Protein AF-A0A6L2JYD2-F1 (afdb_monomer_lite)

Organism: Tanacetum cinerariifolium (NCBI:txid118510)

Secondary structure (DSSP, 8-state):
--S--HHHHTGGGGGT-TTS----S--EEESSTT-TTSPEEE-BS------S----SHHHHHHHHHSSPPP--TTSS---S-TT--S-SS-----HHHHHHHTT-TTHHHHTTB---GGG-HHHHHHHHHSEEESSEE-SSSS-HHHHHHHHHHS--TT-SS--HHHHHH-B-S--HHHHHHHTT--EEEEESS--GGGGBTGGGBGGGGGGEEEIIIIIHHHHHHT---SEEEE----S--SSS---S--TTS-HHHHHHHHHHHHHHHHTSTTGGG--EEEE-S--TT----SPPP-SS---SSS--PPTTT---S-S---B--EEEE-TTSPTT-EE-S-B-SSTT--EETTHHHHHHHHHTT-SSPPSSTTTTTS-B-GGGGSS-SS--S-S-SSPPP--S-S-SS---TTSBPPHHHHHHHHHHHHHHTGGGSTTTTSTTTT-BHHHHHHHHHHHHHHHHHHHHHHHHTT--TTSBP----HHHHHHHHHHHHHHHHHHHHHHHHHHHHHHHHHHHHHHHS-GGGHHHHHHHHHHHHHHHHHHIIIIIHHHHH---TT-BTTB--S-GGGTT-S-SS--HHHHHHHHHHHHHHHHHHHHHTTTTB-HHHHHHHHHHIIIIIHHHHHHHHHSTT-TT-TTSSS-GGGT----SS-IIIIIIHHHHHHHHHHHHH-PPTTSB-TT--B-----S-HHHHHHHHHHHHHHHHHHTGGGG--S--PPTT-S----HHHHHHHHHHHHHHHHHHHHHHHHHHHHHHSS--HHHHHHHHHHHHHHHTTTTTTS-HHHHHHHHHHHHHHHHHHHHHHHHTT---TT-HIIIIIIHHHHHHHHHHHH--HHHHHHHHSTT-SS------GGGT--SHHHHHHHHHHHHHHHHHHHHHHHHHHHHHHTT-SB--HHHHHH-HHHHHHSS-SS---TTS-----THHHHHSSS--

Structure (mmCIF, N/CA/C/O backbone):
data_AF-A0A6L2JYD2-F1
#
_entry.id   AF-A0A6L2JYD2-F1
#
loop_
_atom_site.group_PDB
_atom_site.id
_atom_site.type_symbol
_atom_site.label_atom_id
_atom_site.label_alt_id
_atom_site.label_comp_id
_atom_site.label_asym_id
_atom_site.label_entity_id
_atom_site.label_seq_id
_atom_site.pdbx_PDB_ins_code
_atom_site.Cartn_x
_atom_site.Cartn_y
_atom_site.Cartn_z
_atom_site.occupancy
_atom_site.B_iso_or_equiv
_atom_site.auth_seq_id
_atom_site.auth_comp_id
_atom_site.auth_asym_id
_atom_site.auth_atom_id
_atom_site.pdbx_PDB_model_num
ATOM 1 N N . MET A 1 1 ? 21.175 5.217 -30.731 1.00 94.12 1 MET A N 1
ATOM 2 C CA . MET A 1 1 ? 20.283 5.093 -31.900 1.00 94.12 1 MET A CA 1
ATOM 3 C C . MET A 1 1 ? 20.140 3.612 -32.211 1.00 94.12 1 MET A C 1
ATOM 5 O O . MET A 1 1 ? 20.854 2.826 -31.594 1.00 94.12 1 MET A O 1
ATOM 9 N N . GLU A 1 2 ? 19.210 3.223 -33.071 1.00 91.00 2 GLU A N 1
ATOM 10 C CA . GLU A 1 2 ? 18.740 1.840 -33.138 1.00 91.00 2 GLU A CA 1
ATOM 11 C C . GLU A 1 2 ? 18.750 1.273 -34.564 1.00 91.00 2 GLU A C 1
ATOM 13 O O . GLU A 1 2 ? 18.321 1.948 -35.499 1.00 91.00 2 GLU A O 1
ATOM 18 N N . ASN A 1 3 ? 19.228 0.033 -34.711 1.00 90.88 3 ASN A N 1
ATOM 19 C CA . ASN A 1 3 ? 19.021 -0.854 -35.863 1.00 90.88 3 ASN A CA 1
ATOM 20 C C . ASN A 1 3 ? 19.437 -0.269 -37.237 1.00 90.88 3 ASN A C 1
ATOM 22 O O . ASN A 1 3 ? 18.648 -0.226 -38.193 1.00 90.88 3 ASN A O 1
ATOM 26 N N . ARG A 1 4 ? 20.697 0.185 -37.361 1.00 94.19 4 ARG A N 1
ATOM 27 C CA . ARG A 1 4 ? 21.274 0.716 -38.617 1.00 94.19 4 ARG A CA 1
ATOM 28 C C . ARG A 1 4 ? 22.754 0.363 -38.780 1.00 94.19 4 ARG A C 1
ATOM 30 O O . ARG A 1 4 ? 23.567 0.676 -37.915 1.00 94.19 4 ARG A O 1
ATOM 37 N N . SER A 1 5 ? 23.130 -0.219 -39.921 1.00 96.88 5 SER A N 1
ATOM 38 C CA . SER A 1 5 ? 24.540 -0.390 -40.323 1.00 96.88 5 SER A CA 1
ATOM 39 C C . SER A 1 5 ? 25.210 0.947 -40.651 1.00 96.88 5 SER A C 1
ATOM 41 O O . SER A 1 5 ? 24.531 1.899 -41.053 1.00 96.88 5 SER A O 1
ATOM 43 N N . PHE A 1 6 ? 26.545 0.997 -40.582 1.00 97.81 6 PHE A N 1
ATOM 44 C CA . PHE A 1 6 ? 27.315 2.172 -41.002 1.00 97.81 6 PHE A CA 1
ATOM 45 C C . PHE A 1 6 ? 27.016 2.558 -42.453 1.00 97.81 6 PHE A C 1
ATOM 47 O O . PHE A 1 6 ? 26.703 3.720 -42.719 1.00 97.81 6 PHE A O 1
ATOM 54 N N . ASP A 1 7 ? 27.037 1.602 -43.382 1.00 97.81 7 ASP A N 1
ATOM 55 C CA . ASP A 1 7 ? 26.825 1.904 -44.801 1.00 97.81 7 ASP A CA 1
ATOM 56 C C . ASP A 1 7 ? 25.436 2.460 -45.123 1.00 97.81 7 ASP A C 1
ATOM 58 O O . ASP A 1 7 ? 25.295 3.326 -45.990 1.00 97.81 7 ASP A O 1
ATOM 62 N N . HIS A 1 8 ? 24.421 2.020 -44.383 1.00 96.38 8 HIS A N 1
ATOM 63 C CA . HIS A 1 8 ? 23.054 2.499 -44.553 1.00 96.38 8 HIS A CA 1
ATOM 64 C C . HIS A 1 8 ? 22.895 3.988 -44.200 1.00 96.38 8 HIS A C 1
ATOM 66 O O . HIS A 1 8 ? 22.181 4.700 -44.903 1.00 96.38 8 HIS A O 1
ATOM 72 N N . ILE A 1 9 ? 23.568 4.480 -43.151 1.00 96.12 9 ILE A N 1
ATOM 73 C CA . ILE A 1 9 ? 23.457 5.882 -42.697 1.00 96.12 9 ILE A CA 1
ATOM 74 C C . ILE A 1 9 ? 24.562 6.771 -43.284 1.00 96.12 9 ILE A C 1
ATOM 76 O O . ILE A 1 9 ? 24.287 7.891 -43.706 1.00 96.12 9 ILE A O 1
ATOM 80 N N . LEU A 1 10 ? 25.812 6.301 -43.303 1.00 97.00 10 LEU A N 1
ATOM 81 C CA . LEU A 1 10 ? 26.996 7.111 -43.624 1.00 97.00 10 LEU A CA 1
ATOM 82 C C . LEU A 1 10 ? 27.780 6.608 -44.845 1.00 97.00 10 LEU A C 1
ATOM 84 O O . LEU A 1 10 ? 28.630 7.340 -45.354 1.00 97.00 10 LEU A O 1
ATOM 88 N N . GLY A 1 11 ? 27.497 5.408 -45.363 1.00 96.50 11 GLY A N 1
ATOM 89 C CA . GLY A 1 11 ? 28.293 4.781 -46.428 1.00 96.50 11 GLY A CA 1
ATOM 90 C C . GLY A 1 11 ? 28.416 5.629 -47.693 1.00 96.50 11 GLY A C 1
ATOM 91 O O . GLY A 1 11 ? 29.490 5.720 -48.289 1.00 96.50 11 GLY A O 1
ATOM 92 N N . TRP A 1 12 ? 27.345 6.320 -48.084 1.00 97.06 12 TRP A N 1
ATOM 93 C CA . TRP A 1 12 ? 27.327 7.151 -49.292 1.00 97.06 12 TRP A CA 1
ATOM 94 C C . TRP A 1 12 ? 28.044 8.500 -49.155 1.00 97.06 12 TRP A C 1
ATOM 96 O O . TRP A 1 12 ? 28.281 9.159 -50.173 1.00 97.06 12 TRP A O 1
ATOM 106 N N . ILE A 1 13 ? 28.460 8.893 -47.944 1.00 95.88 13 ILE A N 1
ATOM 107 C CA . ILE A 1 13 ? 29.278 10.098 -47.721 1.00 95.88 13 ILE A CA 1
ATOM 108 C C . ILE A 1 13 ? 30.644 9.963 -48.411 1.00 95.88 13 ILE A C 1
ATOM 110 O O . ILE A 1 13 ? 31.233 10.972 -48.793 1.00 95.88 13 ILE A O 1
ATOM 114 N N . LYS A 1 14 ? 31.106 8.740 -48.714 1.00 95.62 14 LYS A N 1
ATOM 115 C CA . LYS A 1 14 ? 32.336 8.500 -49.488 1.00 95.62 14 LYS A CA 1
ATOM 116 C C . LYS A 1 14 ? 32.413 9.294 -50.796 1.00 95.62 14 LYS A C 1
ATOM 118 O O . LYS A 1 14 ? 33.498 9.697 -51.211 1.00 95.62 14 LYS A O 1
ATOM 123 N N . LYS A 1 15 ? 31.265 9.579 -51.427 1.00 91.88 15 LYS A N 1
ATOM 124 C CA . LYS A 1 15 ? 31.178 10.417 -52.638 1.00 91.88 15 LYS A CA 1
ATOM 125 C C . LYS A 1 15 ? 31.786 11.812 -52.443 1.00 91.88 15 LYS A C 1
ATOM 127 O O . LYS A 1 15 ? 32.352 12.356 -53.387 1.00 91.88 15 LYS A O 1
ATOM 132 N N . THR A 1 16 ? 31.655 12.391 -51.250 1.00 91.88 16 THR A N 1
ATOM 133 C CA . THR A 1 16 ? 32.189 13.717 -50.894 1.00 91.88 16 THR A CA 1
ATOM 134 C C . THR A 1 16 ? 33.413 13.637 -49.978 1.00 91.88 16 THR A C 1
ATOM 136 O O . THR A 1 16 ? 34.210 14.573 -49.953 1.00 91.88 16 THR A O 1
ATOM 139 N N . ARG A 1 17 ? 33.595 12.519 -49.267 1.00 93.88 17 ARG A N 1
ATOM 140 C CA . ARG A 1 17 ? 34.702 12.230 -48.343 1.00 93.88 17 ARG A CA 1
ATOM 141 C C . ARG A 1 17 ? 35.367 10.892 -48.695 1.00 93.88 17 ARG A C 1
ATOM 143 O O . ARG A 1 17 ? 35.071 9.879 -48.064 1.00 93.88 17 ARG A O 1
ATOM 150 N N . PRO A 1 18 ? 36.242 10.853 -49.718 1.00 94.00 18 PRO A N 1
ATOM 151 C CA . PRO A 1 18 ? 36.828 9.603 -50.216 1.00 94.00 18 PRO A CA 1
ATOM 152 C C . PRO A 1 18 ? 37.769 8.920 -49.216 1.00 94.00 18 PRO A C 1
ATOM 154 O O . PRO A 1 18 ? 38.134 7.765 -49.417 1.00 94.00 18 PRO A O 1
ATOM 157 N N . ASP A 1 19 ? 38.171 9.640 -48.170 1.00 95.50 19 ASP A N 1
ATOM 158 C CA . ASP A 1 19 ? 38.932 9.142 -47.035 1.00 95.50 19 ASP A CA 1
ATOM 159 C C . ASP A 1 19 ? 38.122 8.204 -46.129 1.00 95.50 19 ASP A C 1
ATOM 161 O O . ASP A 1 19 ? 38.726 7.379 -45.464 1.00 95.50 19 ASP A O 1
ATOM 165 N N . ILE A 1 20 ? 36.785 8.263 -46.143 1.00 96.69 20 ILE A N 1
ATOM 166 C CA . ILE A 1 20 ? 35.920 7.362 -45.366 1.00 96.69 20 ILE A CA 1
ATOM 167 C C . ILE A 1 20 ? 35.779 5.999 -46.061 1.00 96.69 20 ILE A C 1
ATOM 169 O O . ILE A 1 20 ? 35.519 5.903 -47.272 1.00 96.69 20 ILE A O 1
ATOM 173 N N . ASP A 1 21 ? 35.858 4.919 -45.284 1.00 96.56 21 ASP A N 1
ATOM 174 C CA . ASP A 1 21 ? 35.584 3.563 -45.758 1.00 96.56 21 ASP A CA 1
ATOM 175 C C . ASP A 1 21 ? 34.075 3.295 -45.945 1.00 96.56 21 ASP A C 1
ATOM 177 O O . ASP A 1 21 ? 33.431 2.609 -45.159 1.00 96.56 21 ASP A O 1
ATOM 181 N N . GLY A 1 22 ? 33.472 3.917 -46.963 1.00 95.81 22 GLY A N 1
ATOM 182 C CA . GLY A 1 22 ? 32.063 3.735 -47.348 1.00 95.81 22 GLY A CA 1
ATOM 183 C C . GLY A 1 22 ? 31.853 3.047 -48.707 1.00 95.81 22 GLY A C 1
ATOM 184 O O . GLY A 1 22 ? 32.781 2.481 -49.290 1.00 95.81 22 GLY A O 1
ATOM 185 N N . LEU A 1 23 ? 30.644 3.187 -49.256 1.00 96.94 23 LEU A N 1
ATOM 186 C CA . LEU A 1 23 ? 30.185 2.525 -50.483 1.00 96.94 23 LEU A CA 1
ATOM 187 C C . LEU A 1 23 ? 30.699 3.188 -51.770 1.00 96.94 23 LEU A C 1
ATOM 189 O O . LEU A 1 23 ? 30.709 4.415 -51.909 1.00 96.94 23 LEU A O 1
ATOM 193 N N . THR A 1 24 ? 31.054 2.367 -52.759 1.00 94.94 24 THR A N 1
ATOM 194 C CA . THR A 1 24 ? 31.443 2.797 -54.114 1.00 94.94 24 THR A CA 1
ATOM 195 C C . THR A 1 24 ? 30.298 2.722 -55.126 1.00 94.94 24 THR A C 1
ATOM 197 O O . THR A 1 24 ? 30.373 3.352 -56.183 1.00 94.94 24 THR A O 1
ATOM 200 N N . GLY A 1 25 ? 29.238 1.973 -54.813 1.00 94.12 25 GLY A N 1
ATOM 201 C CA . GLY A 1 25 ? 28.112 1.696 -55.706 1.00 94.12 25 GLY A CA 1
ATOM 202 C C . GLY A 1 25 ? 28.264 0.416 -56.530 1.00 94.12 25 GLY A C 1
ATOM 203 O O . GLY A 1 25 ? 27.373 0.091 -57.310 1.00 94.12 25 GLY A O 1
ATOM 204 N N . ASN A 1 26 ? 29.380 -0.303 -56.376 1.00 95.50 26 ASN A N 1
ATOM 205 C CA . ASN A 1 26 ? 29.637 -1.572 -57.066 1.00 95.50 26 ASN A CA 1
ATOM 206 C C . ASN A 1 26 ? 29.405 -2.792 -56.165 1.00 95.50 26 ASN A C 1
ATOM 208 O O . ASN A 1 26 ? 29.442 -3.922 -56.650 1.00 95.50 26 ASN A O 1
ATOM 212 N N . GLU A 1 27 ? 29.203 -2.574 -54.867 1.00 97.31 27 GLU A N 1
ATOM 213 C CA . GLU A 1 27 ? 28.941 -3.612 -53.879 1.00 97.31 27 GLU A CA 1
ATOM 214 C C . GLU A 1 27 ? 27.593 -4.290 -54.161 1.00 97.31 27 GLU A C 1
ATOM 216 O O . GLU A 1 27 ? 26.621 -3.646 -54.570 1.00 97.31 27 GLU A O 1
ATOM 221 N N . PHE A 1 28 ? 27.524 -5.606 -53.957 1.00 97.06 28 PHE A N 1
ATOM 222 C CA . PHE A 1 28 ? 26.306 -6.378 -54.186 1.00 97.06 28 PHE A CA 1
ATOM 223 C C . PHE A 1 28 ? 26.232 -7.611 -53.289 1.00 97.06 28 PHE A C 1
ATOM 225 O O . PHE A 1 28 ? 27.237 -8.130 -52.810 1.00 97.06 28 PHE A O 1
ATOM 232 N N . ASN A 1 29 ? 25.019 -8.123 -53.115 1.00 97.38 29 ASN A N 1
ATOM 233 C CA . ASN A 1 29 ? 24.744 -9.446 -52.566 1.00 97.38 29 ASN A CA 1
ATOM 234 C C . ASN A 1 29 ? 23.925 -10.239 -53.590 1.00 97.38 29 ASN A C 1
ATOM 236 O O . ASN A 1 29 ? 23.174 -9.672 -54.389 1.00 97.38 29 ASN A O 1
ATOM 240 N N . GLN A 1 30 ? 24.090 -11.558 -53.603 1.00 95.50 30 GLN A N 1
ATOM 241 C CA . GLN A 1 30 ? 23.316 -12.431 -54.483 1.00 95.50 30 GLN A CA 1
ATOM 242 C C . GLN A 1 30 ? 22.017 -12.844 -53.790 1.00 95.50 30 GLN A C 1
ATOM 244 O O . GLN A 1 30 ? 21.992 -13.019 -52.576 1.00 95.50 30 GLN A O 1
ATOM 249 N N . VAL A 1 31 ? 20.939 -13.037 -54.560 1.00 93.94 31 VAL A N 1
ATOM 250 C CA . VAL A 1 31 ? 19.667 -13.564 -54.018 1.00 93.94 31 VAL A CA 1
ATOM 251 C C . VAL A 1 31 ? 19.859 -14.910 -53.304 1.00 93.94 31 VAL A C 1
ATOM 253 O O . VAL A 1 31 ? 19.250 -15.144 -52.265 1.00 93.94 31 VAL A O 1
ATOM 256 N N . ASN A 1 32 ? 20.736 -15.767 -53.826 1.00 92.81 32 ASN A N 1
ATOM 257 C CA . ASN A 1 32 ? 21.244 -16.959 -53.162 1.00 92.81 32 ASN A CA 1
ATOM 258 C C . ASN A 1 32 ? 22.773 -16.864 -53.087 1.00 92.81 32 ASN A C 1
ATOM 260 O O . ASN A 1 32 ? 23.444 -16.901 -54.117 1.00 92.81 32 ASN A O 1
ATOM 264 N N . ALA A 1 33 ? 23.314 -16.758 -51.875 1.00 91.12 33 ALA A N 1
ATOM 265 C CA . ALA A 1 33 ? 24.741 -16.570 -51.620 1.00 91.12 33 ALA A CA 1
ATOM 266 C C . ALA A 1 33 ? 25.594 -17.803 -51.973 1.00 91.12 33 ALA A C 1
ATOM 268 O O . ALA A 1 33 ? 26.809 -17.690 -52.135 1.00 91.12 33 ALA A O 1
ATOM 269 N N . SER A 1 34 ? 24.970 -18.980 -52.098 1.00 88.50 34 SER A N 1
ATOM 270 C CA . SER A 1 34 ? 25.635 -20.230 -52.488 1.00 88.50 34 SER A CA 1
ATOM 271 C C . SER A 1 34 ? 25.625 -20.484 -54.001 1.00 88.50 34 SER A C 1
ATOM 273 O O . SER A 1 34 ? 26.293 -21.413 -54.456 1.00 88.50 34 SER A O 1
ATOM 275 N N . ASP A 1 35 ? 24.878 -19.695 -54.783 1.00 91.44 35 ASP A N 1
ATOM 276 C CA . ASP A 1 35 ? 24.768 -19.831 -56.238 1.00 91.44 35 ASP A CA 1
ATOM 277 C C . ASP A 1 35 ? 25.387 -18.616 -56.955 1.00 91.44 35 ASP A C 1
ATOM 279 O O . ASP A 1 35 ? 24.729 -17.584 -57.095 1.00 91.44 35 ASP A O 1
ATOM 283 N N . PRO A 1 36 ? 26.614 -18.736 -57.498 1.00 87.38 36 PRO A N 1
ATOM 284 C CA . PRO A 1 36 ? 27.268 -17.654 -58.229 1.00 87.38 36 PRO A CA 1
ATOM 285 C C . PRO A 1 36 ? 26.503 -17.159 -59.465 1.00 87.38 36 PRO A C 1
ATOM 287 O O . PRO A 1 36 ? 26.785 -16.057 -59.932 1.00 87.38 36 PRO A O 1
ATOM 290 N N . ALA A 1 37 ? 25.562 -17.941 -60.010 1.00 91.81 37 ALA A N 1
ATOM 291 C CA . ALA A 1 37 ? 24.711 -17.533 -61.129 1.00 91.81 37 ALA A CA 1
ATOM 292 C C . ALA A 1 37 ? 23.446 -16.777 -60.681 1.00 91.81 37 ALA A C 1
ATOM 294 O O . ALA A 1 37 ? 22.696 -16.271 -61.524 1.00 91.81 37 ALA A O 1
ATOM 295 N N . SER A 1 38 ? 23.203 -16.685 -59.371 1.00 93.94 38 SER A N 1
ATOM 296 C CA . SER A 1 38 ? 22.070 -15.969 -58.803 1.00 93.94 38 SER A CA 1
ATOM 297 C C . SER A 1 38 ? 22.136 -14.472 -59.115 1.00 93.94 38 SER A C 1
ATOM 299 O O . SER A 1 38 ? 23.201 -13.859 -59.186 1.00 93.94 38 SER A O 1
ATOM 301 N N . LYS A 1 39 ? 20.957 -13.856 -59.259 1.00 95.50 39 LYS A N 1
ATOM 302 C CA . LYS A 1 39 ? 20.803 -12.421 -59.521 1.00 95.50 39 LYS A CA 1
ATOM 303 C C . LYS A 1 39 ? 21.512 -11.589 -58.446 1.00 95.50 39 LYS A C 1
ATOM 305 O O . LYS A 1 39 ? 21.303 -11.816 -57.254 1.00 95.50 39 LYS A O 1
ATOM 310 N N . ASN A 1 40 ? 22.270 -10.588 -58.888 1.00 96.56 40 ASN A N 1
ATOM 311 C CA . ASN A 1 40 ? 22.885 -9.587 -58.020 1.00 96.56 40 ASN A CA 1
ATOM 312 C C . ASN A 1 40 ? 21.874 -8.492 -57.659 1.00 96.56 40 ASN A C 1
ATOM 314 O O . ASN A 1 40 ? 21.168 -7.970 -58.530 1.00 96.56 40 ASN A O 1
ATOM 318 N N . VAL A 1 41 ? 21.852 -8.114 -56.385 1.00 97.06 41 VAL A N 1
ATOM 319 C CA . VAL A 1 41 ? 21.210 -6.900 -55.882 1.00 97.06 41 VAL A CA 1
ATOM 320 C C . VAL A 1 41 ? 22.330 -5.965 -55.440 1.00 97.06 41 VAL A C 1
ATOM 322 O O . VAL A 1 41 ? 23.084 -6.284 -54.522 1.00 97.06 41 VAL A O 1
ATOM 325 N N . PHE A 1 42 ? 22.484 -4.860 -56.164 1.00 97.69 42 PHE A N 1
ATOM 326 C CA . PHE A 1 42 ? 23.514 -3.856 -55.909 1.00 97.69 42 PHE A CA 1
ATOM 327 C C . PHE A 1 42 ? 23.045 -2.861 -54.855 1.00 97.69 42 PHE A C 1
ATOM 329 O O . PHE A 1 42 ? 21.843 -2.622 -54.726 1.00 97.69 42 PHE A O 1
ATOM 336 N N . VAL A 1 43 ? 24.000 -2.261 -54.149 1.00 97.56 43 VAL A N 1
ATOM 337 C CA . VAL A 1 43 ? 23.714 -1.147 -53.244 1.00 97.56 43 VAL A CA 1
ATOM 338 C C . VAL A 1 43 ? 23.142 0.061 -53.995 1.00 97.56 43 VAL A C 1
ATOM 340 O O . VAL A 1 43 ? 23.496 0.327 -55.147 1.00 97.56 43 VAL A O 1
ATOM 343 N N . SER A 1 44 ? 22.279 0.829 -53.332 1.00 96.62 44 SER A N 1
ATOM 344 C CA . SER A 1 44 ? 21.662 2.052 -53.871 1.00 96.62 44 SER A CA 1
ATOM 345 C C . SER A 1 44 ? 21.600 3.169 -52.821 1.00 96.62 44 SER A C 1
ATOM 347 O O . SER A 1 44 ? 21.696 2.901 -51.627 1.00 96.62 44 SER A O 1
ATOM 349 N N . ASN A 1 45 ? 21.487 4.434 -53.247 1.00 94.44 45 ASN A N 1
ATOM 350 C CA . ASN A 1 45 ? 21.382 5.609 -52.360 1.00 94.44 45 ASN A CA 1
ATOM 351 C C . ASN A 1 45 ? 19.946 6.153 -52.240 1.00 94.44 45 ASN A C 1
ATOM 353 O O . ASN A 1 45 ? 19.746 7.343 -52.005 1.00 94.44 45 ASN A O 1
ATOM 357 N N . ASP A 1 46 ? 18.949 5.307 -52.481 1.00 91.88 46 ASP A N 1
ATOM 358 C CA . ASP A 1 46 ? 17.527 5.652 -52.498 1.00 91.88 46 ASP A CA 1
ATOM 359 C C . ASP A 1 46 ? 16.788 5.193 -51.233 1.00 91.88 46 ASP A C 1
ATOM 361 O O . ASP A 1 46 ? 15.564 5.049 -51.262 1.00 91.88 46 ASP A O 1
ATOM 365 N N . ALA A 1 47 ? 17.506 4.984 -50.117 1.00 89.75 47 ALA A N 1
ATOM 366 C CA . ALA A 1 47 ? 16.857 4.648 -48.856 1.00 89.75 47 ALA A CA 1
ATOM 367 C C . ALA A 1 47 ? 15.890 5.758 -48.431 1.00 89.75 47 ALA A C 1
ATOM 369 O O . ALA A 1 47 ? 16.183 6.957 -48.476 1.00 89.75 47 ALA A O 1
ATOM 370 N N . VAL A 1 48 ? 14.718 5.319 -47.995 1.00 82.62 48 VAL A N 1
ATOM 371 C CA . VAL A 1 48 ? 13.637 6.138 -47.453 1.00 82.62 48 VAL A CA 1
ATOM 372 C C . VAL A 1 48 ? 13.084 5.429 -46.218 1.00 82.62 48 VAL A C 1
ATOM 374 O O . VAL A 1 48 ? 13.672 4.473 -45.719 1.00 82.62 48 VAL A O 1
ATOM 377 N N . PHE A 1 49 ? 11.938 5.878 -45.717 1.00 80.44 49 PHE A N 1
ATOM 378 C CA . PHE A 1 49 ? 11.198 5.170 -44.683 1.00 80.44 49 PHE A CA 1
ATOM 379 C C . PHE A 1 49 ? 11.008 3.669 -44.966 1.00 80.44 49 PHE A C 1
ATOM 381 O O . PHE A 1 49 ? 10.492 3.289 -46.019 1.00 80.44 49 PHE A O 1
ATOM 388 N N . VAL A 1 50 ? 11.342 2.837 -43.976 1.00 79.50 50 VAL A N 1
ATOM 389 C CA . VAL A 1 50 ? 11.227 1.375 -44.035 1.00 79.50 50 VAL A CA 1
ATOM 390 C C . VAL A 1 50 ? 10.149 0.908 -43.061 1.00 79.50 50 VAL A C 1
ATOM 392 O O . VAL A 1 50 ? 10.314 1.070 -41.858 1.00 79.50 50 VAL A O 1
ATOM 395 N N . ASP A 1 51 ? 9.053 0.330 -43.569 1.00 75.00 51 ASP A N 1
ATOM 396 C CA . ASP A 1 51 ? 7.926 -0.109 -42.722 1.00 75.00 51 ASP A CA 1
ATOM 397 C C . ASP A 1 51 ? 8.141 -1.488 -42.077 1.00 75.00 51 ASP A C 1
ATOM 399 O O . ASP A 1 51 ? 7.571 -1.775 -41.031 1.00 75.00 51 ASP A O 1
ATOM 403 N N . SER A 1 52 ? 8.944 -2.349 -42.710 1.00 81.38 52 SER A N 1
ATOM 404 C CA . SER A 1 52 ? 9.228 -3.710 -42.237 1.00 81.38 52 SER A CA 1
ATOM 405 C C . SER A 1 52 ? 10.570 -3.775 -41.525 1.00 81.38 52 SER A C 1
ATOM 407 O O . SER A 1 52 ? 11.581 -3.371 -42.090 1.00 81.38 52 SER A O 1
ATOM 409 N N . ASP A 1 53 ? 10.576 -4.322 -40.317 1.00 83.62 53 ASP A N 1
ATOM 410 C CA . ASP A 1 53 ? 11.780 -4.534 -39.517 1.00 83.62 53 ASP A CA 1
ATOM 411 C C . ASP A 1 53 ? 12.563 -5.756 -40.044 1.00 83.62 53 ASP A C 1
ATOM 413 O O . ASP A 1 53 ? 12.015 -6.867 -40.021 1.00 83.62 53 ASP A O 1
ATOM 417 N N . PRO A 1 54 ? 13.780 -5.591 -40.605 1.00 88.94 54 PRO A N 1
ATOM 418 C CA . PRO A 1 54 ? 14.559 -6.711 -41.122 1.00 88.94 54 PRO A CA 1
ATOM 419 C C . PRO A 1 54 ? 15.049 -7.635 -39.999 1.00 88.94 54 PRO A C 1
ATOM 421 O O . PRO A 1 54 ? 15.133 -7.266 -38.830 1.00 88.94 54 PRO A O 1
ATOM 424 N N . GLY A 1 55 ? 15.393 -8.875 -40.348 1.00 85.81 55 GLY A N 1
ATOM 425 C CA . GLY A 1 55 ? 15.813 -9.860 -39.356 1.00 85.81 55 GLY A CA 1
ATOM 426 C C . GLY A 1 55 ? 17.146 -9.486 -38.712 1.00 85.81 55 GLY A C 1
ATOM 427 O O . GLY A 1 55 ? 18.146 -9.335 -39.399 1.00 85.81 55 GLY A O 1
ATOM 428 N N . HIS A 1 56 ? 17.185 -9.405 -37.388 1.00 87.38 56 HIS A N 1
ATOM 429 C CA . HIS A 1 56 ? 18.396 -9.073 -36.626 1.00 87.38 56 HIS A CA 1
ATOM 430 C C . HIS A 1 56 ? 18.555 -9.974 -35.385 1.00 87.38 56 HIS A C 1
ATOM 432 O O . HIS A 1 56 ? 19.184 -9.634 -34.385 1.00 87.38 56 HIS A O 1
ATOM 438 N N . SER A 1 57 ? 17.990 -11.182 -35.445 1.00 88.06 57 SER A N 1
ATOM 439 C CA . SER A 1 57 ? 18.281 -12.240 -34.479 1.00 88.06 57 SER A CA 1
ATOM 440 C C . SER A 1 57 ? 19.677 -12.826 -34.720 1.00 88.06 57 SER A C 1
ATOM 442 O O . SER A 1 57 ? 20.187 -12.788 -35.837 1.00 88.06 57 SER A O 1
ATOM 444 N N . ILE A 1 58 ? 20.283 -13.471 -33.719 1.00 86.69 58 ILE A N 1
ATOM 445 C CA . ILE A 1 58 ? 21.614 -14.097 -33.871 1.00 86.69 58 ILE A CA 1
ATOM 446 C C . ILE A 1 58 ? 21.712 -15.067 -35.070 1.00 86.69 58 ILE A C 1
ATOM 448 O O . ILE A 1 58 ? 22.774 -15.208 -35.671 1.00 86.69 58 ILE A O 1
ATOM 452 N N . GLN A 1 59 ? 20.610 -15.723 -35.459 1.00 87.94 59 GLN A N 1
ATOM 453 C CA . GLN A 1 59 ? 20.566 -16.606 -36.632 1.00 87.94 59 GLN A CA 1
ATOM 454 C C . GLN A 1 59 ? 20.511 -15.811 -37.938 1.00 87.94 59 GLN A C 1
ATOM 456 O O . GLN A 1 59 ? 21.232 -16.147 -38.873 1.00 87.94 59 GLN A O 1
ATOM 461 N N . ALA A 1 60 ? 19.683 -14.763 -37.988 1.00 90.50 60 ALA A N 1
ATOM 462 C CA . ALA A 1 60 ? 19.592 -13.880 -39.144 1.00 90.50 60 ALA A CA 1
ATOM 463 C C . ALA A 1 60 ? 20.934 -13.184 -39.396 1.00 90.50 60 ALA A C 1
ATOM 465 O O . ALA A 1 60 ? 21.442 -13.217 -40.511 1.00 90.50 60 ALA A O 1
ATOM 466 N N . ILE A 1 61 ? 21.557 -12.659 -38.339 1.00 91.94 61 ILE A N 1
ATOM 467 C CA . ILE A 1 61 ? 22.864 -11.998 -38.410 1.00 91.94 61 ILE A CA 1
ATOM 468 C C . ILE A 1 61 ? 23.947 -12.976 -38.873 1.00 91.94 61 ILE A C 1
ATOM 470 O O . ILE A 1 61 ? 24.791 -12.631 -39.698 1.00 91.94 61 ILE A O 1
ATOM 474 N N . TYR A 1 62 ? 23.911 -14.222 -38.401 1.00 89.94 62 TYR A N 1
ATOM 475 C CA . TYR A 1 62 ? 24.822 -15.250 -38.893 1.00 89.94 62 TYR A CA 1
ATOM 476 C C . TYR A 1 62 ? 24.652 -15.498 -40.399 1.00 89.94 62 TYR A C 1
ATOM 478 O O . TYR A 1 62 ? 25.640 -15.524 -41.132 1.00 89.94 62 TYR A O 1
ATOM 486 N N . GLU A 1 63 ? 23.414 -15.651 -40.873 1.00 92.25 63 GLU A N 1
ATOM 487 C CA . GLU A 1 63 ? 23.148 -15.836 -42.299 1.00 92.25 63 GLU A CA 1
ATOM 488 C C . GLU A 1 63 ? 23.594 -14.622 -43.120 1.00 92.25 63 GLU A C 1
ATOM 490 O O . GLU A 1 63 ? 24.240 -14.800 -44.147 1.00 92.25 63 GLU A O 1
ATOM 495 N N . GLN A 1 64 ? 23.344 -13.404 -42.640 1.00 95.44 64 GLN A N 1
ATOM 496 C CA . GLN A 1 64 ? 23.774 -12.156 -43.277 1.00 95.44 64 GLN A CA 1
ATOM 497 C C . GLN A 1 64 ? 25.296 -12.089 -43.455 1.00 95.44 64 GLN A C 1
ATOM 499 O O . GLN A 1 64 ? 25.789 -11.799 -44.548 1.00 95.44 64 GLN A O 1
ATOM 504 N N . ILE A 1 65 ? 26.045 -12.423 -42.401 1.00 93.50 65 ILE A N 1
ATOM 505 C CA . ILE A 1 65 ? 27.510 -12.379 -42.395 1.00 93.50 65 ILE A CA 1
ATOM 506 C C . ILE A 1 65 ? 28.110 -13.480 -43.281 1.00 93.50 65 ILE A C 1
ATOM 508 O O . ILE A 1 65 ? 29.085 -13.220 -43.986 1.00 93.50 65 ILE A O 1
ATOM 512 N N . PHE A 1 66 ? 27.564 -14.702 -43.251 1.00 90.75 66 PHE A N 1
ATOM 513 C CA . PHE A 1 66 ? 28.209 -15.890 -43.835 1.00 90.75 66 PHE A CA 1
ATOM 514 C C . PHE A 1 66 ? 27.518 -16.476 -45.076 1.00 90.75 66 PHE A C 1
ATOM 516 O O . PHE A 1 66 ? 28.017 -17.459 -45.628 1.00 90.75 66 PHE A O 1
ATOM 523 N N . GLY A 1 67 ? 26.363 -15.952 -45.487 1.00 89.44 67 GLY A N 1
ATOM 524 C CA . GLY A 1 67 ? 25.597 -16.456 -46.633 1.00 89.44 67 GLY A CA 1
ATOM 525 C C . GLY A 1 67 ? 25.030 -17.869 -46.448 1.00 89.44 67 GLY A C 1
ATOM 526 O O . GLY A 1 67 ? 24.614 -18.508 -47.413 1.00 89.44 67 GLY A O 1
ATOM 527 N N . SER A 1 68 ? 25.042 -18.395 -45.222 1.00 84.19 68 SER A N 1
ATOM 528 C CA . SER A 1 68 ? 24.629 -19.763 -44.900 1.00 84.19 68 SER A CA 1
ATOM 529 C C . SER A 1 68 ? 23.957 -19.832 -43.533 1.00 84.19 68 SER A C 1
ATOM 531 O O . SER A 1 68 ? 24.259 -19.049 -42.637 1.00 84.19 68 SER A O 1
ATOM 533 N N . THR A 1 69 ? 23.053 -20.793 -43.352 1.00 73.88 69 THR A N 1
ATOM 534 C CA . THR A 1 69 ? 22.443 -21.064 -42.046 1.00 73.88 69 THR A CA 1
ATOM 535 C C . THR A 1 69 ? 23.402 -21.862 -41.152 1.00 73.88 69 THR A C 1
ATOM 537 O O . THR A 1 69 ? 24.192 -22.658 -41.671 1.00 73.88 69 THR A O 1
ATOM 540 N N . PRO A 1 70 ? 23.325 -21.735 -39.815 1.00 65.50 70 PRO A N 1
ATOM 541 C CA . PRO A 1 70 ? 24.123 -22.552 -38.897 1.00 65.50 70 PRO A CA 1
ATOM 542 C C . PRO A 1 70 ? 23.921 -24.059 -39.150 1.00 65.50 70 PRO A C 1
ATOM 544 O O . PRO A 1 70 ? 22.799 -24.503 -39.395 1.00 65.50 70 PRO A O 1
ATOM 547 N N . LEU A 1 71 ? 24.994 -24.861 -39.101 1.00 54.06 71 LEU A N 1
ATOM 548 C CA . LEU A 1 71 ? 24.921 -26.309 -39.345 1.00 54.06 71 LEU A CA 1
ATOM 549 C C . LEU A 1 71 ? 24.123 -27.025 -38.238 1.00 54.06 71 LEU A C 1
ATOM 551 O O . LEU A 1 71 ? 24.446 -26.911 -37.056 1.00 54.06 71 LEU A O 1
ATOM 555 N N . ASN A 1 72 ? 23.147 -27.853 -38.627 1.00 45.25 72 ASN A N 1
ATOM 556 C CA . ASN A 1 72 ? 22.589 -28.884 -37.747 1.00 45.25 72 ASN A CA 1
ATOM 557 C C . ASN A 1 72 ? 23.659 -29.964 -37.530 1.00 45.25 72 ASN A C 1
ATOM 559 O O . ASN A 1 72 ? 24.008 -30.691 -38.462 1.00 45.25 72 ASN A O 1
ATOM 563 N N . GLY A 1 73 ? 24.197 -30.074 -36.314 1.00 43.28 73 GLY A N 1
ATOM 564 C CA . GLY A 1 73 ? 25.153 -31.124 -35.970 1.00 43.28 73 GLY A CA 1
ATOM 565 C C . GLY A 1 73 ? 24.562 -32.516 -36.223 1.00 43.28 73 GLY A C 1
ATOM 566 O O . GLY A 1 73 ? 23.447 -32.820 -35.802 1.00 43.28 73 GLY A O 1
ATOM 567 N N . SER A 1 74 ? 25.317 -33.397 -36.879 1.00 34.00 74 SER A N 1
ATOM 568 C CA . SER A 1 74 ? 24.891 -34.742 -37.298 1.00 34.00 74 SER A CA 1
ATOM 569 C C . SER A 1 74 ? 24.649 -35.755 -36.159 1.00 34.00 74 SER A C 1
ATOM 571 O O . SER A 1 74 ? 24.523 -36.942 -36.435 1.00 34.00 74 SER A O 1
ATOM 573 N N . ASN A 1 75 ? 24.553 -35.318 -34.897 1.00 36.88 75 ASN A N 1
ATOM 574 C CA . ASN A 1 75 ? 24.363 -36.179 -33.717 1.00 36.88 75 ASN A CA 1
ATOM 575 C C . ASN A 1 75 ? 23.141 -35.810 -32.851 1.00 36.88 75 ASN A C 1
ATOM 577 O O . ASN A 1 75 ? 23.039 -36.279 -31.720 1.00 36.88 75 ASN A O 1
ATOM 581 N N . GLY A 1 76 ? 22.218 -34.970 -33.331 1.00 37.47 76 GLY A N 1
ATOM 582 C CA . GLY A 1 76 ? 21.050 -34.568 -32.527 1.00 37.47 76 GLY A CA 1
ATOM 583 C C . GLY A 1 76 ? 21.399 -33.711 -31.300 1.00 37.47 76 GLY A C 1
ATOM 584 O O . GLY A 1 76 ? 20.578 -33.572 -30.400 1.00 37.47 76 GLY A O 1
ATOM 585 N N . LEU A 1 77 ? 22.604 -33.130 -31.274 1.00 35.84 77 LEU A N 1
ATOM 586 C CA . LEU A 1 77 ? 22.982 -32.032 -30.389 1.00 35.84 77 LEU A CA 1
ATOM 587 C C . LEU A 1 77 ? 22.917 -30.736 -31.206 1.00 35.84 77 LEU A C 1
ATOM 589 O O . LEU A 1 77 ? 23.467 -30.663 -32.307 1.00 35.84 77 LEU A O 1
ATOM 593 N N . ASN A 1 78 ? 22.178 -29.770 -30.664 1.00 40.62 78 ASN A N 1
ATOM 594 C CA . ASN A 1 78 ? 21.775 -28.504 -31.271 1.00 40.62 78 ASN A CA 1
ATOM 595 C C . ASN A 1 78 ? 22.924 -27.716 -31.933 1.00 40.62 78 ASN A C 1
ATOM 597 O O . ASN A 1 78 ? 24.079 -27.802 -31.516 1.00 40.62 78 ASN A O 1
ATOM 601 N N . GLY A 1 79 ? 22.576 -26.956 -32.980 1.00 43.78 79 GLY A N 1
ATOM 602 C CA . GLY A 1 79 ? 23.487 -26.197 -33.839 1.00 43.78 79 GLY A CA 1
ATOM 603 C C . GLY A 1 79 ? 24.459 -25.312 -33.061 1.00 43.78 79 GLY A C 1
ATOM 604 O O . GLY A 1 79 ? 24.093 -24.275 -32.517 1.00 43.78 79 GLY A O 1
ATOM 605 N N . SER A 1 80 ? 25.721 -25.728 -33.037 1.00 50.59 80 SER A N 1
ATOM 606 C CA . SER A 1 80 ? 26.822 -24.952 -32.482 1.00 50.59 80 SER A CA 1
ATOM 607 C C . SER A 1 80 ? 27.061 -23.745 -33.389 1.00 50.59 80 SER A C 1
ATOM 609 O O . SER A 1 80 ? 27.383 -23.912 -34.570 1.00 50.59 80 SER A O 1
ATOM 611 N N . PHE A 1 81 ? 26.966 -22.526 -32.842 1.00 58.94 81 PHE A N 1
ATOM 612 C CA . PHE A 1 81 ? 27.619 -21.369 -33.456 1.00 58.94 81 PHE A CA 1
ATOM 613 C C . PHE A 1 81 ? 29.148 -21.460 -33.274 1.00 58.94 81 PHE A C 1
ATOM 615 O O . PHE A 1 81 ? 29.784 -20.552 -32.745 1.00 58.94 81 PHE A O 1
ATOM 622 N N . GLY A 1 82 ? 29.726 -22.563 -33.756 1.00 50.19 82 GLY A N 1
ATOM 623 C CA . GLY A 1 82 ? 31.154 -22.780 -33.886 1.00 50.19 82 GLY A CA 1
ATOM 624 C C . GLY A 1 82 ? 31.911 -22.741 -32.566 1.00 50.19 82 GLY A C 1
ATOM 625 O O . GLY A 1 82 ? 32.843 -21.960 -32.435 1.00 50.19 82 GLY A O 1
ATOM 626 N N . GLN A 1 83 ? 31.627 -23.650 -31.630 1.00 47.34 83 GLN A N 1
ATOM 627 C CA . GLN A 1 83 ? 32.716 -24.092 -30.754 1.00 47.34 83 GLN A CA 1
ATOM 628 C C . GLN A 1 83 ? 33.752 -24.817 -31.632 1.00 47.34 83 GLN A C 1
ATOM 630 O O . GLN A 1 83 ? 33.450 -25.875 -32.186 1.00 47.34 83 GLN A O 1
ATOM 635 N N . ASN A 1 84 ? 34.951 -24.236 -31.762 1.00 42.81 84 ASN A N 1
ATOM 636 C CA . ASN A 1 84 ? 36.108 -24.694 -32.560 1.00 42.81 84 ASN A CA 1
ATOM 637 C C . ASN A 1 84 ? 36.182 -24.232 -34.034 1.00 42.81 84 ASN A C 1
ATOM 639 O O . ASN A 1 84 ? 36.388 -25.058 -34.924 1.00 42.81 84 ASN A O 1
ATOM 643 N N . GLY A 1 85 ? 36.079 -22.927 -34.317 1.00 47.31 85 GLY A N 1
ATOM 644 C CA . GLY A 1 85 ? 36.729 -22.332 -35.504 1.00 47.31 85 GLY A CA 1
ATOM 645 C C . GLY A 1 85 ? 36.289 -22.859 -36.881 1.00 47.31 85 GLY A C 1
ATOM 646 O O . GLY A 1 85 ? 37.078 -22.863 -37.821 1.00 47.31 85 GLY A O 1
ATOM 647 N N . SER A 1 86 ? 35.046 -23.322 -37.018 1.00 51.31 86 SER A N 1
ATOM 648 C CA . SER A 1 86 ? 34.485 -23.873 -38.266 1.00 51.31 86 SER A CA 1
ATOM 649 C C . SER A 1 86 ? 33.754 -22.807 -39.098 1.00 51.31 86 SER A C 1
ATOM 651 O O . SER A 1 86 ? 32.695 -23.060 -39.668 1.00 51.31 86 SER A O 1
ATOM 653 N N . TYR A 1 87 ? 34.333 -21.608 -39.176 1.00 60.12 87 TYR A N 1
ATOM 654 C CA . TYR A 1 87 ? 33.850 -20.495 -39.996 1.00 60.12 87 TYR A CA 1
ATOM 655 C C . TYR A 1 87 ? 34.908 -20.071 -41.020 1.00 60.12 87 TYR A C 1
ATOM 657 O O . TYR A 1 87 ? 36.096 -20.336 -40.811 1.00 60.12 87 TYR A O 1
ATOM 665 N N . PRO A 1 88 ? 34.515 -19.442 -42.144 1.00 62.12 88 PRO A N 1
ATOM 666 C CA . PRO A 1 88 ? 35.472 -18.847 -43.071 1.00 62.12 88 PRO A CA 1
ATOM 667 C C . PRO A 1 88 ? 36.425 -17.896 -42.332 1.00 62.12 88 PRO A C 1
ATOM 669 O O . PRO A 1 88 ? 35.985 -17.134 -41.478 1.00 62.12 88 PRO A O 1
ATOM 672 N N . LYS A 1 89 ? 37.721 -17.902 -42.684 1.00 66.75 89 LYS A N 1
ATOM 673 C CA . LYS A 1 89 ? 38.737 -17.006 -42.083 1.00 66.75 89 LYS A CA 1
ATOM 674 C C . LYS A 1 89 ? 38.439 -15.510 -42.268 1.00 66.75 89 LYS A C 1
ATOM 676 O O . LYS A 1 89 ? 39.057 -14.682 -41.617 1.00 66.75 89 LYS A O 1
ATOM 681 N N . VAL A 1 90 ? 37.551 -15.169 -43.199 1.00 79.62 90 VAL A N 1
ATOM 682 C CA . VAL A 1 90 ? 37.103 -13.804 -43.481 1.00 79.62 90 VAL A CA 1
ATOM 683 C C . VAL A 1 90 ? 35.589 -13.846 -43.640 1.00 79.62 90 VAL A C 1
ATOM 685 O O . VAL A 1 90 ? 35.083 -14.694 -44.377 1.00 79.62 90 VAL A O 1
ATOM 688 N N . ALA A 1 91 ? 34.880 -12.945 -42.961 1.00 89.94 91 ALA A N 1
ATOM 689 C CA . ALA A 1 91 ? 33.437 -12.784 -43.098 1.00 89.94 91 ALA A CA 1
ATOM 690 C C . ALA A 1 91 ? 33.084 -12.260 -44.508 1.00 89.94 91 ALA A C 1
ATOM 692 O O . ALA A 1 91 ? 33.524 -11.165 -44.859 1.00 89.94 91 ALA A O 1
ATOM 693 N N . PRO A 1 92 ? 32.327 -13.011 -45.331 1.00 92.31 92 PRO A N 1
ATOM 694 C CA . PRO A 1 92 ? 32.038 -12.619 -46.711 1.00 92.31 92 PRO A CA 1
ATOM 695 C C . PRO A 1 92 ? 30.976 -11.518 -46.852 1.00 92.31 92 PRO A C 1
ATOM 697 O O . PRO A 1 92 ? 30.897 -10.920 -47.920 1.00 92.31 92 PRO A O 1
ATOM 700 N N . MET A 1 93 ? 30.161 -11.264 -45.821 1.00 95.19 93 MET A N 1
ATOM 701 C CA . MET A 1 93 ? 29.116 -10.227 -45.809 1.00 95.19 93 MET A CA 1
ATOM 702 C C . MET A 1 93 ? 28.118 -10.352 -46.978 1.00 95.19 93 MET A C 1
ATOM 704 O O . MET A 1 93 ? 27.677 -9.361 -47.552 1.00 95.19 93 MET A O 1
ATOM 708 N N . ASN A 1 94 ? 27.782 -11.578 -47.389 1.00 95.38 94 ASN A N 1
ATOM 709 C CA . ASN A 1 94 ? 27.101 -11.842 -48.662 1.00 95.38 94 ASN A CA 1
ATOM 710 C C . ASN A 1 94 ? 25.672 -12.400 -48.548 1.00 95.38 94 ASN A C 1
ATOM 712 O O . ASN A 1 94 ? 25.072 -12.730 -49.573 1.00 95.38 94 ASN A O 1
ATOM 716 N N . GLY A 1 95 ? 25.131 -12.531 -47.333 1.00 95.56 95 GLY A N 1
ATOM 717 C CA . GLY A 1 95 ? 23.837 -13.168 -47.087 1.00 95.56 95 GLY A CA 1
ATOM 718 C C . GLY A 1 95 ? 22.673 -12.227 -46.789 1.00 95.56 95 GLY A C 1
ATOM 719 O O . GLY A 1 95 ? 21.579 -12.713 -46.514 1.00 95.56 95 GLY A O 1
ATOM 720 N N . PHE A 1 96 ? 22.858 -10.905 -46.834 1.00 96.81 96 PHE A N 1
ATOM 721 C CA . PHE A 1 96 ? 21.824 -9.942 -46.431 1.00 96.81 96 PHE A CA 1
ATOM 722 C C . PHE A 1 96 ? 20.569 -10.034 -47.300 1.00 96.81 96 PHE A C 1
ATOM 724 O O . PHE A 1 96 ? 19.453 -10.126 -46.793 1.00 96.81 96 PHE A O 1
ATOM 731 N N . VAL A 1 97 ? 20.753 -10.114 -48.617 1.00 96.75 97 VAL A N 1
ATOM 732 C CA . VAL A 1 97 ? 19.659 -10.273 -49.590 1.00 96.75 97 VAL A CA 1
ATOM 733 C C . VAL A 1 97 ? 18.972 -11.632 -49.445 1.00 96.75 97 VAL A C 1
ATOM 735 O O . VAL A 1 97 ? 17.750 -11.723 -49.567 1.00 96.75 97 VAL A O 1
ATOM 738 N N . GLN A 1 98 ? 19.737 -12.695 -49.184 1.00 95.31 98 GLN A N 1
ATOM 739 C CA . GLN A 1 98 ? 19.193 -14.040 -48.985 1.00 95.31 98 GLN A CA 1
ATOM 740 C C . GLN A 1 98 ? 18.312 -14.095 -47.729 1.00 95.31 98 GLN A C 1
ATOM 742 O O . GLN A 1 98 ? 17.175 -14.567 -47.794 1.00 95.31 98 GLN A O 1
ATOM 747 N N . GLN A 1 99 ? 18.804 -13.547 -46.616 1.00 95.19 99 GLN A N 1
ATOM 748 C CA . GLN A 1 99 ? 18.079 -13.498 -45.351 1.00 95.19 99 GLN A CA 1
ATOM 749 C C . GLN A 1 99 ? 16.833 -12.601 -45.454 1.00 95.19 99 GLN A C 1
ATOM 751 O O . GLN A 1 99 ? 15.761 -12.997 -45.009 1.00 95.19 99 GLN A O 1
ATOM 756 N N . ALA A 1 100 ? 16.922 -11.442 -46.111 1.00 94.44 100 ALA A N 1
ATOM 757 C CA . ALA A 1 100 ? 15.763 -10.581 -46.349 1.00 94.44 100 ALA A CA 1
ATOM 758 C C . ALA A 1 100 ? 14.675 -11.278 -47.189 1.00 94.44 100 ALA A C 1
ATOM 760 O O . ALA A 1 100 ? 13.490 -11.197 -46.866 1.00 94.44 100 ALA A O 1
ATOM 761 N N . ASN A 1 101 ? 15.060 -12.017 -48.237 1.00 93.12 101 ASN A N 1
ATOM 762 C CA . ASN A 1 101 ? 14.115 -12.787 -49.053 1.00 93.12 101 ASN A CA 1
ATOM 763 C C . ASN A 1 101 ? 13.451 -13.930 -48.272 1.00 93.12 101 ASN A C 1
ATOM 765 O O . ASN A 1 101 ? 12.277 -14.226 -48.505 1.00 93.12 101 ASN A O 1
ATOM 769 N N . SER A 1 102 ? 14.164 -14.563 -47.333 1.00 92.56 102 SER A N 1
ATOM 770 C CA . SER A 1 102 ? 13.611 -15.665 -46.533 1.00 92.56 102 SER A CA 1
ATOM 771 C C . SER A 1 102 ? 12.483 -15.218 -45.592 1.00 92.56 102 SER A C 1
ATOM 773 O O . SER A 1 102 ? 11.657 -16.039 -45.195 1.00 92.56 102 SER A O 1
ATOM 775 N N . MET A 1 103 ? 12.381 -13.913 -45.311 1.00 92.25 103 MET A N 1
ATOM 776 C CA . MET A 1 103 ? 11.290 -13.316 -44.532 1.00 92.25 103 MET A CA 1
ATOM 777 C C . MET A 1 103 ? 9.975 -13.183 -45.317 1.00 92.25 103 MET A C 1
ATOM 779 O O . MET A 1 103 ? 8.932 -12.949 -44.709 1.00 92.25 103 MET A O 1
ATOM 783 N N . GLY A 1 104 ? 9.995 -13.332 -46.648 1.00 89.81 104 GLY A N 1
ATOM 784 C CA . GLY A 1 104 ? 8.791 -13.288 -47.487 1.00 89.81 104 GLY A CA 1
ATOM 785 C C . GLY A 1 104 ? 8.127 -11.909 -47.592 1.00 89.81 104 GLY A C 1
ATOM 786 O O . GLY A 1 104 ? 6.936 -11.831 -47.886 1.00 89.81 104 GLY A O 1
ATOM 787 N N . VAL A 1 105 ? 8.874 -10.831 -47.331 1.00 88.50 105 VAL A N 1
ATOM 788 C CA . VAL A 1 105 ? 8.401 -9.445 -47.448 1.00 88.50 105 VAL A CA 1
ATOM 789 C C . VAL A 1 105 ? 8.824 -8.872 -48.801 1.00 88.50 105 VAL A C 1
ATOM 791 O O . VAL A 1 105 ? 10.016 -8.744 -49.085 1.00 88.50 105 VAL A O 1
ATOM 794 N N . ASP A 1 106 ? 7.846 -8.501 -49.630 1.00 88.75 106 ASP A N 1
ATOM 795 C CA . ASP A 1 106 ? 8.089 -7.977 -50.977 1.00 88.75 106 ASP A CA 1
ATOM 796 C C . ASP A 1 106 ? 8.978 -6.719 -50.958 1.00 88.75 106 ASP A C 1
ATOM 798 O O . ASP A 1 106 ? 8.663 -5.716 -50.317 1.00 88.75 106 ASP A O 1
ATOM 802 N N . GLY A 1 107 ? 10.086 -6.758 -51.704 1.00 89.31 107 GLY A N 1
ATOM 803 C CA . GLY A 1 107 ? 11.012 -5.631 -51.874 1.00 89.31 107 GLY A CA 1
ATOM 804 C C . GLY A 1 107 ? 11.993 -5.401 -50.719 1.00 89.31 107 GLY A C 1
ATOM 805 O O . GLY A 1 107 ? 12.829 -4.500 -50.819 1.00 89.31 107 GLY A O 1
ATOM 806 N N . LEU A 1 108 ? 11.935 -6.200 -49.644 1.00 91.62 108 LEU A N 1
ATOM 807 C CA . LEU A 1 108 ? 12.865 -6.090 -48.514 1.00 91.62 108 LEU A CA 1
ATOM 808 C C . LEU A 1 108 ? 14.319 -6.360 -48.935 1.00 91.62 108 LEU A C 1
ATOM 810 O O . LEU A 1 108 ? 15.234 -5.727 -48.420 1.00 91.62 108 LEU A O 1
ATOM 814 N N . ASP A 1 109 ? 14.516 -7.230 -49.926 1.00 92.38 109 ASP A N 1
ATOM 815 C CA . ASP A 1 109 ? 15.803 -7.575 -50.534 1.00 92.38 109 ASP A CA 1
ATOM 816 C C . ASP A 1 109 ? 16.565 -6.363 -51.094 1.00 92.38 109 ASP A C 1
ATOM 818 O O . ASP A 1 109 ? 17.783 -6.269 -50.952 1.00 92.38 109 ASP A O 1
ATOM 822 N N . LYS A 1 110 ? 15.848 -5.409 -51.694 1.00 93.44 110 LYS A N 1
ATOM 823 C CA . LYS A 1 110 ? 16.412 -4.126 -52.135 1.00 93.44 110 LYS A CA 1
ATOM 824 C C . LYS A 1 110 ? 16.571 -3.152 -50.978 1.00 93.44 110 LYS A C 1
ATOM 826 O O . LYS A 1 110 ? 17.578 -2.458 -50.909 1.00 93.44 110 LYS A O 1
ATOM 831 N N . THR A 1 111 ? 15.595 -3.110 -50.075 1.00 93.56 111 THR A N 1
ATOM 832 C CA . THR A 1 111 ? 15.590 -2.188 -48.934 1.00 93.56 111 THR A CA 1
ATOM 833 C C . THR A 1 111 ? 16.809 -2.384 -48.035 1.00 93.56 111 THR A C 1
ATOM 835 O O . THR A 1 111 ? 17.461 -1.399 -47.692 1.00 93.56 111 THR A O 1
ATOM 838 N N . VAL A 1 112 ? 17.182 -3.629 -47.716 1.00 95.25 112 VAL A N 1
ATOM 839 C CA . VAL A 1 112 ? 18.371 -3.913 -46.886 1.00 95.25 112 VAL A CA 1
ATOM 840 C C . VAL A 1 112 ? 19.690 -3.528 -47.564 1.00 95.25 112 VAL A C 1
ATOM 842 O O . VAL A 1 112 ? 20.671 -3.291 -46.869 1.00 95.25 112 VAL A O 1
ATOM 845 N N . MET A 1 113 ? 19.710 -3.432 -48.899 1.00 96.81 113 MET A N 1
ATOM 846 C CA . MET A 1 113 ? 20.869 -3.003 -49.697 1.00 96.81 113 MET A CA 1
ATOM 847 C C . MET A 1 113 ? 20.870 -1.494 -50.003 1.00 96.81 113 MET A C 1
ATOM 849 O O . MET A 1 113 ? 21.829 -0.983 -50.583 1.00 96.81 113 MET A O 1
ATOM 853 N N . SER A 1 114 ? 19.808 -0.770 -49.649 1.00 95.31 114 SER A N 1
ATOM 854 C CA . SER A 1 114 ? 19.734 0.681 -49.837 1.00 95.31 114 SER A CA 1
ATOM 855 C C . SER A 1 114 ? 20.449 1.415 -48.700 1.00 95.31 114 SER A C 1
ATOM 857 O O . SER A 1 114 ? 20.515 0.914 -47.582 1.00 95.31 114 SER A O 1
ATOM 859 N N . GLY A 1 115 ? 20.972 2.609 -48.966 1.00 95.06 115 GLY A N 1
ATOM 860 C CA . GLY A 1 115 ? 21.490 3.549 -47.972 1.00 95.06 115 GLY A CA 1
ATOM 861 C C . GLY A 1 115 ? 20.993 4.964 -48.258 1.00 95.06 115 GLY A C 1
ATOM 862 O O . GLY A 1 115 ? 20.510 5.251 -49.356 1.00 95.06 115 GLY A O 1
ATOM 863 N N . PHE A 1 116 ? 21.063 5.851 -47.273 1.00 94.50 116 PHE A N 1
ATOM 864 C CA . PHE A 1 116 ? 20.560 7.212 -47.425 1.00 94.50 116 PHE A CA 1
ATOM 865 C C . PHE A 1 116 ? 21.511 8.070 -48.258 1.00 94.50 116 PHE A C 1
ATOM 867 O O . PHE A 1 116 ? 22.731 8.044 -48.081 1.00 94.50 116 PHE A O 1
ATOM 874 N N . ASP A 1 117 ? 20.944 8.885 -49.148 1.00 93.94 117 ASP A N 1
ATOM 875 C CA . ASP A 1 117 ? 21.700 9.970 -49.762 1.00 93.94 117 ASP A CA 1
ATOM 876 C C . ASP A 1 117 ? 22.098 10.997 -48.680 1.00 93.94 117 ASP A C 1
ATOM 878 O O . ASP A 1 117 ? 21.220 11.443 -47.931 1.00 93.94 117 ASP A O 1
ATOM 882 N N . PRO A 1 118 ? 23.376 11.417 -48.589 1.00 93.31 118 PRO A N 1
ATOM 883 C CA . PRO A 1 118 ? 23.831 12.380 -47.582 1.00 93.31 118 PRO A CA 1
ATOM 884 C C . PRO A 1 118 ? 23.007 13.676 -47.528 1.00 93.31 118 PRO A C 1
ATOM 886 O O . PRO A 1 118 ? 22.857 14.274 -46.463 1.00 93.31 118 PRO A O 1
ATOM 889 N N . VAL A 1 119 ? 22.409 14.098 -48.650 1.00 92.12 119 VAL A N 1
ATOM 890 C CA . VAL A 1 119 ? 21.548 15.293 -48.711 1.00 92.12 119 VAL A CA 1
ATOM 891 C C . VAL A 1 119 ? 20.266 15.134 -47.880 1.00 92.12 119 VAL A C 1
ATOM 893 O O . VAL A 1 119 ? 19.742 16.124 -47.369 1.00 92.12 119 VAL A O 1
ATOM 896 N N . LEU A 1 120 ? 19.766 13.906 -47.709 1.00 92.25 120 LEU A N 1
ATOM 897 C CA . LEU A 1 120 ? 18.599 13.603 -46.869 1.00 92.25 120 LEU A CA 1
ATOM 898 C C . LEU A 1 120 ? 18.947 13.544 -45.376 1.00 92.25 120 LEU A C 1
ATOM 900 O O . LEU A 1 120 ? 18.055 13.643 -44.528 1.00 92.25 120 LEU A O 1
ATOM 904 N N . LEU A 1 121 ? 20.239 13.428 -45.055 1.00 94.00 121 LEU A N 1
ATOM 905 C CA . LEU A 1 121 ? 20.759 13.372 -43.693 1.00 94.00 121 LEU A CA 1
ATOM 906 C C . LEU A 1 121 ? 21.648 14.586 -43.362 1.00 94.00 121 LEU A C 1
ATOM 908 O O . LEU A 1 121 ? 22.819 14.419 -43.004 1.00 94.00 121 LEU A O 1
ATOM 912 N N . PRO A 1 122 ? 21.149 15.831 -43.497 1.00 95.31 122 PRO A N 1
ATOM 913 C CA . PRO A 1 122 ? 22.006 17.010 -43.476 1.00 95.31 122 PRO A CA 1
ATOM 914 C C . PRO A 1 122 ? 22.645 17.261 -42.102 1.00 95.31 122 PRO A C 1
ATOM 916 O O . PRO A 1 122 ? 23.762 17.764 -42.039 1.00 95.31 122 PRO A O 1
ATOM 919 N N . SER A 1 123 ? 21.995 16.870 -40.996 1.00 96.31 123 SER A N 1
ATOM 920 C CA . SER A 1 123 ? 22.595 17.006 -39.659 1.00 96.31 123 SER A CA 1
ATOM 921 C C . SER A 1 123 ? 23.724 16.001 -39.426 1.00 96.31 123 SER A C 1
ATOM 923 O O . SER A 1 123 ? 24.775 16.381 -38.920 1.00 96.31 123 SER A O 1
ATOM 925 N N . TYR A 1 124 ? 23.553 14.736 -39.824 1.00 96.19 124 TYR A N 1
ATOM 926 C CA . TYR A 1 124 ? 24.619 13.734 -39.699 1.00 96.19 124 TYR A CA 1
ATOM 927 C C . TYR A 1 124 ? 25.790 14.026 -40.639 1.00 96.19 124 TYR A C 1
ATOM 929 O O . TYR A 1 124 ? 26.943 13.936 -40.223 1.00 96.19 124 TYR A O 1
ATOM 937 N N . THR A 1 125 ? 25.503 14.455 -41.869 1.00 96.00 125 THR A N 1
ATOM 938 C CA . THR A 1 125 ? 26.526 14.838 -42.851 1.00 96.00 125 THR A CA 1
ATOM 939 C C . THR A 1 125 ? 27.370 16.021 -42.370 1.00 96.00 125 THR A C 1
ATOM 941 O O . THR A 1 125 ? 28.594 16.004 -42.526 1.00 96.00 125 THR A O 1
ATOM 944 N N . GLU A 1 126 ? 26.747 17.022 -41.740 1.00 97.00 126 GLU A N 1
ATOM 945 C CA . GLU A 1 126 ? 27.475 18.139 -41.130 1.00 97.00 126 GLU A CA 1
ATOM 946 C C . GLU A 1 126 ? 28.371 17.657 -39.983 1.00 97.00 126 GLU A C 1
ATOM 948 O O . GLU A 1 126 ? 29.556 17.974 -39.952 1.00 97.00 126 GLU A O 1
ATOM 953 N N . LEU A 1 127 ? 27.849 16.826 -39.072 1.00 97.75 127 LEU A N 1
ATOM 954 C CA . LEU A 1 127 ? 28.631 16.308 -37.944 1.00 97.75 127 LEU A CA 1
ATOM 955 C C . LEU A 1 127 ? 29.858 15.502 -38.399 1.00 97.75 127 LEU A C 1
ATOM 957 O O . LEU A 1 127 ? 30.935 15.675 -37.834 1.00 97.75 127 LEU A O 1
ATOM 961 N N . VAL A 1 128 ? 29.729 14.681 -39.446 1.00 97.00 128 VAL A N 1
ATOM 962 C CA . VAL A 1 128 ? 30.856 13.946 -40.057 1.00 97.00 128 VAL A CA 1
ATOM 963 C C . VAL A 1 128 ? 31.881 14.885 -40.705 1.00 97.00 128 VAL A C 1
ATOM 965 O O . VAL A 1 128 ? 33.081 14.604 -40.720 1.00 97.00 128 VAL A O 1
ATOM 968 N N . SER A 1 129 ? 31.426 16.004 -41.265 1.00 95.94 129 SER A N 1
ATOM 969 C CA . SER A 1 129 ? 32.305 16.993 -41.900 1.00 95.94 129 SER A CA 1
ATOM 970 C C . SER A 1 129 ? 33.051 17.847 -40.873 1.00 95.94 129 SER A C 1
ATOM 972 O O . SER A 1 129 ? 34.174 18.285 -41.127 1.00 95.94 129 SER A O 1
ATOM 974 N N . GLU A 1 130 ? 32.447 18.066 -39.706 1.00 96.75 130 GLU A N 1
ATOM 975 C CA . GLU A 1 130 ? 32.955 18.978 -38.683 1.00 96.75 130 GLU A CA 1
ATOM 976 C C . GLU A 1 130 ? 33.715 18.284 -37.552 1.00 96.75 130 GLU A C 1
ATOM 978 O O . GLU A 1 130 ? 34.565 18.920 -36.928 1.00 96.75 130 GLU A O 1
ATOM 983 N N . PHE A 1 131 ? 33.466 16.998 -37.296 1.00 97.38 131 PHE A N 1
ATOM 984 C CA . PHE A 1 131 ? 34.010 16.263 -36.149 1.00 97.38 131 PHE A CA 1
ATOM 985 C C . PHE A 1 131 ? 34.573 14.888 -36.544 1.00 97.38 131 PHE A C 1
ATOM 987 O O . PHE A 1 131 ? 34.978 14.690 -37.689 1.00 97.38 131 PHE A O 1
ATOM 994 N N . GLY A 1 132 ? 34.686 13.971 -35.576 1.00 96.50 132 GLY A N 1
ATOM 995 C CA . GLY A 1 132 ? 35.204 12.622 -35.768 1.00 96.50 132 GLY A CA 1
ATOM 996 C C . GLY A 1 132 ? 34.128 11.628 -36.207 1.00 96.50 132 GLY A C 1
ATOM 997 O O . GLY A 1 132 ? 33.047 11.586 -35.619 1.00 96.50 132 GLY A O 1
ATOM 998 N N . VAL A 1 133 ? 34.449 10.775 -37.180 1.00 97.75 133 VAL A N 1
ATOM 999 C CA . VAL A 1 133 ? 33.660 9.586 -37.541 1.00 97.75 133 VAL A CA 1
ATOM 1000 C C . VAL A 1 133 ? 34.518 8.334 -37.397 1.00 97.75 133 VAL A C 1
ATOM 1002 O O . VAL A 1 133 ? 35.651 8.303 -37.872 1.00 97.75 133 VAL A O 1
ATOM 1005 N N . PHE A 1 134 ? 33.983 7.303 -36.745 1.00 97.81 134 PHE A N 1
ATOM 1006 C CA . PHE A 1 134 ? 34.590 5.975 -36.755 1.00 97.81 134 PHE A CA 1
ATOM 1007 C C . PHE A 1 134 ? 34.036 5.203 -37.943 1.00 97.81 134 PHE A C 1
ATOM 1009 O O . PHE A 1 134 ? 32.844 4.896 -37.969 1.00 97.81 134 PHE A O 1
ATOM 1016 N N . ASP A 1 135 ? 34.889 4.870 -38.908 1.00 95.81 135 ASP A N 1
ATOM 1017 C CA . ASP A 1 135 ? 34.494 4.040 -40.049 1.00 95.81 135 ASP A CA 1
ATOM 1018 C C . ASP A 1 135 ? 34.792 2.550 -39.829 1.00 95.81 135 ASP A C 1
ATOM 1020 O O . ASP A 1 135 ? 34.562 1.743 -40.723 1.00 95.81 135 ASP A O 1
ATOM 1024 N N . LYS A 1 136 ? 35.212 2.157 -38.618 1.00 95.00 136 LYS A N 1
ATOM 1025 C CA . LYS A 1 136 ? 35.303 0.757 -38.164 1.00 95.00 136 LYS A CA 1
ATOM 1026 C C . LYS A 1 136 ? 34.886 0.584 -36.699 1.00 95.00 136 LYS A C 1
ATOM 1028 O O . LYS A 1 136 ? 35.666 0.128 -35.867 1.00 95.00 136 LYS A O 1
ATOM 1033 N N . TRP A 1 137 ? 33.646 0.958 -36.376 1.00 97.69 137 TRP A N 1
ATOM 1034 C CA . TRP A 1 137 ? 33.023 0.649 -35.082 1.00 97.69 137 TRP A CA 1
ATOM 1035 C C . TRP A 1 137 ? 32.030 -0.503 -35.220 1.00 97.69 137 TRP A C 1
ATOM 1037 O O . TRP A 1 137 ? 31.058 -0.393 -35.962 1.00 97.69 137 TRP A O 1
ATOM 1047 N N . PHE A 1 138 ? 32.238 -1.599 -34.500 1.00 97.44 138 PHE A N 1
ATOM 1048 C CA . PHE A 1 138 ? 31.435 -2.815 -34.632 1.00 97.44 138 PHE A CA 1
ATOM 1049 C C . PHE A 1 138 ? 30.459 -2.994 -33.469 1.00 97.44 138 PHE A C 1
ATOM 1051 O O . PHE A 1 138 ? 30.756 -2.633 -32.330 1.00 97.44 138 PHE A O 1
ATOM 1058 N N . ALA A 1 139 ? 29.304 -3.605 -33.737 1.00 97.25 139 ALA A N 1
ATOM 1059 C CA . ALA A 1 139 ? 28.446 -4.112 -32.673 1.00 97.25 139 ALA A CA 1
ATOM 1060 C C . ALA A 1 139 ? 29.214 -5.157 -31.836 1.00 97.25 139 ALA A C 1
ATOM 1062 O O . ALA A 1 139 ? 29.883 -6.037 -32.383 1.00 97.25 139 ALA A O 1
ATOM 1063 N N . SER A 1 140 ? 29.137 -5.079 -30.506 1.00 96.31 140 SER A N 1
ATOM 1064 C CA . SER A 1 140 ? 29.919 -5.933 -29.591 1.00 96.31 140 SER A CA 1
ATOM 1065 C C . SER A 1 140 ? 29.580 -7.418 -29.676 1.00 96.31 140 SER A C 1
ATOM 1067 O O . SER A 1 140 ? 30.385 -8.275 -29.290 1.00 96.31 140 SER A O 1
ATOM 1069 N N . VAL A 1 141 ? 28.366 -7.721 -30.133 1.00 93.44 141 VAL A N 1
ATOM 1070 C CA . VAL A 1 141 ? 27.855 -9.074 -30.311 1.00 93.44 141 VAL A CA 1
ATOM 1071 C C . VAL A 1 141 ? 26.953 -9.138 -31.555 1.00 93.44 141 VAL A C 1
ATOM 1073 O O . VAL A 1 141 ? 26.127 -8.245 -31.749 1.00 93.44 141 VAL A O 1
ATOM 1076 N N . PRO A 1 142 ? 27.049 -10.190 -32.396 1.00 91.31 142 PRO A N 1
ATOM 1077 C CA . PRO A 1 142 ? 26.131 -10.412 -33.518 1.00 91.31 142 PRO A CA 1
ATOM 1078 C C . PRO A 1 142 ? 24.769 -10.931 -33.021 1.00 91.31 142 PRO A C 1
ATOM 1080 O O . PRO A 1 142 ? 24.402 -12.080 -33.261 1.00 91.31 142 PRO A O 1
ATOM 1083 N N . ALA A 1 143 ? 24.048 -10.112 -32.260 1.00 88.94 143 ALA A N 1
ATOM 1084 C CA . ALA A 1 143 ? 22.770 -10.430 -31.629 1.00 88.94 143 ALA A CA 1
ATOM 1085 C C . ALA A 1 143 ? 21.842 -9.206 -31.606 1.00 88.94 143 ALA A C 1
ATOM 1087 O O . ALA A 1 143 ? 22.260 -8.107 -31.959 1.00 88.94 143 ALA A O 1
ATOM 1088 N N . SER A 1 144 ? 20.608 -9.415 -31.138 1.00 86.00 144 SER A N 1
ATOM 1089 C CA . SER A 1 144 ? 19.566 -8.391 -31.021 1.00 86.00 144 SER A CA 1
ATOM 1090 C C . SER A 1 144 ? 19.988 -7.169 -30.182 1.00 86.00 144 SER A C 1
ATOM 1092 O O . SER A 1 144 ? 20.986 -7.190 -29.453 1.00 86.00 144 SER A O 1
ATOM 1094 N N . THR A 1 145 ? 19.171 -6.119 -30.243 1.00 88.38 145 THR A N 1
ATOM 1095 C CA . THR A 1 145 ? 19.356 -4.790 -29.641 1.00 88.38 145 THR A CA 1
ATOM 1096 C C . THR A 1 145 ? 19.872 -4.794 -28.194 1.00 88.38 145 THR A C 1
ATOM 1098 O O . THR A 1 145 ? 20.922 -4.216 -27.891 1.00 88.38 145 THR A O 1
ATOM 1101 N N . GLN A 1 146 ? 19.169 -5.452 -27.268 1.00 88.56 146 GLN A N 1
ATOM 1102 C CA . GLN A 1 146 ? 19.431 -5.287 -25.835 1.00 88.56 146 GLN A CA 1
ATOM 1103 C C . GLN A 1 146 ? 20.785 -5.853 -25.354 1.00 88.56 146 GLN A C 1
ATOM 1105 O O . GLN A 1 146 ? 21.461 -5.159 -24.583 1.00 88.56 146 GLN A O 1
ATOM 1110 N N . PRO A 1 147 ? 21.251 -7.038 -25.811 1.00 91.25 147 PRO A N 1
ATOM 1111 C CA . PRO A 1 147 ? 22.627 -7.479 -25.602 1.00 91.25 147 PRO A CA 1
ATOM 1112 C C . PRO A 1 147 ? 23.676 -6.421 -25.958 1.00 91.25 147 PRO A C 1
ATOM 1114 O O . PRO A 1 147 ? 24.533 -6.133 -25.127 1.00 91.25 147 PRO A O 1
ATOM 1117 N N . ASN A 1 148 ? 23.586 -5.792 -27.135 1.00 94.06 148 ASN A N 1
ATOM 1118 C CA . ASN A 1 148 ? 24.540 -4.761 -27.554 1.00 94.06 148 ASN A CA 1
ATOM 1119 C C . ASN A 1 148 ? 24.483 -3.512 -26.659 1.00 94.06 148 ASN A C 1
ATOM 1121 O O . ASN A 1 148 ? 25.526 -3.017 -26.227 1.00 94.06 148 ASN A O 1
ATOM 1125 N N . ARG A 1 149 ? 23.282 -3.063 -26.270 1.00 92.81 149 ARG A N 1
ATOM 1126 C CA . ARG A 1 149 ? 23.115 -1.963 -25.300 1.00 92.81 149 ARG A CA 1
ATOM 1127 C C . ARG A 1 149 ? 23.706 -2.283 -23.922 1.00 92.81 149 ARG A C 1
ATOM 1129 O O . ARG A 1 149 ? 24.155 -1.374 -23.226 1.00 92.81 149 ARG A O 1
ATOM 1136 N N . PHE A 1 150 ? 23.763 -3.553 -23.511 1.00 94.56 150 PHE A N 1
ATOM 1137 C CA . PHE A 1 150 ? 24.430 -3.924 -22.259 1.00 94.56 150 PHE A CA 1
ATOM 1138 C C . PHE A 1 150 ? 25.950 -3.766 -22.321 1.00 94.56 150 PHE A C 1
ATOM 1140 O O . PHE A 1 150 ? 26.542 -3.308 -21.338 1.00 94.56 150 PHE A O 1
ATOM 1147 N N . TYR A 1 151 ? 26.584 -4.061 -23.460 1.00 96.81 151 TYR A N 1
ATOM 1148 C CA . TYR A 1 151 ? 28.026 -3.853 -23.628 1.00 96.81 151 TYR A CA 1
ATOM 1149 C C . TYR A 1 151 ? 28.420 -2.374 -23.477 1.00 96.81 151 TYR A C 1
ATOM 1151 O O . TYR A 1 151 ? 29.433 -2.096 -22.838 1.00 96.81 151 TYR A O 1
ATOM 1159 N N . VAL A 1 152 ? 27.575 -1.432 -23.924 1.00 96.12 152 VAL A N 1
ATOM 1160 C CA . VAL A 1 152 ? 27.791 0.026 -23.763 1.00 96.12 152 VAL A CA 1
ATOM 1161 C C . VAL A 1 152 ? 28.045 0.422 -22.304 1.00 96.12 152 VAL A C 1
ATOM 1163 O O . VAL A 1 152 ? 28.869 1.290 -22.023 1.00 96.12 152 VAL A O 1
ATOM 1166 N N . HIS A 1 153 ? 27.334 -0.195 -21.357 1.00 95.81 153 HIS A N 1
ATOM 1167 C CA . HIS A 1 153 ? 27.367 0.218 -19.950 1.00 95.81 153 HIS A CA 1
ATOM 1168 C C . HIS A 1 153 ? 28.025 -0.790 -19.011 1.00 95.81 153 HIS A C 1
ATOM 1170 O O . HIS A 1 153 ? 28.293 -0.446 -17.861 1.00 95.81 153 HIS A O 1
ATOM 1176 N N . SER A 1 154 ? 28.272 -2.020 -19.457 1.00 96.56 154 SER A N 1
ATOM 1177 C CA . SER A 1 154 ? 28.803 -3.088 -18.601 1.00 96.56 154 SER A CA 1
ATOM 1178 C C . SER A 1 154 ? 29.847 -3.987 -19.263 1.00 96.56 154 SER A C 1
ATOM 1180 O O . SER A 1 154 ? 30.337 -4.906 -18.615 1.00 96.56 154 SER A O 1
ATOM 1182 N N . ALA A 1 155 ? 30.192 -3.738 -20.533 1.00 97.25 155 ALA A N 1
ATOM 1183 C CA . ALA A 1 155 ? 31.140 -4.536 -21.321 1.00 97.25 155 ALA A CA 1
ATOM 1184 C C . ALA A 1 155 ? 30.801 -6.044 -21.429 1.00 97.25 155 ALA A C 1
ATOM 1186 O O . ALA A 1 155 ? 31.617 -6.848 -21.876 1.00 97.25 155 ALA A O 1
ATOM 1187 N N . THR A 1 156 ? 29.582 -6.442 -21.052 1.00 95.94 156 THR A N 1
ATOM 1188 C CA . THR A 1 156 ? 29.038 -7.793 -21.221 1.00 95.94 156 THR A CA 1
ATOM 1189 C C . THR A 1 156 ? 27.513 -7.758 -21.305 1.00 95.94 156 THR A C 1
ATOM 1191 O O . THR A 1 156 ? 26.863 -6.908 -20.699 1.00 95.94 156 THR A O 1
ATOM 1194 N N . SER A 1 157 ? 26.916 -8.725 -21.998 1.00 93.25 157 SER A N 1
ATOM 1195 C CA . SER A 1 157 ? 25.481 -9.017 -21.914 1.00 93.25 157 SER A CA 1
ATOM 1196 C C . SER A 1 157 ? 25.139 -10.063 -20.844 1.00 93.25 157 SER A C 1
ATOM 1198 O O . SER A 1 157 ? 23.988 -10.486 -20.747 1.00 93.25 157 SER A O 1
ATOM 1200 N N . HIS A 1 158 ? 26.125 -10.498 -20.050 1.00 92.56 158 HIS A N 1
ATOM 1201 C CA . HIS A 1 158 ? 25.998 -11.548 -19.037 1.00 92.56 158 HIS A CA 1
ATOM 1202 C C . HIS A 1 158 ? 25.440 -12.860 -19.607 1.00 92.56 158 HIS A C 1
ATOM 1204 O O . HIS A 1 158 ? 24.517 -13.468 -19.068 1.00 92.56 158 HIS A O 1
ATOM 1210 N N . GLY A 1 159 ? 25.976 -13.277 -20.756 1.00 89.06 159 GLY A N 1
ATOM 1211 C CA . GLY A 1 159 ? 25.547 -14.490 -21.450 1.00 89.06 159 GLY A CA 1
ATOM 1212 C C . GLY A 1 159 ? 24.261 -14.343 -22.275 1.00 89.06 159 GLY A C 1
ATOM 1213 O O . GLY A 1 159 ? 23.853 -15.305 -22.924 1.00 89.06 159 GLY A O 1
ATOM 1214 N N . ALA A 1 160 ? 23.618 -13.171 -22.314 1.00 88.56 160 ALA A N 1
ATOM 1215 C CA . ALA A 1 160 ? 22.419 -12.965 -23.126 1.00 88.56 160 ALA A CA 1
ATOM 1216 C C . ALA A 1 160 ? 22.768 -12.762 -24.614 1.00 88.56 160 ALA A C 1
ATOM 1218 O O . ALA A 1 160 ? 23.474 -11.822 -24.979 1.00 88.56 160 ALA A O 1
ATOM 1219 N N . SER A 1 161 ? 22.254 -13.637 -25.484 1.00 82.31 161 SER A N 1
ATOM 1220 C CA . SER A 1 161 ? 22.312 -13.517 -26.958 1.00 82.31 161 SER A CA 1
ATOM 1221 C C . SER A 1 161 ? 20.987 -13.053 -27.574 1.00 82.31 161 SER A C 1
ATOM 1223 O O . SER A 1 161 ? 20.857 -12.928 -28.786 1.00 82.31 161 SER A O 1
ATOM 1225 N N . SER A 1 162 ? 19.975 -12.907 -26.731 1.00 79.69 162 SER A N 1
ATOM 1226 C CA . SER A 1 162 ? 18.620 -12.460 -27.019 1.00 79.69 162 SER A CA 1
ATOM 1227 C C . SER A 1 162 ? 17.938 -12.232 -25.670 1.00 79.69 162 SER A C 1
ATOM 1229 O O . SER A 1 162 ? 18.538 -12.418 -24.606 1.00 79.69 162 SER A O 1
ATOM 1231 N N . ASN A 1 163 ? 16.659 -11.896 -25.698 1.00 69.69 163 ASN A N 1
ATOM 1232 C CA . ASN A 1 163 ? 15.899 -11.610 -24.493 1.00 69.69 163 ASN A CA 1
ATOM 1233 C C . ASN A 1 163 ? 15.696 -12.837 -23.600 1.00 69.69 163 ASN A C 1
ATOM 1235 O O . ASN A 1 163 ? 15.090 -13.830 -24.009 1.00 69.69 163 ASN A O 1
ATOM 1239 N N . VAL A 1 164 ? 16.135 -12.739 -22.342 1.00 68.31 164 VAL A N 1
ATOM 1240 C CA . VAL A 1 164 ? 15.864 -13.740 -21.302 1.00 68.31 164 VAL A CA 1
ATOM 1241 C C . VAL A 1 164 ? 14.861 -13.160 -20.308 1.00 68.31 164 VAL A C 1
ATOM 1243 O O . VAL A 1 164 ? 15.208 -12.433 -19.382 1.00 68.31 164 VAL A O 1
ATOM 1246 N N . LYS A 1 165 ? 13.580 -13.500 -20.497 1.00 67.44 165 LYS A N 1
ATOM 1247 C CA . LYS A 1 165 ? 12.430 -12.959 -19.739 1.00 67.44 165 LYS A CA 1
ATOM 1248 C C . LYS A 1 165 ? 12.641 -12.954 -18.217 1.00 67.44 165 LYS A C 1
ATOM 1250 O O . LYS A 1 165 ? 12.395 -11.952 -17.551 1.00 67.44 165 LYS A O 1
ATOM 1255 N N . LYS A 1 166 ? 13.157 -14.062 -17.674 1.00 65.50 166 LYS A N 1
ATOM 1256 C CA . LYS A 1 166 ? 13.438 -14.228 -16.238 1.00 65.50 166 LYS A CA 1
ATOM 1257 C C . LYS A 1 166 ? 14.460 -13.211 -15.708 1.00 65.50 166 LYS A C 1
ATOM 1259 O O . LYS A 1 166 ? 14.345 -12.776 -14.561 1.00 65.50 166 LYS A O 1
ATOM 1264 N N . ASP A 1 167 ? 15.430 -12.825 -16.527 1.00 70.06 167 ASP A N 1
ATOM 1265 C CA . ASP A 1 167 ? 16.524 -11.942 -16.119 1.00 70.06 167 ASP A CA 1
ATOM 1266 C C . ASP A 1 167 ? 16.123 -10.465 -16.240 1.00 70.06 167 ASP A C 1
ATOM 1268 O O . ASP A 1 167 ? 16.495 -9.656 -15.389 1.00 70.06 167 ASP A O 1
ATOM 1272 N N . LEU A 1 168 ? 15.235 -10.133 -17.187 1.00 70.19 168 LEU A N 1
ATOM 1273 C CA . LEU A 1 168 ? 14.635 -8.796 -17.316 1.00 70.19 168 LEU A CA 1
ATOM 1274 C C . LEU A 1 168 ? 13.870 -8.379 -16.035 1.00 70.19 168 LEU A C 1
ATOM 1276 O O . LEU A 1 168 ? 13.998 -7.237 -15.578 1.00 70.19 168 LEU A O 1
ATOM 1280 N N . ILE A 1 169 ? 13.155 -9.321 -15.395 1.00 72.31 169 ILE A N 1
ATOM 1281 C CA . ILE A 1 169 ? 12.485 -9.124 -14.090 1.00 72.31 169 ILE A CA 1
ATOM 1282 C C . ILE A 1 169 ? 13.504 -8.858 -12.983 1.00 72.31 169 ILE A C 1
ATOM 1284 O O . ILE A 1 169 ? 13.415 -7.855 -12.278 1.00 72.31 169 ILE A O 1
ATOM 1288 N N . ASN A 1 170 ? 14.480 -9.748 -12.800 1.00 79.81 170 ASN A N 1
ATOM 1289 C CA . ASN A 1 170 ? 15.386 -9.676 -11.648 1.00 79.81 170 ASN A CA 1
ATOM 1290 C C . ASN A 1 170 ? 16.385 -8.516 -11.738 1.00 79.81 170 ASN A C 1
ATOM 1292 O O . ASN A 1 170 ? 16.934 -8.085 -10.717 1.00 79.81 170 ASN A O 1
ATOM 1296 N N . GLY A 1 171 ? 16.573 -7.995 -12.949 1.00 87.12 171 GLY A N 1
ATOM 1297 C CA . GLY A 1 171 ? 17.627 -7.062 -13.281 1.00 87.12 171 GLY A CA 1
ATOM 1298 C C . GLY A 1 171 ? 18.943 -7.805 -13.480 1.00 87.12 171 GLY A C 1
ATOM 1299 O O . GLY A 1 171 ? 19.309 -8.696 -12.708 1.00 87.12 171 GLY A O 1
ATOM 1300 N N . PHE A 1 172 ? 19.667 -7.391 -14.507 1.00 90.62 172 PHE A N 1
ATOM 1301 C CA . PHE A 1 172 ? 20.956 -7.940 -14.886 1.00 90.62 172 PHE A CA 1
ATOM 1302 C C . PHE A 1 172 ? 22.007 -7.648 -13.800 1.00 90.62 172 PHE A C 1
ATOM 1304 O O . PHE A 1 172 ? 22.083 -6.507 -13.322 1.00 90.62 172 PHE A O 1
ATOM 1311 N N . PRO A 1 173 ? 22.758 -8.664 -13.332 1.00 91.56 173 PRO A N 1
ATOM 1312 C CA . PRO A 1 173 ? 23.569 -8.556 -12.121 1.00 91.56 173 PRO A CA 1
ATOM 1313 C C . PRO A 1 173 ? 24.965 -7.971 -12.354 1.00 91.56 173 PRO A C 1
ATOM 1315 O O . PRO A 1 173 ? 25.669 -7.728 -11.373 1.00 91.56 173 PRO A O 1
ATOM 1318 N N . GLN A 1 174 ? 25.392 -7.788 -13.607 1.00 92.38 174 GLN A N 1
ATOM 1319 C CA . GLN A 1 174 ? 26.743 -7.325 -13.903 1.00 92.38 174 GLN A CA 1
ATOM 1320 C C . GLN A 1 174 ? 27.012 -5.910 -13.375 1.00 92.38 174 GLN A C 1
ATOM 1322 O O . GLN A 1 174 ? 26.115 -5.067 -13.291 1.00 92.38 174 GLN A O 1
ATOM 1327 N N . LYS A 1 175 ? 28.278 -5.665 -13.016 1.00 94.62 175 LYS A N 1
ATOM 1328 C CA . LYS A 1 175 ? 28.759 -4.340 -12.624 1.00 94.62 175 LYS A CA 1
ATOM 1329 C C . LYS A 1 175 ? 28.706 -3.408 -13.830 1.00 94.62 175 LYS A C 1
ATOM 1331 O O . LYS A 1 175 ? 29.073 -3.797 -14.936 1.00 94.62 175 LYS A O 1
ATOM 1336 N N . THR A 1 176 ? 28.266 -2.178 -13.605 1.00 96.44 176 THR A N 1
ATOM 1337 C CA . THR A 1 176 ? 28.162 -1.166 -14.658 1.00 96.44 176 THR A CA 1
ATOM 1338 C C . THR A 1 176 ? 29.238 -0.095 -14.519 1.00 96.44 176 THR A C 1
ATOM 1340 O O . THR A 1 176 ? 29.812 0.101 -13.447 1.00 96.44 176 THR A O 1
ATOM 1343 N N . ILE A 1 177 ? 29.457 0.671 -15.586 1.00 97.12 177 ILE A N 1
ATOM 1344 C CA . ILE A 1 177 ? 30.299 1.868 -15.550 1.00 97.12 177 ILE A CA 1
ATOM 1345 C C . ILE A 1 177 ? 29.779 2.899 -14.538 1.00 97.12 177 ILE A C 1
ATOM 1347 O O . ILE A 1 177 ? 30.571 3.593 -13.911 1.00 97.12 177 ILE A O 1
ATOM 1351 N N . PHE A 1 178 ? 28.462 2.953 -14.308 1.00 97.38 178 PHE A N 1
ATOM 1352 C CA . PHE A 1 178 ? 27.851 3.824 -13.301 1.00 97.38 178 PHE A CA 1
ATOM 1353 C C . PHE A 1 178 ? 28.267 3.448 -11.877 1.00 97.38 178 PHE A C 1
ATOM 1355 O O . PHE A 1 178 ? 28.522 4.336 -11.066 1.00 97.38 178 PHE A O 1
ATOM 1362 N N . ASP A 1 179 ? 28.376 2.145 -11.589 1.00 95.88 179 ASP A N 1
ATOM 1363 C CA . ASP A 1 179 ? 28.883 1.659 -10.304 1.00 95.88 179 ASP A CA 1
ATOM 1364 C C . ASP A 1 179 ? 30.346 2.095 -10.118 1.00 95.88 179 ASP A C 1
ATOM 1366 O O . ASP A 1 179 ? 30.685 2.656 -9.079 1.00 95.88 179 ASP A O 1
ATOM 1370 N N . SER A 1 180 ? 31.194 1.928 -11.142 1.00 96.69 180 SER A N 1
ATOM 1371 C CA . SER A 1 180 ? 32.597 2.368 -11.084 1.00 96.69 180 SER A CA 1
ATOM 1372 C C . SER A 1 180 ? 32.739 3.887 -10.922 1.00 96.69 180 SER A C 1
ATOM 1374 O O . SER A 1 180 ? 33.612 4.338 -10.186 1.00 96.69 180 SER A O 1
ATOM 1376 N N . LEU A 1 181 ? 31.888 4.694 -11.563 1.00 96.88 181 LEU A N 1
ATOM 1377 C CA . LEU A 1 181 ? 31.890 6.152 -11.387 1.00 96.88 181 LEU A CA 1
ATOM 1378 C C . LEU A 1 181 ? 31.522 6.547 -9.951 1.00 96.88 181 LEU A C 1
ATOM 1380 O O . LEU A 1 181 ? 32.232 7.336 -9.332 1.00 96.88 181 LEU A O 1
ATOM 1384 N N . ASP A 1 182 ? 30.452 5.967 -9.406 1.00 95.00 182 ASP A N 1
ATOM 1385 C CA . ASP A 1 182 ? 29.988 6.244 -8.043 1.00 95.00 182 ASP A CA 1
ATOM 1386 C C . ASP A 1 182 ? 31.015 5.816 -6.982 1.00 95.00 182 ASP A C 1
ATOM 1388 O O . ASP A 1 182 ? 31.279 6.563 -6.042 1.00 95.00 182 ASP A O 1
ATOM 1392 N N . GLU A 1 183 ? 31.659 4.658 -7.167 1.00 94.88 183 GLU A N 1
ATOM 1393 C CA . GLU A 1 183 ? 32.759 4.180 -6.313 1.00 94.88 183 GLU A CA 1
ATOM 1394 C C . GLU A 1 183 ? 33.958 5.143 -6.286 1.00 94.88 183 GLU A C 1
ATOM 1396 O O . GLU A 1 183 ? 34.660 5.214 -5.279 1.00 94.88 183 GLU A O 1
ATOM 1401 N N . ASN A 1 184 ? 34.164 5.913 -7.359 1.00 96.06 184 ASN A N 1
ATOM 1402 C CA . ASN A 1 184 ? 35.232 6.908 -7.486 1.00 96.06 184 ASN A CA 1
ATOM 1403 C C . ASN A 1 184 ? 34.749 8.345 -7.192 1.00 96.06 184 ASN A C 1
ATOM 1405 O O . ASN A 1 184 ? 35.460 9.311 -7.461 1.00 96.06 184 ASN A O 1
ATOM 1409 N N . GLY A 1 185 ? 33.538 8.519 -6.647 1.00 95.38 185 GLY A N 1
ATOM 1410 C CA . GLY A 1 185 ? 32.991 9.835 -6.297 1.00 95.38 185 GLY A CA 1
ATOM 1411 C C . GLY A 1 185 ? 32.626 10.715 -7.499 1.00 95.38 185 GLY A C 1
ATOM 1412 O O . GLY A 1 185 ? 32.458 11.927 -7.346 1.00 95.38 185 GLY A O 1
ATOM 1413 N N . LEU A 1 186 ? 32.490 10.127 -8.689 1.00 96.81 186 LEU A N 1
ATOM 1414 C CA . LEU A 1 186 ? 32.108 10.821 -9.914 1.00 96.81 186 LEU A CA 1
ATOM 1415 C C . LEU A 1 186 ? 30.595 10.775 -10.112 1.00 96.81 186 LEU A C 1
ATOM 1417 O O . LEU A 1 186 ? 29.912 9.795 -9.813 1.00 96.81 186 LEU A O 1
ATOM 1421 N N . SER A 1 187 ? 30.055 11.868 -10.638 1.00 96.69 187 SER A N 1
ATOM 1422 C CA . SER A 1 187 ? 28.621 11.999 -10.863 1.00 96.69 187 SER A CA 1
ATOM 1423 C C . SER A 1 187 ? 28.214 11.448 -12.228 1.00 96.69 187 SER A C 1
ATOM 1425 O O . SER A 1 187 ? 28.912 11.632 -13.224 1.00 96.69 187 SER A O 1
ATOM 1427 N N . PHE A 1 188 ? 27.035 10.834 -12.296 1.00 98.12 188 PHE A N 1
ATOM 1428 C CA . PHE A 1 188 ? 26.392 10.482 -13.558 1.00 98.12 188 PHE A CA 1
ATOM 1429 C C . PHE A 1 188 ? 24.928 10.922 -13.575 1.00 98.12 188 PHE A C 1
ATOM 1431 O O . PHE A 1 188 ? 24.338 11.183 -12.522 1.00 98.12 188 PHE A O 1
ATOM 1438 N N . GLY A 1 189 ? 24.346 11.005 -14.770 1.00 97.88 189 GLY A N 1
ATOM 1439 C CA . GLY A 1 189 ? 22.931 11.312 -14.961 1.00 97.88 189 GLY A CA 1
ATOM 1440 C C . GLY A 1 189 ? 22.362 10.634 -16.199 1.00 97.88 189 GLY A C 1
ATOM 1441 O O . GLY A 1 189 ? 22.994 10.617 -17.254 1.00 97.88 189 GLY A O 1
ATOM 1442 N N . ILE A 1 190 ? 21.158 10.088 -16.056 1.00 98.25 190 ILE A N 1
ATOM 1443 C CA . ILE A 1 190 ? 20.412 9.415 -17.119 1.00 98.25 190 ILE A CA 1
ATOM 1444 C C . ILE A 1 190 ? 19.208 10.291 -17.455 1.00 98.25 190 ILE A C 1
ATOM 1446 O O . ILE A 1 190 ? 18.330 10.500 -16.615 1.00 98.25 190 ILE A O 1
ATOM 1450 N N . TYR A 1 191 ? 19.185 10.818 -18.675 1.00 98.00 191 TYR A N 1
ATOM 1451 C CA . TYR A 1 191 ? 18.127 11.679 -19.187 1.00 98.00 191 TYR A CA 1
ATOM 1452 C C . TYR A 1 191 ? 17.285 10.879 -20.168 1.00 98.00 191 TYR A C 1
ATOM 1454 O O . TYR A 1 191 ? 17.767 10.520 -21.237 1.00 98.00 191 TYR A O 1
ATOM 1462 N N . TYR A 1 192 ? 16.045 10.582 -19.798 1.00 95.75 192 TYR A N 1
ATOM 1463 C CA . TYR A 1 192 ? 15.170 9.693 -20.560 1.00 95.75 192 TYR A CA 1
ATOM 1464 C C . TYR A 1 192 ? 13.887 10.410 -20.983 1.00 95.75 192 TYR A C 1
ATOM 1466 O O . TYR A 1 192 ? 13.457 11.367 -20.336 1.00 95.75 192 TYR A O 1
ATOM 1474 N N . GLN A 1 193 ? 13.284 9.953 -22.083 1.00 93.81 193 GLN A N 1
ATOM 1475 C CA . GLN A 1 193 ? 12.040 10.519 -22.625 1.00 93.81 193 GLN A CA 1
ATOM 1476 C C . GLN A 1 193 ? 10.823 9.590 -22.464 1.00 93.81 193 GLN A C 1
ATOM 1478 O O . GLN A 1 193 ? 9.690 10.062 -22.436 1.00 93.81 193 GLN A O 1
ATOM 1483 N N . ASN A 1 194 ? 11.017 8.269 -22.371 1.00 89.69 194 ASN A N 1
ATOM 1484 C CA . ASN A 1 194 ? 9.928 7.316 -22.115 1.00 89.69 194 ASN A CA 1
ATOM 1485 C C . ASN A 1 194 ? 10.221 6.451 -20.891 1.00 89.69 194 ASN A C 1
ATOM 1487 O O . ASN A 1 194 ? 9.667 6.670 -19.820 1.00 89.69 194 ASN A O 1
ATOM 1491 N N . ILE A 1 195 ? 11.118 5.485 -21.051 1.00 93.25 195 ILE A N 1
ATOM 1492 C CA . ILE A 1 195 ? 11.526 4.550 -20.011 1.00 93.25 195 ILE A CA 1
ATOM 1493 C C . ILE A 1 195 ? 13.034 4.346 -20.128 1.00 93.25 195 ILE A C 1
ATOM 1495 O O . ILE A 1 195 ? 13.501 4.059 -21.227 1.00 93.25 195 ILE A O 1
ATOM 1499 N N . PRO A 1 196 ? 13.801 4.516 -19.039 1.00 94.44 196 PRO A N 1
ATOM 1500 C CA . PRO A 1 196 ? 15.242 4.345 -19.092 1.00 94.44 196 PRO A CA 1
ATOM 1501 C C . PRO A 1 196 ? 15.591 2.851 -19.145 1.00 94.44 196 PRO A C 1
ATOM 1503 O O . PRO A 1 196 ? 15.463 2.142 -18.144 1.00 94.44 196 PRO A O 1
ATOM 1506 N N . ALA A 1 197 ? 16.048 2.370 -20.300 1.00 92.25 197 ALA A N 1
ATOM 1507 C CA . ALA A 1 197 ? 16.492 0.994 -20.529 1.00 92.25 197 ALA A CA 1
ATOM 1508 C C . ALA A 1 197 ? 17.677 0.617 -19.625 1.00 92.25 197 ALA A C 1
ATOM 1510 O O . ALA A 1 197 ? 17.847 -0.538 -19.240 1.00 92.25 197 ALA A O 1
ATOM 1511 N N . THR A 1 198 ? 18.458 1.598 -19.178 1.00 94.75 198 THR A N 1
ATOM 1512 C CA . THR A 1 198 ? 19.461 1.424 -18.114 1.00 94.75 198 THR A CA 1
ATOM 1513 C C . THR A 1 198 ? 18.895 0.805 -16.819 1.00 94.75 198 THR A C 1
ATOM 1515 O O . THR A 1 198 ? 19.626 0.118 -16.104 1.00 94.75 198 THR A O 1
ATOM 1518 N N . LEU A 1 199 ? 17.588 0.911 -16.533 1.00 95.06 199 LEU A N 1
ATOM 1519 C CA . LEU A 1 199 ? 16.950 0.191 -15.418 1.00 95.06 199 LEU A CA 1
ATOM 1520 C C . LEU A 1 199 ? 16.866 -1.332 -15.621 1.00 95.06 199 LEU A C 1
ATOM 1522 O O . LEU A 1 199 ? 16.437 -2.036 -14.706 1.00 95.06 199 LEU A O 1
ATOM 1526 N N . PHE A 1 200 ? 17.299 -1.897 -16.749 1.00 93.06 200 PHE A N 1
ATOM 1527 C CA . PHE A 1 200 ? 17.548 -3.338 -16.841 1.00 93.06 200 PHE A CA 1
ATOM 1528 C C . PHE A 1 200 ? 18.693 -3.796 -15.934 1.00 93.06 200 PHE A C 1
ATOM 1530 O O . PHE A 1 200 ? 18.671 -4.941 -15.482 1.00 93.06 200 PHE A O 1
ATOM 1537 N N . PHE A 1 201 ? 19.644 -2.924 -15.592 1.00 94.62 201 PHE A N 1
ATOM 1538 C CA . PHE A 1 201 ? 20.685 -3.246 -14.622 1.00 94.62 201 PHE A CA 1
ATOM 1539 C C . PHE A 1 201 ? 20.128 -3.236 -13.203 1.00 94.62 201 PHE A C 1
ATOM 1541 O O . PHE A 1 201 ? 19.541 -2.256 -12.739 1.00 94.62 201 PHE A O 1
ATOM 1548 N N . LYS A 1 202 ? 20.364 -4.325 -12.467 1.00 93.25 202 LYS A N 1
ATOM 1549 C CA . LYS A 1 202 ? 19.908 -4.449 -11.081 1.00 93.25 202 LYS A CA 1
ATOM 1550 C C . LYS A 1 202 ? 20.517 -3.374 -10.185 1.00 93.25 202 LYS A C 1
ATOM 1552 O O . LYS A 1 202 ? 19.836 -2.875 -9.292 1.00 93.25 202 LYS A O 1
ATOM 1557 N N . SER A 1 203 ? 21.777 -2.999 -10.415 1.00 94.75 203 SER A N 1
ATOM 1558 C CA . SER A 1 203 ? 22.461 -1.985 -9.608 1.00 94.75 203 SER A CA 1
ATOM 1559 C C . SER A 1 203 ? 21.797 -0.613 -9.703 1.00 94.75 203 SER A C 1
ATOM 1561 O O . SER A 1 203 ? 21.643 0.048 -8.678 1.00 94.75 203 SER A O 1
ATOM 1563 N N . LEU A 1 204 ? 21.301 -0.231 -10.881 1.00 96.00 204 LEU A N 1
ATOM 1564 C CA . LEU A 1 204 ? 20.623 1.045 -11.113 1.00 96.00 204 LEU A CA 1
ATOM 1565 C C . LEU A 1 204 ? 19.213 1.134 -10.509 1.00 96.00 204 LEU A C 1
ATOM 1567 O O . LEU A 1 204 ? 18.653 2.224 -10.421 1.00 96.00 204 LEU A O 1
ATOM 1571 N N . ARG A 1 205 ? 18.668 0.022 -10.000 1.00 94.81 205 ARG A N 1
ATOM 1572 C CA . ARG A 1 205 ? 17.416 -0.008 -9.220 1.00 94.81 205 ARG A CA 1
ATOM 1573 C C . ARG A 1 205 ? 17.630 0.222 -7.717 1.00 94.81 205 ARG A C 1
ATOM 1575 O O . ARG A 1 205 ? 16.674 0.137 -6.942 1.00 94.81 205 ARG A O 1
ATOM 1582 N N . LYS A 1 206 ? 18.873 0.461 -7.279 1.00 95.69 206 LYS A N 1
ATOM 1583 C CA . LYS A 1 206 ? 19.183 0.820 -5.888 1.00 95.69 206 LYS A CA 1
ATOM 1584 C C . LYS A 1 206 ? 18.633 2.203 -5.557 1.00 95.69 206 LYS A C 1
ATOM 1586 O O . LYS A 1 206 ? 18.700 3.129 -6.365 1.00 95.69 206 LYS A O 1
ATOM 1591 N N . LEU A 1 207 ? 18.165 2.350 -4.324 1.00 95.31 207 LEU A N 1
ATOM 1592 C CA . LEU A 1 207 ? 17.533 3.562 -3.826 1.00 95.31 207 LEU A CA 1
ATOM 1593 C C . LEU A 1 207 ? 18.429 4.812 -3.986 1.00 95.31 207 LEU A C 1
ATOM 1595 O O . LEU A 1 207 ? 17.939 5.854 -4.420 1.00 95.31 207 LEU A O 1
ATOM 1599 N N . LYS A 1 208 ? 19.747 4.694 -3.761 1.00 95.00 208 LYS A N 1
ATOM 1600 C CA . LYS A 1 208 ? 20.731 5.781 -3.947 1.00 95.00 208 LYS A CA 1
ATOM 1601 C C . LYS A 1 208 ? 20.774 6.379 -5.357 1.00 95.00 208 LYS A C 1
ATOM 1603 O O . LYS A 1 208 ? 21.152 7.538 -5.515 1.00 95.00 208 LYS A O 1
ATOM 1608 N N . TYR A 1 209 ? 20.379 5.622 -6.383 1.00 96.75 209 TYR A N 1
ATOM 1609 C CA . TYR A 1 209 ? 20.440 6.070 -7.777 1.00 96.75 209 TYR A CA 1
ATOM 1610 C C . TYR A 1 209 ? 19.126 6.644 -8.308 1.00 96.75 209 TYR A C 1
ATOM 1612 O O . TYR A 1 209 ? 19.118 7.228 -9.386 1.00 96.75 209 TYR A O 1
ATOM 1620 N N . VAL A 1 210 ? 18.029 6.591 -7.544 1.00 95.44 210 VAL A N 1
ATOM 1621 C CA . VAL A 1 210 ? 16.714 7.121 -7.964 1.00 95.44 210 VAL A CA 1
ATOM 1622 C C . VAL A 1 210 ? 16.775 8.609 -8.344 1.00 95.44 210 VAL A C 1
ATOM 1624 O O . VAL A 1 210 ? 16.042 9.073 -9.215 1.00 95.44 210 VAL A O 1
ATOM 1627 N N . THR A 1 211 ? 17.674 9.376 -7.727 1.00 94.81 211 THR A N 1
ATOM 1628 C CA . THR A 1 211 ? 17.864 10.808 -8.013 1.00 94.81 211 THR A CA 1
ATOM 1629 C C . THR A 1 211 ? 18.711 11.090 -9.256 1.00 94.81 211 THR A C 1
ATOM 1631 O O . THR A 1 211 ? 18.813 12.250 -9.648 1.00 94.81 211 THR A O 1
ATOM 1634 N N . LYS A 1 212 ? 19.302 10.060 -9.876 1.00 97.00 212 LYS A N 1
ATOM 1635 C CA . LYS A 1 212 ? 20.147 10.159 -11.080 1.00 97.00 212 LYS A CA 1
ATOM 1636 C C . LYS A 1 212 ? 19.350 10.055 -12.383 1.00 97.00 212 LYS A C 1
ATOM 1638 O O . LYS A 1 212 ? 19.909 10.267 -13.456 1.00 97.00 212 LYS A O 1
ATOM 1643 N N . PHE A 1 213 ? 18.060 9.732 -12.288 1.00 97.38 213 PHE A N 1
ATOM 1644 C CA . PHE A 1 213 ? 17.133 9.659 -13.412 1.00 97.38 213 PHE A CA 1
ATOM 1645 C C . PHE A 1 213 ? 16.374 10.976 -13.562 1.00 97.38 213 PHE A C 1
ATOM 1647 O O . PHE A 1 213 ? 15.740 11.466 -12.619 1.00 97.38 213 PHE A O 1
ATOM 1654 N N . HIS A 1 214 ? 16.423 11.538 -14.764 1.00 96.12 214 HIS A N 1
ATOM 1655 C CA . HIS A 1 214 ? 15.866 12.842 -15.087 1.00 96.12 214 HIS A CA 1
ATOM 1656 C C . HIS A 1 214 ? 15.027 12.767 -16.361 1.00 96.12 214 HIS A C 1
ATOM 1658 O O . HIS A 1 214 ? 15.457 12.184 -17.352 1.00 96.12 214 HIS A O 1
ATOM 1664 N N . GLU A 1 215 ? 13.857 13.403 -16.366 1.00 93.31 215 GLU A N 1
ATOM 1665 C CA . GLU A 1 215 ? 13.132 13.600 -17.620 1.00 93.31 215 GLU A CA 1
ATOM 1666 C C . GLU A 1 215 ? 13.905 14.558 -18.525 1.00 93.31 215 GLU A C 1
ATOM 1668 O O . GLU A 1 215 ? 14.326 15.645 -18.106 1.00 93.31 215 GLU A O 1
ATOM 1673 N N . TYR A 1 216 ? 14.093 14.143 -19.772 1.00 94.81 216 TYR A N 1
ATOM 1674 C CA . TYR A 1 216 ? 14.889 14.859 -20.758 1.00 94.81 216 TYR A CA 1
ATOM 1675 C C . TYR A 1 216 ? 14.358 16.277 -21.026 1.00 94.81 216 TYR A C 1
ATOM 1677 O O . TYR A 1 216 ? 15.112 17.243 -20.871 1.00 94.81 216 TYR A O 1
ATOM 1685 N N . ASP A 1 217 ? 13.065 16.412 -21.348 1.00 86.75 217 ASP A N 1
ATOM 1686 C CA . ASP A 1 217 ? 12.472 17.655 -21.872 1.00 86.75 217 ASP A CA 1
ATOM 1687 C C . ASP A 1 217 ? 12.658 18.864 -20.945 1.00 86.75 217 ASP A C 1
ATOM 1689 O O . ASP A 1 217 ? 12.861 19.992 -21.402 1.00 86.75 217 ASP A O 1
ATOM 1693 N N . LEU A 1 218 ? 12.628 18.628 -19.631 1.00 82.31 218 LEU A N 1
ATOM 1694 C CA . LEU A 1 218 ? 12.764 19.673 -18.620 1.00 82.31 218 LEU A CA 1
ATOM 1695 C C . LEU A 1 218 ? 14.194 19.785 -18.089 1.00 82.31 218 LEU A C 1
ATOM 1697 O O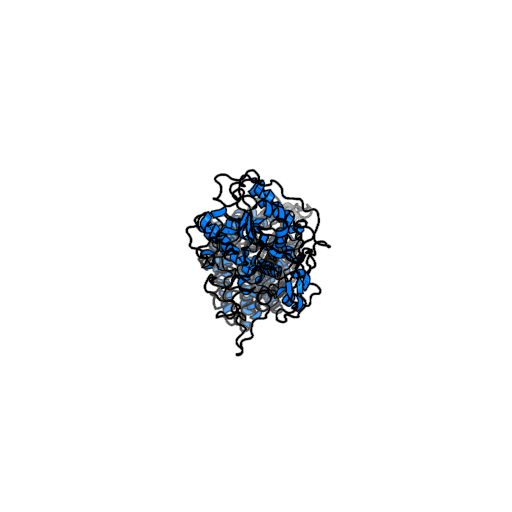 . LEU A 1 218 ? 14.740 20.888 -17.990 1.00 82.31 218 LEU A O 1
ATOM 1701 N N . MET A 1 219 ? 14.810 18.661 -17.719 1.00 94.94 219 MET A N 1
ATOM 1702 C CA . MET A 1 219 ? 16.023 18.692 -16.902 1.00 94.94 219 MET A CA 1
ATOM 1703 C C . MET A 1 219 ? 17.300 18.753 -17.733 1.00 94.94 219 MET A C 1
ATOM 1705 O O . MET A 1 219 ? 18.250 19.400 -17.296 1.00 94.94 219 MET A O 1
ATOM 1709 N N . PHE A 1 220 ? 17.342 18.148 -18.926 1.00 96.75 220 PHE A N 1
ATOM 1710 C CA . PHE A 1 220 ? 18.567 18.111 -19.734 1.00 96.75 220 PHE A CA 1
ATOM 1711 C C . PHE A 1 220 ? 18.991 19.516 -20.172 1.00 96.75 220 PHE A C 1
ATOM 1713 O O . PHE A 1 220 ? 20.075 19.985 -19.819 1.00 96.75 220 PHE A O 1
ATOM 1720 N N . LYS A 1 221 ? 18.087 20.241 -20.845 1.00 94.94 221 LYS A N 1
ATOM 1721 C CA . LYS A 1 221 ? 18.315 21.630 -21.281 1.00 94.94 221 LYS A CA 1
ATOM 1722 C C . LYS A 1 221 ? 18.599 22.558 -20.101 1.00 94.94 221 LYS A C 1
ATOM 1724 O O . LYS A 1 221 ? 19.436 23.456 -20.202 1.00 94.94 221 LYS A O 1
ATOM 1729 N N . TYR A 1 222 ? 17.935 22.340 -18.963 1.00 96.44 222 TYR A N 1
ATOM 1730 C CA . TYR A 1 222 ? 18.173 23.119 -17.751 1.00 96.44 222 TYR A CA 1
ATOM 1731 C C . TYR A 1 222 ? 19.578 22.887 -17.176 1.00 96.44 222 TYR A C 1
ATOM 1733 O O . TYR A 1 222 ? 20.290 23.858 -16.909 1.00 96.44 222 TYR A O 1
ATOM 1741 N N . HIS A 1 223 ? 20.002 21.630 -17.016 1.00 97.69 223 HIS A N 1
ATOM 1742 C CA . HIS A 1 223 ? 21.333 21.290 -16.512 1.00 97.69 223 HIS A CA 1
ATOM 1743 C C . HIS A 1 223 ? 22.435 21.755 -17.467 1.00 97.69 223 HIS A C 1
ATOM 1745 O O . HIS A 1 223 ? 23.385 22.392 -17.011 1.00 97.69 223 HIS A O 1
ATOM 1751 N N . ALA A 1 224 ? 22.266 21.553 -18.777 1.00 97.00 224 ALA A N 1
ATOM 1752 C CA . ALA A 1 224 ? 23.193 22.040 -19.795 1.00 97.00 224 ALA A CA 1
ATOM 1753 C C . ALA A 1 224 ? 23.352 23.565 -19.733 1.00 97.00 224 ALA A C 1
ATOM 1755 O O . ALA A 1 224 ? 24.467 24.067 -19.599 1.00 97.00 224 ALA A O 1
ATOM 1756 N N . LYS A 1 225 ? 22.243 24.317 -19.723 1.00 96.69 225 LYS A N 1
ATOM 1757 C CA . LYS A 1 225 ? 22.256 25.788 -19.644 1.00 96.69 225 LYS A CA 1
ATOM 1758 C C . LYS A 1 225 ? 22.904 26.316 -18.363 1.00 96.69 225 LYS A C 1
ATOM 1760 O O . LYS A 1 225 ? 23.460 27.411 -18.356 1.00 96.69 225 LYS A O 1
ATOM 1765 N N . LYS A 1 226 ? 22.786 25.579 -17.257 1.00 97.69 226 LYS A N 1
ATOM 1766 C CA . LYS A 1 226 ? 23.350 25.965 -15.957 1.00 97.69 226 LYS A CA 1
ATOM 1767 C C . LYS A 1 226 ? 24.799 25.531 -15.757 1.00 97.69 226 LYS A C 1
ATOM 1769 O O . LYS A 1 226 ? 25.351 25.888 -14.721 1.00 97.69 226 LYS A O 1
ATOM 1774 N N . GLY A 1 227 ? 25.387 24.786 -16.693 1.00 96.81 227 GLY A N 1
ATOM 1775 C CA . GLY A 1 227 ? 26.707 24.189 -16.499 1.00 96.81 227 GLY A CA 1
ATOM 1776 C C . GLY A 1 227 ? 26.712 23.179 -15.347 1.00 96.81 227 GLY A C 1
ATOM 1777 O O . GLY A 1 227 ? 27.590 23.217 -14.492 1.00 96.81 227 GLY A O 1
ATOM 1778 N N . LYS A 1 228 ? 25.665 22.349 -15.262 1.00 96.81 228 LYS A N 1
ATOM 1779 C CA . LYS A 1 228 ? 25.461 21.347 -14.203 1.00 96.81 228 LYS A CA 1
ATOM 1780 C C . LYS A 1 228 ? 25.318 19.924 -14.743 1.00 96.81 228 LYS A C 1
ATOM 1782 O O . LYS A 1 228 ? 24.755 19.073 -14.055 1.00 96.81 228 LYS A O 1
ATOM 1787 N N . LEU A 1 229 ? 25.756 19.662 -15.972 1.00 97.56 229 LEU A N 1
ATOM 1788 C CA . LEU A 1 229 ? 25.784 18.288 -16.460 1.00 97.56 229 LEU A CA 1
ATOM 1789 C C . LEU A 1 229 ? 26.841 17.489 -15.670 1.00 97.56 229 LEU A C 1
ATOM 1791 O O . LEU A 1 229 ? 27.914 18.031 -15.387 1.00 97.56 229 LEU A O 1
ATOM 1795 N N . PRO A 1 230 ? 26.526 16.244 -15.266 1.00 97.25 230 PRO A N 1
ATOM 1796 C CA . PRO A 1 230 ? 27.436 15.388 -14.509 1.00 97.25 230 PRO A CA 1
ATOM 1797 C C . PRO A 1 230 ? 28.603 14.879 -15.369 1.00 97.25 230 PRO A C 1
ATOM 1799 O O . PRO A 1 230 ? 28.607 15.059 -16.584 1.00 97.25 230 PRO A O 1
ATOM 1802 N N . ASN A 1 231 ? 29.571 14.203 -14.741 1.00 97.00 231 ASN A N 1
ATOM 1803 C CA . ASN A 1 231 ? 30.771 13.685 -15.415 1.00 97.00 231 ASN A CA 1
ATOM 1804 C C . ASN A 1 231 ? 30.439 12.689 -16.538 1.00 97.00 231 ASN A C 1
ATOM 1806 O O . ASN A 1 231 ? 31.112 12.676 -17.563 1.00 97.00 231 ASN A O 1
ATOM 1810 N N . TYR A 1 232 ? 29.405 11.864 -16.353 1.00 97.62 232 TYR A N 1
ATOM 1811 C CA . TYR A 1 232 ? 28.931 10.915 -17.361 1.00 97.62 232 TYR A CA 1
ATOM 1812 C C . TYR A 1 232 ? 27.424 11.056 -17.578 1.00 97.62 232 TYR A C 1
ATOM 1814 O O . TYR A 1 232 ? 26.629 10.949 -16.640 1.00 97.62 232 TYR A O 1
ATOM 1822 N N . VAL A 1 233 ? 27.022 11.307 -18.821 1.00 97.81 233 VAL A N 1
ATOM 1823 C CA . VAL A 1 233 ? 25.628 11.549 -19.200 1.00 97.81 233 VAL A CA 1
ATOM 1824 C C . VAL A 1 233 ? 25.187 10.510 -20.215 1.00 97.81 233 VAL A C 1
ATOM 1826 O O . VAL A 1 233 ? 25.848 10.318 -21.231 1.00 97.81 233 VAL A O 1
ATOM 1829 N N . VAL A 1 234 ? 24.034 9.895 -19.965 1.00 97.44 234 VAL A N 1
ATOM 1830 C CA . VAL A 1 234 ? 23.335 9.066 -20.951 1.00 97.44 234 VAL A CA 1
ATOM 1831 C C . VAL A 1 234 ? 22.043 9.764 -21.330 1.00 97.44 234 VAL A C 1
ATOM 1833 O O . VAL A 1 234 ? 21.274 10.160 -20.453 1.00 97.44 234 VAL A O 1
ATOM 1836 N N . VAL A 1 235 ? 21.818 9.926 -22.632 1.00 97.06 235 VAL A N 1
ATOM 1837 C CA . VAL A 1 235 ? 20.573 10.470 -23.174 1.00 97.06 235 VAL A CA 1
ATOM 1838 C C . VAL A 1 235 ? 19.853 9.357 -23.924 1.00 97.06 235 VAL A C 1
ATOM 1840 O O . VAL A 1 235 ? 20.363 8.840 -24.917 1.00 97.06 235 VAL A O 1
ATOM 1843 N N . GLU A 1 236 ? 18.677 8.986 -23.433 1.00 94.75 236 GLU A N 1
ATOM 1844 C CA . GLU A 1 236 ? 17.843 7.936 -24.007 1.00 94.75 236 GLU A CA 1
ATOM 1845 C C . GLU A 1 236 ? 16.717 8.511 -24.876 1.00 94.75 236 GLU A C 1
ATOM 1847 O O . GLU A 1 236 ? 16.155 9.583 -24.612 1.00 94.75 236 GLU A O 1
ATOM 1852 N N . GLN A 1 237 ? 16.403 7.777 -25.940 1.00 94.50 237 GLN A N 1
ATOM 1853 C CA . GLN A 1 237 ? 15.460 8.177 -26.977 1.00 94.50 237 GLN A CA 1
ATOM 1854 C C . GLN A 1 237 ? 13.998 7.946 -26.554 1.00 94.50 237 GLN A C 1
ATOM 1856 O O . GLN A 1 237 ? 13.692 7.422 -25.478 1.00 94.50 237 GLN A O 1
ATOM 1861 N N . ARG A 1 238 ? 13.078 8.373 -27.419 1.00 94.19 238 ARG A N 1
ATOM 1862 C CA . ARG A 1 238 ? 11.687 7.931 -27.442 1.00 94.19 238 ARG A CA 1
ATOM 1863 C C . ARG A 1 238 ? 11.582 6.706 -28.327 1.00 94.19 238 ARG A C 1
ATOM 1865 O O . ARG A 1 238 ? 11.897 6.790 -29.512 1.00 94.19 238 ARG A O 1
ATOM 1872 N N . TYR A 1 239 ? 11.076 5.634 -27.736 1.00 93.25 239 TYR A N 1
ATOM 1873 C CA . TYR A 1 239 ? 10.949 4.328 -28.371 1.00 93.25 239 TYR A CA 1
ATOM 1874 C C . TYR A 1 239 ? 9.518 4.043 -28.840 1.00 93.25 239 TYR A C 1
ATOM 1876 O O . TYR A 1 239 ? 9.303 3.103 -29.594 1.00 93.25 239 TYR A O 1
ATOM 1884 N N . PHE A 1 240 ? 8.521 4.821 -28.394 1.00 94.06 240 PHE A N 1
ATOM 1885 C CA . PHE A 1 240 ? 7.109 4.636 -28.754 1.00 94.06 240 PHE A CA 1
ATOM 1886 C C . PHE A 1 240 ? 6.642 5.713 -29.744 1.00 94.06 240 PHE A C 1
ATOM 1888 O O . PHE A 1 240 ? 6.690 6.905 -29.438 1.00 94.06 240 PHE A O 1
ATOM 1895 N N . ASP A 1 241 ? 6.169 5.296 -30.921 1.00 92.00 241 ASP A N 1
ATOM 1896 C CA . ASP A 1 241 ? 5.747 6.185 -32.012 1.00 92.00 241 ASP A CA 1
ATOM 1897 C C . ASP A 1 241 ? 4.330 6.747 -31.801 1.00 92.00 241 ASP A C 1
ATOM 1899 O O . ASP A 1 241 ? 3.350 6.244 -32.356 1.00 92.00 241 ASP A O 1
ATOM 1903 N N . VAL A 1 242 ? 4.226 7.792 -30.971 1.00 92.50 242 VAL A N 1
ATOM 1904 C CA . VAL A 1 242 ? 2.955 8.450 -30.623 1.00 92.50 242 VAL A CA 1
ATOM 1905 C C . VAL A 1 242 ? 2.766 9.799 -31.337 1.00 92.50 242 VAL A C 1
ATOM 1907 O O . VAL A 1 242 ? 3.725 10.501 -31.646 1.00 92.50 242 VAL A O 1
ATOM 1910 N N . ASN A 1 243 ? 1.520 10.195 -31.602 1.00 88.44 243 ASN A N 1
ATOM 1911 C CA . ASN A 1 243 ? 1.123 11.348 -32.419 1.00 88.44 243 ASN A CA 1
ATOM 1912 C C . ASN A 1 243 ? 1.714 12.674 -31.932 1.00 88.44 243 ASN A C 1
ATOM 1914 O O . ASN A 1 243 ? 2.169 13.487 -32.736 1.00 88.44 243 ASN A O 1
ATOM 1918 N N . ILE A 1 244 ? 1.682 12.910 -30.618 1.00 85.94 244 ILE A N 1
ATOM 1919 C CA . ILE A 1 244 ? 2.166 14.163 -30.016 1.00 85.94 244 ILE A CA 1
ATOM 1920 C C . ILE A 1 244 ? 3.697 14.151 -29.898 1.00 85.94 244 ILE A C 1
ATOM 1922 O O . ILE A 1 244 ? 4.350 15.177 -30.091 1.00 85.94 244 ILE A O 1
ATOM 1926 N N . PHE A 1 245 ? 4.272 12.983 -29.609 1.00 89.44 245 PHE A N 1
ATOM 1927 C CA . PHE A 1 245 ? 5.688 12.800 -29.305 1.00 89.44 245 PHE A CA 1
ATOM 1928 C C . PHE A 1 245 ? 6.275 11.609 -30.089 1.00 89.44 245 PHE A C 1
ATOM 1930 O O . PHE A 1 245 ? 6.512 10.560 -29.496 1.00 89.44 245 PHE A O 1
ATOM 1937 N N . PRO A 1 246 ? 6.538 11.764 -31.403 1.00 92.75 246 PRO A N 1
ATOM 1938 C CA . PRO A 1 246 ? 6.976 10.660 -32.262 1.00 92.75 246 PRO A CA 1
ATOM 1939 C C . PRO A 1 246 ? 8.296 10.030 -31.808 1.00 92.75 246 PRO A C 1
ATOM 1941 O O . PRO A 1 246 ? 9.167 10.733 -31.280 1.00 92.75 246 PRO A O 1
ATOM 1944 N N . ALA A 1 247 ? 8.488 8.740 -32.078 1.00 93.38 247 ALA A N 1
ATOM 1945 C CA . ALA A 1 247 ? 9.743 8.059 -31.767 1.00 93.38 247 ALA A CA 1
ATOM 1946 C C . ALA A 1 247 ? 10.934 8.712 -32.497 1.00 93.38 247 ALA A C 1
ATOM 1948 O O . ALA A 1 247 ? 10.783 9.272 -33.587 1.00 93.38 247 ALA A O 1
ATOM 1949 N N . ASN A 1 248 ? 12.108 8.717 -31.859 1.00 95.12 248 ASN A N 1
ATOM 1950 C CA . ASN A 1 248 ? 13.286 9.474 -32.314 1.00 95.12 248 ASN A CA 1
ATOM 1951 C C . ASN A 1 248 ? 14.609 8.699 -32.178 1.00 95.12 248 ASN A C 1
ATOM 1953 O O . ASN A 1 248 ? 15.665 9.300 -31.992 1.00 95.12 248 ASN A O 1
ATOM 1957 N N . ASP A 1 249 ? 14.536 7.373 -32.256 1.00 93.50 249 ASP A N 1
ATOM 1958 C CA . ASP A 1 249 ? 15.629 6.408 -32.073 1.00 93.50 249 ASP A CA 1
ATOM 1959 C C . ASP A 1 249 ? 16.268 5.896 -33.376 1.00 93.50 249 ASP A C 1
ATOM 1961 O O . ASP A 1 249 ? 17.314 5.257 -33.307 1.00 93.50 249 ASP A O 1
ATOM 1965 N N . ASP A 1 250 ? 15.692 6.235 -34.533 1.00 93.38 250 ASP A N 1
ATOM 1966 C CA . ASP A 1 250 ? 16.019 5.746 -35.883 1.00 93.38 250 ASP A CA 1
ATOM 1967 C C . ASP A 1 250 ? 15.666 4.277 -36.180 1.00 93.38 250 ASP A C 1
ATOM 1969 O O . ASP A 1 250 ? 15.951 3.823 -37.291 1.00 93.38 250 ASP A O 1
ATOM 1973 N N . HIS A 1 251 ? 14.980 3.558 -35.283 1.00 90.88 251 HIS A N 1
ATOM 1974 C CA . HIS A 1 251 ? 14.547 2.166 -35.501 1.00 90.88 251 HIS A CA 1
ATOM 1975 C C . HIS A 1 251 ? 13.627 2.041 -36.741 1.00 90.88 251 HIS A C 1
ATOM 1977 O O . HIS A 1 251 ? 12.857 2.957 -37.011 1.00 90.88 251 HIS A O 1
ATOM 1983 N N . PRO A 1 252 ? 13.634 0.951 -37.536 1.00 85.69 252 PRO A N 1
ATOM 1984 C CA . PRO A 1 252 ? 12.561 0.657 -38.501 1.00 85.69 252 PRO A CA 1
ATOM 1985 C C . PRO A 1 252 ? 11.231 0.322 -37.790 1.00 85.69 252 PRO A C 1
ATOM 1987 O O . PRO A 1 252 ? 11.074 -0.733 -37.207 1.00 85.69 252 PRO A O 1
ATOM 1990 N N . SER A 1 253 ? 10.181 1.133 -37.800 1.00 81.12 253 SER A N 1
ATOM 1991 C CA . SER A 1 253 ? 9.743 2.034 -38.858 1.00 81.12 253 SER A CA 1
ATOM 1992 C C . SER A 1 253 ? 9.476 3.444 -38.331 1.00 81.12 253 SER A C 1
ATOM 1994 O O . SER A 1 253 ? 8.398 4.014 -38.492 1.00 81.12 253 SER A O 1
ATOM 1996 N N . HIS A 1 254 ? 10.462 4.017 -37.658 1.00 89.94 254 HIS A N 1
ATOM 1997 C CA . HIS A 1 254 ? 10.493 5.398 -37.201 1.00 89.94 254 HIS A CA 1
ATOM 1998 C C . HIS A 1 254 ? 11.168 6.290 -38.253 1.00 89.94 254 HIS A C 1
ATOM 2000 O O . HIS A 1 254 ? 11.982 5.852 -39.070 1.00 89.94 254 HIS A O 1
ATOM 2006 N N . ASP A 1 255 ? 10.768 7.561 -38.292 1.00 90.88 255 ASP A N 1
ATOM 2007 C CA . ASP A 1 255 ? 11.268 8.515 -39.282 1.00 90.88 255 ASP A CA 1
ATOM 2008 C C . ASP A 1 255 ? 12.653 9.037 -38.873 1.00 90.88 255 ASP A C 1
ATOM 2010 O O . ASP A 1 255 ? 12.777 9.778 -37.896 1.00 90.88 255 ASP A O 1
ATOM 2014 N N . VAL A 1 256 ? 13.680 8.713 -39.665 1.00 92.50 256 VAL A N 1
ATOM 2015 C CA . VAL A 1 256 ? 15.071 9.150 -39.440 1.00 92.50 256 VAL A CA 1
ATOM 2016 C C . VAL A 1 256 ? 15.206 10.682 -39.440 1.00 92.50 256 VAL A C 1
ATOM 2018 O O . VAL A 1 256 ? 16.106 11.247 -38.818 1.00 92.50 256 VAL A O 1
ATOM 2021 N N . ALA A 1 257 ? 14.272 11.418 -40.059 1.00 92.62 257 ALA A N 1
ATOM 2022 C CA . ALA A 1 257 ? 14.225 12.876 -39.926 1.00 92.62 257 ALA A CA 1
ATOM 2023 C C . ALA A 1 257 ? 13.971 13.332 -38.475 1.00 92.62 257 ALA A C 1
ATOM 2025 O O . ALA A 1 257 ? 14.434 14.403 -38.074 1.00 92.62 257 ALA A O 1
ATOM 2026 N N . ILE A 1 258 ? 13.232 12.553 -37.681 1.00 94.25 258 ILE A N 1
ATOM 2027 C CA . ILE A 1 258 ? 12.950 12.852 -36.273 1.00 94.25 258 ILE A CA 1
ATOM 2028 C C . ILE A 1 258 ? 14.160 12.515 -35.394 1.00 94.25 258 ILE A C 1
ATOM 2030 O O . ILE A 1 258 ? 14.496 13.321 -34.523 1.00 94.25 258 ILE A O 1
ATOM 2034 N N . GLY A 1 259 ? 14.861 11.404 -35.644 1.00 94.69 259 GLY A N 1
ATOM 2035 C CA . GLY A 1 259 ? 16.109 11.091 -34.938 1.00 94.69 259 GLY A CA 1
ATOM 2036 C C . GLY A 1 259 ? 17.222 12.099 -35.229 1.00 94.69 259 GLY A C 1
ATOM 2037 O O . GLY A 1 259 ? 17.897 12.561 -34.306 1.00 94.69 259 GLY A O 1
ATOM 2038 N N . GLN A 1 260 ? 17.327 12.590 -36.469 1.00 94.81 260 GLN A N 1
ATOM 2039 C CA . GLN A 1 260 ? 18.216 13.711 -36.797 1.00 94.81 260 GLN A CA 1
ATOM 2040 C C . GLN A 1 260 ? 17.873 14.983 -36.019 1.00 94.81 260 GLN A C 1
ATOM 2042 O O . GLN A 1 260 ? 18.768 15.637 -35.485 1.00 94.81 260 GLN A O 1
ATOM 2047 N N . LYS A 1 261 ? 16.584 15.340 -35.927 1.00 96.19 261 LYS A N 1
ATOM 2048 C CA . LYS A 1 261 ? 16.137 16.500 -35.136 1.00 96.19 261 LYS A CA 1
ATOM 2049 C C . LYS A 1 261 ? 16.491 16.342 -33.662 1.00 96.19 261 LYS A C 1
ATOM 2051 O O . LYS A 1 261 ? 16.903 17.316 -33.039 1.00 96.19 261 LYS A O 1
ATOM 2056 N N . PHE A 1 262 ? 16.367 15.133 -33.123 1.00 96.75 262 PHE A N 1
ATOM 2057 C CA . PHE A 1 262 ? 16.752 14.836 -31.749 1.00 96.75 262 PHE A CA 1
ATOM 2058 C C . PHE A 1 262 ? 18.264 14.990 -31.533 1.00 96.75 262 PHE A C 1
ATOM 2060 O O . PHE A 1 262 ? 18.678 15.722 -30.637 1.00 96.75 262 PHE A O 1
ATOM 2067 N N . VAL A 1 263 ? 19.097 14.402 -32.396 1.00 97.50 263 VAL A N 1
ATOM 2068 C CA . VAL A 1 263 ? 20.559 14.571 -32.331 1.00 97.50 263 VAL A CA 1
ATOM 2069 C C . VAL A 1 263 ? 20.966 16.038 -32.475 1.00 97.50 263 VAL A C 1
ATOM 2071 O O . VAL A 1 263 ? 21.810 16.511 -31.712 1.00 97.50 263 VAL A O 1
ATOM 2074 N N . LYS A 1 264 ? 20.351 16.776 -33.406 1.00 97.88 264 LYS A N 1
ATOM 2075 C CA . LYS A 1 264 ? 20.557 18.222 -33.567 1.00 97.88 264 LYS A CA 1
ATOM 2076 C C . LYS A 1 264 ? 20.212 18.977 -32.292 1.00 97.88 264 LYS A C 1
ATOM 2078 O O . LYS A 1 264 ? 20.997 19.812 -31.859 1.00 97.88 264 LYS A O 1
ATOM 2083 N N . GLU A 1 265 ? 19.084 18.669 -31.663 1.00 97.06 265 GLU A N 1
ATOM 2084 C CA . GLU A 1 265 ? 18.691 19.309 -30.411 1.00 97.06 265 GLU A CA 1
ATOM 2085 C C . GLU A 1 265 ? 19.696 19.040 -29.283 1.00 97.06 265 GLU A C 1
ATOM 2087 O O . GLU A 1 265 ? 20.076 19.972 -28.568 1.00 97.06 265 GLU A O 1
ATOM 2092 N N . VAL A 1 266 ? 20.151 17.792 -29.134 1.00 97.94 266 VAL A N 1
ATOM 2093 C CA . VAL A 1 266 ? 21.164 17.425 -28.137 1.00 97.94 266 VAL A CA 1
ATOM 2094 C C . VAL A 1 266 ? 22.467 18.172 -28.415 1.00 97.94 266 VAL A C 1
ATOM 2096 O O . VAL A 1 266 ? 22.981 18.840 -27.518 1.00 97.94 266 VAL A O 1
ATOM 2099 N N . TYR A 1 267 ? 22.959 18.138 -29.657 1.00 98.25 267 TYR A N 1
ATOM 2100 C CA . TYR A 1 267 ? 24.168 18.850 -30.067 1.00 98.25 267 TYR A CA 1
ATOM 2101 C C . TYR A 1 267 ? 24.075 20.347 -29.766 1.00 98.25 267 TYR A C 1
ATOM 2103 O O . TYR A 1 267 ? 24.934 20.878 -29.073 1.00 98.25 267 TYR A O 1
ATOM 2111 N N . GLU A 1 268 ? 23.027 21.029 -30.233 1.00 98.12 268 GLU A N 1
ATOM 2112 C CA . GLU A 1 268 ? 22.882 22.479 -30.057 1.00 98.12 268 GLU A CA 1
ATOM 2113 C C . GLU A 1 268 ? 22.713 22.858 -28.580 1.00 98.12 268 GLU A C 1
ATOM 2115 O O . GLU A 1 268 ? 23.212 23.895 -28.139 1.00 98.12 268 GLU A O 1
ATOM 2120 N N . THR A 1 269 ? 22.079 21.992 -27.782 1.00 97.62 269 THR A N 1
ATOM 2121 C CA . THR A 1 269 ? 21.968 22.167 -26.327 1.00 97.62 269 THR A CA 1
ATOM 2122 C C . THR A 1 269 ? 23.334 22.084 -25.641 1.00 97.62 269 THR A C 1
ATOM 2124 O O . THR A 1 269 ? 23.641 22.920 -24.788 1.00 97.62 269 THR A O 1
ATOM 2127 N N . LEU A 1 270 ? 24.165 21.105 -26.012 1.00 97.75 270 LEU A N 1
ATOM 2128 C CA . LEU A 1 270 ? 25.523 20.953 -25.480 1.00 97.75 270 LEU A CA 1
ATOM 2129 C C . LEU A 1 270 ? 26.445 22.072 -25.979 1.00 97.75 270 LEU A C 1
ATOM 2131 O O . LEU A 1 270 ? 27.165 22.675 -25.189 1.00 97.75 270 LEU A O 1
ATOM 2135 N N . ARG A 1 271 ? 26.361 22.417 -27.265 1.00 97.50 271 ARG A N 1
ATOM 2136 C CA . ARG A 1 271 ? 27.144 23.478 -27.909 1.00 97.50 271 ARG A CA 1
ATOM 2137 C C . ARG A 1 271 ? 26.894 24.857 -27.302 1.00 97.50 271 ARG A C 1
ATOM 2139 O O . ARG A 1 271 ? 27.814 25.674 -27.263 1.00 97.50 271 ARG A O 1
ATOM 2146 N N . ALA A 1 272 ? 25.671 25.112 -26.836 1.00 97.62 272 ALA A N 1
ATOM 2147 C CA . ALA A 1 272 ? 25.286 26.335 -26.134 1.00 97.62 272 ALA A CA 1
ATOM 2148 C C . ALA A 1 272 ? 25.593 26.309 -24.622 1.00 97.62 272 ALA A C 1
ATOM 2150 O O . ALA A 1 272 ? 25.379 27.312 -23.934 1.00 97.62 272 ALA A O 1
ATOM 2151 N N . SER A 1 273 ? 26.050 25.177 -24.077 1.00 97.88 273 SER A N 1
ATOM 2152 C CA . SER A 1 273 ? 26.386 25.053 -22.660 1.00 97.88 273 SER A CA 1
ATOM 2153 C C . SER A 1 273 ? 27.683 25.798 -22.331 1.00 97.88 273 SER A C 1
ATOM 2155 O O . SER A 1 273 ? 28.646 25.710 -23.093 1.00 97.88 273 SER A O 1
ATOM 2157 N N . PRO A 1 274 ? 27.785 26.450 -21.156 1.00 97.69 274 PRO A N 1
ATOM 2158 C CA . PRO A 1 274 ? 29.065 26.962 -20.668 1.00 97.69 274 PRO A CA 1
ATOM 2159 C C . PRO A 1 274 ? 30.106 25.856 -20.412 1.00 97.69 274 PRO A C 1
ATOM 2161 O O . PRO A 1 274 ? 31.277 26.174 -20.270 1.00 97.69 274 PRO A O 1
ATOM 2164 N N . GLN A 1 275 ? 29.698 24.582 -20.352 1.00 97.19 275 GLN A N 1
ATOM 2165 C CA . GLN A 1 275 ? 30.594 23.432 -20.198 1.00 97.19 275 GLN A CA 1
ATOM 2166 C C . GLN A 1 275 ? 31.083 22.860 -21.548 1.00 97.19 275 GLN A C 1
ATOM 2168 O O . GLN A 1 275 ? 31.767 21.847 -21.540 1.00 97.19 275 GLN A O 1
ATOM 2173 N N . TRP A 1 276 ? 30.735 23.446 -22.707 1.00 97.12 276 TRP A N 1
ATOM 2174 C CA . TRP A 1 276 ? 31.051 22.883 -24.037 1.00 97.12 276 TRP A CA 1
ATOM 2175 C C . TRP A 1 276 ? 32.531 22.507 -24.222 1.00 97.12 276 TRP A C 1
ATOM 2177 O O . TRP A 1 276 ? 32.841 21.448 -24.765 1.00 97.12 276 TRP A O 1
ATOM 2187 N N . GLU A 1 277 ? 33.443 23.348 -23.733 1.00 96.00 277 GLU A N 1
ATOM 2188 C CA . GLU A 1 277 ? 34.893 23.125 -23.818 1.00 96.00 277 GLU A CA 1
ATOM 2189 C C . GLU A 1 277 ? 35.384 21.950 -22.957 1.00 96.00 277 GLU A C 1
ATOM 2191 O O . GLU A 1 277 ? 36.523 21.528 -23.097 1.00 96.00 277 GLU A O 1
ATOM 2196 N N . GLU A 1 278 ? 34.537 21.376 -22.106 1.00 93.56 278 GLU A N 1
ATOM 2197 C CA . GLU A 1 278 ? 34.845 20.233 -21.239 1.00 93.56 278 GLU A CA 1
ATOM 2198 C C . GLU A 1 278 ? 34.117 18.950 -21.692 1.00 93.56 278 GLU A C 1
ATOM 2200 O O . GLU A 1 278 ? 34.089 17.958 -20.964 1.00 93.56 278 GLU A O 1
ATOM 2205 N N . MET A 1 279 ? 33.491 18.953 -22.878 1.00 95.06 279 MET A N 1
ATOM 2206 C CA . MET A 1 279 ? 32.614 17.867 -23.325 1.00 95.06 279 MET A CA 1
ATOM 2207 C C . MET A 1 279 ? 33.187 17.011 -24.455 1.00 95.06 279 MET A C 1
ATOM 2209 O O . MET A 1 279 ? 33.805 17.487 -25.413 1.00 95.06 279 MET A O 1
ATOM 2213 N N . ALA A 1 280 ? 32.843 15.727 -24.383 1.00 96.00 280 ALA A N 1
ATOM 2214 C CA . ALA A 1 280 ? 32.811 14.815 -25.513 1.00 96.00 280 ALA A CA 1
ATOM 2215 C C . ALA A 1 280 ? 31.396 14.235 -25.629 1.00 96.00 280 ALA A C 1
ATOM 2217 O O . ALA A 1 280 ? 30.833 13.745 -24.650 1.00 96.00 280 ALA A O 1
ATOM 2218 N N . PHE A 1 281 ? 30.821 14.298 -26.825 1.00 97.69 281 PHE A N 1
ATOM 2219 C CA . PHE A 1 281 ? 29.522 13.732 -27.153 1.00 97.69 281 PHE A CA 1
ATOM 2220 C C . PHE A 1 281 ? 29.710 12.608 -28.171 1.00 97.69 281 PHE A C 1
ATOM 2222 O O . PHE A 1 281 ? 30.213 12.827 -29.271 1.00 97.69 281 PHE A O 1
ATOM 2229 N N . LEU A 1 282 ? 29.321 11.396 -27.780 1.00 97.94 282 LEU A N 1
ATOM 2230 C CA . LEU A 1 282 ? 29.382 10.208 -28.621 1.00 97.94 282 LEU A CA 1
ATOM 2231 C C . LEU A 1 282 ? 27.970 9.836 -29.081 1.00 97.94 282 LEU A C 1
ATOM 2233 O O . LEU A 1 282 ? 27.064 9.696 -28.259 1.00 97.94 282 LEU A O 1
ATOM 2237 N N . ILE A 1 283 ? 27.800 9.640 -30.385 1.00 97.75 283 ILE A N 1
ATOM 2238 C CA . ILE A 1 283 ? 26.573 9.095 -30.974 1.00 97.75 283 ILE A CA 1
ATOM 2239 C C . ILE A 1 283 ? 26.920 7.721 -31.524 1.00 97.75 283 ILE A C 1
ATOM 2241 O O . ILE A 1 283 ? 27.844 7.616 -32.322 1.00 97.75 283 ILE A O 1
ATOM 2245 N N . THR A 1 284 ? 26.189 6.686 -31.120 1.00 96.62 284 THR A N 1
ATOM 2246 C CA . THR A 1 284 ? 26.374 5.319 -31.623 1.00 96.62 284 THR A CA 1
ATOM 2247 C C . THR A 1 284 ? 25.030 4.602 -31.767 1.00 96.62 284 THR A C 1
ATOM 2249 O O . THR A 1 284 ? 23.987 5.098 -31.309 1.00 96.62 284 THR A O 1
ATOM 2252 N N . TYR A 1 285 ? 25.061 3.447 -32.420 1.00 96.38 285 TYR A N 1
ATOM 2253 C CA . TYR A 1 285 ? 23.922 2.566 -32.655 1.00 96.38 285 TYR A CA 1
ATOM 2254 C C . TYR A 1 285 ? 24.154 1.229 -31.957 1.00 96.38 285 TYR A C 1
ATOM 2256 O O . TYR A 1 285 ? 25.294 0.825 -31.774 1.00 96.38 285 TYR A O 1
ATOM 2264 N N . ASP A 1 286 ? 23.094 0.550 -31.537 1.00 93.75 286 ASP A N 1
ATOM 2265 C CA . ASP A 1 286 ? 23.196 -0.756 -30.879 1.00 93.75 286 ASP A CA 1
ATOM 2266 C C . ASP A 1 286 ? 23.658 -1.869 -31.831 1.00 93.75 286 ASP A C 1
ATOM 2268 O O . ASP A 1 286 ? 24.673 -2.515 -31.569 1.00 93.75 286 ASP A O 1
ATOM 2272 N N . GLU A 1 287 ? 22.950 -2.089 -32.933 1.00 93.81 287 GLU A N 1
ATOM 2273 C CA . GLU A 1 287 ? 23.291 -3.060 -33.973 1.00 93.81 287 GLU A CA 1
ATOM 2274 C C . GLU A 1 287 ? 22.806 -2.594 -35.364 1.00 93.81 287 GLU A C 1
ATOM 2276 O O . GLU A 1 287 ? 22.356 -1.456 -35.532 1.00 93.81 287 GLU A O 1
ATOM 2281 N N . HIS A 1 288 ? 23.002 -3.411 -36.404 1.00 95.06 288 HIS A N 1
ATOM 2282 C CA . HIS A 1 288 ? 22.854 -2.980 -37.798 1.00 95.06 288 HIS A CA 1
ATOM 2283 C C . HIS A 1 288 ? 21.438 -3.091 -38.376 1.00 95.06 288 HIS A C 1
ATOM 2285 O O . HIS A 1 288 ? 21.207 -2.606 -39.483 1.00 95.06 288 HIS A O 1
ATOM 2291 N N . GLY A 1 289 ? 20.499 -3.723 -37.678 1.00 91.25 289 GLY A N 1
ATOM 2292 C CA . GLY A 1 289 ? 19.086 -3.814 -38.046 1.00 91.25 289 GLY A CA 1
ATOM 2293 C C . GLY A 1 289 ? 18.815 -4.684 -39.263 1.00 91.25 289 GLY A C 1
ATOM 2294 O O . GLY A 1 289 ? 17.803 -4.500 -39.929 1.00 91.25 289 GLY A O 1
ATOM 2295 N N . GLY A 1 290 ? 19.755 -5.560 -39.628 1.00 93.62 290 GLY A N 1
ATOM 2296 C CA . GLY A 1 290 ? 19.713 -6.343 -40.865 1.00 93.62 290 GLY A CA 1
ATOM 2297 C C . GLY A 1 290 ? 20.041 -5.560 -42.145 1.00 93.62 290 GLY A C 1
ATOM 2298 O O . GLY A 1 290 ? 19.947 -6.125 -43.234 1.00 93.62 290 GLY A O 1
ATOM 2299 N N . PHE A 1 291 ? 20.454 -4.292 -42.041 1.00 96.19 291 PHE A N 1
ATOM 2300 C CA . PHE A 1 291 ? 20.930 -3.507 -43.185 1.00 96.19 291 PHE A CA 1
ATOM 2301 C C . PHE A 1 291 ? 22.369 -3.869 -43.555 1.00 96.19 291 PHE A C 1
ATOM 2303 O O . PHE A 1 291 ? 23.192 -4.188 -42.696 1.00 96.19 291 PHE A O 1
ATOM 2310 N N . TYR A 1 292 ? 22.649 -3.851 -44.854 1.00 97.50 292 TYR A N 1
ATOM 2311 C CA . TYR A 1 292 ? 23.921 -4.275 -45.417 1.00 97.50 292 TYR A CA 1
ATOM 2312 C C . TYR A 1 292 ? 25.079 -3.367 -45.000 1.00 97.50 292 TYR A C 1
ATOM 2314 O O . TYR A 1 292 ? 24.973 -2.143 -45.058 1.00 97.50 292 TYR A O 1
ATOM 2322 N N . ASP A 1 293 ? 26.212 -3.993 -44.686 1.00 97.75 293 ASP A N 1
ATOM 2323 C CA . ASP A 1 293 ? 27.508 -3.332 -44.582 1.00 97.75 293 ASP A CA 1
ATOM 2324 C C . ASP A 1 293 ? 28.568 -4.143 -45.334 1.00 97.75 293 ASP A C 1
ATOM 2326 O O . ASP A 1 293 ? 28.598 -5.375 -45.255 1.00 97.75 293 ASP A O 1
ATOM 2330 N N . HIS A 1 294 ? 29.433 -3.454 -46.074 1.00 96.94 294 HIS A N 1
ATOM 2331 C CA . HIS A 1 294 ? 30.461 -4.071 -46.904 1.00 96.94 294 HIS A CA 1
ATOM 2332 C C . HIS A 1 294 ? 31.720 -4.470 -46.126 1.00 96.94 294 HIS A C 1
ATOM 2334 O O . HIS A 1 294 ? 32.518 -5.262 -46.636 1.00 96.94 294 HIS A O 1
ATOM 2340 N N . VAL A 1 295 ? 31.929 -3.938 -44.917 1.00 95.81 295 VAL A N 1
ATOM 2341 C CA . VAL A 1 295 ? 33.129 -4.223 -44.128 1.00 95.81 295 VAL A CA 1
ATOM 2342 C C . VAL A 1 295 ? 32.960 -5.538 -43.377 1.00 95.81 295 VAL A C 1
ATOM 2344 O O . VAL A 1 295 ? 32.024 -5.738 -42.603 1.00 95.81 295 VAL A O 1
ATOM 2347 N N . ALA A 1 296 ? 33.912 -6.448 -43.589 1.00 94.19 296 ALA A N 1
ATOM 2348 C CA . ALA A 1 296 ? 33.949 -7.737 -42.913 1.00 94.19 296 ALA A CA 1
ATOM 2349 C C . ALA A 1 296 ? 34.041 -7.569 -41.388 1.00 94.19 296 ALA A C 1
ATOM 2351 O O . ALA A 1 296 ? 34.906 -6.850 -40.883 1.00 94.19 296 ALA A O 1
ATOM 2352 N N . THR A 1 297 ? 33.183 -8.279 -40.649 1.00 92.19 297 THR A N 1
ATOM 2353 C CA . THR A 1 297 ? 33.251 -8.288 -39.182 1.00 92.19 297 THR A CA 1
ATOM 2354 C C . THR A 1 297 ? 34.515 -9.009 -38.674 1.00 92.19 297 THR A C 1
ATOM 2356 O O . THR A 1 297 ? 34.905 -10.035 -39.247 1.00 92.19 297 THR A O 1
ATOM 2359 N N . PRO A 1 298 ? 35.164 -8.521 -37.600 1.00 88.50 298 PRO A N 1
ATOM 2360 C CA . PRO A 1 298 ? 36.274 -9.208 -36.941 1.00 88.50 298 PRO A CA 1
ATOM 2361 C C . PRO A 1 298 ? 35.863 -10.554 -36.316 1.00 88.50 298 PRO A C 1
ATOM 2363 O O . PRO A 1 298 ? 34.935 -10.625 -35.504 1.00 88.50 298 PRO A O 1
ATOM 2366 N N . LEU A 1 299 ? 36.586 -11.625 -36.672 1.00 83.81 299 LEU A N 1
ATOM 2367 C CA . LEU A 1 299 ? 36.294 -13.007 -36.248 1.00 83.81 299 LEU A CA 1
ATOM 2368 C C . LEU A 1 299 ? 37.335 -13.628 -35.304 1.00 83.81 299 LEU A C 1
ATOM 2370 O O . LEU A 1 299 ? 37.014 -14.598 -34.624 1.00 83.81 299 LEU A O 1
ATOM 2374 N N . ASP A 1 300 ? 38.560 -13.100 -35.265 1.00 81.00 300 ASP A N 1
ATOM 2375 C CA . ASP A 1 300 ? 39.679 -13.706 -34.538 1.00 81.00 300 ASP A CA 1
ATOM 2376 C C . ASP A 1 300 ? 40.050 -12.896 -33.285 1.00 81.00 300 ASP A C 1
ATOM 2378 O O . ASP A 1 300 ? 40.009 -11.669 -33.291 1.00 81.00 300 ASP A O 1
ATOM 2382 N N . ASN A 1 301 ? 40.475 -13.599 -32.227 1.00 86.75 301 ASN A N 1
ATOM 2383 C CA . ASN A 1 301 ? 41.054 -13.057 -30.982 1.00 86.75 301 ASN A CA 1
ATOM 2384 C C . ASN A 1 301 ? 40.165 -12.116 -30.142 1.00 86.75 301 ASN A C 1
ATOM 2386 O O . ASN A 1 301 ? 40.625 -11.550 -29.155 1.00 86.75 301 ASN A O 1
ATOM 2390 N N . VAL A 1 302 ? 38.872 -12.025 -30.450 1.00 91.50 302 VAL A N 1
ATOM 2391 C CA . VAL A 1 302 ? 37.891 -11.259 -29.672 1.00 91.50 302 VAL A CA 1
ATOM 2392 C C . VAL A 1 302 ? 37.630 -11.968 -28.323 1.00 91.50 302 VAL A C 1
ATOM 2394 O O . VAL A 1 302 ? 37.105 -13.085 -28.300 1.00 91.50 302 VAL A O 1
ATOM 2397 N N . PRO A 1 303 ? 37.981 -11.381 -27.161 1.00 93.75 303 PRO A N 1
ATOM 2398 C CA . PRO A 1 303 ? 38.017 -12.121 -25.899 1.00 93.75 303 PRO A CA 1
ATOM 2399 C C . PRO A 1 303 ? 36.649 -12.181 -25.228 1.00 93.75 303 PRO A C 1
ATOM 2401 O O . PRO A 1 303 ? 36.104 -11.136 -24.875 1.00 93.75 303 PRO A O 1
ATOM 2404 N N . ASN A 1 304 ? 36.116 -13.380 -24.975 1.00 94.38 304 ASN A N 1
ATOM 2405 C CA . ASN A 1 304 ? 34.889 -13.547 -24.188 1.00 94.38 304 ASN A CA 1
ATOM 2406 C C . ASN A 1 304 ? 34.956 -12.709 -22.883 1.00 94.38 304 ASN A C 1
ATOM 2408 O O . ASN A 1 304 ? 35.934 -12.846 -22.135 1.00 94.38 304 ASN A O 1
ATOM 2412 N N . PRO A 1 305 ? 33.954 -11.847 -22.610 1.00 95.25 305 PRO A N 1
ATOM 2413 C CA . PRO A 1 305 ? 34.035 -10.843 -21.550 1.00 95.25 305 PRO A CA 1
ATOM 2414 C C . PRO A 1 305 ? 34.163 -11.439 -20.142 1.00 95.25 305 PRO A C 1
ATOM 2416 O O . PRO A 1 305 ? 34.988 -10.976 -19.352 1.00 95.25 305 PRO A O 1
ATOM 2419 N N . ASP A 1 306 ? 33.365 -12.458 -19.823 1.00 93.19 306 ASP A N 1
ATOM 2420 C CA . ASP A 1 306 ? 33.119 -12.933 -18.453 1.00 93.19 306 ASP A CA 1
ATOM 2421 C C . ASP A 1 306 ? 33.168 -14.466 -18.301 1.00 93.19 306 ASP A C 1
ATOM 2423 O O . ASP A 1 306 ? 32.989 -15.000 -17.208 1.00 93.19 306 ASP A O 1
ATOM 2427 N N . GLY A 1 307 ? 33.490 -15.186 -19.375 1.00 91.50 307 GLY A N 1
ATOM 2428 C CA . GLY A 1 307 ? 33.567 -16.646 -19.420 1.00 91.50 307 GLY A CA 1
ATOM 2429 C C . GLY A 1 307 ? 32.215 -17.346 -19.567 1.00 91.50 307 GLY A C 1
ATOM 2430 O O . GLY A 1 307 ? 32.176 -18.575 -19.495 1.00 91.50 307 GLY A O 1
ATOM 2431 N N . LEU A 1 308 ? 31.121 -16.603 -19.761 1.00 90.62 308 LEU A N 1
ATOM 2432 C CA . LEU A 1 308 ? 29.790 -17.173 -19.955 1.00 90.62 308 LEU A CA 1
ATOM 2433 C C . LEU A 1 308 ? 29.560 -17.582 -21.413 1.00 90.62 308 LEU A C 1
ATOM 2435 O O . LEU A 1 308 ? 30.154 -17.039 -22.343 1.00 90.62 308 LEU A O 1
ATOM 2439 N N . ILE A 1 309 ? 28.670 -18.552 -21.605 1.00 87.00 309 ILE A N 1
ATOM 2440 C CA . ILE A 1 309 ? 28.237 -19.045 -22.915 1.00 87.00 309 ILE A CA 1
ATOM 2441 C C . ILE A 1 309 ? 26.738 -18.782 -23.041 1.00 87.00 309 ILE A C 1
ATOM 2443 O O . ILE A 1 309 ? 26.008 -18.850 -22.051 1.00 87.00 309 ILE A O 1
ATOM 2447 N N . GLY A 1 310 ? 26.288 -18.473 -24.256 1.00 82.88 310 GLY A N 1
ATOM 2448 C CA . GLY A 1 310 ? 24.890 -18.181 -24.546 1.00 82.88 310 GLY A CA 1
ATOM 2449 C C . GLY A 1 310 ? 23.946 -19.350 -24.232 1.00 82.88 310 GLY A C 1
ATOM 2450 O O . GLY A 1 310 ? 24.383 -20.499 -24.112 1.00 82.88 310 GLY A O 1
ATOM 2451 N N . PRO A 1 311 ? 22.636 -19.086 -24.114 1.00 79.94 311 PRO A N 1
ATOM 2452 C CA . PRO A 1 311 ? 21.646 -20.116 -23.817 1.00 79.94 311 PRO A CA 1
ATOM 2453 C C . PRO A 1 311 ? 21.458 -21.131 -24.964 1.00 79.94 311 PRO A C 1
ATOM 2455 O O . PRO A 1 311 ? 21.871 -20.918 -26.111 1.00 79.94 311 PRO A O 1
ATOM 2458 N N . GLU A 1 312 ? 20.792 -22.248 -24.648 1.00 72.00 312 GLU A N 1
ATOM 2459 C CA . GLU A 1 312 ? 20.272 -23.202 -25.642 1.00 72.00 312 GLU A CA 1
ATOM 2460 C C . GLU A 1 312 ? 19.341 -22.477 -26.640 1.00 72.00 312 GLU A C 1
ATOM 2462 O O . GLU A 1 312 ? 18.615 -21.565 -26.233 1.00 72.00 312 GLU A O 1
ATOM 2467 N N . PRO A 1 313 ? 19.308 -22.862 -27.933 1.00 69.31 313 PRO A N 1
ATOM 2468 C CA . PRO A 1 313 ? 20.032 -23.968 -28.589 1.00 69.31 313 PRO A CA 1
ATOM 2469 C C . PRO A 1 313 ? 21.423 -23.633 -29.126 1.00 69.31 313 PRO A C 1
ATOM 2471 O O . PRO A 1 313 ? 22.063 -24.488 -29.728 1.00 69.31 313 PRO A O 1
ATOM 2474 N N . TYR A 1 314 ? 21.893 -22.411 -28.911 1.00 74.94 314 TYR A N 1
ATOM 2475 C CA . TYR A 1 314 ? 22.926 -21.810 -29.746 1.00 74.94 314 TYR A CA 1
ATOM 2476 C C . TYR A 1 314 ? 24.314 -21.767 -29.111 1.00 74.94 314 TYR A C 1
ATOM 2478 O O . TYR A 1 314 ? 25.310 -21.793 -29.835 1.00 74.94 314 TYR A O 1
ATOM 2486 N N . TYR A 1 315 ? 24.384 -21.706 -27.777 1.00 79.12 315 TYR A N 1
ATOM 2487 C CA . TYR A 1 315 ? 25.632 -21.763 -27.006 1.00 79.12 315 TYR A CA 1
ATOM 2488 C C . TYR A 1 315 ? 26.732 -20.831 -27.533 1.00 79.12 315 TYR A C 1
ATOM 2490 O O . TYR A 1 315 ? 27.892 -21.221 -27.673 1.00 79.12 315 TYR A O 1
ATOM 2498 N N . PHE A 1 316 ? 26.352 -19.595 -27.863 1.00 85.38 316 PHE A N 1
ATOM 2499 C CA . PHE A 1 316 ? 27.256 -18.619 -28.460 1.00 85.38 316 PHE A CA 1
ATOM 2500 C C . PHE A 1 316 ? 28.391 -18.233 -27.496 1.00 85.38 316 PHE A C 1
ATOM 2502 O O . PHE A 1 316 ? 28.143 -17.940 -26.328 1.00 85.38 316 PHE A O 1
ATOM 2509 N N . GLY A 1 317 ? 29.634 -18.240 -27.985 1.00 86.56 317 GLY A N 1
ATOM 2510 C CA . GLY A 1 317 ? 30.840 -18.069 -27.171 1.00 86.56 317 GLY A CA 1
ATOM 2511 C C . GLY A 1 317 ? 31.220 -16.626 -26.838 1.00 86.56 317 GLY A C 1
ATOM 2512 O O . GLY A 1 317 ? 32.186 -16.434 -26.106 1.00 86.56 317 GLY A O 1
ATOM 2513 N N . PHE A 1 318 ? 30.504 -15.614 -27.348 1.00 90.88 318 PHE A N 1
ATOM 2514 C CA . PHE A 1 318 ? 30.841 -14.188 -27.169 1.00 90.88 318 PHE A CA 1
ATOM 2515 C C . PHE A 1 318 ? 32.283 -13.835 -27.575 1.00 90.88 318 PHE A C 1
ATOM 2517 O O . PHE A 1 318 ? 32.892 -12.903 -27.051 1.00 90.88 318 PHE A O 1
ATOM 2524 N N . ASP A 1 319 ? 32.815 -14.558 -28.550 1.00 88.94 319 ASP A N 1
ATOM 2525 C CA . ASP A 1 319 ? 34.197 -14.542 -29.034 1.00 88.94 319 ASP A CA 1
ATOM 2526 C C . ASP A 1 319 ? 34.320 -14.006 -30.472 1.00 88.94 319 ASP A C 1
ATOM 2528 O O . ASP A 1 319 ? 35.304 -14.255 -31.158 1.00 88.94 319 ASP A O 1
ATOM 2532 N N . ARG A 1 320 ? 33.315 -13.250 -30.929 1.00 89.50 320 ARG A N 1
ATOM 2533 C CA . ARG A 1 320 ? 33.306 -12.518 -32.205 1.00 89.50 320 ARG A CA 1
ATOM 2534 C C . ARG A 1 320 ? 32.404 -11.288 -32.121 1.00 89.50 320 ARG A C 1
ATOM 2536 O O . ARG A 1 320 ? 31.510 -11.245 -31.269 1.00 89.50 320 ARG A O 1
ATOM 2543 N N . LEU A 1 321 ? 32.628 -10.328 -33.015 1.00 93.50 321 LEU A N 1
ATOM 2544 C CA . LEU A 1 321 ? 31.840 -9.098 -33.114 1.00 93.50 321 LEU A CA 1
ATOM 2545 C C . LEU A 1 321 ? 30.682 -9.234 -34.115 1.00 93.50 321 LEU A C 1
ATOM 2547 O O . LEU A 1 321 ? 30.519 -10.256 -34.787 1.00 93.50 321 LEU A O 1
ATOM 2551 N N . GLY A 1 322 ? 29.827 -8.216 -34.137 1.00 94.75 322 GLY A N 1
ATOM 2552 C CA . GLY A 1 322 ? 28.749 -8.040 -35.100 1.00 94.75 322 GLY A CA 1
ATOM 2553 C C . GLY A 1 322 ? 29.129 -7.111 -36.250 1.00 94.75 322 GLY A C 1
ATOM 2554 O O . GLY A 1 322 ? 30.302 -6.822 -36.495 1.00 94.75 322 GLY A O 1
ATOM 2555 N N . VAL A 1 323 ? 28.118 -6.666 -36.987 1.00 97.06 323 VAL A N 1
ATOM 2556 C CA . VAL A 1 323 ? 28.285 -5.783 -38.146 1.00 97.06 323 VAL A CA 1
ATOM 2557 C C . VAL A 1 323 ? 28.657 -4.370 -37.688 1.00 97.06 323 VAL A C 1
ATOM 2559 O O . VAL A 1 323 ? 28.397 -3.970 -36.549 1.00 97.06 323 VAL A O 1
ATOM 2562 N N . ARG A 1 324 ? 29.317 -3.622 -38.573 1.00 97.12 324 ARG A N 1
ATOM 2563 C CA . ARG A 1 324 ? 29.709 -2.236 -38.338 1.00 97.12 324 ARG A CA 1
ATOM 2564 C C . ARG A 1 324 ? 28.487 -1.320 -38.206 1.00 97.12 324 ARG A C 1
ATOM 2566 O O . ARG A 1 324 ? 27.538 -1.412 -38.985 1.00 97.12 324 ARG A O 1
ATOM 2573 N N . VAL A 1 325 ? 28.542 -0.399 -37.249 1.00 97.94 325 VAL A N 1
ATOM 2574 C CA . VAL A 1 325 ? 27.472 0.550 -36.924 1.00 97.94 325 VAL A CA 1
ATOM 2575 C C . VAL A 1 325 ? 27.973 2.003 -36.959 1.00 97.94 325 VAL A C 1
ATOM 2577 O O . VAL A 1 325 ? 29.154 2.250 -36.699 1.00 97.94 325 VAL A O 1
ATOM 2580 N N . PRO A 1 326 ? 27.115 2.995 -37.270 1.00 97.81 326 PRO A N 1
ATOM 2581 C CA . PRO A 1 326 ? 27.515 4.397 -37.294 1.00 97.81 326 PRO A CA 1
ATOM 2582 C C . PRO A 1 326 ? 27.969 4.861 -35.908 1.00 97.81 326 PRO A C 1
ATOM 2584 O O . PRO A 1 326 ? 27.225 4.723 -34.938 1.00 97.81 326 PRO A O 1
ATOM 2587 N N . THR A 1 327 ? 29.161 5.457 -35.811 1.00 98.19 327 THR A N 1
ATOM 2588 C CA . THR A 1 327 ? 29.618 6.094 -34.567 1.00 98.19 327 THR A CA 1
ATOM 2589 C C . THR A 1 327 ? 30.322 7.420 -34.843 1.00 98.19 327 THR A C 1
ATOM 2591 O O . THR A 1 327 ? 31.245 7.490 -35.655 1.00 98.19 327 THR A O 1
ATOM 2594 N N . LEU A 1 328 ? 29.883 8.480 -34.160 1.00 98.31 328 LEU A N 1
ATOM 2595 C CA . LEU A 1 328 ? 30.404 9.844 -34.287 1.00 98.31 328 LEU A CA 1
ATOM 2596 C C . LEU A 1 328 ? 30.957 10.332 -32.950 1.00 98.31 328 LEU A C 1
ATOM 2598 O O . LEU A 1 328 ? 30.316 10.145 -31.914 1.00 98.31 328 LEU A O 1
ATOM 2602 N N . LEU A 1 329 ? 32.104 11.010 -32.991 1.00 97.69 329 LEU A N 1
ATOM 2603 C CA . LEU A 1 329 ? 32.755 11.617 -31.835 1.00 97.69 329 LEU A CA 1
ATOM 2604 C C . LEU A 1 329 ? 32.829 13.135 -31.992 1.00 97.69 329 LEU A C 1
ATOM 2606 O O . LEU A 1 329 ? 33.597 13.660 -32.798 1.00 97.69 329 LEU A O 1
ATOM 2610 N N . ILE A 1 330 ? 32.037 13.836 -31.189 1.00 98.12 330 ILE A N 1
ATOM 2611 C CA . ILE A 1 330 ? 31.871 15.283 -31.232 1.00 98.12 330 ILE A CA 1
ATOM 2612 C C . ILE A 1 330 ? 32.550 15.901 -30.013 1.00 98.12 330 ILE A C 1
ATOM 2614 O O . ILE A 1 330 ? 32.190 15.617 -28.874 1.00 98.12 330 ILE A O 1
ATOM 2618 N N . SER A 1 331 ? 33.524 16.775 -30.243 1.00 97.06 331 SER A N 1
ATOM 2619 C CA . SER A 1 331 ? 34.186 17.545 -29.189 1.00 97.06 331 SER A CA 1
ATOM 2620 C C . SER A 1 331 ? 34.928 18.727 -29.812 1.00 97.06 331 SER A C 1
ATOM 2622 O O . SER A 1 331 ? 35.467 18.573 -30.914 1.00 97.06 331 SER A O 1
ATOM 2624 N N . PRO A 1 332 ? 35.037 19.883 -29.131 1.00 96.69 332 PRO A N 1
ATOM 2625 C CA . PRO A 1 332 ? 35.901 20.961 -29.604 1.00 96.69 332 PRO A CA 1
ATOM 2626 C C . PRO A 1 332 ? 37.393 20.589 -29.584 1.00 96.69 332 PRO A C 1
ATOM 2628 O O . PRO A 1 332 ? 38.207 21.317 -30.143 1.00 96.69 332 PRO A O 1
ATOM 2631 N N . TRP A 1 333 ? 37.775 19.463 -28.980 1.00 95.81 333 TRP A N 1
ATOM 2632 C CA . TRP A 1 333 ? 39.164 18.997 -28.931 1.00 95.81 333 TRP A CA 1
ATOM 2633 C C . TRP A 1 333 ? 39.594 18.160 -30.141 1.00 95.81 333 TRP A C 1
ATOM 2635 O O . TRP A 1 333 ? 40.776 17.860 -30.282 1.00 95.81 333 TRP A O 1
ATOM 2645 N N . ILE A 1 334 ? 38.661 17.814 -31.031 1.00 94.06 334 ILE A N 1
ATOM 2646 C CA . ILE A 1 334 ? 38.923 16.953 -32.191 1.00 94.06 334 ILE A CA 1
ATOM 2647 C C . ILE A 1 334 ? 39.091 17.798 -33.447 1.00 94.06 334 ILE A C 1
ATOM 2649 O O . ILE A 1 334 ? 38.312 18.721 -33.694 1.00 94.06 334 ILE A O 1
ATOM 2653 N N . GLU A 1 335 ? 40.088 17.463 -34.265 1.00 93.56 335 GLU A N 1
ATOM 2654 C CA . GLU A 1 335 ? 40.317 18.138 -35.541 1.00 93.56 335 GLU A CA 1
ATOM 2655 C C . GLU A 1 335 ? 39.128 17.989 -36.495 1.00 93.56 335 GLU A C 1
ATOM 2657 O O . GLU A 1 335 ? 38.447 16.959 -36.545 1.00 93.56 335 GLU A O 1
ATOM 2662 N N . LYS A 1 336 ? 38.885 19.046 -37.269 1.00 95.00 336 LYS A N 1
ATOM 2663 C CA . LYS A 1 336 ? 37.780 19.102 -38.224 1.00 95.00 336 LYS A CA 1
ATOM 2664 C C . LYS A 1 336 ? 37.869 17.963 -39.242 1.00 95.00 336 LYS A C 1
ATOM 2666 O O . LYS A 1 336 ? 38.894 17.810 -39.902 1.00 95.00 336 LYS A O 1
ATOM 2671 N N . GLY A 1 337 ? 36.781 17.206 -39.389 1.00 94.94 337 GLY A N 1
ATOM 2672 C CA . GLY A 1 337 ? 36.661 16.132 -40.376 1.00 94.94 337 GLY A CA 1
ATOM 2673 C C . GLY A 1 337 ? 37.566 14.928 -40.108 1.00 94.94 337 GLY A C 1
ATOM 2674 O O . GLY A 1 337 ? 37.992 14.273 -41.054 1.00 94.94 337 GLY A O 1
ATOM 2675 N N . THR A 1 338 ? 37.887 14.627 -38.852 1.00 96.19 338 THR A N 1
ATOM 2676 C CA . THR A 1 338 ? 38.723 13.468 -38.501 1.00 96.19 338 THR A CA 1
ATOM 2677 C C . THR A 1 338 ? 38.035 12.147 -38.878 1.00 96.19 338 THR A C 1
ATOM 2679 O O . THR A 1 338 ? 36.882 11.923 -38.514 1.00 96.19 338 THR A O 1
ATOM 2682 N N . VAL A 1 339 ? 38.751 11.236 -39.545 1.00 96.56 339 VAL A N 1
ATOM 2683 C CA . VAL A 1 339 ? 38.311 9.841 -39.742 1.00 96.56 339 VAL A CA 1
ATOM 2684 C C . VAL A 1 339 ? 39.144 8.923 -38.856 1.00 96.56 339 VAL A C 1
ATOM 2686 O O . VAL A 1 339 ? 40.375 8.978 -38.867 1.00 96.56 339 VAL A O 1
ATOM 2689 N N . ILE A 1 340 ? 38.468 8.111 -38.047 1.00 95.50 340 ILE A N 1
ATOM 2690 C CA . ILE A 1 340 ? 39.076 7.190 -37.090 1.00 95.50 340 ILE A CA 1
ATOM 2691 C C . ILE A 1 340 ? 38.949 5.772 -37.651 1.00 95.50 340 ILE A C 1
ATOM 2693 O O . ILE A 1 340 ? 37.889 5.154 -37.547 1.00 95.50 340 ILE A O 1
ATOM 2697 N N . HIS A 1 341 ? 40.043 5.296 -38.252 1.00 91.94 341 HIS A N 1
ATOM 2698 C CA . HIS A 1 341 ? 40.105 4.013 -38.956 1.00 91.94 341 HIS A CA 1
ATOM 2699 C C . HIS A 1 341 ? 40.377 2.826 -38.035 1.00 91.94 341 HIS A C 1
ATOM 2701 O O . HIS A 1 341 ? 39.495 2.026 -37.756 1.00 91.94 341 HIS A O 1
ATOM 2707 N N . GLU A 1 342 ? 41.622 2.686 -37.584 1.00 86.75 342 GLU A N 1
ATOM 2708 C CA . GLU A 1 342 ? 42.070 1.528 -36.816 1.00 86.75 342 GLU A CA 1
ATOM 2709 C C . GLU A 1 342 ? 42.095 1.850 -35.328 1.00 86.75 342 GLU A C 1
ATOM 2711 O O . GLU A 1 342 ? 42.360 2.986 -34.921 1.00 86.75 342 GLU A O 1
ATOM 2716 N N . SER A 1 343 ? 41.831 0.834 -34.511 1.00 85.75 343 SER A N 1
ATOM 2717 C CA . SER A 1 343 ? 41.763 1.026 -33.072 1.00 85.75 343 SER A CA 1
ATOM 2718 C C . SER A 1 343 ? 43.139 1.162 -32.425 1.00 85.75 343 SER A C 1
ATOM 2720 O O . SER A 1 343 ? 44.101 0.485 -32.789 1.00 85.75 343 SER A O 1
ATOM 2722 N N . ASN A 1 344 ? 43.228 2.048 -31.432 1.00 78.75 344 ASN A N 1
ATOM 2723 C CA . ASN A 1 344 ? 44.368 2.122 -30.527 1.00 78.75 344 ASN A CA 1
ATOM 2724 C C . ASN A 1 344 ? 44.032 1.342 -29.251 1.00 78.75 344 ASN A C 1
ATOM 2726 O O . ASN A 1 344 ? 43.480 1.896 -28.295 1.00 78.75 344 ASN A O 1
ATOM 2730 N N . GLY A 1 345 ? 44.286 0.034 -29.270 1.00 82.69 345 GLY A N 1
ATOM 2731 C CA . GLY A 1 345 ? 44.007 -0.854 -28.145 1.00 82.69 345 GLY A CA 1
ATOM 2732 C C . GLY A 1 345 ? 45.244 -1.570 -27.600 1.00 82.69 345 GLY A C 1
ATOM 2733 O O . GLY A 1 345 ? 46.346 -1.429 -28.134 1.00 82.69 345 GLY A O 1
ATOM 2734 N N . PRO A 1 346 ? 45.095 -2.317 -26.493 1.00 89.31 346 PRO A N 1
ATOM 2735 C CA . PRO A 1 346 ? 46.214 -2.986 -25.826 1.00 89.31 346 PRO A CA 1
ATOM 2736 C C . PRO A 1 346 ? 46.882 -4.078 -26.669 1.00 89.31 346 PRO A C 1
ATOM 2738 O O . PRO A 1 346 ? 48.020 -4.456 -26.381 1.00 89.31 346 PRO A O 1
ATOM 2741 N N . THR A 1 347 ? 46.201 -4.582 -27.700 1.00 91.06 347 THR A N 1
ATOM 2742 C CA . THR A 1 347 ? 46.729 -5.565 -28.647 1.00 91.06 347 THR A CA 1
ATOM 2743 C C . THR A 1 347 ? 46.473 -5.121 -30.092 1.00 91.06 347 THR A C 1
ATOM 2745 O O . THR A 1 347 ? 45.667 -4.233 -30.358 1.00 91.06 347 THR A O 1
ATOM 2748 N N . SER A 1 348 ? 47.191 -5.704 -31.059 1.00 89.25 348 SER A N 1
ATOM 2749 C CA . SER A 1 348 ? 47.076 -5.324 -32.481 1.00 89.25 348 SER A CA 1
ATOM 2750 C C . SER A 1 348 ? 45.736 -5.710 -33.119 1.00 89.25 348 SER A C 1
ATOM 2752 O O . SER A 1 348 ? 45.417 -5.244 -34.205 1.00 89.25 348 SER A O 1
ATOM 2754 N N . ASP A 1 349 ? 45.001 -6.618 -32.482 1.00 89.75 349 ASP A N 1
ATOM 2755 C CA . ASP A 1 349 ? 43.691 -7.136 -32.886 1.00 89.75 349 ASP A CA 1
ATOM 2756 C C . ASP A 1 349 ? 42.519 -6.402 -32.221 1.00 89.75 349 ASP A C 1
ATOM 2758 O O . ASP A 1 349 ? 41.378 -6.630 -32.622 1.00 89.75 349 ASP A O 1
ATOM 2762 N N . SER A 1 350 ? 42.784 -5.512 -31.255 1.00 94.50 350 SER A N 1
ATOM 2763 C CA . SER A 1 350 ? 41.775 -4.650 -30.638 1.00 94.50 350 SER A CA 1
ATOM 2764 C C . SER A 1 350 ? 40.915 -3.942 -31.688 1.00 94.50 350 SER A C 1
ATOM 2766 O O . SER A 1 350 ? 41.415 -3.491 -32.722 1.00 94.50 350 SER A O 1
ATOM 2768 N N . GLN A 1 351 ? 39.622 -3.790 -31.402 1.00 95.69 351 GLN A N 1
ATOM 2769 C CA . GLN A 1 351 ? 38.657 -3.114 -32.277 1.00 95.69 351 GLN A CA 1
ATOM 2770 C C . GLN A 1 351 ? 37.918 -2.005 -31.527 1.00 95.69 351 GLN A C 1
ATOM 2772 O O . GLN A 1 351 ? 37.845 -2.030 -30.295 1.00 95.69 351 GLN A O 1
ATOM 2777 N N . TYR A 1 352 ? 37.347 -1.050 -32.265 1.00 97.50 352 TYR A N 1
ATOM 2778 C CA . TYR A 1 352 ? 36.337 -0.154 -31.709 1.00 97.50 352 TYR A CA 1
ATOM 2779 C C . TYR A 1 352 ? 34.973 -0.856 -31.696 1.00 97.50 352 TYR A C 1
ATOM 2781 O O . TYR A 1 352 ? 34.481 -1.298 -32.733 1.00 97.50 352 TYR A O 1
ATOM 2789 N N . GLU A 1 353 ? 34.379 -0.987 -30.514 1.00 96.88 353 GLU A N 1
ATOM 2790 C CA . GLU A 1 353 ? 33.060 -1.592 -30.283 1.00 96.88 353 GLU A CA 1
ATOM 2791 C C . GLU A 1 353 ? 32.438 -1.018 -29.001 1.00 96.88 353 GLU A C 1
ATOM 2793 O O . GLU A 1 353 ? 33.055 -0.183 -28.346 1.00 96.88 353 GLU A O 1
ATOM 2798 N N . HIS A 1 354 ? 31.222 -1.400 -28.602 1.00 98.00 354 HIS A N 1
ATOM 2799 C CA . HIS A 1 354 ? 30.528 -0.712 -27.496 1.00 98.00 354 HIS A CA 1
ATOM 2800 C C . HIS A 1 354 ? 31.293 -0.688 -26.169 1.00 98.00 354 HIS A C 1
ATOM 2802 O O . HIS A 1 354 ? 31.179 0.290 -25.429 1.00 98.00 354 HIS A O 1
ATOM 2808 N N . SER A 1 355 ? 32.129 -1.688 -25.881 1.00 97.75 355 SER A N 1
ATOM 2809 C CA . SER A 1 355 ? 32.987 -1.709 -24.683 1.00 97.75 355 SER A CA 1
ATOM 2810 C C . SER A 1 355 ? 34.180 -0.747 -24.764 1.00 97.75 355 SER A C 1
ATOM 2812 O O . SER A 1 355 ? 34.784 -0.438 -23.735 1.00 97.75 355 SER A O 1
ATOM 2814 N N . SER A 1 356 ? 34.471 -0.171 -25.935 1.00 97.75 356 SER A N 1
ATOM 2815 C CA . SER A 1 356 ? 35.381 0.972 -26.081 1.00 97.75 356 SER A CA 1
ATOM 2816 C C . SER A 1 356 ? 34.921 2.181 -25.267 1.00 97.75 356 SER A C 1
ATOM 2818 O O . SER A 1 356 ? 35.748 2.997 -24.860 1.00 97.75 356 SER A O 1
ATOM 2820 N N . ILE A 1 357 ? 33.617 2.303 -24.988 1.00 97.62 357 ILE A N 1
ATOM 2821 C CA . ILE A 1 357 ? 33.046 3.381 -24.171 1.00 97.62 357 ILE A CA 1
ATOM 2822 C C . ILE A 1 357 ? 33.487 3.248 -22.705 1.00 97.62 357 ILE A C 1
ATOM 2824 O O . ILE A 1 357 ? 34.196 4.143 -22.237 1.00 97.62 357 ILE A O 1
ATOM 2828 N N . PRO A 1 358 ? 33.152 2.171 -21.962 1.00 97.12 358 PRO A N 1
ATOM 2829 C CA . PRO A 1 358 ? 33.618 2.006 -20.587 1.00 97.12 358 PRO A CA 1
ATOM 2830 C C . PRO A 1 358 ? 35.150 1.948 -20.490 1.00 97.12 358 PRO A C 1
ATOM 2832 O O . PRO A 1 358 ? 35.706 2.514 -19.548 1.00 97.12 358 PRO A O 1
ATOM 2835 N N . ALA A 1 359 ? 35.844 1.378 -21.485 1.00 96.81 359 ALA A N 1
ATOM 2836 C CA . ALA A 1 359 ? 37.307 1.387 -21.549 1.00 96.81 359 ALA A CA 1
ATOM 2837 C C . ALA A 1 359 ? 37.881 2.816 -21.616 1.00 96.81 359 ALA A C 1
ATOM 2839 O O . ALA A 1 359 ? 38.808 3.163 -20.879 1.00 96.81 359 ALA A O 1
ATOM 2840 N N . THR A 1 360 ? 37.297 3.672 -22.459 1.00 96.25 360 THR A N 1
ATOM 2841 C CA . THR A 1 360 ? 37.715 5.073 -22.598 1.00 96.25 360 THR A CA 1
ATOM 2842 C C . THR A 1 360 ? 37.352 5.890 -21.357 1.00 96.25 360 THR A C 1
ATOM 2844 O O . THR A 1 360 ? 38.189 6.644 -20.870 1.00 96.25 360 THR A O 1
ATOM 2847 N N . VAL A 1 361 ? 36.157 5.704 -20.782 1.00 96.31 361 VAL A N 1
ATOM 2848 C CA . VAL A 1 361 ? 35.729 6.375 -19.536 1.00 96.31 361 VAL A CA 1
ATOM 2849 C C . VAL A 1 361 ? 36.673 6.041 -18.379 1.00 96.31 361 VAL A C 1
ATOM 2851 O O . VAL A 1 361 ? 37.079 6.939 -17.640 1.00 96.31 361 VAL A O 1
ATOM 2854 N N . LYS A 1 362 ? 37.081 4.770 -18.252 1.00 95.00 362 LYS A N 1
ATOM 2855 C CA . LYS A 1 362 ? 38.063 4.341 -17.250 1.00 95.00 362 LYS A CA 1
ATOM 2856 C C . LYS A 1 362 ? 39.377 5.106 -17.375 1.00 95.00 362 LYS A C 1
ATOM 2858 O O . LYS A 1 362 ? 39.906 5.555 -16.361 1.00 95.00 362 LYS A O 1
ATOM 2863 N N . LYS A 1 363 ? 39.898 5.255 -18.597 1.00 93.31 363 LYS A N 1
ATOM 2864 C CA . LYS A 1 363 ? 41.150 5.980 -18.852 1.00 93.31 363 LYS A CA 1
ATOM 2865 C C . LYS A 1 363 ? 41.008 7.487 -18.645 1.00 93.31 363 LYS A C 1
ATOM 2867 O O . LYS A 1 363 ? 41.858 8.077 -17.989 1.00 93.31 363 LYS A O 1
ATOM 2872 N N . LEU A 1 364 ? 39.934 8.093 -19.154 1.00 93.25 364 LEU A N 1
ATOM 2873 C CA . LEU A 1 364 ? 39.681 9.534 -19.048 1.00 93.25 364 LEU A CA 1
ATOM 2874 C C . LEU A 1 364 ? 39.590 10.007 -17.599 1.00 93.25 364 LEU A C 1
ATOM 2876 O O . LEU A 1 364 ? 40.165 11.035 -17.252 1.00 93.25 364 LEU A O 1
ATOM 2880 N N . PHE A 1 365 ? 38.886 9.255 -16.753 1.00 94.62 365 PHE A N 1
ATOM 2881 C CA . PHE A 1 365 ? 38.713 9.611 -15.346 1.00 94.62 365 PHE A CA 1
ATOM 2882 C C . PHE A 1 365 ? 39.712 8.937 -14.406 1.00 94.62 365 PHE A C 1
ATOM 2884 O O . PHE A 1 365 ? 39.619 9.139 -13.199 1.00 94.62 365 PHE A O 1
ATOM 2891 N N . ASN A 1 366 ? 40.656 8.155 -14.942 1.00 94.12 366 ASN A N 1
ATOM 2892 C CA . ASN A 1 366 ? 41.636 7.395 -14.168 1.00 94.12 366 ASN A CA 1
ATOM 2893 C C . ASN A 1 366 ? 40.981 6.606 -13.014 1.00 94.12 366 ASN A C 1
ATOM 2895 O O . ASN A 1 366 ? 41.350 6.766 -11.854 1.00 94.12 366 ASN A O 1
ATOM 2899 N N . LEU A 1 367 ? 39.964 5.796 -13.334 1.00 94.69 367 LEU A N 1
ATOM 2900 C CA . LEU A 1 367 ? 39.196 5.058 -12.324 1.00 94.69 367 LEU A CA 1
ATOM 2901 C C . LEU A 1 367 ? 40.057 3.978 -11.651 1.00 94.69 367 LEU A C 1
ATOM 2903 O O . LEU A 1 367 ? 40.662 3.149 -12.345 1.00 94.69 367 LEU A O 1
ATOM 2907 N N . ASP A 1 368 ? 40.021 3.936 -10.315 1.00 86.50 368 ASP A N 1
ATOM 2908 C CA . ASP A 1 368 ? 40.809 3.010 -9.485 1.00 86.50 368 ASP A CA 1
ATOM 2909 C C . ASP A 1 368 ? 40.374 1.541 -9.640 1.00 86.50 368 ASP A C 1
ATOM 2911 O O . ASP A 1 368 ? 41.154 0.618 -9.408 1.00 86.50 368 ASP A O 1
ATOM 2915 N N . SER A 1 369 ? 39.120 1.304 -10.036 1.00 80.19 369 SER A N 1
ATOM 2916 C CA . SER A 1 369 ? 38.565 -0.040 -10.223 1.00 80.19 369 SER A CA 1
ATOM 2917 C C . SER A 1 369 ? 39.175 -0.727 -11.439 1.00 80.19 369 SER A C 1
ATOM 2919 O O . SER A 1 369 ? 39.348 -0.063 -12.457 1.00 80.19 369 SER A O 1
ATOM 2921 N N . ASP A 1 370 ? 39.380 -2.046 -11.414 1.00 86.94 370 ASP A N 1
ATOM 2922 C CA . ASP A 1 370 ? 39.710 -2.833 -12.615 1.00 86.94 370 ASP A CA 1
ATOM 2923 C C . ASP A 1 370 ? 38.728 -2.575 -13.780 1.00 86.94 370 ASP A C 1
ATOM 2925 O O . ASP A 1 370 ? 37.636 -2.027 -13.593 1.00 86.94 370 ASP A O 1
ATOM 2929 N N . PHE A 1 371 ? 39.129 -2.942 -15.004 1.00 94.12 371 PHE A N 1
ATOM 2930 C CA . PHE A 1 371 ? 38.188 -3.024 -16.130 1.00 94.12 371 PHE A CA 1
ATOM 2931 C C . PHE A 1 371 ? 36.980 -3.893 -15.742 1.00 94.12 371 PHE A C 1
ATOM 2933 O O . PHE A 1 371 ? 37.108 -4.821 -14.939 1.00 94.12 371 PHE A O 1
ATOM 2940 N N . LEU A 1 372 ? 35.803 -3.584 -16.287 1.00 96.56 372 LEU A N 1
ATOM 2941 C CA . LEU A 1 372 ? 34.556 -4.275 -15.954 1.00 96.56 372 LEU A CA 1
ATOM 2942 C C . LEU A 1 372 ? 34.630 -5.762 -16.328 1.00 96.56 372 LEU A C 1
ATOM 2944 O O . LEU A 1 372 ? 34.094 -6.611 -15.617 1.00 96.56 372 LEU A O 1
ATOM 2948 N N . THR A 1 373 ? 35.297 -6.072 -17.439 1.00 97.19 373 THR A N 1
ATOM 2949 C CA . THR A 1 373 ? 35.408 -7.404 -18.035 1.00 97.19 373 THR A CA 1
ATOM 2950 C C . THR A 1 373 ? 36.732 -7.557 -18.800 1.00 97.19 373 THR A C 1
ATOM 2952 O O . THR A 1 373 ? 37.566 -6.653 -18.861 1.00 97.19 373 THR A O 1
ATOM 2955 N N . LYS A 1 374 ? 36.935 -8.709 -19.451 1.00 96.44 374 LYS A N 1
ATOM 2956 C CA . LYS A 1 374 ? 38.032 -8.877 -20.420 1.00 96.44 374 LYS A CA 1
ATOM 2957 C C . LYS A 1 374 ? 37.810 -8.101 -21.721 1.00 96.44 374 LYS A C 1
ATOM 2959 O O . LYS A 1 374 ? 38.770 -7.896 -22.457 1.00 96.44 374 LYS A O 1
ATOM 2964 N N . ARG A 1 375 ? 36.568 -7.704 -22.025 1.00 95.69 375 ARG A N 1
ATOM 2965 C CA . ARG A 1 375 ? 36.209 -7.062 -23.293 1.00 95.69 375 ARG A CA 1
ATOM 2966 C C . ARG A 1 375 ? 36.623 -5.596 -23.316 1.00 95.69 375 ARG A C 1
ATOM 2968 O O . ARG A 1 375 ? 37.354 -5.210 -24.215 1.00 95.69 375 ARG A O 1
ATOM 2975 N N . ASP A 1 376 ? 36.270 -4.805 -22.307 1.00 96.56 376 ASP A N 1
ATOM 2976 C CA . ASP A 1 376 ? 36.738 -3.416 -22.180 1.00 96.56 376 ASP A CA 1
ATOM 2977 C C . ASP A 1 376 ? 38.238 -3.320 -21.859 1.00 96.56 376 ASP A C 1
ATOM 2979 O O . ASP A 1 376 ? 38.879 -2.335 -22.211 1.00 96.56 376 ASP A O 1
ATOM 2983 N N . ALA A 1 377 ? 38.835 -4.363 -21.272 1.00 96.19 377 ALA A N 1
ATOM 2984 C CA . ALA A 1 377 ? 40.291 -4.468 -21.155 1.00 96.19 377 ALA A CA 1
ATOM 2985 C C . ALA A 1 377 ? 41.007 -4.698 -22.502 1.00 96.19 377 ALA A C 1
ATOM 2987 O O . ALA A 1 377 ? 42.217 -4.504 -22.571 1.00 96.19 377 ALA A O 1
ATOM 2988 N N . TRP A 1 378 ? 40.296 -5.139 -23.544 1.00 96.31 378 TRP A N 1
ATOM 2989 C CA . TRP A 1 378 ? 40.828 -5.403 -24.889 1.00 96.31 378 TRP A CA 1
ATOM 2990 C C . TRP A 1 378 ? 40.400 -4.356 -25.918 1.00 96.31 378 TRP A C 1
ATOM 2992 O O . TRP A 1 378 ? 41.136 -4.109 -26.870 1.00 96.31 378 TRP A O 1
ATOM 3002 N N . ALA A 1 379 ? 39.231 -3.744 -25.744 1.00 96.69 379 ALA A N 1
ATOM 3003 C CA . ALA A 1 379 ? 38.664 -2.795 -26.688 1.00 96.69 379 ALA A CA 1
ATOM 3004 C C . ALA A 1 379 ? 39.604 -1.608 -26.953 1.00 96.69 379 ALA A C 1
ATOM 3006 O O . ALA A 1 379 ? 40.306 -1.122 -26.059 1.00 96.69 379 ALA A O 1
ATOM 3007 N N . GLY A 1 380 ? 39.591 -1.112 -28.189 1.00 95.81 380 GLY A N 1
ATOM 3008 C CA . GLY A 1 380 ? 40.290 0.119 -28.540 1.00 95.81 380 GLY A CA 1
ATOM 3009 C C . GLY A 1 380 ? 39.706 1.307 -27.781 1.00 95.81 380 GLY A C 1
ATOM 3010 O O . GLY A 1 380 ? 38.499 1.363 -27.542 1.00 95.81 380 GLY A O 1
ATOM 3011 N N . THR A 1 381 ? 40.541 2.274 -27.411 1.00 95.81 381 THR A N 1
ATOM 3012 C CA . THR A 1 381 ? 40.092 3.491 -26.722 1.00 95.81 381 THR A CA 1
ATOM 3013 C C . THR A 1 381 ? 40.373 4.733 -27.563 1.00 95.81 381 THR A C 1
ATOM 3015 O O . THR A 1 381 ? 41.154 4.699 -28.518 1.00 95.81 381 THR A O 1
ATOM 3018 N N . PHE A 1 382 ? 39.658 5.821 -27.282 1.00 94.81 382 PHE A N 1
ATOM 3019 C CA . PHE A 1 382 ? 39.704 7.041 -28.099 1.00 94.81 382 PHE A CA 1
ATOM 3020 C C . PHE A 1 382 ? 40.019 8.309 -27.290 1.00 94.81 382 PHE A C 1
ATOM 3022 O O . PHE A 1 382 ? 39.882 9.419 -27.797 1.00 94.81 382 PHE A O 1
ATOM 3029 N N . GLU A 1 383 ? 40.515 8.168 -26.058 1.00 93.06 383 GLU A N 1
ATOM 3030 C CA . GLU A 1 383 ? 40.960 9.277 -25.207 1.00 93.06 383 GLU A CA 1
ATOM 3031 C C . GLU A 1 383 ? 42.087 10.101 -25.840 1.00 93.06 383 GLU A C 1
ATOM 3033 O O . GLU A 1 383 ? 42.187 11.305 -25.606 1.00 93.06 383 GLU A O 1
ATOM 3038 N N . SER A 1 384 ? 42.926 9.473 -26.672 1.00 91.31 384 SER A N 1
ATOM 3039 C CA . SER A 1 384 ? 44.043 10.149 -27.338 1.00 91.31 384 SER A CA 1
ATOM 3040 C C . SER A 1 384 ? 43.584 11.269 -28.269 1.00 91.31 384 SER A C 1
ATOM 3042 O O . SER A 1 384 ? 44.328 12.226 -28.467 1.00 91.31 384 SER A O 1
ATOM 3044 N N . TYR A 1 385 ? 42.360 11.187 -28.801 1.00 91.50 385 TYR A N 1
ATOM 3045 C CA . TYR A 1 385 ? 41.814 12.189 -29.716 1.00 91.50 385 TYR A CA 1
ATOM 3046 C C . TYR A 1 385 ? 41.440 13.509 -29.035 1.00 91.50 385 TYR A C 1
ATOM 3048 O O . TYR A 1 385 ? 41.279 14.511 -29.724 1.00 91.50 385 TYR A O 1
ATOM 3056 N N . PHE A 1 386 ? 41.369 13.548 -27.701 1.00 90.31 386 PHE A N 1
ATOM 3057 C CA . PHE A 1 386 ? 41.131 14.788 -26.955 1.00 90.31 386 PHE A CA 1
ATOM 3058 C C . PHE A 1 386 ? 42.424 15.539 -26.607 1.00 90.31 386 PHE A C 1
ATOM 3060 O O . PHE A 1 386 ? 42.369 16.704 -26.234 1.00 90.31 386 PHE A O 1
ATOM 3067 N N . ASN A 1 387 ? 43.589 14.899 -26.768 1.00 85.31 387 ASN A N 1
ATOM 3068 C CA . ASN A 1 387 ? 44.902 15.462 -26.423 1.00 85.31 387 ASN A CA 1
ATOM 3069 C C . ASN A 1 387 ? 45.715 15.900 -27.654 1.00 85.31 387 ASN A C 1
ATOM 3071 O O . ASN A 1 387 ? 46.915 16.140 -27.553 1.00 85.31 387 ASN A O 1
ATOM 3075 N N . ILE A 1 388 ? 45.087 15.970 -28.832 1.00 84.75 388 ILE A N 1
ATOM 3076 C CA . ILE A 1 388 ? 45.753 16.378 -30.082 1.00 84.75 388 ILE A CA 1
ATOM 3077 C C . ILE A 1 388 ? 46.020 17.892 -30.091 1.00 84.75 388 ILE A C 1
ATOM 3079 O O . ILE A 1 388 ? 46.918 18.367 -30.786 1.00 84.75 388 ILE A O 1
ATOM 3083 N N . ARG A 1 389 ? 45.249 18.655 -29.307 1.00 89.88 389 ARG A N 1
ATOM 3084 C CA . ARG A 1 389 ? 45.254 20.117 -29.295 1.00 89.88 389 ARG A CA 1
ATOM 3085 C C . ARG A 1 389 ? 45.551 20.661 -27.904 1.00 89.88 389 ARG A C 1
ATOM 3087 O O . ARG A 1 389 ? 45.034 20.149 -26.920 1.00 89.88 389 ARG A O 1
ATOM 3094 N N . ASP A 1 390 ? 46.272 21.780 -27.853 1.00 90.44 390 ASP A N 1
ATOM 3095 C CA . ASP A 1 390 ? 46.493 22.540 -26.612 1.00 90.44 390 ASP A CA 1
ATOM 3096 C C . ASP A 1 390 ? 45.293 23.430 -26.234 1.00 90.44 390 ASP A C 1
ATOM 3098 O O . ASP A 1 390 ? 45.178 23.878 -25.095 1.00 90.44 390 ASP A O 1
ATOM 3102 N N . THR A 1 391 ? 44.409 23.734 -27.197 1.00 93.75 391 THR A N 1
ATOM 3103 C CA . THR A 1 391 ? 43.226 24.592 -27.002 1.00 93.75 391 THR A CA 1
ATOM 3104 C C . THR A 1 391 ? 42.001 24.059 -27.757 1.00 93.75 391 THR A C 1
ATOM 3106 O O . THR A 1 391 ? 42.149 23.539 -28.877 1.00 93.75 391 THR A O 1
ATOM 3109 N N . PRO A 1 392 ? 40.786 24.221 -27.192 1.00 95.19 392 PRO A N 1
ATOM 3110 C CA . PRO A 1 392 ? 39.554 23.818 -27.854 1.00 95.19 392 PRO A CA 1
ATOM 3111 C C . PRO A 1 392 ? 39.323 24.658 -29.116 1.00 95.19 392 PRO A C 1
ATOM 3113 O O . PRO A 1 392 ? 39.704 25.827 -29.211 1.00 95.19 392 PRO A O 1
ATOM 3116 N N . ARG A 1 393 ? 38.691 24.054 -30.117 1.00 95.12 393 ARG A N 1
ATOM 3117 C CA . ARG A 1 393 ? 38.296 24.714 -31.360 1.00 95.12 393 ARG A CA 1
ATOM 3118 C C . ARG A 1 393 ? 37.235 25.780 -31.108 1.00 95.12 393 ARG A C 1
ATOM 3120 O O . ARG A 1 393 ? 36.222 25.530 -30.460 1.00 95.12 393 ARG A O 1
ATOM 3127 N N . ASN A 1 394 ? 37.435 26.946 -31.715 1.00 93.25 394 ASN A N 1
ATOM 3128 C CA . ASN A 1 394 ? 36.485 28.059 -31.704 1.00 93.25 394 ASN A CA 1
ATOM 3129 C C . ASN A 1 394 ? 35.614 28.131 -32.973 1.00 93.25 394 ASN A C 1
ATOM 3131 O O . ASN A 1 394 ? 34.745 28.994 -33.064 1.00 93.25 394 ASN A O 1
ATOM 3135 N N . ASP A 1 395 ? 35.832 27.232 -33.936 1.00 95.44 395 ASP A N 1
ATOM 3136 C CA . ASP A 1 395 ? 35.133 27.170 -35.224 1.00 95.44 395 ASP A CA 1
ATOM 3137 C C . ASP A 1 395 ? 34.016 26.109 -35.264 1.00 95.44 395 ASP A C 1
ATOM 3139 O O . ASP A 1 395 ? 33.417 25.888 -36.313 1.00 95.44 395 ASP A O 1
ATOM 3143 N N . CYS A 1 396 ? 33.715 25.455 -34.135 1.00 97.06 396 CYS A N 1
ATOM 3144 C CA . CYS A 1 396 ? 32.645 24.457 -34.048 1.00 97.06 396 CYS A CA 1
ATOM 3145 C C . CYS A 1 396 ? 31.271 25.097 -34.345 1.00 97.06 396 CYS A C 1
ATOM 3147 O O . CYS A 1 396 ? 30.923 26.075 -33.661 1.00 97.06 396 CYS A O 1
ATOM 3149 N N . PRO A 1 397 ? 30.455 24.535 -35.264 1.00 97.12 397 PRO A N 1
ATOM 3150 C CA . PRO A 1 397 ? 29.173 25.119 -35.663 1.00 97.12 397 PRO A CA 1
ATOM 3151 C C . PRO A 1 397 ? 28.254 25.370 -34.471 1.00 97.12 397 PRO A C 1
ATOM 3153 O O . PRO A 1 397 ? 28.060 24.488 -33.639 1.00 97.12 397 PRO A O 1
ATOM 3156 N N . GLU A 1 398 ? 27.650 26.552 -34.376 1.00 96.75 398 GLU A N 1
ATOM 3157 C CA . GLU A 1 398 ? 26.664 26.827 -33.318 1.00 96.75 398 GLU A CA 1
ATOM 3158 C C . GLU A 1 398 ? 25.327 26.125 -33.571 1.00 96.75 398 GLU A C 1
ATOM 3160 O O . GLU A 1 398 ? 24.612 25.797 -32.626 1.00 96.75 398 GLU A O 1
ATOM 3165 N N . LYS A 1 399 ? 24.994 25.902 -34.846 1.00 97.56 399 LYS A N 1
ATOM 3166 C CA . LYS A 1 399 ? 23.764 25.250 -35.295 1.00 97.56 399 LYS A CA 1
ATOM 3167 C C . LYS A 1 399 ? 24.062 24.276 -36.421 1.00 97.56 399 LYS A C 1
ATOM 3169 O O . LYS A 1 399 ? 24.908 24.565 -37.264 1.00 97.56 399 LYS A O 1
ATOM 3174 N N . LEU A 1 400 ? 23.333 23.166 -36.450 1.00 97.50 400 LEU A N 1
ATOM 3175 C CA . LEU A 1 400 ? 23.373 22.215 -37.564 1.00 97.50 400 LEU A CA 1
ATOM 3176 C C . LEU A 1 400 ? 22.359 22.604 -38.653 1.00 97.50 400 LEU A C 1
ATOM 3178 O O . LEU A 1 400 ? 21.419 23.355 -38.372 1.00 97.50 400 LEU A O 1
ATOM 3182 N N . PRO A 1 401 ? 22.489 22.086 -39.885 1.00 96.69 401 PRO A N 1
ATOM 3183 C CA . PRO A 1 401 ? 21.501 22.282 -40.941 1.00 96.69 401 PRO A CA 1
ATOM 3184 C C . PRO A 1 401 ? 20.070 21.914 -40.525 1.00 96.69 401 PRO A C 1
ATOM 3186 O O . PRO A 1 401 ? 19.844 20.980 -39.754 1.00 96.69 401 PRO A O 1
ATOM 3189 N N . GLU A 1 402 ? 19.087 22.641 -41.058 1.00 93.44 402 GLU A N 1
ATOM 3190 C CA . GLU A 1 402 ? 17.670 22.386 -40.785 1.00 93.44 402 GLU A CA 1
ATOM 3191 C C . GLU A 1 402 ? 17.151 21.150 -41.531 1.00 93.44 402 GLU A C 1
ATOM 3193 O O . GLU A 1 402 ? 17.368 20.993 -42.734 1.00 93.44 402 GLU A O 1
ATOM 3198 N N . ILE A 1 403 ? 16.402 20.297 -40.825 1.00 93.75 403 ILE A N 1
ATOM 3199 C CA . ILE A 1 403 ? 15.742 19.118 -41.397 1.00 93.75 403 ILE A CA 1
ATOM 3200 C C . ILE A 1 403 ? 14.337 19.521 -41.862 1.00 93.75 403 ILE A C 1
ATOM 3202 O O . ILE A 1 403 ? 13.403 19.621 -41.059 1.00 93.75 403 ILE A O 1
ATOM 3206 N N . THR A 1 404 ? 14.187 19.771 -43.163 1.00 80.56 404 THR A N 1
ATOM 3207 C CA . THR A 1 404 ? 12.985 20.392 -43.750 1.00 80.56 404 THR A CA 1
ATOM 3208 C C . THR A 1 404 ? 11.935 19.405 -44.260 1.00 80.56 404 THR A C 1
ATOM 3210 O O . THR A 1 404 ? 10.782 19.797 -44.435 1.00 80.56 404 THR A O 1
ATOM 3213 N N . ALA A 1 405 ? 12.289 18.134 -44.460 1.00 79.56 405 ALA A N 1
ATOM 3214 C CA . ALA A 1 405 ? 11.387 17.103 -44.967 1.00 79.56 405 ALA A CA 1
ATOM 3215 C C . ALA A 1 405 ? 11.283 15.922 -43.993 1.00 79.56 405 ALA A C 1
ATOM 3217 O O . ALA A 1 405 ? 12.272 15.521 -43.383 1.00 79.56 405 ALA A O 1
ATOM 3218 N N . SER A 1 406 ? 10.076 15.370 -43.856 1.00 83.12 406 SER A N 1
ATOM 3219 C CA . SER A 1 406 ? 9.887 14.030 -43.293 1.00 83.12 406 SER A CA 1
ATOM 3220 C C . SER A 1 406 ? 10.324 13.002 -44.334 1.00 83.12 406 SER A C 1
ATOM 3222 O O . SER A 1 406 ? 10.057 13.190 -45.523 1.00 83.12 406 SER A O 1
ATOM 3224 N N . LEU A 1 407 ? 10.989 11.930 -43.898 1.00 85.25 407 LEU A N 1
ATOM 3225 C CA . LEU A 1 407 ? 11.367 10.825 -44.785 1.00 85.25 407 LEU A CA 1
ATOM 3226 C C . LEU A 1 407 ? 10.281 9.738 -44.831 1.00 85.25 407 LEU A C 1
ATOM 3228 O O . LEU A 1 407 ? 10.399 8.784 -45.601 1.00 85.25 407 LEU A O 1
ATOM 3232 N N . ARG A 1 408 ? 9.201 9.914 -44.053 1.00 81.94 408 ARG A N 1
ATOM 3233 C CA . ARG A 1 408 ? 8.028 9.039 -43.948 1.00 81.94 408 ARG A CA 1
ATOM 3234 C C . ARG A 1 408 ? 6.815 9.620 -44.680 1.00 81.94 408 ARG A C 1
ATOM 3236 O O . ARG A 1 408 ? 6.579 10.822 -44.688 1.00 81.94 408 ARG A O 1
ATOM 3243 N N . GLN A 1 409 ? 5.998 8.744 -45.273 1.00 76.88 409 GLN A N 1
ATOM 3244 C CA . GLN A 1 409 ? 4.792 9.139 -46.023 1.00 76.88 409 GLN A CA 1
ATOM 3245 C C . GLN A 1 409 ? 3.543 9.367 -45.147 1.00 76.88 409 GLN A C 1
ATOM 3247 O O . GLN A 1 409 ? 2.607 10.038 -45.577 1.00 76.88 409 GLN A O 1
ATOM 3252 N N . ARG A 1 410 ? 3.503 8.792 -43.938 1.00 79.69 410 ARG A N 1
ATOM 3253 C CA . ARG A 1 410 ? 2.383 8.858 -42.980 1.00 79.69 410 ARG A CA 1
ATOM 3254 C C . ARG A 1 410 ? 2.840 9.378 -41.613 1.00 79.69 410 ARG A C 1
ATOM 3256 O O . ARG A 1 410 ? 4.030 9.364 -41.323 1.00 79.69 410 ARG A O 1
ATOM 3263 N N . GLY A 1 411 ? 1.903 9.835 -40.783 1.00 82.25 411 GLY A N 1
ATOM 3264 C CA . GLY A 1 411 ? 2.191 10.229 -39.397 1.00 82.25 411 GLY A CA 1
ATOM 3265 C C . GLY A 1 411 ? 2.500 9.036 -38.474 1.00 82.25 411 GLY A C 1
ATOM 3266 O O . GLY A 1 411 ? 2.451 7.891 -38.937 1.00 82.25 411 GLY A O 1
ATOM 3267 N N . PRO A 1 412 ? 2.804 9.304 -37.188 1.00 87.25 412 PRO A N 1
ATOM 3268 C CA . PRO A 1 412 ? 2.942 8.287 -36.142 1.00 87.25 412 PRO A CA 1
ATOM 3269 C C . PRO A 1 412 ? 1.756 7.324 -36.086 1.00 87.25 412 PRO A C 1
ATOM 3271 O O . PRO A 1 412 ? 0.643 7.692 -36.468 1.00 87.25 412 PRO A O 1
ATOM 3274 N N . ASN A 1 413 ? 1.978 6.094 -35.616 1.00 87.38 413 ASN A N 1
ATOM 3275 C CA . ASN A 1 413 ? 0.914 5.093 -35.529 1.00 87.38 413 ASN A CA 1
ATOM 3276 C C . ASN A 1 413 ? 0.850 4.431 -34.145 1.00 87.38 413 ASN A C 1
ATOM 3278 O O . ASN A 1 413 ? 1.479 3.404 -33.889 1.00 87.38 413 ASN A O 1
ATOM 3282 N N . GLU A 1 414 ? 0.017 5.016 -33.283 1.00 92.12 414 GLU A N 1
ATOM 3283 C CA . GLU A 1 414 ? -0.212 4.570 -31.905 1.00 92.12 414 GLU A CA 1
ATOM 3284 C C . GLU A 1 414 ? -0.952 3.233 -31.801 1.00 92.12 414 GLU A C 1
ATOM 3286 O O . GLU A 1 414 ? -0.844 2.570 -30.773 1.00 92.12 414 GLU A O 1
ATOM 3291 N N . ASP A 1 415 ? -1.674 2.823 -32.848 1.00 90.75 415 ASP A N 1
ATOM 3292 C CA . ASP A 1 415 ? -2.496 1.607 -32.867 1.00 90.75 415 ASP A CA 1
ATOM 3293 C C . ASP A 1 415 ? -1.707 0.360 -33.313 1.00 90.75 415 ASP A C 1
ATOM 3295 O O . ASP A 1 415 ? -2.253 -0.747 -33.365 1.00 90.75 415 ASP A O 1
ATOM 3299 N N . MET A 1 416 ? -0.419 0.510 -33.654 1.00 88.50 416 MET A N 1
ATOM 3300 C CA . MET A 1 416 ? 0.426 -0.628 -34.024 1.00 88.50 416 MET A CA 1
ATOM 3301 C C . MET A 1 416 ? 0.681 -1.552 -32.839 1.00 88.50 416 MET A C 1
ATOM 3303 O O . MET A 1 416 ? 0.663 -1.150 -31.676 1.00 88.50 416 MET A O 1
ATOM 3307 N N . LYS A 1 417 ? 0.973 -2.812 -33.163 1.00 89.88 417 LYS A N 1
ATOM 3308 C CA . LYS A 1 417 ? 1.544 -3.750 -32.200 1.00 89.88 417 LYS A CA 1
ATOM 3309 C C . LYS A 1 417 ? 2.971 -3.338 -31.864 1.00 89.88 417 LYS A C 1
ATOM 3311 O O . LYS A 1 417 ? 3.666 -2.770 -32.703 1.00 89.88 417 LYS A O 1
ATOM 3316 N N . LEU A 1 418 ? 3.390 -3.696 -30.658 1.00 88.69 418 LEU A N 1
ATOM 3317 C CA . LEU A 1 418 ? 4.739 -3.435 -30.183 1.00 88.69 418 LEU A CA 1
ATOM 3318 C C . LEU A 1 418 ? 5.799 -4.224 -30.961 1.00 88.69 418 LEU A C 1
ATOM 3320 O O . LEU A 1 418 ? 5.576 -5.389 -31.307 1.00 88.69 418 LEU A O 1
ATOM 3324 N N . THR A 1 419 ? 6.956 -3.597 -31.174 1.00 85.69 419 THR A N 1
ATOM 3325 C CA . THR A 1 419 ? 8.191 -4.266 -31.616 1.00 85.69 419 THR A CA 1
ATOM 3326 C C . THR A 1 419 ? 8.730 -5.187 -30.514 1.00 85.69 419 THR A C 1
ATOM 3328 O O . THR A 1 419 ? 8.282 -5.119 -29.364 1.00 85.69 419 THR A O 1
ATOM 3331 N N . GLU A 1 420 ? 9.694 -6.059 -30.833 1.00 81.56 420 GLU A N 1
ATOM 3332 C CA . GLU A 1 420 ? 10.321 -6.920 -29.816 1.00 81.56 420 GLU A CA 1
ATOM 3333 C C . GLU A 1 420 ? 10.930 -6.079 -28.682 1.00 81.56 420 GLU A C 1
ATOM 3335 O O . GLU A 1 420 ? 10.596 -6.296 -27.515 1.00 81.56 420 GLU A O 1
ATOM 3340 N N . PHE A 1 421 ? 11.688 -5.037 -29.035 1.00 84.62 421 PHE A N 1
ATOM 3341 C CA . PHE A 1 421 ? 12.300 -4.127 -28.073 1.00 84.62 421 PHE A CA 1
ATOM 3342 C C . PHE A 1 421 ? 11.266 -3.370 -27.221 1.00 84.62 421 PHE A C 1
ATOM 3344 O O . PHE A 1 421 ? 11.375 -3.310 -25.994 1.00 84.62 421 PHE A O 1
ATOM 3351 N N . GLN A 1 422 ? 10.183 -2.866 -27.820 1.00 90.00 422 GLN A N 1
ATOM 3352 C CA . GLN A 1 422 ? 9.104 -2.226 -27.059 1.00 90.00 422 GLN A CA 1
ATOM 3353 C C . GLN A 1 422 ? 8.440 -3.194 -26.062 1.00 90.00 422 GLN A C 1
ATOM 3355 O O . GLN A 1 422 ? 8.097 -2.786 -24.951 1.00 90.00 422 GLN A O 1
ATOM 3360 N N . ILE A 1 423 ? 8.281 -4.479 -26.404 1.00 88.00 423 ILE A N 1
ATOM 3361 C CA . ILE A 1 423 ? 7.764 -5.490 -25.465 1.00 88.00 423 ILE A CA 1
ATOM 3362 C C . ILE A 1 423 ? 8.716 -5.665 -24.275 1.00 88.00 423 ILE A C 1
ATOM 3364 O O . ILE A 1 423 ? 8.249 -5.791 -23.141 1.00 88.00 423 ILE A O 1
ATOM 3368 N N . GLU A 1 424 ? 10.031 -5.651 -24.493 1.00 86.75 424 GLU A N 1
ATOM 3369 C CA . GLU A 1 424 ? 11.023 -5.733 -23.413 1.00 86.75 424 GLU A CA 1
ATOM 3370 C C . GLU A 1 424 ? 10.910 -4.546 -22.454 1.00 86.75 424 GLU A C 1
ATOM 3372 O O . GLU A 1 424 ? 10.894 -4.726 -21.233 1.00 86.75 424 GLU A O 1
ATOM 3377 N N . LEU A 1 425 ? 10.759 -3.336 -22.995 1.00 90.88 425 LEU A N 1
ATOM 3378 C CA . LEU A 1 425 ? 10.539 -2.130 -22.201 1.00 90.88 425 LEU A CA 1
ATOM 3379 C C . LEU A 1 425 ? 9.258 -2.235 -21.357 1.00 90.88 425 LEU A C 1
ATOM 3381 O O . LEU A 1 425 ? 9.239 -1.823 -20.198 1.00 90.88 425 LEU A O 1
ATOM 3385 N N . ILE A 1 426 ? 8.199 -2.860 -21.876 1.00 92.38 426 ILE A N 1
ATOM 3386 C CA . ILE A 1 426 ? 6.974 -3.111 -21.101 1.00 92.38 426 ILE A CA 1
ATOM 3387 C C . ILE A 1 426 ? 7.162 -4.194 -20.040 1.00 92.38 426 ILE A C 1
ATOM 3389 O O . ILE A 1 426 ? 6.610 -4.091 -18.941 1.00 92.38 426 ILE A O 1
ATOM 3393 N N . GLN A 1 427 ? 7.986 -5.205 -20.301 1.00 88.38 427 GLN A N 1
ATOM 3394 C CA . GLN A 1 427 ? 8.359 -6.178 -19.277 1.00 88.38 427 GLN A CA 1
ATOM 3395 C C . GLN A 1 427 ? 9.158 -5.513 -18.148 1.00 88.38 427 GLN A C 1
ATOM 3397 O O . GLN A 1 427 ? 8.869 -5.775 -16.977 1.00 88.38 427 GLN A O 1
ATOM 3402 N N . LEU A 1 428 ? 10.077 -4.595 -18.465 1.00 90.88 428 LEU A N 1
ATOM 3403 C CA . LEU A 1 428 ? 10.744 -3.749 -17.472 1.00 90.88 428 LEU A CA 1
ATOM 3404 C C . LEU A 1 428 ? 9.735 -2.904 -16.691 1.00 90.88 428 LEU A C 1
ATOM 3406 O O . LEU A 1 428 ? 9.731 -2.950 -15.463 1.00 90.88 428 LEU A O 1
ATOM 3410 N N . ALA A 1 429 ? 8.839 -2.192 -17.376 1.00 92.50 429 ALA A N 1
ATOM 3411 C CA . ALA A 1 429 ? 7.795 -1.391 -16.739 1.00 92.50 429 ALA A CA 1
ATOM 3412 C C . ALA A 1 429 ? 6.946 -2.227 -15.764 1.00 92.50 429 ALA A C 1
ATOM 3414 O O . ALA A 1 429 ? 6.671 -1.790 -14.648 1.00 92.50 429 ALA A O 1
ATOM 3415 N N . SER A 1 430 ? 6.619 -3.474 -16.116 1.00 90.19 430 SER A N 1
ATOM 3416 C CA . SER A 1 430 ? 5.873 -4.380 -15.233 1.00 90.19 430 SER A CA 1
ATOM 3417 C C . SER A 1 430 ? 6.620 -4.733 -13.948 1.00 90.19 430 SER A C 1
ATOM 3419 O O . SER A 1 430 ? 6.013 -4.859 -12.880 1.00 90.19 430 SER A O 1
ATOM 3421 N N . GLN A 1 431 ? 7.950 -4.829 -14.014 1.00 89.06 431 GLN A N 1
ATOM 3422 C CA . GLN A 1 431 ? 8.781 -4.986 -12.829 1.00 89.06 431 GLN A CA 1
ATOM 3423 C C . GLN A 1 431 ? 8.734 -3.728 -11.963 1.00 89.06 431 GLN A C 1
ATOM 3425 O O . GLN A 1 431 ? 8.509 -3.823 -10.754 1.00 89.06 431 GLN A O 1
ATOM 3430 N N . LEU A 1 432 ? 8.917 -2.562 -12.586 1.00 91.06 432 LEU A N 1
ATOM 3431 C CA . LEU A 1 432 ? 8.906 -1.262 -11.914 1.00 91.06 432 LEU A CA 1
ATOM 3432 C C . LEU A 1 432 ? 7.542 -0.957 -11.279 1.00 91.06 432 LEU A C 1
ATOM 3434 O O . LEU A 1 432 ? 7.493 -0.294 -10.251 1.00 91.06 432 LEU A O 1
ATOM 3438 N N . ASN A 1 433 ? 6.447 -1.500 -11.819 1.00 89.56 433 ASN A N 1
ATOM 3439 C CA . ASN A 1 433 ? 5.099 -1.335 -11.273 1.00 89.56 433 ASN A CA 1
ATOM 3440 C C . ASN A 1 433 ? 4.678 -2.439 -10.276 1.00 89.56 433 ASN A C 1
ATOM 3442 O O . ASN A 1 433 ? 3.626 -2.339 -9.643 1.00 89.56 433 ASN A O 1
ATOM 3446 N N . GLY A 1 434 ? 5.471 -3.505 -10.120 1.00 87.25 434 GLY A N 1
ATOM 3447 C CA . GLY A 1 434 ? 5.122 -4.671 -9.293 1.00 87.25 434 GLY A CA 1
ATOM 3448 C C . GLY A 1 434 ? 4.157 -5.671 -9.950 1.00 87.25 434 GLY A C 1
ATOM 3449 O O . GLY A 1 434 ? 3.823 -6.692 -9.348 1.00 87.25 434 GLY A O 1
ATOM 3450 N N . ASP A 1 435 ? 3.738 -5.415 -11.188 1.00 87.19 435 ASP A N 1
ATOM 3451 C CA . ASP A 1 435 ? 2.787 -6.237 -11.948 1.00 87.19 435 ASP A CA 1
ATOM 3452 C C . ASP A 1 435 ? 3.412 -7.512 -12.529 1.00 87.19 435 ASP A C 1
ATOM 3454 O O . ASP A 1 435 ? 2.691 -8.414 -12.944 1.00 87.19 435 ASP A O 1
ATOM 3458 N N . HIS A 1 436 ? 4.741 -7.640 -12.500 1.00 83.31 436 HIS A N 1
ATOM 3459 C CA . HIS A 1 436 ? 5.452 -8.889 -12.810 1.00 83.31 436 HIS A CA 1
ATOM 3460 C C . HIS A 1 436 ? 4.997 -10.089 -11.953 1.00 83.31 436 HIS A C 1
ATOM 3462 O O . HIS A 1 436 ? 5.274 -11.235 -12.298 1.00 83.31 436 HIS A O 1
ATOM 3468 N N . THR A 1 437 ? 4.315 -9.830 -10.830 1.00 81.38 437 THR A N 1
ATOM 3469 C CA . THR A 1 437 ? 3.721 -10.845 -9.945 1.00 81.38 437 THR A CA 1
ATOM 3470 C C . THR A 1 437 ? 2.358 -11.363 -10.424 1.00 81.38 437 THR A C 1
ATOM 3472 O O . THR A 1 437 ? 1.858 -12.347 -9.883 1.00 81.38 437 THR A O 1
ATOM 3475 N N . LEU A 1 438 ? 1.746 -10.723 -11.426 1.00 79.31 438 LEU A N 1
ATOM 3476 C CA . LEU A 1 438 ? 0.436 -11.092 -11.960 1.00 79.31 438 LEU A CA 1
ATOM 3477 C C . LEU A 1 438 ? 0.545 -12.213 -13.005 1.00 79.31 438 LEU A C 1
ATOM 3479 O O . LEU A 1 438 ? 1.517 -12.302 -13.753 1.00 79.31 438 LEU A O 1
ATOM 3483 N N . ASN A 1 439 ? -0.527 -13.001 -13.150 1.00 77.94 439 ASN A N 1
ATOM 3484 C CA . ASN A 1 439 ? -0.633 -14.071 -14.159 1.00 77.94 439 ASN A CA 1
ATOM 3485 C C . ASN A 1 439 ? -0.552 -13.570 -15.616 1.00 77.94 439 ASN A C 1
ATOM 3487 O O . ASN A 1 439 ? -0.409 -14.371 -16.539 1.00 77.94 439 ASN A O 1
ATOM 3491 N N . SER A 1 440 ? -0.681 -12.259 -15.845 1.00 70.25 440 SER A N 1
ATOM 3492 C CA . SER A 1 440 ? -0.494 -11.640 -17.160 1.00 70.25 440 SER A CA 1
ATOM 3493 C C . SER A 1 440 ? 0.964 -11.680 -17.628 1.00 70.25 440 SER A C 1
ATOM 3495 O O . SER A 1 440 ? 1.215 -11.616 -18.831 1.00 70.25 440 SER A O 1
ATOM 3497 N N . TYR A 1 441 ? 1.934 -11.820 -16.723 1.00 73.00 441 TYR A N 1
ATOM 3498 C CA . TYR A 1 441 ? 3.333 -12.038 -17.078 1.00 73.00 441 TYR A CA 1
ATOM 3499 C C . TYR A 1 441 ? 3.558 -13.498 -17.538 1.00 73.00 441 TYR A C 1
ATOM 3501 O O . TYR A 1 441 ? 3.006 -14.411 -16.924 1.00 73.00 441 TYR A O 1
ATOM 3509 N N . PRO A 1 442 ? 4.347 -13.784 -18.602 1.00 69.38 442 PRO A N 1
ATOM 3510 C CA . PRO A 1 442 ? 5.208 -12.896 -19.396 1.00 69.38 442 PRO A CA 1
ATOM 3511 C C . PRO A 1 442 ? 4.535 -12.298 -20.644 1.00 69.38 442 PRO A C 1
ATOM 3513 O O . PRO A 1 442 ? 5.219 -11.870 -21.573 1.00 69.38 442 PRO A O 1
ATOM 3516 N N . TYR A 1 443 ? 3.207 -12.346 -20.731 1.00 80.44 443 TYR A N 1
ATOM 3517 C CA . TYR A 1 443 ? 2.458 -11.924 -21.918 1.00 80.44 443 TYR A CA 1
ATOM 3518 C C . TYR A 1 443 ? 2.079 -10.439 -21.903 1.00 80.44 443 TYR A C 1
ATOM 3520 O O . TYR A 1 443 ? 1.453 -9.964 -22.851 1.00 80.44 443 TYR A O 1
ATOM 3528 N N . ILE A 1 444 ? 2.457 -9.703 -20.855 1.00 81.44 444 ILE A N 1
ATOM 3529 C CA . ILE A 1 444 ? 2.281 -8.253 -20.785 1.00 81.44 444 ILE A CA 1
ATOM 3530 C C . ILE A 1 444 ? 2.996 -7.576 -21.967 1.00 81.44 444 ILE A C 1
ATOM 3532 O O . ILE A 1 444 ? 4.078 -7.998 -22.369 1.00 81.44 444 ILE A O 1
ATOM 3536 N N . GLY A 1 445 ? 2.340 -6.594 -22.590 1.00 83.56 445 GLY A N 1
ATOM 3537 C CA . GLY A 1 445 ? 2.790 -5.970 -23.841 1.00 83.56 445 GLY A CA 1
ATOM 3538 C C . GLY A 1 445 ? 2.326 -6.673 -25.126 1.00 83.56 445 GLY A C 1
ATOM 3539 O O . GLY A 1 445 ? 2.093 -5.999 -26.121 1.00 83.56 445 GLY A O 1
ATOM 3540 N N . LYS A 1 446 ? 2.081 -7.996 -25.125 1.00 84.88 446 LYS A N 1
ATOM 3541 C CA . LYS A 1 446 ? 1.754 -8.759 -26.357 1.00 84.88 446 LYS A CA 1
ATOM 3542 C C . LYS A 1 446 ? 0.494 -8.268 -27.084 1.00 84.88 446 LYS A C 1
ATOM 3544 O O . LYS A 1 446 ? 0.390 -8.408 -28.302 1.00 84.88 446 LYS A O 1
ATOM 3549 N N . TYR A 1 447 ? -0.476 -7.763 -26.329 1.00 85.69 447 TYR A N 1
ATOM 3550 C CA . TYR A 1 447 ? -1.764 -7.297 -26.846 1.00 85.69 447 TYR A CA 1
ATOM 3551 C C . TYR A 1 447 ? -1.954 -5.785 -26.695 1.00 85.69 447 TYR A C 1
ATOM 3553 O O . TYR A 1 447 ? -3.058 -5.312 -26.931 1.00 85.69 447 TYR A O 1
ATOM 3561 N N . MET A 1 448 ? -0.910 -5.056 -26.285 1.00 91.38 448 MET A N 1
ATOM 3562 C CA . MET A 1 448 ? -0.961 -3.601 -26.158 1.00 91.38 448 MET A CA 1
ATOM 3563 C C . MET A 1 448 ? -0.712 -2.941 -27.511 1.00 91.38 448 MET A C 1
ATOM 3565 O O . MET A 1 448 ? 0.078 -3.442 -28.319 1.00 91.38 448 MET A O 1
ATOM 3569 N N . THR A 1 449 ? -1.349 -1.798 -27.727 1.00 94.00 449 THR A N 1
ATOM 3570 C CA . THR A 1 449 ? -0.940 -0.870 -28.783 1.00 94.00 449 THR A CA 1
ATOM 3571 C C . THR A 1 449 ? 0.270 -0.037 -28.340 1.00 94.00 449 THR A C 1
ATOM 3573 O O . THR A 1 449 ? 0.569 0.059 -27.145 1.00 94.00 449 THR A O 1
ATOM 3576 N N . VAL A 1 450 ? 0.974 0.591 -29.285 1.00 92.56 450 VAL A N 1
ATOM 3577 C CA . VAL A 1 450 ? 2.079 1.530 -29.001 1.00 92.56 450 VAL A CA 1
ATOM 3578 C C . VAL A 1 450 ? 1.640 2.646 -28.043 1.00 92.56 450 VAL A C 1
ATOM 3580 O O . VAL A 1 450 ? 2.371 2.966 -27.105 1.00 92.56 450 VAL A O 1
ATOM 3583 N N . GLY A 1 451 ? 0.434 3.197 -28.220 1.00 91.19 451 GLY A N 1
ATOM 3584 C CA . GLY A 1 451 ? -0.115 4.234 -27.339 1.00 91.19 451 GLY A CA 1
ATOM 3585 C C . GLY A 1 451 ? -0.386 3.743 -25.910 1.00 91.19 451 GLY A C 1
ATOM 3586 O O . GLY A 1 451 ? -0.032 4.417 -24.939 1.00 91.19 451 GLY A O 1
ATOM 3587 N N . GLU A 1 452 ? -0.960 2.545 -25.758 1.00 93.00 452 GLU A N 1
ATOM 3588 C CA . GLU A 1 452 ? -1.195 1.927 -24.443 1.00 93.00 452 GLU A CA 1
ATOM 3589 C C . GLU A 1 452 ? 0.120 1.621 -23.717 1.00 93.00 452 GLU A C 1
ATOM 3591 O O . GLU A 1 452 ? 0.260 1.891 -22.521 1.00 93.00 452 GLU A O 1
ATOM 3596 N N . ALA A 1 453 ? 1.099 1.098 -24.453 1.00 93.44 453 ALA A N 1
ATOM 3597 C CA . ALA A 1 453 ? 2.416 0.759 -23.942 1.00 93.44 453 ALA A CA 1
ATOM 3598 C C . ALA A 1 453 ? 3.197 1.999 -23.488 1.00 93.44 453 ALA A C 1
ATOM 3600 O O . ALA A 1 453 ? 3.754 1.999 -22.390 1.00 93.44 453 ALA A O 1
ATOM 3601 N N . HIS A 1 454 ? 3.171 3.079 -24.276 1.00 93.94 454 HIS A N 1
ATOM 3602 C CA . HIS A 1 454 ? 3.769 4.360 -23.901 1.00 93.94 454 HIS A CA 1
ATOM 3603 C C . HIS A 1 454 ? 3.249 4.848 -22.543 1.00 93.94 454 HIS A C 1
ATOM 3605 O O . HIS A 1 454 ? 4.039 5.159 -21.648 1.00 93.94 454 HIS A O 1
ATOM 3611 N N . LYS A 1 455 ? 1.921 4.855 -22.366 1.00 92.50 455 LYS A N 1
ATOM 3612 C CA . LYS A 1 455 ? 1.292 5.277 -21.112 1.00 92.50 455 LYS A CA 1
ATOM 3613 C C . LYS A 1 455 ? 1.677 4.363 -19.947 1.00 92.50 455 LYS A C 1
ATOM 3615 O O . LYS A 1 455 ? 2.067 4.852 -18.893 1.00 92.50 455 LYS A O 1
ATOM 3620 N N . TYR A 1 456 ? 1.618 3.047 -20.150 1.00 93.25 456 TYR A N 1
ATOM 3621 C CA . TYR A 1 456 ? 1.986 2.070 -19.124 1.00 93.25 456 TYR A CA 1
ATOM 3622 C C . TYR A 1 456 ? 3.441 2.229 -18.659 1.00 93.25 456 TYR A C 1
ATOM 3624 O O . TYR A 1 456 ? 3.713 2.230 -17.459 1.00 93.25 456 TYR A O 1
ATOM 3632 N N . ALA A 1 457 ? 4.375 2.395 -19.601 1.00 93.88 457 ALA A N 1
ATOM 3633 C CA . ALA A 1 457 ? 5.788 2.598 -19.302 1.00 93.88 457 ALA A CA 1
ATOM 3634 C C . ALA A 1 457 ? 6.027 3.901 -18.527 1.00 93.88 457 ALA A C 1
ATOM 3636 O O . ALA A 1 457 ? 6.741 3.889 -17.523 1.00 93.88 457 ALA A O 1
ATOM 3637 N N . HIS A 1 458 ? 5.396 4.999 -18.956 1.00 92.31 458 HIS A N 1
ATOM 3638 C CA . HIS A 1 458 ? 5.491 6.291 -18.279 1.00 92.31 458 HIS A CA 1
ATOM 3639 C C . HIS A 1 458 ? 4.967 6.219 -16.835 1.00 92.31 458 HIS A C 1
ATOM 3641 O O . HIS A 1 458 ? 5.683 6.581 -15.900 1.00 92.31 458 HIS A O 1
ATOM 3647 N N . ASP A 1 459 ? 3.761 5.678 -16.633 1.00 91.88 459 ASP A N 1
ATOM 3648 C CA . ASP A 1 459 ? 3.142 5.556 -15.308 1.00 91.88 459 ASP A CA 1
ATOM 3649 C C . ASP A 1 459 ? 3.991 4.675 -14.369 1.00 91.88 459 ASP A C 1
ATOM 3651 O O . ASP A 1 459 ? 4.201 5.015 -13.199 1.00 91.88 459 ASP A O 1
ATOM 3655 N N . ALA A 1 460 ? 4.538 3.566 -14.882 1.00 93.31 460 ALA A N 1
ATOM 3656 C CA . ALA A 1 460 ? 5.389 2.660 -14.115 1.00 93.31 460 ALA A CA 1
ATOM 3657 C C . ALA A 1 460 ? 6.695 3.321 -13.648 1.00 93.31 460 ALA A C 1
ATOM 3659 O O . ALA A 1 460 ? 7.080 3.172 -12.484 1.00 93.31 460 ALA A O 1
ATOM 3660 N N . VAL A 1 461 ? 7.376 4.061 -14.531 1.00 94.31 461 VAL A N 1
ATOM 3661 C CA . VAL A 1 461 ? 8.626 4.764 -14.199 1.00 94.31 461 VAL A CA 1
ATOM 3662 C C . VAL A 1 461 ? 8.366 5.879 -13.191 1.00 94.31 461 VAL A C 1
ATOM 3664 O O . VAL A 1 461 ? 9.076 5.964 -12.187 1.00 94.31 461 VAL A O 1
ATOM 3667 N N . THR A 1 462 ? 7.322 6.684 -13.404 1.00 92.81 462 THR A N 1
ATOM 3668 C CA . THR A 1 462 ? 6.927 7.755 -12.480 1.00 92.81 462 THR A CA 1
ATOM 3669 C C . THR A 1 462 ? 6.671 7.197 -11.085 1.00 92.81 462 THR A C 1
ATOM 3671 O O . THR A 1 462 ? 7.308 7.626 -10.120 1.00 92.81 462 THR A O 1
ATOM 3674 N N . ARG A 1 463 ? 5.835 6.158 -10.972 1.00 92.06 463 ARG A N 1
ATOM 3675 C CA . ARG A 1 463 ? 5.509 5.527 -9.686 1.00 92.06 463 ARG A CA 1
ATOM 3676 C C . ARG A 1 463 ? 6.744 4.937 -8.998 1.00 92.06 463 ARG A C 1
ATOM 3678 O O . ARG A 1 463 ? 6.898 5.089 -7.786 1.00 92.06 463 ARG A O 1
ATOM 3685 N N . PHE A 1 464 ? 7.629 4.282 -9.750 1.00 94.62 464 PHE A N 1
ATOM 3686 C CA . PHE A 1 464 ? 8.882 3.728 -9.229 1.00 94.62 464 PHE A CA 1
ATOM 3687 C C . PHE A 1 464 ? 9.801 4.818 -8.656 1.00 94.62 464 PHE A C 1
ATOM 3689 O O . PHE A 1 464 ? 10.294 4.692 -7.531 1.00 94.62 464 PHE A O 1
ATOM 3696 N N . LEU A 1 465 ? 10.010 5.911 -9.399 1.00 94.50 465 LEU A N 1
ATOM 3697 C CA . LEU A 1 465 ? 10.878 7.008 -8.969 1.00 94.50 465 LEU A CA 1
ATOM 3698 C C . LEU A 1 465 ? 10.280 7.790 -7.792 1.00 94.50 465 LEU A C 1
ATOM 3700 O O . LEU A 1 465 ? 11.012 8.159 -6.872 1.00 94.50 465 LEU A O 1
ATOM 3704 N N . GLU A 1 466 ? 8.967 8.026 -7.777 1.00 93.00 466 GLU A N 1
ATOM 3705 C CA . GLU A 1 466 ? 8.277 8.685 -6.663 1.00 93.00 466 GLU A CA 1
ATOM 3706 C C . GLU A 1 466 ? 8.346 7.860 -5.377 1.00 93.00 466 GLU A C 1
ATOM 3708 O O . GLU A 1 466 ? 8.709 8.394 -4.325 1.00 93.00 466 GLU A O 1
ATOM 3713 N N . ALA A 1 467 ? 8.081 6.552 -5.461 1.00 90.75 467 ALA A N 1
ATOM 3714 C CA . ALA A 1 467 ? 8.201 5.644 -4.325 1.00 90.75 467 ALA A CA 1
ATOM 3715 C C . ALA A 1 467 ? 9.636 5.611 -3.779 1.00 90.75 467 ALA A C 1
ATOM 3717 O O . ALA A 1 467 ? 9.841 5.695 -2.566 1.00 90.75 467 ALA A O 1
ATOM 3718 N N . GLY A 1 468 ? 10.637 5.576 -4.664 1.00 93.56 468 GLY A N 1
ATOM 3719 C CA . GLY A 1 468 ? 12.041 5.675 -4.273 1.00 93.56 468 GLY A CA 1
ATOM 3720 C C . GLY A 1 468 ? 12.369 7.000 -3.571 1.00 93.56 468 GLY A C 1
ATOM 3721 O O . GLY A 1 468 ? 12.970 7.009 -2.498 1.00 93.56 468 GLY A O 1
ATOM 3722 N N . ARG A 1 469 ? 11.921 8.143 -4.104 1.00 92.75 469 ARG A N 1
ATOM 3723 C CA . ARG A 1 469 ? 12.133 9.455 -3.459 1.00 92.75 469 ARG A CA 1
ATOM 3724 C C . ARG A 1 469 ? 11.454 9.542 -2.091 1.00 92.75 469 ARG A C 1
ATOM 3726 O O . ARG A 1 469 ? 12.038 10.095 -1.158 1.00 92.75 469 ARG A O 1
ATOM 3733 N N . ALA A 1 470 ? 10.251 8.987 -1.953 1.00 90.44 470 ALA A N 1
ATOM 3734 C CA . ALA A 1 470 ? 9.536 8.930 -0.682 1.00 90.44 470 ALA A CA 1
ATOM 3735 C C . ALA A 1 470 ? 10.273 8.057 0.349 1.00 90.44 470 ALA A C 1
ATOM 3737 O O . ALA A 1 470 ? 10.451 8.483 1.490 1.00 90.44 470 ALA A O 1
ATOM 3738 N N . ALA A 1 471 ? 10.769 6.885 -0.060 1.00 90.12 471 ALA A N 1
ATOM 3739 C CA . ALA A 1 471 ? 11.541 5.993 0.803 1.00 90.12 471 ALA A CA 1
ATOM 3740 C C . ALA A 1 471 ? 12.870 6.622 1.259 1.00 90.12 471 ALA A C 1
ATOM 3742 O O . ALA A 1 471 ? 13.206 6.537 2.440 1.00 90.12 471 ALA A O 1
ATOM 3743 N N . LEU A 1 472 ? 13.585 7.325 0.369 1.00 90.19 472 LEU A N 1
ATOM 3744 C CA . LEU A 1 472 ? 14.772 8.110 0.740 1.00 90.19 472 LEU A CA 1
ATOM 3745 C C . LEU A 1 472 ? 14.441 9.158 1.805 1.00 90.19 472 LEU A C 1
ATOM 3747 O O . LEU A 1 472 ? 15.125 9.254 2.821 1.00 90.19 472 LEU A O 1
ATOM 3751 N N . LYS A 1 473 ? 13.358 9.920 1.609 1.00 90.25 473 LYS A N 1
ATOM 3752 C CA . LYS A 1 473 ? 12.916 10.941 2.569 1.00 90.25 473 LYS A CA 1
ATOM 3753 C C . LYS A 1 473 ? 12.533 10.344 3.930 1.00 90.25 473 LYS A C 1
ATOM 3755 O O . LYS A 1 473 ? 12.678 11.019 4.944 1.00 90.25 473 LYS A O 1
ATOM 3760 N N . ALA A 1 474 ? 12.068 9.097 3.950 1.00 90.44 474 ALA A N 1
ATOM 3761 C CA . ALA A 1 474 ? 11.738 8.351 5.162 1.00 90.44 474 ALA A CA 1
ATOM 3762 C C . ALA A 1 474 ? 12.958 7.702 5.854 1.00 90.44 474 ALA A C 1
ATOM 3764 O O . ALA A 1 474 ? 12.787 7.051 6.881 1.00 90.44 474 ALA A O 1
ATOM 3765 N N . GLY A 1 475 ? 14.178 7.865 5.323 1.00 90.94 475 GLY A N 1
ATOM 3766 C CA . GLY A 1 475 ? 15.400 7.307 5.913 1.00 90.94 475 GLY A CA 1
ATOM 3767 C C . GLY A 1 475 ? 15.626 5.821 5.616 1.00 90.94 475 GLY A C 1
ATOM 3768 O O . GLY A 1 475 ? 16.301 5.138 6.386 1.00 90.94 475 GLY A O 1
ATOM 3769 N N . ALA A 1 476 ? 15.055 5.296 4.526 1.00 90.56 476 ALA A N 1
ATOM 3770 C CA . ALA A 1 476 ? 15.294 3.918 4.104 1.00 90.56 476 ALA A CA 1
ATOM 3771 C C . ALA A 1 476 ? 16.758 3.689 3.674 1.00 90.56 476 ALA A C 1
ATOM 3773 O O . ALA A 1 476 ? 17.453 4.608 3.244 1.00 90.56 476 ALA A O 1
ATOM 3774 N N . ASN A 1 477 ? 17.220 2.437 3.754 1.00 93.44 477 ASN A N 1
ATOM 3775 C CA . ASN A 1 477 ? 18.579 2.057 3.363 1.00 93.44 477 ASN A CA 1
ATOM 3776 C C . ASN A 1 477 ? 18.835 2.364 1.877 1.00 93.44 477 ASN A C 1
ATOM 3778 O O . ASN A 1 477 ? 18.249 1.736 0.996 1.00 93.44 477 ASN A O 1
ATOM 3782 N N . GLU A 1 478 ? 19.767 3.275 1.603 1.00 92.75 478 GLU A N 1
ATOM 3783 C CA . GLU A 1 478 ? 20.091 3.739 0.251 1.00 92.75 478 GLU A CA 1
ATOM 3784 C C . GLU A 1 478 ? 20.634 2.635 -0.679 1.00 92.75 478 GLU A C 1
ATOM 3786 O O . GLU A 1 478 ? 20.537 2.736 -1.902 1.00 92.75 478 GLU A O 1
ATOM 3791 N N . SER A 1 479 ? 21.177 1.546 -0.127 1.00 93.62 479 SER A N 1
ATOM 3792 C CA . SER A 1 479 ? 21.649 0.393 -0.909 1.00 93.62 479 SER A CA 1
ATOM 3793 C C . SER A 1 479 ? 20.546 -0.618 -1.242 1.00 93.62 479 SER A C 1
ATOM 3795 O O . SER A 1 479 ? 20.798 -1.561 -1.995 1.00 93.62 479 SER A O 1
ATOM 3797 N N . ALA A 1 480 ? 19.338 -0.454 -0.692 1.00 93.25 480 ALA A N 1
ATOM 3798 C CA . ALA A 1 480 ? 18.222 -1.351 -0.961 1.00 93.25 480 ALA A CA 1
ATOM 3799 C C . ALA A 1 480 ? 17.745 -1.228 -2.415 1.00 93.25 480 ALA A C 1
ATOM 3801 O O . ALA A 1 480 ? 17.706 -0.137 -2.985 1.00 93.25 480 ALA A O 1
ATOM 3802 N N . ILE A 1 481 ? 17.353 -2.357 -3.007 1.00 91.69 481 ILE A N 1
ATOM 3803 C CA . ILE A 1 481 ? 16.672 -2.379 -4.304 1.00 91.69 481 ILE A CA 1
ATOM 3804 C C . ILE A 1 481 ? 15.226 -1.934 -4.095 1.00 91.69 481 ILE A C 1
ATOM 3806 O O . ILE A 1 481 ? 14.529 -2.478 -3.236 1.00 91.69 481 ILE A O 1
ATOM 3810 N N . VAL A 1 482 ? 14.770 -0.968 -4.890 1.00 90.25 482 VAL A N 1
ATOM 3811 C CA . VAL A 1 482 ? 13.371 -0.533 -4.868 1.00 90.25 482 VAL A CA 1
ATOM 3812 C C . VAL A 1 482 ? 12.497 -1.677 -5.388 1.00 90.25 482 VAL A C 1
ATOM 3814 O O . VAL A 1 482 ? 12.669 -2.149 -6.512 1.00 90.25 482 VAL A O 1
ATOM 3817 N N . THR A 1 483 ? 11.570 -2.142 -4.553 1.00 87.06 483 THR A N 1
ATOM 3818 C CA . THR A 1 483 ? 10.619 -3.210 -4.881 1.00 87.06 483 THR A CA 1
ATOM 3819 C C . THR A 1 483 ? 9.199 -2.685 -4.728 1.00 87.06 483 THR A C 1
ATOM 3821 O O . THR A 1 483 ? 8.855 -2.080 -3.715 1.00 87.06 483 THR A O 1
ATOM 3824 N N . MET A 1 484 ? 8.378 -2.890 -5.756 1.00 86.81 484 MET A N 1
ATOM 3825 C CA . MET A 1 484 ? 7.029 -2.334 -5.834 1.00 86.81 484 MET A CA 1
ATOM 3826 C C . MET A 1 484 ? 5.990 -3.445 -5.704 1.00 86.81 484 MET A C 1
ATOM 3828 O O . MET A 1 484 ? 6.134 -4.510 -6.303 1.00 86.81 484 MET A O 1
ATOM 3832 N N . LYS A 1 485 ? 4.928 -3.198 -4.928 1.00 80.62 485 LYS A N 1
ATOM 3833 C CA . LYS A 1 485 ? 3.719 -4.037 -4.938 1.00 80.62 485 LYS A CA 1
ATOM 3834 C C . LYS A 1 485 ? 2.837 -3.634 -6.122 1.00 80.62 485 LYS A C 1
ATOM 3836 O O . LYS A 1 485 ? 2.736 -2.440 -6.419 1.00 80.62 485 LYS A O 1
ATOM 3841 N N . SER A 1 486 ? 2.173 -4.604 -6.757 1.00 72.06 486 SER A N 1
ATOM 3842 C CA . SER A 1 486 ? 1.227 -4.322 -7.848 1.00 72.06 486 SER A CA 1
ATOM 3843 C C . SER A 1 486 ? 0.175 -3.295 -7.412 1.00 72.06 486 SER A C 1
ATOM 3845 O O . SER A 1 486 ? -0.326 -3.341 -6.283 1.00 72.06 486 SER A O 1
ATOM 3847 N N . ALA A 1 487 ? -0.153 -2.363 -8.310 1.00 62.62 487 ALA A N 1
ATOM 3848 C CA . ALA A 1 487 ? -1.129 -1.303 -8.055 1.00 62.62 487 ALA A CA 1
ATOM 3849 C C . ALA A 1 487 ? -2.532 -1.856 -7.732 1.00 62.62 487 ALA A C 1
ATOM 3851 O O . ALA A 1 487 ? -3.244 -1.293 -6.897 1.00 62.62 487 ALA A O 1
ATOM 3852 N N . LEU A 1 488 ? -2.901 -2.992 -8.335 1.00 62.12 488 LEU A N 1
ATOM 3853 C CA . LEU A 1 488 ? -4.182 -3.667 -8.102 1.00 62.12 488 LEU A CA 1
ATOM 3854 C C . LEU A 1 488 ? -4.329 -4.122 -6.644 1.00 62.12 488 LEU A C 1
ATOM 3856 O O . LEU A 1 488 ? -5.346 -3.851 -6.011 1.00 62.12 488 LEU A O 1
ATOM 3860 N N . ILE A 1 489 ? -3.276 -4.723 -6.083 1.00 64.75 489 ILE A N 1
ATOM 3861 C CA . ILE A 1 489 ? -3.273 -5.225 -4.700 1.00 64.75 489 ILE A CA 1
ATOM 3862 C C . ILE A 1 489 ? -3.387 -4.063 -3.699 1.00 64.75 489 ILE A C 1
ATOM 3864 O O . ILE A 1 489 ? -4.097 -4.158 -2.695 1.00 64.75 489 ILE A O 1
ATOM 3868 N N . SER A 1 490 ? -2.719 -2.934 -3.968 1.00 64.31 490 SER A N 1
ATOM 3869 C CA . SER A 1 490 ? -2.824 -1.751 -3.102 1.00 64.31 490 SER A CA 1
ATOM 3870 C C . SER A 1 490 ? -4.218 -1.118 -3.112 1.00 64.31 490 SER A C 1
ATOM 3872 O O . SER A 1 490 ? -4.674 -0.645 -2.072 1.00 64.31 490 SER A O 1
ATOM 3874 N N . TRP A 1 491 ? -4.909 -1.134 -4.256 1.00 71.56 491 TRP A N 1
ATOM 3875 C CA . TRP A 1 491 ? -6.268 -0.604 -4.369 1.00 71.56 491 TRP A CA 1
ATOM 3876 C C . TRP A 1 491 ? -7.275 -1.444 -3.577 1.00 71.56 491 TRP A C 1
ATOM 3878 O O . TRP A 1 491 ? -8.038 -0.897 -2.785 1.00 71.56 491 TRP A O 1
ATOM 3888 N N . GLU A 1 492 ? -7.239 -2.770 -3.732 1.00 73.25 492 GLU A N 1
ATOM 3889 C CA . GLU A 1 492 ? -8.140 -3.685 -3.018 1.00 73.25 492 GLU A CA 1
ATOM 3890 C C . GLU A 1 492 ? -7.992 -3.562 -1.493 1.00 73.25 492 GLU A C 1
ATOM 3892 O O . GLU A 1 492 ? -8.989 -3.475 -0.772 1.00 73.25 492 GLU A O 1
ATOM 3897 N N . THR A 1 493 ? -6.750 -3.447 -1.010 1.00 74.50 493 THR A N 1
ATOM 3898 C CA . THR A 1 493 ? -6.461 -3.223 0.417 1.00 74.50 493 THR A CA 1
ATOM 3899 C C . THR A 1 493 ? -7.075 -1.904 0.903 1.00 74.50 493 THR A C 1
ATOM 3901 O O . THR A 1 493 ? -7.791 -1.877 1.899 1.00 74.50 493 THR A O 1
ATOM 3904 N N . SER A 1 494 ? -6.875 -0.811 0.157 1.00 76.38 494 SER A N 1
ATOM 3905 C CA . SER A 1 494 ? -7.402 0.510 0.523 1.00 76.38 494 SER A CA 1
ATOM 3906 C C . SER A 1 494 ? -8.935 0.558 0.551 1.00 76.38 494 SER A C 1
ATOM 3908 O O . SER A 1 494 ? -9.519 1.165 1.453 1.00 76.38 494 SER A O 1
ATOM 3910 N N . VAL A 1 495 ? -9.599 -0.099 -0.405 1.00 83.75 495 VAL A N 1
ATOM 3911 C CA . VAL A 1 495 ? -11.066 -0.211 -0.433 1.00 83.75 495 VAL A CA 1
ATOM 3912 C C . VAL A 1 495 ? -11.569 -1.028 0.758 1.00 83.75 495 VAL A C 1
ATOM 3914 O O . VAL A 1 495 ? -12.521 -0.615 1.422 1.00 83.75 495 VAL A O 1
ATOM 3917 N N . THR A 1 496 ? -10.905 -2.143 1.067 1.00 84.62 496 THR A N 1
ATOM 3918 C CA . THR A 1 496 ? -11.232 -3.008 2.211 1.00 84.62 496 THR A CA 1
ATOM 3919 C C . THR A 1 496 ? -11.175 -2.250 3.533 1.00 84.62 496 THR A C 1
ATOM 3921 O O . THR A 1 496 ? -12.141 -2.265 4.303 1.00 84.62 496 THR A O 1
ATOM 3924 N N . ASP A 1 497 ? -10.077 -1.534 3.775 1.00 84.31 497 ASP A N 1
ATOM 3925 C CA . ASP A 1 497 ? -9.892 -0.747 4.994 1.00 84.31 497 ASP A CA 1
ATOM 3926 C C . ASP A 1 497 ? -10.938 0.371 5.101 1.00 84.31 497 ASP A C 1
ATOM 3928 O O . ASP A 1 497 ? -11.528 0.573 6.164 1.00 84.31 497 ASP A O 1
ATOM 3932 N N . SER A 1 498 ? -11.254 1.034 3.983 1.00 87.25 498 SER A N 1
ATOM 3933 C CA . SER A 1 498 ? -12.263 2.101 3.937 1.00 87.25 498 SER A CA 1
ATOM 3934 C C . SER A 1 498 ? -13.669 1.596 4.283 1.00 87.25 498 SER A C 1
ATOM 3936 O O . SER A 1 498 ? -14.378 2.228 5.068 1.00 87.25 498 SER A O 1
ATOM 3938 N N . ILE A 1 499 ? -14.081 0.445 3.738 1.00 91.19 499 ILE A N 1
ATOM 3939 C CA . ILE A 1 499 ? -15.390 -0.163 4.030 1.00 91.19 499 ILE A CA 1
ATOM 3940 C C . ILE A 1 499 ? -15.483 -0.558 5.507 1.00 91.19 499 ILE A C 1
ATOM 3942 O O . ILE A 1 499 ? -16.484 -0.265 6.165 1.00 91.19 499 ILE A O 1
ATOM 3946 N N . ASN A 1 500 ? -14.433 -1.182 6.045 1.00 91.44 500 ASN A N 1
ATOM 3947 C CA . ASN A 1 500 ? -14.384 -1.578 7.450 1.00 91.44 500 ASN A CA 1
ATOM 3948 C C . ASN A 1 500 ? -14.429 -0.366 8.393 1.00 91.44 500 ASN A C 1
ATOM 3950 O O . ASN A 1 500 ? -15.173 -0.386 9.375 1.00 91.44 500 ASN A O 1
ATOM 3954 N N . ALA A 1 501 ? -13.709 0.713 8.073 1.00 92.00 501 ALA A N 1
ATOM 3955 C CA . ALA A 1 501 ? -13.740 1.946 8.854 1.00 92.00 501 ALA A CA 1
ATOM 3956 C C . ALA A 1 501 ? -15.138 2.591 8.868 1.00 92.00 501 ALA A C 1
ATOM 3958 O O . ALA A 1 501 ? -15.617 2.989 9.931 1.00 92.00 501 ALA A O 1
ATOM 3959 N N . ILE A 1 502 ? -15.821 2.652 7.717 1.00 94.00 502 ILE A N 1
ATOM 3960 C CA . ILE A 1 502 ? -17.192 3.182 7.618 1.00 94.00 502 ILE A CA 1
ATOM 3961 C C . ILE A 1 502 ? -18.164 2.335 8.442 1.00 94.00 502 ILE A C 1
ATOM 3963 O O . ILE A 1 502 ? -18.974 2.885 9.188 1.00 94.00 502 ILE A O 1
ATOM 3967 N N . TYR A 1 503 ? -18.075 1.007 8.333 1.00 95.00 503 TYR A N 1
ATOM 3968 C CA . TYR A 1 503 ? -18.910 0.084 9.100 1.00 95.00 503 TYR A CA 1
ATOM 3969 C C . TYR A 1 503 ? -18.756 0.290 10.615 1.00 95.00 503 TYR A C 1
ATOM 3971 O O . TYR A 1 503 ? -19.753 0.403 11.338 1.00 95.00 503 TYR A O 1
ATOM 3979 N N . LEU A 1 504 ? -17.512 0.387 11.091 1.00 95.75 504 LEU A N 1
ATOM 3980 C CA . LEU A 1 504 ? -17.217 0.561 12.510 1.00 95.75 504 LEU A CA 1
ATOM 3981 C C . LEU A 1 504 ? -17.655 1.936 13.029 1.00 95.75 504 LEU A C 1
ATOM 3983 O O . LEU A 1 504 ? -18.262 2.021 14.094 1.00 95.75 504 LEU A O 1
ATOM 3987 N N . LEU A 1 505 ? -17.417 3.008 12.266 1.00 97.12 505 LEU A N 1
ATOM 3988 C CA . LEU A 1 505 ? -17.875 4.354 12.624 1.00 97.12 505 LEU A CA 1
ATOM 3989 C C . LEU A 1 505 ? -19.399 4.442 12.676 1.00 97.12 505 LEU A C 1
ATOM 3991 O O . LEU A 1 505 ? -19.946 4.985 13.633 1.00 97.12 505 LEU A O 1
ATOM 3995 N N . PHE A 1 506 ? -20.094 3.867 11.693 1.00 97.19 506 PHE A N 1
ATOM 3996 C CA . PHE A 1 506 ? -21.552 3.816 11.703 1.00 97.19 506 PHE A CA 1
ATOM 3997 C C . PHE A 1 506 ? -22.075 3.072 12.937 1.00 97.19 506 PHE A C 1
ATOM 3999 O O . PHE A 1 506 ? -22.967 3.568 13.626 1.00 97.19 506 PHE A O 1
ATOM 4006 N N . SER A 1 507 ? -21.460 1.936 13.272 1.00 97.69 507 SER A N 1
ATOM 4007 C CA . SER A 1 507 ? -21.777 1.186 14.489 1.00 97.69 507 SER A CA 1
ATOM 4008 C C . SER A 1 507 ? -21.518 2.015 15.753 1.00 97.69 507 SER A C 1
ATOM 4010 O O . SER A 1 507 ? -22.371 2.059 16.636 1.00 97.69 507 SER A O 1
ATOM 4012 N N . ALA A 1 508 ? -20.408 2.757 15.817 1.00 97.81 508 ALA A N 1
ATOM 4013 C CA . ALA A 1 508 ? -20.095 3.652 16.933 1.00 97.81 508 ALA A CA 1
ATOM 4014 C C . ALA A 1 508 ? -21.144 4.760 17.105 1.00 97.81 508 ALA A C 1
ATOM 4016 O O . ALA A 1 508 ? -21.537 5.065 18.229 1.00 97.81 508 ALA A O 1
ATOM 4017 N N . TYR A 1 509 ? -21.646 5.336 16.008 1.00 97.50 509 TYR A N 1
ATOM 4018 C CA . TYR A 1 509 ? -22.699 6.354 16.058 1.00 97.50 509 TYR A CA 1
ATOM 4019 C C . TYR A 1 509 ? -24.017 5.793 16.595 1.00 97.50 509 TYR A C 1
ATOM 4021 O O . TYR A 1 509 ? -24.694 6.457 17.380 1.00 97.50 509 TYR A O 1
ATOM 4029 N N . LEU A 1 510 ? -24.365 4.562 16.213 1.00 97.75 510 LEU A N 1
ATOM 4030 C CA . LEU A 1 510 ? -25.532 3.863 16.747 1.00 97.75 510 LEU A CA 1
ATOM 4031 C C . LEU A 1 510 ? -25.379 3.576 18.246 1.00 97.75 510 LEU A C 1
ATOM 4033 O O . LEU A 1 510 ? -26.308 3.841 19.007 1.00 97.75 510 LEU A O 1
ATOM 4037 N N . VAL A 1 511 ? -24.208 3.114 18.692 1.00 97.56 511 VAL A N 1
ATOM 4038 C CA . VAL A 1 511 ? -23.949 2.900 20.125 1.00 97.56 511 VAL A CA 1
ATOM 4039 C C . VAL A 1 511 ? -23.997 4.217 20.892 1.00 97.56 511 VAL A C 1
ATOM 4041 O O . VAL A 1 511 ? -24.643 4.294 21.930 1.00 97.56 511 VAL A O 1
ATOM 4044 N N . PHE A 1 512 ? -23.416 5.296 20.369 1.00 95.75 512 PHE A N 1
ATOM 4045 C CA . PHE A 1 512 ? -23.507 6.607 21.014 1.00 95.75 512 PHE A CA 1
ATOM 4046 C C . PHE A 1 512 ? -24.953 7.130 21.087 1.00 95.75 512 PHE A C 1
ATOM 4048 O O . PHE A 1 512 ? -25.330 7.763 22.073 1.00 95.75 512 PHE A O 1
ATOM 4055 N N . MET A 1 513 ? -25.807 6.805 20.108 1.00 95.19 513 MET A N 1
ATOM 4056 C CA . MET A 1 513 ? -27.244 7.111 20.163 1.00 95.19 513 MET A CA 1
ATOM 4057 C C . MET A 1 513 ? -27.946 6.434 21.354 1.00 95.19 513 MET A C 1
ATOM 4059 O O . MET A 1 513 ? -28.956 6.949 21.840 1.00 95.19 513 MET A O 1
ATOM 4063 N N . MET A 1 514 ? -27.399 5.338 21.897 1.00 95.31 514 MET A N 1
ATOM 4064 C CA . MET A 1 514 ? -27.901 4.750 23.144 1.00 95.31 514 MET A CA 1
ATOM 4065 C C . MET A 1 514 ? -27.837 5.740 24.306 1.00 95.31 514 MET A C 1
ATOM 4067 O O . MET A 1 514 ? -28.697 5.674 25.175 1.00 95.31 514 MET A O 1
ATOM 4071 N N . GLN A 1 515 ? -26.915 6.709 24.300 1.00 94.06 515 GLN A N 1
ATOM 4072 C CA . GLN A 1 515 ? -26.860 7.756 25.322 1.00 94.06 515 GLN A CA 1
ATOM 4073 C C . GLN A 1 515 ? -28.114 8.640 25.312 1.00 94.06 515 GLN A C 1
ATOM 4075 O O . GLN A 1 515 ? -28.617 9.023 26.367 1.00 94.06 515 GLN A O 1
ATOM 4080 N N . LEU A 1 516 ? -28.671 8.921 24.128 1.00 92.69 516 LEU A N 1
ATOM 4081 C CA . LEU A 1 516 ? -29.964 9.599 24.008 1.00 92.69 516 LEU A CA 1
ATOM 4082 C C . LEU A 1 516 ? -31.095 8.709 24.540 1.00 92.69 516 LEU A C 1
ATOM 4084 O O . LEU A 1 516 ? -31.989 9.187 25.239 1.00 92.69 516 LEU A O 1
ATOM 4088 N N . GLY A 1 517 ? -31.027 7.411 24.235 1.00 95.12 517 GLY A N 1
ATOM 4089 C CA . GLY A 1 517 ? -31.954 6.407 24.747 1.00 95.12 517 GLY A CA 1
ATOM 4090 C C . GLY A 1 517 ? -31.962 6.333 26.277 1.00 95.12 517 GLY A C 1
ATOM 4091 O O . GLY A 1 517 ? -33.032 6.432 26.879 1.00 95.12 517 GLY A O 1
ATOM 4092 N N . PHE A 1 518 ? -30.785 6.251 26.905 1.00 92.56 518 PHE A N 1
ATOM 4093 C CA . PHE A 1 518 ? -30.617 6.307 28.357 1.00 92.56 518 PHE A CA 1
ATOM 4094 C C . PHE A 1 518 ? -31.135 7.625 28.923 1.00 92.56 518 PHE A C 1
ATOM 4096 O O . PHE A 1 518 ? -31.946 7.598 29.841 1.00 92.56 518 PHE A O 1
ATOM 4103 N N . ALA A 1 519 ? -30.778 8.775 28.348 1.00 92.69 519 ALA A N 1
ATOM 4104 C CA . ALA A 1 519 ? -31.264 10.064 28.839 1.00 92.69 519 ALA A CA 1
ATOM 4105 C C . ALA A 1 519 ? -32.803 10.131 28.882 1.00 92.69 519 ALA A C 1
ATOM 4107 O O . ALA A 1 519 ? -33.372 10.526 29.902 1.00 92.69 519 ALA A O 1
ATOM 4108 N N . MET A 1 520 ? -33.485 9.696 27.815 1.00 94.38 520 MET A N 1
ATOM 4109 C CA . MET A 1 520 ? -34.952 9.671 27.767 1.00 94.38 520 MET A CA 1
ATOM 4110 C C . MET A 1 520 ? -35.548 8.635 28.723 1.00 94.38 520 MET A C 1
ATOM 4112 O O . MET A 1 520 ? -36.470 8.953 29.478 1.00 94.38 520 MET A O 1
ATOM 4116 N N . LEU A 1 521 ? -35.013 7.412 28.729 1.00 94.81 521 LEU A N 1
ATOM 4117 C CA . LEU A 1 521 ? -35.502 6.340 29.591 1.00 94.81 521 LEU A CA 1
ATOM 4118 C C . LEU A 1 521 ? -35.343 6.691 31.071 1.00 94.81 521 LEU A C 1
ATOM 4120 O O . LEU A 1 521 ? -36.293 6.557 31.846 1.00 94.81 521 LEU A O 1
ATOM 4124 N N . CYS A 1 522 ? -34.173 7.193 31.455 1.00 93.12 522 CYS A N 1
ATOM 4125 C CA . CYS A 1 522 ? -33.879 7.585 32.822 1.00 93.12 522 CYS A CA 1
ATOM 4126 C C . CYS A 1 522 ? -34.724 8.781 33.252 1.00 93.12 522 CYS A C 1
ATOM 4128 O O . CYS A 1 522 ? -35.315 8.732 34.330 1.00 93.12 522 CYS A O 1
ATOM 4130 N N . ALA A 1 523 ? -34.862 9.810 32.406 1.00 93.06 523 ALA A N 1
ATOM 4131 C CA . ALA A 1 523 ? -35.755 10.931 32.684 1.00 93.06 523 ALA A CA 1
ATOM 4132 C C . ALA A 1 523 ? -37.185 10.438 32.934 1.00 93.06 523 ALA A C 1
ATOM 4134 O O . ALA A 1 523 ? -37.738 10.698 33.999 1.00 93.06 523 ALA A O 1
ATOM 4135 N N . GLY A 1 524 ? -37.761 9.655 32.020 1.00 93.94 524 GLY A N 1
ATOM 4136 C CA . GLY A 1 524 ? -39.129 9.151 32.163 1.00 93.94 524 GLY A CA 1
ATOM 4137 C C . GLY A 1 524 ? -39.363 8.279 33.403 1.00 93.94 524 GLY A C 1
ATOM 4138 O O . GLY A 1 524 ? -40.467 8.298 33.955 1.00 93.94 524 GLY A O 1
ATOM 4139 N N . SER A 1 525 ? -38.328 7.563 33.858 1.00 93.12 525 SER A N 1
ATOM 4140 C CA . SER A 1 525 ? -38.389 6.613 34.980 1.00 93.12 525 SER A CA 1
ATOM 4141 C C . SER A 1 525 ? -38.257 7.263 36.361 1.00 93.12 525 SER A C 1
ATOM 4143 O O . SER A 1 525 ? -38.719 6.690 37.347 1.00 93.12 525 SER A O 1
ATOM 4145 N N . VAL A 1 526 ? -37.687 8.470 36.458 1.00 93.50 526 VAL A N 1
ATOM 4146 C CA . VAL A 1 526 ? -37.586 9.210 37.729 1.00 93.50 526 VAL A CA 1
ATOM 4147 C C . VAL A 1 526 ? -38.770 10.156 37.946 1.00 93.50 526 VAL A C 1
ATOM 4149 O O . VAL A 1 526 ? -39.506 10.516 37.020 1.00 93.50 526 VAL A O 1
ATOM 4152 N N . ARG A 1 527 ? -38.960 10.596 39.195 1.00 92.06 527 ARG A N 1
ATOM 4153 C CA . ARG A 1 527 ? -39.948 11.637 39.538 1.00 92.06 527 ARG A CA 1
ATOM 4154 C C . ARG A 1 527 ? -39.602 12.968 38.850 1.00 92.06 527 ARG A C 1
ATOM 4156 O O . ARG A 1 527 ? -38.434 13.326 38.755 1.00 92.06 527 ARG A O 1
ATOM 4163 N N . ALA A 1 528 ? -40.623 13.738 38.457 1.00 89.25 528 ALA A N 1
ATOM 4164 C CA . ALA A 1 528 ? -40.480 14.967 37.655 1.00 89.25 528 ALA A CA 1
ATOM 4165 C C . ALA A 1 528 ? -39.492 15.989 38.243 1.00 89.25 528 ALA A C 1
ATOM 4167 O O . ALA A 1 528 ? -38.789 16.664 37.506 1.00 89.25 528 ALA A O 1
ATOM 4168 N N . LYS A 1 529 ? -39.408 16.060 39.576 1.00 87.88 529 LYS A N 1
ATOM 4169 C CA . LYS A 1 529 ? -38.516 16.956 40.330 1.00 87.88 529 LYS A CA 1
ATOM 4170 C C . LYS A 1 529 ? -37.013 16.621 40.230 1.00 87.88 529 LYS A C 1
ATOM 4172 O O . LYS A 1 529 ? -36.208 17.287 40.873 1.00 87.88 529 LYS A O 1
ATOM 4177 N N . ASN A 1 530 ? -36.663 15.548 39.519 1.00 90.81 530 ASN A N 1
ATOM 4178 C CA . ASN A 1 530 ? -35.301 15.035 39.343 1.00 90.81 530 ASN A CA 1
ATOM 4179 C C . ASN A 1 530 ? -34.949 14.801 37.857 1.00 90.81 530 ASN A C 1
ATOM 4181 O O . ASN A 1 530 ? -33.935 14.165 37.554 1.00 90.81 530 ASN A O 1
ATOM 4185 N N . ALA A 1 531 ? -35.805 15.246 36.931 1.00 90.31 531 ALA A N 1
ATOM 4186 C CA . ALA A 1 531 ? -35.657 14.985 35.504 1.00 90.31 531 ALA A CA 1
ATOM 4187 C C . ALA A 1 531 ? -34.458 15.740 34.908 1.00 90.31 531 ALA A C 1
ATOM 4189 O O . ALA A 1 531 ? -33.711 15.175 34.110 1.00 90.31 531 ALA A O 1
ATOM 4190 N N . MET A 1 532 ? -34.231 16.994 35.313 1.00 88.69 532 MET A N 1
ATOM 4191 C CA . MET A 1 532 ? -33.079 17.775 34.854 1.00 88.69 532 MET A CA 1
ATOM 4192 C C . MET A 1 532 ? -31.771 17.166 35.346 1.00 88.69 532 MET A C 1
ATOM 4194 O O . MET A 1 532 ? -30.833 17.012 34.564 1.00 88.69 532 MET A O 1
ATOM 4198 N N . ASN A 1 533 ? -31.734 16.755 36.616 1.00 90.06 533 ASN A N 1
ATOM 4199 C CA . ASN A 1 533 ? -30.560 16.123 37.199 1.00 90.06 533 ASN A CA 1
ATOM 4200 C C . ASN A 1 533 ? -30.142 14.871 36.419 1.00 90.06 533 ASN A C 1
ATOM 4202 O O . ASN A 1 533 ? -28.980 14.753 36.045 1.00 90.06 533 ASN A O 1
ATOM 4206 N N . ILE A 1 534 ? -31.077 13.955 36.138 1.00 89.94 534 ILE A N 1
ATOM 4207 C CA . ILE A 1 534 ? -30.736 12.696 35.461 1.00 89.94 534 ILE A CA 1
ATOM 4208 C C . ILE A 1 534 ? -30.372 12.893 33.975 1.00 89.94 534 ILE A C 1
ATOM 4210 O O . ILE A 1 534 ? -29.585 12.132 33.412 1.00 89.94 534 ILE A O 1
ATOM 4214 N N . MET A 1 535 ? -30.906 13.928 33.318 1.00 88.81 535 MET A N 1
ATOM 4215 C CA . MET A 1 535 ? -30.468 14.297 31.967 1.00 88.81 535 MET A CA 1
ATOM 4216 C C . MET A 1 535 ? -29.048 14.872 31.981 1.00 88.81 535 MET A C 1
ATOM 4218 O O . MET A 1 535 ? -28.229 14.499 31.141 1.00 88.81 535 MET A O 1
ATOM 4222 N N . LEU A 1 536 ? -28.732 15.735 32.954 1.00 88.62 536 LEU A N 1
ATOM 4223 C CA . LEU A 1 536 ? -27.392 16.300 33.107 1.00 88.62 536 LEU A CA 1
ATOM 4224 C C . LEU A 1 536 ? -26.354 15.204 33.358 1.00 88.62 536 LEU A C 1
ATOM 4226 O O . LEU A 1 536 ? -25.302 15.209 32.727 1.00 88.62 536 LEU A O 1
ATOM 4230 N N . THR A 1 537 ? -26.652 14.245 34.232 1.00 89.25 537 THR A N 1
ATOM 4231 C CA . THR A 1 537 ? -25.747 13.129 34.527 1.00 89.25 537 THR A CA 1
ATOM 4232 C C . THR A 1 537 ? -25.442 12.287 33.282 1.00 89.25 537 THR A C 1
ATOM 4234 O O . THR A 1 537 ? -24.285 11.956 33.039 1.00 89.25 537 THR A O 1
ATOM 4237 N N . ASN A 1 538 ? -26.431 12.057 32.410 1.00 89.62 538 ASN A N 1
ATOM 4238 C CA . ASN A 1 538 ? -26.206 11.387 31.124 1.00 89.62 538 ASN A CA 1
ATOM 4239 C C . ASN A 1 538 ? -25.272 12.186 30.194 1.00 89.62 538 ASN A C 1
ATOM 4241 O O . ASN A 1 538 ? -24.406 11.608 29.542 1.00 89.62 538 ASN A O 1
ATOM 4245 N N . VAL A 1 539 ? -25.406 13.513 30.117 1.00 90.44 539 VAL A N 1
ATOM 4246 C CA . VAL A 1 539 ? -24.462 14.342 29.338 1.00 90.44 539 VAL A CA 1
ATOM 4247 C C . VAL A 1 539 ? -23.057 14.272 29.942 1.00 90.44 539 VAL A C 1
ATOM 4249 O O . VAL A 1 539 ? -22.063 14.193 29.221 1.00 90.44 539 VAL A O 1
ATOM 4252 N N . VAL A 1 540 ? -22.979 14.270 31.272 1.00 90.12 540 VAL A N 1
ATOM 4253 C CA . VAL A 1 540 ? -21.728 14.215 32.030 1.00 90.12 540 VAL A CA 1
ATOM 4254 C C . VAL A 1 540 ? -20.983 12.903 31.809 1.00 90.12 540 VAL A C 1
ATOM 4256 O O . VAL A 1 540 ? -19.770 12.952 31.626 1.00 90.12 540 VAL A O 1
ATOM 4259 N N . ASP A 1 541 ? -21.672 11.763 31.732 1.00 89.00 541 ASP A N 1
ATOM 4260 C CA . ASP A 1 541 ? -21.029 10.486 31.392 1.00 89.00 541 ASP A CA 1
ATOM 4261 C C . ASP A 1 541 ? -20.321 10.537 30.044 1.00 89.00 541 ASP A C 1
ATOM 4263 O O . ASP A 1 541 ? -19.197 10.057 29.921 1.00 89.00 541 ASP A O 1
ATOM 4267 N N . ALA A 1 542 ? -20.930 11.175 29.043 1.00 91.12 542 ALA A N 1
ATOM 4268 C CA . ALA A 1 542 ? -20.305 11.307 27.736 1.00 91.12 542 ALA A CA 1
ATOM 4269 C C . ALA A 1 542 ? -19.023 12.158 27.803 1.00 91.12 542 ALA A C 1
ATOM 4271 O O . ALA A 1 542 ? -17.990 11.769 27.253 1.00 91.12 542 ALA A O 1
ATOM 4272 N N . VAL A 1 543 ? -19.053 13.307 28.488 1.00 93.88 543 VAL A N 1
ATOM 4273 C CA . VAL A 1 543 ? -17.913 14.246 28.503 1.00 93.88 543 VAL A CA 1
ATOM 4274 C C . VAL A 1 543 ? -16.810 13.861 29.495 1.00 93.88 543 VAL A C 1
ATOM 4276 O O . VAL A 1 543 ? -15.632 14.007 29.187 1.00 93.88 543 VAL A O 1
ATOM 4279 N N . VAL A 1 544 ? -17.152 13.338 30.673 1.00 95.31 544 VAL A N 1
ATOM 4280 C CA . VAL A 1 544 ? -16.167 12.843 31.652 1.00 95.31 544 VAL A CA 1
ATOM 4281 C C . VAL A 1 544 ? -15.621 11.496 31.203 1.00 95.31 544 VAL A C 1
ATOM 4283 O O . VAL A 1 544 ? -14.413 11.249 31.287 1.00 95.31 544 VAL A O 1
ATOM 4286 N N . GLY A 1 545 ? -16.491 10.641 30.669 1.00 95.25 545 GLY A N 1
ATOM 4287 C CA . GLY A 1 545 ? -16.116 9.363 30.092 1.00 95.25 545 GLY A CA 1
ATOM 4288 C C . GLY A 1 545 ? -15.172 9.515 28.904 1.00 95.25 545 GLY A C 1
ATOM 4289 O O . GLY A 1 545 ? -14.204 8.772 28.817 1.00 95.25 545 GLY A O 1
ATOM 4290 N N . SER A 1 546 ? -15.369 10.510 28.029 1.00 95.38 546 SER A N 1
AT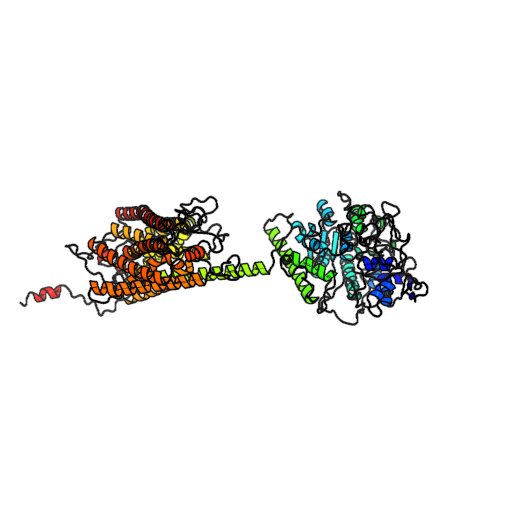OM 4291 C CA . SER A 1 546 ? -14.449 10.740 26.902 1.00 95.38 546 SER A CA 1
ATOM 4292 C C . SER A 1 546 ? -13.051 11.134 27.358 1.00 95.38 546 SER A C 1
ATOM 4294 O O . SER A 1 546 ? -12.078 10.544 26.893 1.00 95.38 546 SER A O 1
ATOM 4296 N N . LEU A 1 547 ? -12.934 12.054 28.319 1.00 97.44 547 LEU A N 1
ATOM 4297 C CA . LEU A 1 547 ? -11.637 12.481 28.847 1.00 97.44 547 LEU A CA 1
ATOM 4298 C C . LEU A 1 547 ? -10.927 11.362 29.618 1.00 97.44 547 LEU A C 1
ATOM 4300 O O . LEU A 1 547 ? -9.744 11.117 29.399 1.00 97.44 547 LEU A O 1
ATOM 4304 N N . SER A 1 548 ? -11.635 10.663 30.504 1.00 97.94 548 SER A N 1
ATOM 4305 C CA . SER A 1 548 ? -11.059 9.558 31.288 1.00 97.94 548 SER A CA 1
ATOM 4306 C C . SER A 1 548 ? -10.665 8.363 30.415 1.00 97.94 548 SER A C 1
ATOM 4308 O O . SER A 1 548 ? -9.586 7.795 30.602 1.00 97.94 548 SER A O 1
ATOM 4310 N N . TYR A 1 549 ? -11.492 8.007 29.428 1.00 98.19 549 TYR A N 1
ATOM 4311 C CA . TYR A 1 549 ? -11.202 6.912 28.508 1.00 98.19 549 TYR A CA 1
ATOM 4312 C C . TYR A 1 549 ? -10.059 7.264 27.547 1.00 98.19 549 TYR A C 1
ATOM 4314 O O . TYR A 1 549 ? -9.195 6.429 27.302 1.00 98.19 549 TYR A O 1
ATOM 4322 N N . PHE A 1 550 ? -9.986 8.510 27.069 1.00 98.12 550 PHE A N 1
ATOM 4323 C CA . PHE A 1 550 ? -8.850 9.011 26.289 1.00 98.12 550 PHE A CA 1
ATOM 4324 C C . PHE A 1 550 ? -7.533 8.957 27.074 1.00 98.12 550 PHE A C 1
ATOM 4326 O O . PHE A 1 550 ? -6.539 8.424 26.583 1.00 98.12 550 PHE A O 1
ATOM 4333 N N . LEU A 1 551 ? -7.518 9.503 28.295 1.00 98.00 551 LEU A N 1
ATOM 4334 C CA . LEU A 1 551 ? -6.295 9.599 29.094 1.00 98.00 551 LEU A CA 1
ATOM 4335 C C . LEU A 1 551 ? -5.799 8.224 29.550 1.00 98.00 551 LEU A C 1
ATOM 4337 O O . LEU A 1 551 ? -4.599 7.965 29.474 1.00 98.00 551 LEU A O 1
ATOM 4341 N N . PHE A 1 552 ? -6.708 7.359 30.010 1.00 97.94 552 PHE A N 1
ATOM 4342 C CA . PHE A 1 552 ? -6.362 6.109 30.695 1.00 97.94 552 PHE A CA 1
ATOM 4343 C C . PHE A 1 552 ? -7.101 4.888 30.152 1.00 97.94 552 PHE A C 1
ATOM 4345 O O . PHE A 1 552 ? -6.492 3.838 29.961 1.00 97.94 552 PHE A O 1
ATOM 4352 N N . GLY A 1 553 ? -8.406 5.004 29.902 1.00 97.75 553 GLY A N 1
ATOM 4353 C CA . GLY A 1 553 ? -9.240 3.826 29.667 1.00 97.75 553 GLY A CA 1
ATOM 4354 C C . GLY A 1 553 ? -8.877 3.033 28.410 1.00 97.75 553 GLY A C 1
ATOM 4355 O O . GLY A 1 553 ? -8.770 1.813 28.478 1.00 97.75 553 GLY A O 1
ATOM 4356 N N . PHE A 1 554 ? -8.595 3.688 27.284 1.00 97.75 554 PHE A N 1
ATOM 4357 C CA . PHE A 1 554 ? -8.173 2.984 26.071 1.00 97.75 554 PHE A CA 1
ATOM 4358 C C . PHE A 1 554 ? -6.834 2.263 26.270 1.00 97.75 554 PHE A C 1
ATOM 4360 O O . PHE A 1 554 ? -6.670 1.129 25.827 1.00 97.75 554 PHE A O 1
ATOM 4367 N N . ALA A 1 555 ? -5.903 2.885 26.997 1.00 95.56 555 ALA A N 1
ATOM 4368 C CA . ALA A 1 555 ? -4.604 2.299 27.305 1.00 95.56 555 ALA A CA 1
ATOM 4369 C C . ALA A 1 555 ? -4.728 1.048 28.180 1.00 95.56 555 ALA A C 1
ATOM 4371 O O . ALA A 1 555 ? -4.149 0.007 27.873 1.00 95.56 555 ALA A O 1
ATOM 4372 N N . PHE A 1 556 ? -5.531 1.114 29.242 1.00 97.44 556 PHE A N 1
ATOM 4373 C CA . PHE A 1 556 ? -5.750 -0.042 30.105 1.00 97.44 556 PHE A CA 1
ATOM 4374 C C . PHE A 1 556 ? -6.534 -1.157 29.409 1.00 97.44 556 PHE A C 1
ATOM 4376 O O . PHE A 1 556 ? -6.229 -2.323 29.652 1.00 97.44 556 PHE A O 1
ATOM 4383 N N . ALA A 1 557 ? -7.471 -0.825 28.515 1.00 97.12 557 ALA A N 1
ATOM 4384 C CA . ALA A 1 557 ? -8.238 -1.809 27.756 1.00 97.12 557 ALA A CA 1
ATOM 4385 C C . ALA A 1 557 ? -7.417 -2.470 26.636 1.00 97.12 557 ALA A C 1
ATOM 4387 O O . ALA A 1 557 ? -7.372 -3.693 26.559 1.00 97.12 557 ALA A O 1
ATOM 4388 N N . PHE A 1 558 ? -6.716 -1.696 25.802 1.00 95.00 558 PHE A N 1
ATOM 4389 C CA . PHE A 1 558 ? -6.144 -2.171 24.530 1.00 95.00 558 PHE A CA 1
ATOM 4390 C C . PHE A 1 558 ? -4.640 -1.899 24.356 1.00 95.00 558 PHE A C 1
ATOM 4392 O O . PHE A 1 558 ? -4.075 -2.207 23.309 1.00 95.00 558 PHE A O 1
ATOM 4399 N N . GLY A 1 559 ? -3.963 -1.362 25.374 1.00 90.12 559 GLY A N 1
ATOM 4400 C CA . GLY A 1 559 ? -2.530 -1.044 25.374 1.00 90.12 559 GLY A CA 1
ATOM 4401 C C . GLY A 1 559 ? -1.590 -2.248 25.470 1.00 90.12 559 GLY A C 1
ATOM 4402 O O . GLY A 1 559 ? -0.719 -2.268 26.345 1.00 90.12 559 GLY A O 1
ATOM 4403 N N . GLY A 1 560 ? -1.776 -3.257 24.616 1.00 72.69 560 GLY A N 1
ATOM 4404 C CA . GLY A 1 560 ? -0.982 -4.482 24.595 1.00 72.69 560 GLY A CA 1
ATOM 4405 C C . GLY A 1 560 ? -0.080 -4.618 23.366 1.00 72.69 560 GLY A C 1
ATOM 4406 O O . GLY A 1 560 ? -0.573 -4.892 22.278 1.00 72.69 560 GLY A O 1
ATOM 4407 N N . GLU A 1 561 ? 1.237 -4.478 23.545 1.00 68.75 561 GLU A N 1
ATOM 4408 C CA . GLU A 1 561 ? 2.256 -4.977 22.599 1.00 68.75 561 GLU A CA 1
ATOM 4409 C C . GLU A 1 561 ? 2.866 -6.293 23.134 1.00 68.75 561 GLU A C 1
ATOM 4411 O O . GLU A 1 561 ? 2.365 -6.838 24.126 1.00 68.75 561 GLU A O 1
ATOM 4416 N N . SER A 1 562 ? 3.912 -6.839 22.496 1.00 61.72 562 SER A N 1
ATOM 4417 C CA . SER A 1 562 ? 4.518 -8.147 22.843 1.00 61.72 562 SER A CA 1
ATOM 4418 C C . SER A 1 562 ? 4.900 -8.303 24.321 1.00 61.72 562 SER A C 1
ATOM 4420 O O . SER A 1 562 ? 4.918 -9.420 24.830 1.00 61.72 562 SER A O 1
ATOM 4422 N N . ASP A 1 563 ? 5.144 -7.188 25.010 1.00 59.94 563 ASP A N 1
ATOM 4423 C CA . ASP A 1 563 ? 5.657 -7.148 26.382 1.00 59.94 563 ASP A CA 1
ATOM 4424 C C . ASP A 1 563 ? 4.554 -6.850 27.422 1.00 59.94 563 ASP A C 1
ATOM 4426 O O . ASP A 1 563 ? 4.833 -6.639 28.604 1.00 59.94 563 ASP A O 1
ATOM 4430 N N . SER A 1 564 ? 3.286 -6.800 27.000 1.00 67.94 564 SER A N 1
ATOM 4431 C CA . SER A 1 564 ? 2.155 -6.523 27.894 1.00 67.94 564 SER A CA 1
ATOM 4432 C C . SER A 1 564 ? 1.726 -7.739 28.718 1.00 67.94 564 SER A C 1
ATOM 4434 O O . SER A 1 564 ? 1.823 -8.888 28.284 1.00 67.94 564 SER A O 1
ATOM 4436 N N . ASN A 1 565 ? 1.238 -7.486 29.936 1.00 86.19 565 ASN A N 1
ATOM 4437 C CA . ASN A 1 565 ? 0.738 -8.541 30.813 1.00 86.19 565 ASN A CA 1
ATOM 4438 C C . ASN A 1 565 ? -0.741 -8.858 30.495 1.00 86.19 565 ASN A C 1
ATOM 4440 O O . ASN A 1 565 ? -1.470 -7.949 30.109 1.00 86.19 565 ASN A O 1
ATOM 4444 N N . PRO A 1 566 ? -1.224 -10.094 30.729 1.00 91.56 566 PRO A N 1
ATOM 4445 C CA . PRO A 1 566 ? -2.604 -10.470 30.401 1.00 91.56 566 PRO A CA 1
ATOM 4446 C C . PRO A 1 566 ? -3.718 -9.810 31.226 1.00 91.56 566 PRO A C 1
ATOM 4448 O O . PRO A 1 566 ? -4.898 -10.042 30.960 1.00 91.56 566 PRO A O 1
ATOM 4451 N N . PHE A 1 567 ? -3.370 -9.061 32.275 1.00 94.12 567 PHE A N 1
ATOM 4452 C CA . PHE A 1 567 ? -4.311 -8.503 33.243 1.00 94.12 567 PHE A CA 1
ATOM 4453 C C . PHE A 1 567 ? -4.686 -7.045 32.942 1.00 94.12 567 PHE A C 1
ATOM 4455 O O . PHE A 1 567 ? -5.831 -6.669 33.174 1.00 94.12 567 PHE A O 1
ATOM 4462 N N . ILE A 1 568 ? -3.761 -6.215 32.452 1.00 95.69 568 ILE A N 1
ATOM 4463 C CA . ILE A 1 568 ? -4.006 -4.796 32.151 1.00 95.69 568 ILE A CA 1
ATOM 4464 C C . ILE A 1 568 ? -3.043 -4.276 31.075 1.00 95.69 568 ILE A C 1
ATOM 4466 O O . ILE A 1 568 ? -1.846 -4.577 31.107 1.00 95.69 568 ILE A O 1
ATOM 4470 N N . GLY A 1 569 ? -3.548 -3.438 30.165 1.00 93.62 569 GLY A N 1
ATOM 4471 C CA . GLY A 1 569 ? -2.743 -2.757 29.150 1.00 93.62 569 GLY A CA 1
ATOM 4472 C C . GLY A 1 569 ? -1.861 -1.642 29.723 1.00 93.62 569 GLY A C 1
ATOM 4473 O O . GLY A 1 569 ? -2.158 -1.059 30.763 1.00 93.62 569 GLY A O 1
ATOM 4474 N N . THR A 1 570 ? -0.748 -1.343 29.054 1.00 92.94 570 THR A N 1
ATOM 4475 C CA . THR A 1 570 ? 0.268 -0.379 29.529 1.00 92.94 570 THR A CA 1
ATOM 4476 C C . THR A 1 570 ? 0.783 0.571 28.442 1.00 92.94 570 THR A C 1
ATOM 4478 O O . THR A 1 570 ? 1.725 1.323 28.685 1.00 92.94 570 THR A O 1
ATOM 4481 N N . HIS A 1 571 ? 0.179 0.559 27.253 1.00 91.00 571 HIS A N 1
ATOM 4482 C CA . HIS A 1 571 ? 0.556 1.383 26.097 1.00 91.00 571 HIS A CA 1
ATOM 4483 C C . HIS A 1 571 ? -0.629 2.235 25.617 1.00 91.00 571 HIS A C 1
ATOM 4485 O O . HIS A 1 571 ? -1.751 2.036 26.063 1.00 91.00 571 HIS A O 1
ATOM 4491 N N . TYR A 1 572 ? -0.390 3.180 24.703 1.00 93.06 572 TYR A N 1
ATOM 4492 C CA . TYR A 1 572 ? -1.420 4.043 24.088 1.00 93.06 572 TYR A CA 1
ATOM 4493 C C . TYR A 1 572 ? -2.127 5.035 25.034 1.00 93.06 572 TYR A C 1
ATOM 4495 O O . TYR A 1 572 ? -3.232 5.494 24.740 1.00 93.06 572 TYR A O 1
ATOM 4503 N N . PHE A 1 573 ? -1.495 5.419 26.153 1.00 96.06 573 PHE A N 1
ATOM 4504 C CA . PHE A 1 573 ? -1.983 6.525 26.993 1.00 96.06 573 PHE A CA 1
ATOM 4505 C C . PHE A 1 573 ? -2.159 7.794 26.156 1.00 96.06 573 PHE A C 1
ATOM 4507 O O . PHE A 1 573 ? -1.265 8.150 25.384 1.00 96.06 573 PHE A O 1
ATOM 4514 N N . ALA A 1 574 ? -3.311 8.457 26.299 1.00 96.94 574 ALA A N 1
ATOM 4515 C CA . ALA A 1 574 ? -3.682 9.620 25.490 1.00 96.94 574 ALA A CA 1
ATOM 4516 C C . ALA A 1 574 ? -3.566 9.377 23.967 1.00 96.94 574 ALA A C 1
ATOM 4518 O O . ALA A 1 574 ? -3.201 10.282 23.218 1.00 96.94 574 ALA A O 1
ATOM 4519 N N . LEU A 1 575 ? -3.849 8.147 23.513 1.00 95.12 575 LEU A N 1
ATOM 4520 C CA . LEU A 1 575 ? -3.748 7.706 22.113 1.00 95.12 575 LEU A CA 1
ATOM 4521 C C . LEU A 1 575 ? -2.361 7.895 21.477 1.00 95.12 575 LEU A C 1
ATOM 4523 O O . LEU A 1 575 ? -2.239 7.976 20.254 1.00 95.12 575 LEU A O 1
ATOM 4527 N N . ASN A 1 576 ? -1.300 7.946 22.285 1.00 94.06 576 ASN A N 1
ATOM 4528 C CA . ASN A 1 576 ? 0.059 7.998 21.761 1.00 94.06 576 ASN A CA 1
ATOM 4529 C C . ASN A 1 576 ? 0.337 6.780 20.860 1.00 94.06 576 ASN A C 1
ATOM 4531 O O . ASN A 1 576 ? 0.015 5.662 21.250 1.00 94.06 576 ASN A O 1
ATOM 4535 N N . ASN A 1 577 ? 0.963 6.987 19.697 1.00 90.00 577 ASN A N 1
ATOM 4536 C CA . ASN A 1 577 ? 1.227 5.958 18.675 1.00 90.00 577 ASN A CA 1
ATOM 4537 C C . ASN A 1 577 ? -0.024 5.322 18.022 1.00 90.00 577 ASN A C 1
ATOM 4539 O O . ASN A 1 577 ? 0.045 4.194 17.537 1.00 90.00 577 ASN A O 1
ATOM 4543 N N . ILE A 1 578 ? -1.153 6.038 17.987 1.00 90.25 578 ILE A N 1
ATOM 4544 C CA . ILE A 1 578 ? -2.329 5.703 17.164 1.00 90.25 578 ILE A CA 1
ATOM 4545 C C . ILE A 1 578 ? -2.387 6.684 15.977 1.00 90.25 578 ILE A C 1
ATOM 4547 O O . ILE A 1 578 ? -2.234 7.889 16.212 1.00 90.25 578 ILE A O 1
ATOM 4551 N N . PRO A 1 579 ? -2.608 6.226 14.725 1.00 91.06 579 PRO A N 1
ATOM 4552 C CA . PRO A 1 579 ? -2.939 4.855 14.310 1.00 91.06 579 PRO A CA 1
ATOM 4553 C C . PRO A 1 579 ? -1.761 3.871 14.407 1.00 91.06 579 PRO A C 1
ATOM 4555 O O . PRO A 1 579 ? -0.603 4.253 14.248 1.00 91.06 579 PRO A O 1
ATOM 4558 N N . SER A 1 580 ? -2.078 2.597 14.648 1.00 86.31 580 SER A N 1
ATOM 4559 C CA . SER A 1 580 ? -1.136 1.470 14.678 1.00 86.31 580 SER A CA 1
ATOM 4560 C C . SER A 1 580 ? -1.595 0.345 13.740 1.00 86.31 580 SER A C 1
ATOM 4562 O O . SER A 1 580 ? -2.653 0.431 13.121 1.00 86.31 580 SER A O 1
ATOM 4564 N N . ASN A 1 581 ? -0.825 -0.745 13.646 1.00 79.44 581 ASN A N 1
ATOM 4565 C CA . ASN A 1 581 ? -1.212 -1.912 12.838 1.00 79.44 581 ASN A CA 1
ATOM 4566 C C . ASN A 1 581 ? -2.497 -2.605 13.337 1.00 79.44 581 ASN A C 1
ATOM 4568 O O . ASN A 1 581 ? -3.144 -3.309 12.564 1.00 79.44 581 ASN A O 1
ATOM 4572 N N . SER A 1 582 ? -2.848 -2.435 14.617 1.00 81.38 582 SER A N 1
ATOM 4573 C CA . SER A 1 582 ? -3.987 -3.120 15.246 1.00 81.38 582 SER A CA 1
ATOM 4574 C C . SER A 1 582 ? -5.186 -2.203 15.479 1.00 81.38 582 SER A C 1
ATOM 4576 O O . SER A 1 582 ? -6.319 -2.683 15.485 1.00 81.38 582 SER A O 1
ATOM 4578 N N . TYR A 1 583 ? -4.953 -0.900 15.677 1.00 89.81 583 TYR A N 1
ATOM 4579 C CA . TYR A 1 583 ? -5.981 0.039 16.122 1.00 89.81 583 TYR A CA 1
ATOM 4580 C C . TYR A 1 583 ? -5.910 1.379 15.384 1.00 89.81 583 TYR A C 1
ATOM 4582 O O . TYR A 1 583 ? -4.836 1.939 15.171 1.00 89.81 583 TYR A O 1
ATOM 4590 N N . ASP A 1 584 ? -7.086 1.924 15.078 1.00 92.38 584 ASP A N 1
ATOM 4591 C CA . ASP A 1 584 ? -7.288 3.244 14.473 1.00 92.38 584 ASP A CA 1
ATOM 4592 C C . ASP A 1 584 ? -8.297 4.057 15.313 1.00 92.38 584 ASP A C 1
ATOM 4594 O O . ASP A 1 584 ? -8.958 3.526 16.214 1.00 92.38 584 ASP A O 1
ATOM 4598 N N . TYR A 1 585 ? -8.449 5.351 15.030 1.00 95.25 585 TYR A N 1
ATOM 4599 C CA . TYR A 1 585 ? -9.336 6.263 15.756 1.00 95.25 585 TYR A CA 1
ATOM 4600 C C . TYR A 1 585 ? -10.812 5.832 15.726 1.00 95.25 585 TYR A C 1
ATOM 4602 O O . TYR A 1 585 ? -11.553 6.106 16.671 1.00 95.25 585 TYR A O 1
ATOM 4610 N N . SER A 1 586 ? -11.242 5.122 14.677 1.00 95.38 586 SER A N 1
ATOM 4611 C CA . SER A 1 586 ? -12.586 4.535 14.582 1.00 95.38 586 SER A CA 1
ATOM 4612 C C . SER A 1 586 ? -12.852 3.519 15.699 1.00 95.38 586 SER A C 1
ATOM 4614 O O . SER A 1 586 ? -13.929 3.525 16.296 1.00 95.38 586 SER A O 1
ATOM 4616 N N . PHE A 1 587 ? -11.851 2.704 16.044 1.00 96.50 587 PHE A N 1
ATOM 4617 C CA . PHE A 1 587 ? -11.942 1.716 17.117 1.00 96.50 587 PHE A CA 1
ATOM 4618 C C . PHE A 1 587 ? -11.966 2.370 18.501 1.00 96.50 587 PHE A C 1
ATOM 4620 O O . PHE A 1 587 ? -12.751 1.956 19.354 1.00 96.50 587 PHE A O 1
ATOM 4627 N N . PHE A 1 588 ? -11.184 3.437 18.712 1.00 97.19 588 PHE A N 1
ATOM 4628 C CA . PHE A 1 588 ? -11.276 4.237 19.938 1.00 97.19 588 PHE A CA 1
ATOM 4629 C C . PHE A 1 588 ? -12.693 4.778 20.149 1.00 97.19 588 PHE A C 1
ATOM 4631 O O . PHE A 1 588 ? -13.256 4.610 21.230 1.00 97.19 588 PHE A O 1
ATOM 4638 N N . LEU A 1 589 ? -13.279 5.400 19.118 1.00 97.31 589 LEU A N 1
ATOM 4639 C CA . LEU A 1 589 ? -14.618 5.980 19.215 1.00 97.31 589 LEU A CA 1
ATOM 4640 C C . LEU A 1 589 ? -15.672 4.910 19.526 1.00 97.31 589 LEU A C 1
ATOM 4642 O O . LEU A 1 589 ? -16.537 5.133 20.372 1.00 97.31 589 LEU A O 1
ATOM 4646 N N . TYR A 1 590 ? -15.571 3.748 18.874 1.00 98.12 590 TYR A N 1
ATOM 4647 C CA . TYR A 1 590 ? -16.449 2.611 19.129 1.00 98.12 590 TYR A CA 1
ATOM 4648 C C . TYR A 1 590 ? -16.365 2.157 20.592 1.00 98.12 590 TYR A C 1
ATOM 4650 O O . TYR A 1 590 ? -17.376 2.118 21.284 1.00 98.12 590 TYR A O 1
ATOM 4658 N N . GLN A 1 591 ? -15.160 1.911 21.106 1.00 98.00 591 GLN A N 1
ATOM 4659 C CA . GLN A 1 591 ? -14.958 1.399 22.466 1.00 98.00 591 GLN A CA 1
ATOM 4660 C C . GLN A 1 591 ? -15.259 2.426 23.567 1.00 98.00 591 GLN A C 1
ATOM 4662 O O . GLN A 1 591 ? -15.753 2.068 24.640 1.00 98.00 591 GLN A O 1
ATOM 4667 N N . TRP A 1 592 ? -15.036 3.714 23.298 1.00 97.56 592 TRP A N 1
ATOM 4668 C CA . TRP A 1 592 ? -15.476 4.793 24.180 1.00 97.56 592 TRP A CA 1
ATOM 4669 C C . TRP A 1 592 ? -16.997 4.777 24.376 1.00 97.56 592 TRP A C 1
ATOM 4671 O O . TRP A 1 592 ? -17.471 4.933 25.502 1.00 97.56 592 TRP A O 1
ATOM 4681 N N . ALA A 1 593 ? -17.762 4.539 23.306 1.00 97.38 593 ALA A N 1
ATOM 4682 C CA . ALA A 1 593 ? -19.219 4.501 23.375 1.00 97.38 593 ALA A CA 1
ATOM 4683 C C . ALA A 1 593 ? -19.728 3.367 24.297 1.00 97.38 593 ALA A C 1
ATOM 4685 O O . ALA A 1 593 ? -20.717 3.543 25.007 1.00 97.38 593 ALA A O 1
ATOM 4686 N N . PHE A 1 594 ? -19.010 2.239 24.370 1.00 98.00 594 PHE A N 1
ATOM 4687 C CA . PHE A 1 594 ? -19.298 1.160 25.325 1.00 98.00 594 PHE A CA 1
ATOM 4688 C C . PHE A 1 594 ? -18.946 1.570 26.758 1.00 98.00 594 PHE A C 1
ATOM 4690 O O . PHE A 1 594 ? -19.738 1.347 27.673 1.00 98.00 594 PHE A O 1
ATOM 4697 N N . ALA A 1 595 ? -17.791 2.216 26.959 1.00 97.94 595 ALA A N 1
ATOM 4698 C CA . ALA A 1 595 ? -17.351 2.662 28.279 1.00 97.94 595 ALA A CA 1
ATOM 4699 C C . ALA A 1 595 ? -18.377 3.595 28.942 1.00 97.94 595 ALA A C 1
ATOM 4701 O O . ALA A 1 595 ? -18.721 3.414 30.111 1.00 97.94 595 ALA A O 1
ATOM 4702 N N . ILE A 1 596 ? -18.912 4.567 28.197 1.00 96.50 596 ILE A N 1
ATOM 4703 C CA . ILE A 1 596 ? -19.901 5.510 28.740 1.00 96.50 596 ILE A CA 1
ATOM 4704 C C . ILE A 1 596 ? -21.256 4.852 29.019 1.00 96.50 596 ILE A C 1
ATOM 4706 O O . ILE A 1 596 ? -21.937 5.258 29.958 1.00 96.50 596 ILE A O 1
ATOM 4710 N N . ALA A 1 597 ? -21.619 3.794 28.285 1.00 96.06 597 ALA A N 1
ATOM 4711 C CA . ALA A 1 597 ? -22.823 3.024 28.579 1.00 96.06 597 ALA A CA 1
ATOM 4712 C C . ALA A 1 597 ? -22.739 2.368 29.971 1.00 96.06 597 ALA A C 1
ATOM 4714 O O . ALA A 1 597 ? -23.725 2.348 30.704 1.00 96.06 597 ALA A O 1
ATOM 4715 N N . VAL A 1 598 ? -21.554 1.902 30.388 1.00 97.25 598 VAL A N 1
ATOM 4716 C CA . VAL A 1 598 ? -21.330 1.339 31.736 1.00 97.25 598 VAL A CA 1
ATOM 4717 C C . VAL A 1 598 ? -21.562 2.376 32.839 1.00 97.25 598 VAL A C 1
ATOM 4719 O O . VAL A 1 598 ? -22.179 2.069 33.868 1.00 97.25 598 VAL A O 1
ATOM 4722 N N . ALA A 1 599 ? -21.111 3.614 32.624 1.00 95.81 599 ALA A N 1
ATOM 4723 C CA . ALA A 1 599 ? -21.374 4.720 33.542 1.00 95.81 599 ALA A CA 1
ATOM 4724 C C . ALA A 1 599 ? -22.874 5.068 33.601 1.00 95.81 599 ALA A C 1
ATOM 4726 O O . ALA A 1 599 ? -23.427 5.180 34.698 1.00 95.81 599 ALA A O 1
ATOM 4727 N N . GLY A 1 600 ? -23.545 5.103 32.443 1.00 94.69 600 GLY A N 1
ATOM 4728 C CA . GLY A 1 600 ? -24.990 5.329 32.329 1.00 94.69 600 GLY A CA 1
ATOM 4729 C C . GLY A 1 600 ? -25.847 4.269 33.037 1.00 94.69 600 GLY A C 1
ATOM 4730 O O . GLY A 1 600 ? -26.871 4.581 33.640 1.00 94.69 600 GLY A O 1
ATOM 4731 N N . ILE A 1 601 ? -25.409 3.008 33.041 1.00 96.81 601 ILE A N 1
ATOM 4732 C CA . ILE A 1 601 ? -26.075 1.939 33.804 1.00 96.81 601 ILE A CA 1
ATOM 4733 C C . ILE A 1 601 ? -25.970 2.208 35.310 1.00 96.81 601 ILE A C 1
ATOM 4735 O O . ILE A 1 601 ? -26.962 2.134 36.037 1.00 96.81 601 ILE A O 1
ATOM 4739 N N . THR A 1 602 ? -24.768 2.552 35.776 1.00 96.12 602 THR A N 1
ATOM 4740 C CA . THR A 1 602 ? -24.498 2.805 37.200 1.00 96.12 602 THR A CA 1
ATOM 4741 C C . THR A 1 602 ? -25.290 4.011 37.711 1.00 96.12 602 THR A C 1
ATOM 4743 O O . THR A 1 602 ? -25.819 3.979 38.825 1.00 96.12 602 THR A O 1
ATOM 4746 N N . SER A 1 603 ? -25.414 5.063 36.894 1.00 93.69 603 SER A N 1
ATOM 4747 C CA . SER A 1 603 ? -26.161 6.273 37.242 1.00 93.69 603 SER A CA 1
ATOM 4748 C C . SER A 1 603 ? -27.652 6.029 37.456 1.00 93.69 603 SER A C 1
ATOM 4750 O O . SER A 1 603 ? -28.246 6.633 38.353 1.00 93.69 603 SER A O 1
ATOM 4752 N N . GLY A 1 604 ? -28.245 5.103 36.698 1.00 93.50 604 GLY A N 1
ATOM 4753 C CA . GLY A 1 604 ? -29.633 4.682 36.871 1.00 93.50 604 GLY A CA 1
ATOM 4754 C C . GLY A 1 604 ? -29.925 4.150 38.278 1.00 93.50 604 GLY A C 1
ATOM 4755 O O . GLY A 1 604 ? -30.891 4.582 38.912 1.00 93.50 604 GLY A O 1
ATOM 4756 N N . SER A 1 605 ? -29.052 3.289 38.815 1.00 95.62 605 SER A N 1
ATOM 4757 C CA . SER A 1 605 ? -29.232 2.681 40.145 1.00 95.62 605 SER A CA 1
ATOM 4758 C C . SER A 1 605 ? -29.214 3.684 41.298 1.00 95.62 605 SER A C 1
ATOM 4760 O O . SER A 1 605 ? -29.873 3.491 42.326 1.00 95.62 605 SER A O 1
ATOM 4762 N N . ILE A 1 606 ? -28.482 4.784 41.143 1.00 95.06 606 ILE A N 1
ATOM 4763 C CA . ILE A 1 606 ? -28.247 5.775 42.205 1.00 95.06 606 ILE A CA 1
ATOM 4764 C C . ILE A 1 606 ? -29.005 7.098 41.970 1.00 95.06 606 ILE A C 1
ATOM 4766 O O . ILE A 1 606 ? -28.842 8.090 42.679 1.00 95.06 606 ILE A O 1
ATOM 4770 N N . ALA A 1 607 ? -29.919 7.112 40.997 1.00 93.19 607 ALA A N 1
ATOM 4771 C CA . ALA A 1 607 ? -30.686 8.298 40.639 1.00 93.19 607 ALA A CA 1
ATOM 4772 C C . ALA A 1 607 ? -31.508 8.887 41.810 1.00 93.19 607 ALA A C 1
ATOM 4774 O O . ALA A 1 607 ? -31.917 8.197 42.745 1.00 93.19 607 ALA A O 1
ATOM 4775 N N . GLU A 1 608 ? -31.806 10.186 41.719 1.00 93.38 608 GLU A N 1
ATOM 4776 C CA . GLU A 1 608 ? -32.637 10.988 42.638 1.00 93.38 608 GLU A CA 1
ATOM 4777 C C . GLU A 1 608 ? -32.052 11.375 44.004 1.00 93.38 608 GLU A C 1
ATOM 4779 O O . GLU A 1 608 ? -32.595 12.294 44.616 1.00 93.38 608 GLU A O 1
ATOM 4784 N N . ARG A 1 609 ? -30.993 10.718 44.495 1.00 94.56 609 ARG A N 1
ATOM 4785 C CA . ARG A 1 609 ? -30.438 11.009 45.835 1.00 94.56 609 ARG A CA 1
ATOM 4786 C C . ARG A 1 609 ? -28.911 11.148 45.902 1.00 94.56 609 ARG A C 1
ATOM 4788 O O . ARG A 1 609 ? -28.390 11.574 46.934 1.00 94.56 609 ARG A O 1
ATOM 4795 N N . THR A 1 610 ? -28.206 10.858 44.811 1.00 94.75 610 THR A N 1
ATOM 4796 C CA . THR A 1 610 ? -26.748 11.005 44.747 1.00 94.75 610 THR A CA 1
ATOM 4797 C C . THR A 1 610 ? -26.340 12.447 44.493 1.00 94.75 610 THR A C 1
ATOM 4799 O O . THR A 1 610 ? -26.933 13.145 43.671 1.00 94.75 610 THR A O 1
ATOM 4802 N N . GLN A 1 611 ? -25.285 12.891 45.175 1.00 93.12 611 GLN A N 1
ATOM 4803 C CA . GLN A 1 611 ? -24.666 14.185 44.914 1.00 93.12 611 GLN A CA 1
ATOM 4804 C C . GLN A 1 611 ? -23.956 14.198 43.558 1.00 93.12 611 GLN A C 1
ATOM 4806 O O . GLN A 1 611 ? -23.245 13.264 43.185 1.00 93.12 611 GLN A O 1
ATOM 4811 N N . PHE A 1 612 ? -24.046 15.325 42.858 1.00 89.25 612 PHE A N 1
ATOM 4812 C CA . PHE A 1 612 ? -23.397 15.503 41.560 1.00 89.25 612 PHE A CA 1
ATOM 4813 C C . PHE A 1 612 ? -21.859 15.372 41.609 1.00 89.25 612 PHE A C 1
ATOM 4815 O O . PHE A 1 612 ? -21.231 14.947 40.647 1.00 89.25 612 PHE A O 1
ATOM 4822 N N . SER A 1 613 ? -21.218 15.685 42.737 1.00 91.12 613 SER A N 1
ATOM 4823 C CA . SER A 1 613 ? -19.768 15.508 42.911 1.00 91.12 613 SER A CA 1
ATOM 4824 C C . SER A 1 613 ? -19.358 14.031 42.948 1.00 91.12 613 SER A C 1
ATOM 4826 O O . SER A 1 613 ? -18.412 13.645 42.260 1.00 91.12 613 SER A O 1
ATOM 4828 N N . ALA A 1 614 ? -20.085 13.189 43.692 1.00 93.31 614 ALA A N 1
ATOM 4829 C CA . ALA A 1 614 ? -19.882 11.740 43.681 1.00 93.31 614 ALA A CA 1
ATOM 4830 C C . ALA A 1 614 ? -20.065 11.161 42.277 1.00 93.31 614 ALA A C 1
ATOM 4832 O O . ALA A 1 614 ? -19.317 10.260 41.896 1.00 93.31 614 ALA A O 1
ATOM 4833 N N . TYR A 1 615 ? -20.990 11.734 41.501 1.00 90.75 615 TYR A N 1
ATOM 4834 C CA . TYR A 1 615 ? -21.212 11.371 40.108 1.00 90.75 615 TYR A CA 1
ATOM 4835 C C . TYR A 1 615 ? -19.947 11.458 39.254 1.00 90.75 615 TYR A C 1
ATOM 4837 O O . TYR A 1 615 ? -19.527 10.482 38.635 1.00 90.75 615 TYR A O 1
ATOM 4845 N N . LEU A 1 616 ? -19.307 12.630 39.268 1.00 93.75 616 LEU A N 1
ATOM 4846 C CA . LEU A 1 616 ? -18.089 12.893 38.502 1.00 93.75 616 LEU A CA 1
ATOM 4847 C C . LEU A 1 616 ? -16.960 11.935 38.893 1.00 93.75 616 LEU A C 1
ATOM 4849 O O . LEU A 1 616 ? -16.241 11.442 38.026 1.00 93.75 616 LEU A O 1
ATOM 4853 N N . VAL A 1 617 ? -16.819 11.659 40.194 1.00 96.00 617 VAL A N 1
ATOM 4854 C CA . VAL A 1 617 ? -15.753 10.799 40.720 1.00 96.00 617 VAL A CA 1
ATOM 4855 C C . VAL A 1 617 ? -15.947 9.350 40.288 1.00 96.00 617 VAL A C 1
ATOM 4857 O O . VAL A 1 617 ? -15.002 8.744 39.780 1.00 96.00 617 VAL A O 1
ATOM 4860 N N . PHE A 1 618 ? -17.143 8.781 40.476 1.00 94.81 618 PHE A N 1
ATOM 4861 C CA . PHE A 1 618 ? -17.359 7.386 40.099 1.00 94.81 618 PHE A CA 1
ATOM 4862 C C . PHE A 1 618 ? -17.323 7.214 38.580 1.00 94.81 618 PHE A C 1
ATOM 4864 O O . PHE A 1 618 ? -16.721 6.247 38.127 1.00 94.81 618 PHE A O 1
ATOM 4871 N N . SER A 1 619 ? -17.913 8.139 37.808 1.00 95.38 619 SER A N 1
ATOM 4872 C CA . SER A 1 619 ? -17.951 8.057 36.343 1.00 95.38 619 SER A CA 1
ATOM 4873 C C . SER A 1 619 ? -16.522 8.043 35.795 1.00 95.38 619 SER A C 1
ATOM 4875 O O . SER A 1 619 ? -16.136 7.082 35.136 1.00 95.38 619 SER A O 1
ATOM 4877 N N . PHE A 1 620 ? -15.674 8.996 36.217 1.00 97.69 620 PHE A N 1
ATOM 4878 C CA . PHE A 1 620 ? -14.259 9.060 35.829 1.00 97.69 620 PHE A CA 1
ATOM 4879 C C . PHE A 1 620 ? -13.471 7.791 36.188 1.00 97.69 620 PHE A C 1
ATOM 4881 O O . PHE A 1 620 ? -12.680 7.301 35.382 1.00 97.69 620 PHE A O 1
ATOM 4888 N N . PHE A 1 621 ? -13.658 7.255 37.398 1.00 98.25 621 PHE A N 1
ATOM 4889 C CA . PHE A 1 621 ? -12.933 6.064 37.850 1.00 98.25 621 PHE A CA 1
ATOM 4890 C C . PHE A 1 621 ? -13.412 4.784 37.154 1.00 98.25 621 PHE A C 1
ATOM 4892 O O . PHE A 1 621 ? -12.607 3.917 36.803 1.00 98.25 621 PHE A O 1
ATOM 4899 N N . LEU A 1 622 ? -14.719 4.672 36.919 1.00 98.31 622 LEU A N 1
ATOM 4900 C CA . LEU A 1 622 ? -15.331 3.523 36.270 1.00 98.31 622 LEU A CA 1
ATOM 4901 C C . LEU A 1 622 ? -14.890 3.426 34.808 1.00 98.31 622 LEU A C 1
ATOM 4903 O O . LEU A 1 622 ? -14.367 2.387 34.413 1.00 98.31 622 LEU A O 1
ATOM 4907 N N . THR A 1 623 ? -15.014 4.510 34.037 1.00 97.94 623 THR A N 1
ATOM 4908 C CA . THR A 1 623 ? -14.622 4.549 32.616 1.00 97.94 623 THR A CA 1
ATOM 4909 C C . THR A 1 623 ? -13.112 4.622 32.417 1.00 97.94 623 THR A C 1
ATOM 4911 O O . THR A 1 623 ? -12.607 4.127 31.414 1.00 97.94 623 THR A O 1
ATOM 4914 N N . GLY A 1 624 ? -12.373 5.217 33.356 1.00 97.88 624 GLY A N 1
ATOM 4915 C CA . GLY A 1 624 ? -10.922 5.366 33.270 1.00 97.88 624 GLY A CA 1
ATOM 4916 C C . GLY A 1 624 ? -10.121 4.159 33.759 1.00 97.88 624 GLY A C 1
ATOM 4917 O O . GLY A 1 624 ? -8.982 4.011 33.332 1.00 97.88 624 GLY A O 1
ATOM 4918 N N . PHE A 1 625 ? -10.674 3.304 34.633 1.00 98.38 625 PHE A N 1
ATOM 4919 C CA . PHE A 1 625 ? -9.916 2.208 35.258 1.00 98.38 625 PHE A CA 1
ATOM 4920 C C . PHE A 1 625 ? -10.698 0.898 35.425 1.00 98.38 625 PHE A C 1
ATOM 4922 O O . PHE A 1 625 ? -10.262 -0.132 34.915 1.00 98.38 625 PHE A O 1
ATOM 4929 N N . VAL A 1 626 ? -11.856 0.902 36.096 1.00 98.69 626 VAL A N 1
ATOM 4930 C CA . VAL A 1 626 ? -12.536 -0.356 36.477 1.00 98.69 626 VAL A CA 1
ATOM 4931 C C . VAL A 1 626 ? -13.043 -1.138 35.264 1.00 98.69 626 VAL A C 1
ATOM 4933 O O . VAL A 1 626 ? -12.731 -2.323 35.141 1.00 98.69 626 VAL A O 1
ATOM 4936 N N . TYR A 1 627 ? -13.791 -0.482 34.371 1.00 98.69 627 TYR A N 1
ATOM 4937 C CA . TYR A 1 627 ? -14.289 -1.077 33.129 1.00 98.69 627 TYR A CA 1
ATOM 4938 C C . TYR A 1 627 ? -13.154 -1.466 32.166 1.00 98.69 627 TYR A C 1
ATOM 4940 O O . TYR A 1 627 ? -13.135 -2.616 31.727 1.00 98.69 627 TYR A O 1
ATOM 4948 N N . PRO A 1 628 ? -12.176 -0.583 31.872 1.00 98.44 628 PRO A N 1
ATOM 4949 C CA . PRO A 1 628 ? -11.064 -0.909 30.984 1.00 98.44 628 PRO A CA 1
ATOM 4950 C C . PRO A 1 628 ? -10.298 -2.179 31.339 1.00 98.44 628 PRO A C 1
ATOM 4952 O O . PRO A 1 628 ? -9.918 -2.923 30.444 1.00 98.44 628 PRO A O 1
ATOM 4955 N N . VAL A 1 629 ? -10.088 -2.453 32.629 1.00 98.38 629 VAL A N 1
ATOM 4956 C CA . VAL A 1 629 ? -9.398 -3.673 33.071 1.00 98.38 629 VAL A CA 1
ATOM 4957 C C . VAL A 1 629 ? -10.211 -4.924 32.721 1.00 98.38 629 VAL A C 1
ATOM 4959 O O . VAL A 1 629 ? -9.653 -5.900 32.230 1.00 98.38 629 VAL A O 1
ATOM 4962 N N . VAL A 1 630 ? -11.535 -4.889 32.892 1.00 98.56 630 VAL A N 1
ATOM 4963 C CA . VAL A 1 630 ? -12.411 -6.003 32.493 1.00 98.56 630 VAL A CA 1
ATOM 4964 C C . VAL A 1 630 ? -12.439 -6.158 30.970 1.00 98.56 630 VAL A C 1
ATOM 4966 O O . VAL A 1 630 ? -12.303 -7.272 30.466 1.00 98.56 630 VAL A O 1
ATOM 4969 N N . ALA A 1 631 ? -12.535 -5.048 30.232 1.00 98.25 631 ALA A N 1
ATOM 4970 C CA . ALA A 1 631 ? -12.445 -5.055 28.773 1.00 98.25 631 ALA A CA 1
ATOM 4971 C C . ALA A 1 631 ? -11.104 -5.634 28.294 1.00 98.25 631 ALA A C 1
ATOM 4973 O O . ALA A 1 631 ? -11.072 -6.394 27.329 1.00 98.25 631 ALA A O 1
ATOM 4974 N N . HIS A 1 632 ? -10.004 -5.363 29.003 1.00 97.19 632 HIS A N 1
ATOM 4975 C CA . HIS A 1 632 ? -8.708 -5.958 28.697 1.00 97.19 632 HIS A CA 1
ATOM 4976 C C . HIS A 1 632 ? -8.739 -7.478 28.813 1.00 97.19 632 HIS A C 1
ATOM 4978 O O . HIS A 1 632 ? -8.259 -8.167 27.919 1.00 97.19 632 HIS A O 1
ATOM 4984 N N . TRP A 1 633 ? -9.321 -8.018 29.885 1.00 97.56 633 TRP A N 1
ATOM 4985 C CA . TRP A 1 633 ? -9.348 -9.464 30.103 1.00 97.56 633 TRP A CA 1
ATOM 4986 C C . TRP A 1 633 ? -10.017 -10.212 28.958 1.00 97.56 633 TRP A C 1
ATOM 4988 O O . TRP A 1 633 ? -9.529 -11.275 28.578 1.00 97.56 633 TRP A O 1
ATOM 4998 N N . VAL A 1 634 ? -11.107 -9.661 28.423 1.00 97.44 634 VAL A N 1
ATOM 4999 C CA . VAL A 1 634 ? -11.994 -10.371 27.496 1.00 97.44 634 VAL A CA 1
ATOM 5000 C C . VAL A 1 634 ? -11.773 -9.959 26.036 1.00 97.44 634 VAL A C 1
ATOM 5002 O O . VAL A 1 634 ? -11.836 -10.812 25.154 1.00 97.44 634 VAL A O 1
ATOM 5005 N N . TRP A 1 635 ? -11.478 -8.685 25.753 1.00 96.19 635 TRP A N 1
ATOM 5006 C CA . TRP A 1 635 ? -11.437 -8.138 24.386 1.00 96.19 635 TRP A CA 1
ATOM 5007 C C . TRP A 1 635 ? -10.048 -7.749 23.883 1.00 96.19 635 TRP A C 1
ATOM 5009 O O . TRP A 1 635 ? -9.855 -7.661 22.672 1.00 96.19 635 TRP A O 1
ATOM 5019 N N . SER A 1 636 ? -9.057 -7.563 24.759 1.00 92.88 636 SER A N 1
ATOM 5020 C CA . SER A 1 636 ? -7.671 -7.359 24.315 1.00 92.88 636 SER A CA 1
ATOM 5021 C C . SER A 1 636 ? -7.086 -8.657 23.780 1.00 92.88 636 SER A C 1
ATOM 5023 O O . SER A 1 636 ? -7.264 -9.699 24.409 1.00 92.88 636 SER A O 1
ATOM 5025 N N . SER A 1 637 ? -6.308 -8.604 22.697 1.00 88.75 637 SER A N 1
ATOM 5026 C CA . SER A 1 637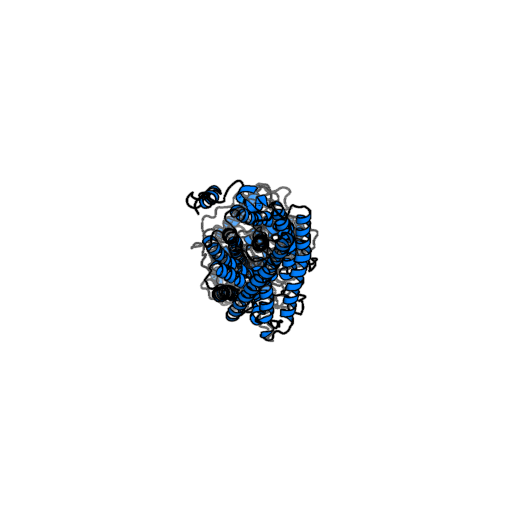 ? -5.570 -9.760 22.155 1.00 88.75 637 SER A CA 1
ATOM 5027 C C . SER A 1 637 ? -4.694 -10.476 23.189 1.00 88.75 637 SER A C 1
ATOM 5029 O O . SER A 1 637 ? -4.420 -11.666 23.050 1.00 88.75 637 SER A O 1
ATOM 5031 N N . ASN A 1 638 ? -4.261 -9.757 24.226 1.00 88.69 638 ASN A N 1
ATOM 5032 C CA . ASN A 1 638 ? -3.393 -10.261 25.288 1.00 88.69 638 ASN A CA 1
ATOM 5033 C C . ASN A 1 638 ? -4.176 -10.677 26.544 1.00 88.69 638 ASN A C 1
ATOM 5035 O O . ASN A 1 638 ? -3.584 -11.226 27.469 1.00 88.69 638 ASN A O 1
ATOM 5039 N N . GLY A 1 639 ? -5.488 -10.435 26.585 1.00 93.56 639 GLY A N 1
ATOM 5040 C CA . GLY A 1 639 ? -6.340 -10.697 27.738 1.00 93.56 639 GLY A CA 1
ATOM 5041 C C . GLY A 1 639 ? -6.391 -12.172 28.131 1.00 93.56 639 GLY A C 1
ATOM 5042 O O . GLY A 1 639 ? -6.485 -13.061 27.284 1.00 93.56 639 GLY A O 1
ATOM 5043 N N . TRP A 1 640 ? -6.367 -12.450 29.435 1.00 94.94 640 TRP A N 1
ATOM 5044 C CA . TRP A 1 640 ? -6.359 -13.824 29.956 1.00 94.94 640 TRP A CA 1
ATOM 5045 C C . TRP A 1 640 ? -7.692 -14.583 29.802 1.00 94.94 640 TRP A C 1
ATOM 5047 O O . TRP A 1 640 ? -7.698 -15.813 29.877 1.00 94.94 640 TRP A O 1
ATOM 5057 N N . LEU A 1 641 ? -8.810 -13.879 29.585 1.00 96.69 641 LEU A N 1
ATOM 5058 C CA . LEU A 1 641 ? -10.114 -14.469 29.253 1.00 96.69 641 LEU A CA 1
ATOM 5059 C C . LEU A 1 641 ? -10.407 -14.451 27.750 1.00 96.69 641 LEU A C 1
ATOM 5061 O O . LEU A 1 641 ? -11.392 -15.062 27.336 1.00 96.69 641 LEU A O 1
ATOM 5065 N N . ASN A 1 642 ? -9.580 -13.785 26.940 1.00 94.50 642 ASN A N 1
ATOM 5066 C CA . ASN A 1 642 ? -9.876 -13.544 25.536 1.00 94.50 642 ASN A CA 1
ATOM 5067 C C . ASN A 1 642 ? -10.024 -14.874 24.761 1.00 94.50 642 ASN A C 1
ATOM 5069 O O . ASN A 1 642 ? -9.107 -15.704 24.770 1.00 94.50 642 ASN A O 1
ATOM 5073 N N . PRO A 1 643 ? -11.149 -15.089 24.054 1.00 92.12 643 PRO A N 1
ATOM 5074 C CA . PRO A 1 643 ? -11.406 -16.325 23.319 1.00 92.12 643 PRO A CA 1
ATOM 5075 C C . PRO A 1 643 ? -10.554 -16.461 22.048 1.00 92.12 643 PRO A C 1
ATOM 5077 O O . PRO A 1 643 ? -10.390 -17.563 21.547 1.00 92.12 643 PRO A O 1
ATOM 5080 N N . GLY A 1 644 ? -9.971 -15.393 21.518 1.00 87.19 644 GLY A N 1
ATOM 5081 C CA . GLY A 1 644 ? -8.970 -15.396 20.446 1.00 87.19 644 GLY A CA 1
ATOM 5082 C C . GLY A 1 644 ? -7.510 -15.509 20.918 1.00 87.19 644 GLY A C 1
ATOM 5083 O O . GLY A 1 644 ? -6.614 -15.509 20.078 1.00 87.19 644 GLY A O 1
ATOM 5084 N N . SER A 1 645 ? -7.245 -15.609 22.228 1.00 84.06 645 SER A N 1
ATOM 5085 C CA . SER A 1 645 ? -5.880 -15.729 22.766 1.00 84.06 645 SER A CA 1
ATOM 5086 C C . SER A 1 645 ? -5.201 -17.047 22.368 1.00 84.06 645 SER A C 1
ATOM 5088 O O . SER A 1 645 ? -5.847 -18.077 22.172 1.00 84.06 645 SER A O 1
ATOM 5090 N N . THR A 1 646 ? -3.866 -17.048 22.310 1.00 78.69 646 THR A N 1
ATOM 5091 C CA . THR A 1 646 ? -3.069 -18.273 22.119 1.00 78.69 646 THR A CA 1
ATOM 5092 C C . THR A 1 646 ? -3.097 -19.191 23.344 1.00 78.69 646 THR A C 1
ATOM 5094 O O . THR A 1 646 ? -2.876 -20.394 23.213 1.00 78.69 646 THR A O 1
ATOM 5097 N N . SER A 1 647 ? -3.398 -18.651 24.530 1.00 85.12 647 SER A N 1
ATOM 5098 C CA . SER A 1 647 ? -3.483 -19.391 25.792 1.00 85.12 647 SER A CA 1
ATOM 5099 C C . SER A 1 647 ? -4.902 -19.328 26.357 1.00 85.12 647 SER A C 1
ATOM 5101 O O . SER A 1 647 ? -5.216 -18.500 27.209 1.00 85.12 647 SER A O 1
ATOM 5103 N N . LEU A 1 648 ? -5.764 -20.227 25.888 1.00 90.50 648 LEU A N 1
ATOM 5104 C CA . LEU A 1 648 ? -7.191 -20.226 26.212 1.00 90.50 648 LEU A CA 1
ATOM 5105 C C . LEU A 1 648 ? -7.491 -20.818 27.592 1.00 90.50 648 LEU A C 1
ATOM 5107 O O . LEU A 1 648 ? -7.158 -21.975 27.873 1.00 90.50 648 LEU A O 1
ATOM 5111 N N . LEU A 1 649 ? -8.244 -20.081 28.412 1.00 94.56 649 LEU A N 1
ATOM 5112 C CA . LEU A 1 649 ? -8.807 -20.618 29.650 1.00 94.56 649 LEU A CA 1
ATOM 5113 C C . LEU A 1 649 ? -9.744 -21.798 29.338 1.00 94.56 649 LEU A C 1
ATOM 5115 O O . LEU A 1 649 ? -10.676 -21.678 28.541 1.00 94.56 649 LEU A O 1
ATOM 5119 N N . PHE A 1 650 ? -9.472 -22.953 29.952 1.00 95.25 650 PHE A N 1
ATOM 5120 C CA . PHE A 1 650 ? -10.188 -24.219 29.722 1.00 95.25 650 PHE A CA 1
ATOM 5121 C C . PHE A 1 650 ? -10.302 -24.634 28.242 1.00 95.25 650 PHE A C 1
ATOM 5123 O O . PHE A 1 650 ? -11.254 -25.311 27.855 1.00 95.25 650 PHE A O 1
ATOM 5130 N N . GLY A 1 651 ? -9.343 -24.220 27.405 1.00 89.19 651 GLY A N 1
ATOM 5131 C CA . GLY A 1 651 ? -9.341 -24.513 25.969 1.00 89.19 651 GLY A CA 1
ATOM 5132 C C . GLY A 1 651 ? -10.379 -23.735 25.150 1.00 89.19 651 GLY A C 1
ATOM 5133 O O . GLY A 1 651 ? -10.489 -23.981 23.954 1.00 89.19 651 GLY A O 1
ATOM 5134 N N . SER A 1 652 ? -11.125 -22.812 25.768 1.00 90.94 652 SER A N 1
ATOM 5135 C CA . SER A 1 652 ? -12.173 -22.009 25.121 1.00 90.94 652 SER A CA 1
ATOM 5136 C C . SER A 1 652 ? -11.888 -20.506 25.171 1.00 90.94 652 SER A C 1
ATOM 5138 O O . SER A 1 652 ? -12.044 -19.816 24.167 1.00 90.94 652 SER A O 1
ATOM 5140 N N . GLY A 1 653 ? -11.488 -19.996 26.342 1.00 94.25 653 GLY A N 1
ATOM 5141 C CA . GLY A 1 653 ? -11.682 -18.586 26.689 1.00 94.25 653 GLY A CA 1
ATOM 5142 C C . GLY A 1 653 ? -13.163 -18.264 26.926 1.00 94.25 653 GLY A C 1
ATOM 5143 O O . GLY A 1 653 ? -14.034 -19.123 26.739 1.00 94.25 653 GLY A O 1
ATOM 5144 N N . SER A 1 654 ? -13.446 -17.044 27.375 1.00 97.06 654 SER A N 1
ATOM 5145 C CA . SER A 1 654 ? -14.814 -16.598 27.630 1.00 97.06 654 SER A CA 1
ATOM 5146 C C . SER A 1 654 ? -15.405 -15.906 26.408 1.00 97.06 654 SER A C 1
ATOM 5148 O O . SER A 1 654 ? -14.739 -15.102 25.764 1.00 97.06 654 SER A O 1
ATOM 5150 N N . ILE A 1 655 ? -16.653 -16.228 26.068 1.00 97.88 655 ILE A N 1
ATOM 5151 C CA . ILE A 1 655 ? -17.343 -15.618 24.928 1.00 97.88 655 ILE A CA 1
ATOM 5152 C C . ILE A 1 655 ? -18.286 -14.548 25.461 1.00 97.88 655 ILE A C 1
ATOM 5154 O O . ILE A 1 655 ? -19.437 -14.827 25.793 1.00 97.88 655 ILE A O 1
ATOM 5158 N N . ASP A 1 656 ? -17.795 -13.318 25.508 1.00 98.31 656 ASP A N 1
ATOM 5159 C CA . ASP A 1 656 ? -18.629 -12.141 25.702 1.00 98.31 656 ASP A CA 1
ATOM 5160 C C . ASP A 1 656 ? -18.517 -11.239 24.477 1.00 98.31 656 ASP A C 1
ATOM 5162 O O . ASP A 1 656 ? -17.676 -10.346 24.416 1.00 98.31 656 ASP A O 1
ATOM 5166 N N . PHE A 1 657 ? -19.311 -11.539 23.447 1.00 98.00 657 PHE A N 1
ATOM 5167 C CA . PHE A 1 657 ? -19.132 -10.944 22.125 1.00 98.00 657 PHE A CA 1
ATOM 5168 C C . PHE A 1 657 ? -19.287 -9.420 22.113 1.00 98.00 657 PHE A C 1
ATOM 5170 O O . PHE A 1 657 ? -18.470 -8.736 21.505 1.00 98.00 657 PHE A O 1
ATOM 5177 N N . ALA A 1 658 ? -20.316 -8.902 22.786 1.00 97.88 658 ALA A N 1
ATOM 5178 C CA . ALA A 1 658 ? -20.586 -7.469 22.851 1.00 97.88 658 ALA A CA 1
ATOM 5179 C C . ALA A 1 658 ? -20.706 -6.922 24.291 1.00 97.88 658 ALA A C 1
ATOM 5181 O O . ALA A 1 658 ? -20.854 -5.721 24.459 1.00 97.88 658 ALA A O 1
ATOM 5182 N N . GLY A 1 659 ? -20.626 -7.737 25.356 1.00 97.69 659 GLY A N 1
ATOM 5183 C CA . GLY A 1 659 ? -20.569 -7.218 26.733 1.00 97.69 659 GLY A CA 1
ATOM 5184 C C . GLY A 1 659 ? -21.767 -7.491 27.654 1.00 97.69 659 GLY A C 1
ATOM 5185 O O . GLY A 1 659 ? -22.163 -6.585 28.392 1.00 97.69 659 GLY A O 1
ATOM 5186 N N . SER A 1 660 ? -22.345 -8.700 27.697 1.00 98.69 660 SER A N 1
ATOM 5187 C CA . SER A 1 660 ? -23.248 -9.063 28.815 1.00 98.69 660 SER A CA 1
ATOM 5188 C C . SER A 1 660 ? -22.519 -9.019 30.161 1.00 98.69 660 SER A C 1
ATOM 5190 O O . SER A 1 660 ? -23.096 -8.594 31.161 1.00 98.69 660 SER A O 1
ATOM 5192 N N . GLY A 1 661 ? -21.252 -9.424 30.182 1.00 98.50 661 GLY A N 1
ATOM 5193 C CA . GLY A 1 661 ? -20.336 -9.292 31.304 1.00 98.50 661 GLY A CA 1
ATOM 5194 C C . GLY A 1 661 ? -19.682 -7.917 31.331 1.00 98.50 661 GLY A C 1
ATOM 5195 O O . GLY A 1 661 ? -19.942 -7.105 32.222 1.00 98.50 661 GLY A O 1
ATOM 5196 N N . VAL A 1 662 ? -18.850 -7.658 30.322 1.00 98.56 662 VAL A N 1
ATOM 5197 C CA . VAL A 1 662 ? -17.924 -6.517 30.258 1.00 98.56 662 VAL A CA 1
ATOM 5198 C C . VAL A 1 662 ? -18.633 -5.168 30.400 1.00 98.56 662 VAL A C 1
ATOM 5200 O O . VAL A 1 662 ? -18.106 -4.275 31.061 1.00 98.56 662 VAL A O 1
ATOM 5203 N N . VAL A 1 663 ? -19.839 -5.011 29.840 1.00 98.62 663 VAL A N 1
ATOM 5204 C CA . VAL A 1 663 ? -20.622 -3.768 29.955 1.00 98.62 663 VAL A CA 1
ATOM 5205 C C . VAL A 1 663 ? -21.695 -3.905 31.028 1.00 98.62 663 VAL A C 1
ATOM 5207 O O . VAL A 1 663 ? -21.711 -3.160 32.011 1.00 98.62 663 VAL A O 1
ATOM 5210 N N . HIS A 1 664 ? -22.622 -4.844 30.837 1.00 98.69 664 HIS A N 1
ATOM 5211 C CA . HIS A 1 664 ? -23.853 -4.870 31.619 1.00 98.69 664 HIS A CA 1
ATOM 5212 C C . HIS A 1 664 ? -23.644 -5.394 33.042 1.00 98.69 664 HIS A C 1
ATOM 5214 O O . HIS A 1 664 ? -24.091 -4.747 33.991 1.00 98.69 664 HIS A O 1
ATOM 5220 N N . LEU A 1 665 ? -22.922 -6.502 33.228 1.00 98.69 665 LEU A N 1
ATOM 5221 C CA . LEU A 1 665 ? -22.613 -6.994 34.570 1.00 98.69 665 LEU A CA 1
ATOM 5222 C C . LEU A 1 665 ? -21.723 -6.003 35.332 1.00 98.69 665 LEU A C 1
ATOM 5224 O O . LEU A 1 665 ? -22.001 -5.721 36.495 1.00 98.69 665 LEU A O 1
ATOM 5228 N N . VAL A 1 666 ? -20.714 -5.409 34.683 1.00 98.81 666 VAL A N 1
ATOM 5229 C CA . VAL A 1 666 ? -19.865 -4.379 35.312 1.00 98.81 666 VAL A CA 1
ATOM 5230 C C . VAL A 1 666 ? -20.697 -3.193 35.802 1.00 98.81 666 VAL A C 1
ATOM 5232 O O . VAL A 1 666 ? -20.637 -2.852 36.986 1.00 98.81 666 VAL A O 1
ATOM 5235 N N . GLY A 1 667 ? -21.504 -2.591 34.925 1.00 98.19 667 GLY A N 1
ATOM 5236 C CA . GLY A 1 667 ? -22.341 -1.443 35.281 1.00 98.19 667 GLY A CA 1
ATOM 5237 C C . GLY A 1 667 ? -23.393 -1.793 36.335 1.00 98.19 667 GLY A C 1
ATOM 5238 O O . GLY A 1 667 ? -23.590 -1.049 37.293 1.00 98.19 667 GLY A O 1
ATOM 5239 N N . GLY A 1 668 ? -24.027 -2.962 36.212 1.00 98.31 668 GLY A N 1
ATOM 5240 C CA . GLY A 1 668 ? -25.050 -3.422 37.148 1.00 98.31 668 GLY A CA 1
ATOM 5241 C C . GLY A 1 668 ? -24.510 -3.664 38.558 1.00 98.31 668 GLY A C 1
ATOM 5242 O O . GLY A 1 668 ? -25.164 -3.312 39.536 1.00 98.31 668 GLY A O 1
ATOM 5243 N N . ILE A 1 669 ? -23.299 -4.214 38.692 1.00 98.62 669 ILE A N 1
ATOM 5244 C CA . ILE A 1 669 ? -22.676 -4.471 40.001 1.00 98.62 669 ILE A CA 1
ATOM 5245 C C . ILE A 1 669 ? -22.092 -3.197 40.615 1.00 98.62 669 ILE A C 1
ATOM 5247 O O . ILE A 1 669 ? -22.165 -3.017 41.833 1.00 98.62 669 ILE A O 1
ATOM 5251 N N . ALA A 1 670 ? -21.580 -2.275 39.797 1.00 98.50 670 ALA A N 1
ATOM 5252 C CA . ALA A 1 670 ? -21.215 -0.940 40.261 1.00 98.50 670 ALA A CA 1
ATOM 5253 C C . ALA A 1 670 ? -22.447 -0.197 40.815 1.00 98.50 670 ALA A C 1
ATOM 5255 O O . ALA A 1 670 ? -22.404 0.312 41.939 1.00 98.50 670 ALA 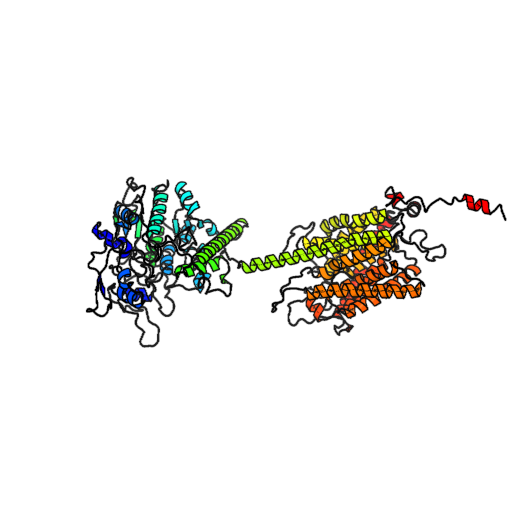A O 1
ATOM 5256 N N . GLY A 1 671 ? -23.564 -0.216 40.078 1.00 97.69 671 GLY A N 1
ATOM 5257 C CA . GLY A 1 671 ? -24.850 0.339 40.510 1.00 97.69 671 GLY A CA 1
ATOM 5258 C C . GLY A 1 671 ? -25.409 -0.339 41.764 1.00 97.69 671 GLY A C 1
ATOM 5259 O O . GLY A 1 671 ? -25.904 0.342 42.667 1.00 97.69 671 GLY A O 1
ATOM 5260 N N . LEU A 1 672 ? -25.240 -1.663 41.882 1.00 98.12 672 LEU A N 1
ATOM 5261 C CA . LEU A 1 672 ? -25.613 -2.432 43.070 1.00 98.12 672 LEU A CA 1
ATOM 5262 C C . LEU A 1 672 ? -24.936 -1.894 44.330 1.00 98.12 672 LEU A C 1
ATOM 5264 O O . LEU A 1 672 ? -25.622 -1.580 45.303 1.00 98.12 672 LEU A O 1
ATOM 5268 N N . TRP A 1 673 ? -23.610 -1.738 44.306 1.00 98.19 673 TRP A N 1
ATOM 5269 C CA . TRP A 1 673 ? -22.865 -1.201 45.446 1.00 98.19 673 TRP A CA 1
ATOM 5270 C C . TRP A 1 673 ? -23.208 0.254 45.744 1.00 98.19 673 TRP A C 1
ATOM 5272 O O . TRP A 1 673 ? -23.379 0.599 46.915 1.00 98.19 673 TRP A O 1
ATOM 5282 N N . GLY A 1 674 ? -23.353 1.083 44.708 1.00 97.06 674 GLY A N 1
ATOM 5283 C CA . GLY A 1 674 ? -23.758 2.477 44.859 1.00 97.06 674 GLY A CA 1
ATOM 5284 C C . GLY A 1 674 ? -25.089 2.602 45.598 1.00 97.06 674 GLY A C 1
ATOM 5285 O O . GLY A 1 674 ? -25.153 3.224 46.658 1.00 97.06 674 GLY A O 1
ATOM 5286 N N . ALA A 1 675 ? -26.128 1.925 45.108 1.00 97.25 675 ALA A N 1
ATOM 5287 C CA . ALA A 1 675 ? -27.463 1.993 45.695 1.00 97.25 675 ALA A CA 1
ATOM 5288 C C . ALA A 1 675 ? -27.548 1.323 47.077 1.00 97.25 675 ALA A C 1
ATOM 5290 O O . ALA A 1 675 ? -28.269 1.810 47.948 1.00 97.25 675 ALA A O 1
ATOM 5291 N N . LEU A 1 676 ? -26.798 0.236 47.305 1.00 97.38 676 LEU A N 1
ATOM 5292 C CA . LEU A 1 676 ? -26.770 -0.460 48.594 1.00 97.38 676 LEU A CA 1
ATOM 5293 C C . LEU A 1 676 ? -26.148 0.408 49.698 1.00 97.38 676 LEU A C 1
ATOM 5295 O O . LEU A 1 676 ? -26.684 0.471 50.802 1.00 97.38 676 LEU A O 1
ATOM 5299 N N . ILE A 1 677 ? -25.027 1.078 49.407 1.00 97.75 677 ILE A N 1
ATOM 5300 C CA . ILE A 1 677 ? -24.312 1.933 50.370 1.00 97.75 677 ILE A CA 1
ATOM 5301 C C . ILE A 1 677 ? -25.040 3.266 50.574 1.00 97.75 677 ILE A C 1
ATOM 5303 O O . ILE A 1 677 ? -25.074 3.800 51.683 1.00 97.75 677 ILE A O 1
ATOM 5307 N N . GLU A 1 678 ? -25.621 3.817 49.511 1.00 95.50 678 GLU A N 1
ATOM 5308 C CA . GLU A 1 678 ? -26.408 5.044 49.580 1.00 95.50 678 GLU A CA 1
ATOM 5309 C C . GLU A 1 678 ? -27.729 4.851 50.340 1.00 95.50 678 GLU A C 1
ATOM 5311 O O . GLU A 1 678 ? -28.180 5.752 51.055 1.00 95.50 678 GLU A O 1
ATOM 5316 N N . GLY A 1 679 ? -28.332 3.668 50.213 1.00 95.31 679 GLY A N 1
ATOM 5317 C CA . GLY A 1 679 ? -29.605 3.310 50.820 1.00 95.31 679 GLY A CA 1
ATOM 5318 C C . GLY A 1 679 ? -30.826 3.805 50.031 1.00 95.31 679 GLY A C 1
ATOM 5319 O O . GLY A 1 679 ? -30.702 4.530 49.038 1.00 95.31 679 GLY A O 1
ATOM 5320 N N . PRO A 1 680 ? -32.039 3.438 50.482 1.00 96.06 680 PRO A N 1
ATOM 5321 C CA . PRO A 1 680 ? -33.263 3.669 49.724 1.00 96.06 680 PRO A CA 1
ATOM 5322 C C . PRO A 1 680 ? -33.707 5.131 49.696 1.00 96.06 680 PRO A C 1
ATOM 5324 O O . PRO A 1 680 ? -33.418 5.885 50.632 1.00 96.06 680 PRO A O 1
ATOM 5327 N N . ARG A 1 681 ? -34.439 5.533 48.645 1.00 96.00 681 ARG A N 1
ATOM 5328 C CA . ARG A 1 681 ? -35.053 6.868 48.551 1.00 96.00 681 ARG A CA 1
ATOM 5329 C C . ARG A 1 681 ? -36.044 7.096 49.691 1.00 96.00 681 ARG A C 1
ATOM 5331 O O . ARG A 1 681 ? -36.777 6.190 50.101 1.00 96.00 681 ARG A O 1
ATOM 5338 N N . VAL A 1 682 ? -36.114 8.329 50.183 1.00 92.88 682 VAL A N 1
ATOM 5339 C CA . VAL A 1 682 ? -37.053 8.739 51.233 1.00 92.88 682 VAL A CA 1
ATOM 5340 C C . VAL A 1 682 ? -38.487 8.474 50.771 1.00 92.88 682 VAL A C 1
ATOM 5342 O O . VAL A 1 682 ? -38.925 8.949 49.721 1.00 92.88 682 VAL A O 1
ATOM 5345 N N . GLY A 1 683 ? -39.217 7.697 51.575 1.00 91.31 683 GLY A N 1
ATOM 5346 C CA . GLY A 1 683 ? -40.598 7.294 51.306 1.00 91.31 683 GLY A CA 1
ATOM 5347 C C . GLY A 1 683 ? -40.749 6.073 50.396 1.00 91.31 683 GLY A C 1
ATOM 5348 O O . GLY A 1 683 ? -41.877 5.725 50.063 1.00 91.31 683 GLY A O 1
ATOM 5349 N N . ARG A 1 684 ? -39.656 5.415 49.978 1.00 94.19 684 ARG A N 1
ATOM 5350 C CA . ARG A 1 684 ? -39.727 4.209 49.134 1.00 94.19 684 ARG A CA 1
ATOM 5351 C C . ARG A 1 684 ? -40.333 3.018 49.868 1.00 94.19 684 ARG A C 1
ATOM 5353 O O . ARG A 1 684 ? -41.030 2.209 49.252 1.00 94.19 684 ARG A O 1
ATOM 5360 N N . PHE A 1 685 ? -40.057 2.930 51.164 1.00 95.44 685 PHE A N 1
ATOM 5361 C CA . PHE A 1 685 ? -40.595 1.935 52.080 1.00 95.44 685 PHE A CA 1
ATOM 5362 C C . PHE A 1 685 ? -41.275 2.655 53.245 1.00 95.44 685 PHE A C 1
ATOM 5364 O O . PHE A 1 685 ? -40.766 3.672 53.722 1.00 95.44 685 PHE A O 1
ATOM 5371 N N . ASP A 1 686 ? -42.439 2.162 53.666 1.00 92.00 686 ASP A N 1
ATOM 5372 C CA . ASP A 1 686 ? -43.151 2.712 54.822 1.00 92.00 686 ASP A CA 1
ATOM 5373 C C . ASP A 1 686 ? -42.503 2.289 56.156 1.00 92.00 686 ASP A C 1
ATOM 5375 O O . ASP A 1 686 ? -41.514 1.556 56.190 1.00 92.00 686 ASP A O 1
ATOM 5379 N N . ALA A 1 687 ? -43.066 2.745 57.280 1.00 88.81 687 ALA A N 1
ATOM 5380 C CA . ALA A 1 687 ? -42.551 2.432 58.617 1.00 88.81 687 ALA A CA 1
ATOM 5381 C C . ALA A 1 687 ? -42.560 0.925 58.958 1.00 88.81 687 ALA A C 1
ATOM 5383 O O . ALA A 1 687 ? -41.851 0.503 59.869 1.00 88.81 687 ALA A O 1
ATOM 5384 N N . PHE A 1 688 ? -43.341 0.114 58.235 1.00 90.00 688 PHE A N 1
ATOM 5385 C CA . PHE A 1 688 ? -43.387 -1.344 58.371 1.00 90.00 688 PHE A CA 1
ATOM 5386 C C . PHE A 1 688 ? -42.509 -2.051 57.333 1.00 90.00 688 PHE A C 1
ATOM 5388 O O . PHE A 1 688 ? -42.510 -3.279 57.249 1.00 90.00 688 PHE A O 1
ATOM 5395 N N . GLY A 1 689 ? -41.763 -1.287 56.533 1.00 87.44 689 GLY A N 1
ATOM 5396 C CA . GLY A 1 689 ? -40.889 -1.817 55.506 1.00 87.44 689 GLY A CA 1
ATOM 5397 C C . GLY A 1 689 ? -41.600 -2.247 54.228 1.00 87.44 689 GLY A C 1
ATOM 5398 O O . GLY A 1 689 ? -40.987 -2.922 53.399 1.00 87.44 689 GLY A O 1
ATOM 5399 N N . LYS A 1 690 ? -42.879 -1.895 54.054 1.00 90.81 690 LYS A N 1
ATOM 5400 C CA . LYS A 1 690 ? -43.656 -2.257 52.870 1.00 90.81 690 LYS A CA 1
ATOM 5401 C C . LYS A 1 690 ? -43.305 -1.325 51.700 1.00 90.81 690 LYS A C 1
ATOM 5403 O O . LYS A 1 690 ? -43.189 -0.116 51.906 1.00 90.81 690 LYS A O 1
ATOM 5408 N N . PRO A 1 691 ? -43.181 -1.842 50.463 1.00 91.12 691 PRO A N 1
ATOM 5409 C CA . PRO A 1 691 ? -42.888 -1.014 49.298 1.00 91.12 691 PRO A CA 1
ATOM 5410 C C . PRO A 1 691 ? -44.005 -0.008 48.991 1.00 91.12 691 PRO A C 1
ATOM 5412 O O . PRO A 1 691 ? -45.173 -0.383 48.869 1.00 91.12 691 PRO A O 1
ATOM 5415 N N . VAL A 1 692 ? -43.624 1.248 48.769 1.00 92.50 692 VAL A N 1
ATOM 5416 C CA . VAL A 1 692 ? -44.474 2.329 48.253 1.00 92.50 692 VAL A CA 1
ATOM 5417 C C . VAL A 1 692 ? -44.074 2.617 46.807 1.00 92.50 692 VAL A C 1
ATOM 5419 O O . VAL A 1 692 ? -42.889 2.765 46.503 1.00 92.50 692 VAL A O 1
ATOM 5422 N N . GLN A 1 693 ? -45.049 2.663 45.893 1.00 86.06 693 GLN A N 1
ATOM 5423 C CA . GLN A 1 693 ? -44.775 2.878 44.471 1.00 86.06 693 GLN A CA 1
ATOM 5424 C C . GLN A 1 693 ? -44.317 4.323 44.221 1.00 86.06 693 GLN A C 1
ATOM 5426 O O . GLN A 1 693 ? -45.039 5.271 44.524 1.00 86.06 693 GLN A O 1
ATOM 5431 N N . MET A 1 694 ? -43.140 4.483 43.616 1.00 88.19 694 MET A N 1
ATOM 5432 C CA . MET A 1 694 ? -42.630 5.766 43.127 1.00 88.19 694 MET A CA 1
ATOM 5433 C C . MET A 1 694 ? -42.702 5.765 41.606 1.00 88.19 694 MET A C 1
ATOM 5435 O O . MET A 1 694 ? -41.823 5.221 40.947 1.00 88.19 694 MET A O 1
ATOM 5439 N N . ARG A 1 695 ? -43.787 6.308 41.046 1.00 82.44 695 ARG A N 1
ATOM 5440 C CA . ARG A 1 695 ? -43.964 6.336 39.591 1.00 82.44 695 ARG A CA 1
ATOM 5441 C C . ARG A 1 695 ? -43.033 7.363 38.951 1.00 82.44 695 ARG A C 1
ATOM 5443 O O . ARG A 1 695 ? -42.942 8.496 39.430 1.00 82.44 695 ARG A O 1
ATOM 5450 N N . GLY A 1 696 ? -42.401 6.952 37.855 1.00 87.50 696 GLY A N 1
ATOM 5451 C CA . GLY A 1 696 ? -41.746 7.861 36.925 1.00 87.50 696 GLY A CA 1
ATOM 5452 C C . GLY A 1 696 ? -42.751 8.840 36.321 1.00 87.50 696 GLY A C 1
ATOM 5453 O O . GLY A 1 696 ? -43.956 8.574 36.278 1.00 87.50 696 GLY A O 1
ATOM 5454 N N . HIS A 1 697 ? -42.269 10.001 35.897 1.00 86.88 697 HIS A N 1
ATOM 5455 C CA . HIS A 1 697 ? -43.146 11.090 35.478 1.00 86.88 697 HIS A CA 1
ATOM 5456 C C . HIS A 1 697 ? -43.613 11.009 34.017 1.00 86.88 697 HIS A C 1
ATOM 5458 O O . HIS A 1 697 ? -44.559 11.710 33.664 1.00 86.88 697 HIS A O 1
ATOM 5464 N N . SER A 1 698 ? -42.980 10.190 33.161 1.00 94.19 698 SER A N 1
ATOM 5465 C CA . SER A 1 698 ? -43.337 10.111 31.736 1.00 94.19 698 SER A CA 1
ATOM 5466 C C . SER A 1 698 ? -43.084 8.735 31.120 1.00 94.19 698 SER A C 1
ATOM 5468 O O . SER A 1 698 ? -41.962 8.395 30.746 1.00 94.19 698 SER A O 1
ATOM 5470 N N . ALA A 1 699 ? -44.156 7.965 30.914 1.00 92.69 699 ALA A N 1
ATOM 5471 C CA . ALA A 1 699 ? -44.089 6.696 30.186 1.00 92.69 699 ALA A CA 1
ATOM 5472 C C . ALA A 1 699 ? -43.692 6.881 28.710 1.00 92.69 699 ALA A C 1
ATOM 5474 O O . ALA A 1 699 ? -43.011 6.030 28.145 1.00 92.69 699 ALA A O 1
ATOM 5475 N N . THR A 1 700 ? -44.060 8.011 28.095 1.00 95.44 700 THR A N 1
ATOM 5476 C CA . THR A 1 700 ? -43.686 8.335 26.710 1.00 95.44 700 THR A CA 1
ATOM 5477 C C . THR A 1 700 ? -42.172 8.410 26.545 1.00 95.44 700 THR A C 1
ATOM 5479 O O . THR A 1 700 ? -41.636 7.845 25.594 1.00 95.44 700 THR A O 1
ATOM 5482 N N . LEU A 1 701 ? -41.472 9.062 27.481 1.00 95.94 701 LEU A N 1
ATOM 5483 C CA . LEU A 1 701 ? -40.012 9.144 27.443 1.00 95.94 701 LEU A CA 1
ATOM 5484 C C . LEU A 1 701 ? -39.358 7.772 27.650 1.00 95.94 701 LEU A C 1
ATOM 5486 O O . LEU A 1 701 ? -38.389 7.465 26.962 1.00 95.94 701 LEU A O 1
ATOM 5490 N N . VAL A 1 702 ? -39.924 6.912 28.507 1.00 96.38 702 VAL A N 1
ATOM 5491 C CA . VAL A 1 702 ? -39.433 5.531 28.671 1.00 96.38 702 VAL A CA 1
ATOM 5492 C C . VAL A 1 702 ? -39.573 4.722 27.384 1.00 96.38 702 VAL A C 1
ATOM 5494 O O . VAL A 1 702 ? -38.623 4.057 26.971 1.00 96.38 702 VAL A O 1
ATOM 5497 N N . VAL A 1 703 ? -40.719 4.811 26.707 1.00 97.12 703 VAL A N 1
ATOM 5498 C CA . VAL A 1 703 ? -40.948 4.105 25.437 1.00 97.12 703 VAL A CA 1
ATOM 5499 C C . VAL A 1 703 ? -40.007 4.614 24.341 1.00 97.12 703 VAL A C 1
ATOM 5501 O O . VAL A 1 703 ? -39.364 3.805 23.673 1.00 97.12 703 VAL A O 1
ATOM 5504 N N . LEU A 1 704 ? -39.873 5.936 24.176 1.00 97.31 704 LEU A N 1
ATOM 5505 C CA . LEU A 1 704 ? -38.948 6.525 23.197 1.00 97.31 704 LEU A CA 1
ATOM 5506 C C . LEU A 1 704 ? -37.495 6.137 23.488 1.00 97.31 704 LEU A C 1
ATOM 5508 O O . LEU A 1 704 ? -36.778 5.719 22.578 1.00 97.31 704 LEU A O 1
ATOM 5512 N N . GLY A 1 705 ? -37.088 6.204 24.757 1.00 97.31 705 GLY A N 1
ATOM 5513 C CA . GLY A 1 705 ? -35.767 5.771 25.197 1.00 97.31 705 GLY A CA 1
ATOM 5514 C C . GLY A 1 705 ? -35.510 4.298 24.885 1.00 97.31 705 GLY A C 1
ATOM 5515 O O . GLY A 1 705 ? -34.472 3.964 24.324 1.00 97.31 705 GLY A O 1
ATOM 5516 N N . THR A 1 706 ? -36.489 3.424 25.136 1.00 97.75 706 THR A N 1
ATOM 5517 C CA . THR A 1 706 ? -36.393 1.983 24.841 1.00 97.75 706 THR A CA 1
ATOM 5518 C C . THR A 1 706 ? -36.185 1.709 23.351 1.00 97.75 706 THR A C 1
ATOM 5520 O O . THR A 1 706 ? -35.338 0.893 22.991 1.00 97.75 706 THR A O 1
ATOM 5523 N N . PHE A 1 707 ? -36.916 2.391 22.464 1.00 97.62 707 PHE A N 1
ATOM 5524 C CA . PHE A 1 707 ? -36.740 2.216 21.018 1.00 97.62 707 PHE A CA 1
ATOM 5525 C C . PHE A 1 707 ? -35.409 2.775 20.507 1.00 97.62 707 PHE A C 1
ATOM 5527 O O . PHE A 1 707 ? -34.807 2.175 19.618 1.00 97.62 707 PHE A O 1
ATOM 5534 N N . LEU A 1 708 ? -34.918 3.881 21.074 1.00 97.62 708 LEU A N 1
ATOM 5535 C CA . LEU A 1 708 ? -33.585 4.400 20.753 1.00 97.62 708 LEU A CA 1
ATOM 5536 C C . LEU A 1 708 ? -32.476 3.462 21.235 1.00 97.62 708 LEU A C 1
ATOM 5538 O O . LEU A 1 708 ? -31.505 3.254 20.513 1.00 97.62 708 LEU A O 1
ATOM 5542 N N . LEU A 1 709 ? -32.641 2.850 22.411 1.00 97.88 709 LEU A N 1
ATOM 5543 C CA . LEU A 1 709 ? -31.738 1.811 22.900 1.00 97.88 709 LEU A CA 1
ATOM 5544 C C . LEU A 1 709 ? -31.762 0.588 21.979 1.00 97.88 709 LEU A C 1
ATOM 5546 O O . LEU A 1 709 ? -30.698 0.124 21.590 1.00 97.88 709 LEU A O 1
ATOM 5550 N N . TRP A 1 710 ? -32.941 0.108 21.561 1.00 98.12 710 TRP A N 1
ATOM 5551 C CA . TRP A 1 710 ? -33.055 -0.971 20.569 1.00 98.12 710 TRP A CA 1
ATOM 5552 C C . TRP A 1 710 ? -32.301 -0.612 19.285 1.00 98.12 710 TRP A C 1
ATOM 5554 O O . TRP A 1 710 ? -31.452 -1.376 18.830 1.00 98.12 710 TRP A O 1
ATOM 5564 N N . PHE A 1 711 ? -32.559 0.570 18.723 1.00 97.69 711 PHE A N 1
ATOM 5565 C CA . PHE A 1 711 ? -31.877 1.028 17.517 1.00 97.69 711 PHE A CA 1
ATOM 5566 C C . PHE A 1 711 ? -30.352 1.061 17.694 1.00 97.69 711 PHE A C 1
ATOM 5568 O O . PHE A 1 711 ? -29.622 0.554 16.842 1.00 97.69 711 PHE A O 1
ATOM 5575 N N . GLY A 1 712 ? -29.870 1.580 18.824 1.00 98.06 712 GLY A N 1
ATOM 5576 C CA . GLY A 1 712 ? -28.447 1.589 19.148 1.00 98.06 712 GLY A CA 1
ATOM 5577 C C . GLY A 1 712 ? -27.851 0.195 19.369 1.00 98.06 712 GLY A C 1
ATOM 5578 O O . GLY A 1 712 ? -26.695 -0.037 19.017 1.00 98.06 712 GLY A O 1
ATOM 5579 N N . TRP A 1 713 ? -28.650 -0.776 19.823 1.00 98.44 713 TRP A N 1
ATOM 5580 C CA . TRP A 1 713 ? -28.229 -2.172 19.978 1.00 98.44 713 TRP A CA 1
ATOM 5581 C C . TRP A 1 713 ? -27.843 -2.846 18.653 1.00 98.44 713 TRP A C 1
ATOM 5583 O O . TRP A 1 713 ? -27.085 -3.815 18.666 1.00 98.44 713 TRP A O 1
ATOM 5593 N N . PHE A 1 714 ? -28.294 -2.323 17.505 1.00 97.19 714 PHE A N 1
ATOM 5594 C CA . PHE A 1 714 ? -27.806 -2.761 16.191 1.00 97.19 714 PHE A CA 1
ATOM 5595 C C . PHE A 1 714 ? -26.381 -2.282 15.883 1.00 97.19 714 PHE A C 1
ATOM 5597 O O . PHE A 1 714 ? -25.676 -2.939 15.123 1.00 97.19 714 PHE A O 1
ATOM 5604 N N . GLY A 1 715 ? -25.933 -1.185 16.495 1.00 97.19 715 GLY A N 1
ATOM 5605 C CA . GLY A 1 715 ? -24.516 -0.823 16.534 1.00 97.19 715 GLY A CA 1
ATOM 5606 C C . GLY A 1 715 ? -23.744 -1.609 17.584 1.00 97.19 715 GLY A C 1
ATOM 5607 O O . GLY A 1 715 ? -22.584 -1.921 17.369 1.00 97.19 715 GLY A O 1
ATOM 5608 N N . PHE A 1 716 ? -24.391 -1.950 18.699 1.00 97.94 716 PHE A N 1
ATOM 5609 C CA . PHE A 1 716 ? -23.758 -2.606 19.844 1.00 97.94 716 PHE A CA 1
ATOM 5610 C C . PHE A 1 716 ? -23.438 -4.080 19.566 1.00 97.94 716 PHE A C 1
ATOM 5612 O O . PHE A 1 716 ? -22.293 -4.514 19.667 1.00 97.94 716 PHE A O 1
ATOM 5619 N N . ASN A 1 717 ? -24.442 -4.862 19.161 1.00 98.31 717 ASN A N 1
ATOM 5620 C CA . ASN A 1 717 ? -24.284 -6.299 18.951 1.00 98.31 717 ASN A CA 1
ATOM 5621 C C . ASN A 1 717 ? -23.651 -6.582 17.574 1.00 98.31 717 ASN A C 1
ATOM 5623 O O . ASN A 1 717 ? -22.500 -7.009 17.543 1.00 98.31 717 ASN A O 1
ATOM 5627 N N . PRO A 1 718 ? -24.307 -6.311 16.424 1.00 97.00 718 PRO A N 1
ATOM 5628 C CA . PRO A 1 718 ? -23.692 -6.511 15.108 1.00 97.00 718 PRO A CA 1
ATOM 5629 C C . PRO A 1 718 ? -22.353 -5.781 14.921 1.00 97.00 718 PRO A C 1
ATOM 5631 O O . PRO A 1 718 ? -21.409 -6.364 14.385 1.00 97.00 718 PRO A O 1
ATOM 5634 N N . GLY A 1 719 ? -22.232 -4.539 15.400 1.00 96.12 719 GLY A N 1
ATOM 5635 C CA . GLY A 1 719 ? -21.002 -3.751 15.265 1.00 96.12 719 GLY A CA 1
ATOM 5636 C C . GLY A 1 719 ? -19.775 -4.376 15.930 1.00 96.12 719 GLY A C 1
ATOM 5637 O O . GLY A 1 719 ? -18.659 -4.120 15.485 1.00 96.12 719 GLY A O 1
ATOM 5638 N N . SER A 1 720 ? -19.963 -5.276 16.905 1.00 96.75 720 SER A N 1
ATOM 5639 C CA . SER A 1 720 ? -18.868 -5.915 17.652 1.00 96.75 720 SER A CA 1
ATOM 5640 C C . SER A 1 720 ? -18.059 -6.924 16.829 1.00 96.75 720 SER A C 1
ATOM 5642 O O . SER A 1 720 ? -17.007 -7.380 17.269 1.00 96.75 720 SER A O 1
ATOM 5644 N N . PHE A 1 721 ? -18.463 -7.197 15.582 1.00 93.06 721 PHE A N 1
ATOM 5645 C CA . PHE A 1 721 ? -17.578 -7.823 14.592 1.00 93.06 721 PHE A CA 1
ATOM 5646 C C . PHE A 1 721 ? -16.376 -6.945 14.211 1.00 93.06 721 PHE A C 1
ATOM 5648 O O . PHE A 1 721 ? -15.387 -7.467 13.701 1.00 93.06 721 PHE A O 1
ATOM 5655 N N . ASN A 1 722 ? -16.443 -5.626 14.432 1.00 91.19 722 ASN A N 1
ATOM 5656 C CA . ASN A 1 722 ? -15.457 -4.593 14.083 1.00 91.19 722 ASN A CA 1
ATOM 5657 C C . ASN A 1 722 ? -15.160 -4.421 12.580 1.00 91.19 722 ASN A C 1
ATOM 5659 O O . ASN A 1 722 ? -14.853 -3.317 12.135 1.00 91.19 722 ASN A O 1
ATOM 5663 N N . LYS A 1 723 ? -15.246 -5.495 11.792 1.00 88.62 723 LYS A N 1
ATOM 5664 C CA . LYS A 1 723 ? -14.956 -5.559 10.359 1.00 88.62 723 LYS A CA 1
ATOM 5665 C C . LYS A 1 723 ? -16.042 -6.365 9.654 1.00 88.62 723 LYS A C 1
ATOM 5667 O O . LYS A 1 723 ? -16.412 -7.451 10.105 1.00 88.62 723 LYS A O 1
ATOM 5672 N N . ILE A 1 724 ? -16.523 -5.843 8.530 1.00 87.44 724 ILE A N 1
ATOM 5673 C CA . ILE A 1 724 ? -17.529 -6.503 7.692 1.00 87.44 724 ILE A CA 1
ATOM 5674 C C . ILE A 1 724 ? -16.901 -7.175 6.470 1.00 87.44 724 ILE A C 1
ATOM 5676 O O . ILE A 1 724 ? -17.376 -8.232 6.066 1.00 87.44 724 ILE A O 1
ATOM 5680 N N . LEU A 1 725 ? -15.817 -6.612 5.926 1.00 84.94 725 LEU A N 1
ATOM 5681 C CA . LEU A 1 725 ? -15.044 -7.196 4.835 1.00 84.94 725 LEU A CA 1
ATOM 5682 C C . LEU A 1 725 ? -13.800 -7.872 5.425 1.00 84.94 725 LEU A C 1
ATOM 5684 O O . LEU A 1 725 ? -12.867 -7.202 5.874 1.00 84.94 725 LEU A O 1
ATOM 5688 N N . VAL A 1 726 ? -13.819 -9.201 5.473 1.00 73.88 726 VAL A N 1
ATOM 5689 C CA . VAL A 1 726 ? -12.724 -10.033 5.982 1.00 73.88 726 VAL A CA 1
ATOM 5690 C C . VAL A 1 726 ? -12.444 -11.110 4.943 1.00 73.88 726 VAL A C 1
ATOM 5692 O O . VAL A 1 726 ? -13.376 -11.730 4.432 1.00 73.88 726 VAL A O 1
ATOM 5695 N N . SER A 1 727 ? -11.171 -11.309 4.605 1.00 64.31 727 SER A N 1
ATOM 5696 C CA . SER A 1 727 ? -10.757 -12.348 3.664 1.00 64.31 727 SER A CA 1
ATOM 5697 C C . SER A 1 727 ? -10.838 -13.721 4.327 1.00 64.31 727 SER A C 1
ATOM 5699 O O . SER A 1 727 ? -10.231 -13.938 5.377 1.00 64.31 727 SER A O 1
ATOM 5701 N N . TYR A 1 728 ? -11.544 -14.654 3.694 1.00 60.31 728 TYR A N 1
ATOM 5702 C CA . TYR A 1 728 ? -11.548 -16.056 4.095 1.00 60.31 728 TYR A CA 1
ATOM 5703 C C . TYR A 1 728 ? -10.537 -16.832 3.238 1.00 60.31 728 TYR A C 1
ATOM 5705 O O . TYR A 1 728 ? -10.605 -16.760 2.009 1.00 60.31 728 TYR A O 1
ATOM 5713 N N . PRO A 1 729 ? -9.602 -17.578 3.849 1.00 53.19 729 PRO A N 1
ATOM 5714 C CA . PRO A 1 729 ? -8.758 -18.544 3.157 1.00 53.19 729 PRO A CA 1
ATOM 5715 C C . PRO A 1 729 ? -9.594 -19.500 2.301 1.00 53.19 729 PRO A C 1
ATOM 5717 O O . PRO A 1 729 ? -10.638 -19.980 2.739 1.00 53.19 729 PRO A O 1
ATOM 5720 N N . ASP A 1 730 ? -9.124 -19.759 1.080 1.00 53.81 730 ASP A N 1
ATOM 5721 C CA . ASP A 1 730 ? -9.686 -20.740 0.143 1.00 53.81 730 ASP A CA 1
ATOM 5722 C C . ASP A 1 730 ? -11.151 -20.510 -0.288 1.00 53.81 730 ASP A C 1
ATOM 5724 O O . ASP A 1 730 ? -11.806 -21.430 -0.782 1.00 53.81 730 ASP A O 1
ATOM 5728 N N . SER A 1 731 ? -11.668 -19.280 -0.170 1.00 56.25 731 SER A N 1
ATOM 5729 C CA . SER A 1 731 ? -12.992 -18.914 -0.687 1.00 56.25 731 SER A CA 1
ATOM 5730 C C . SER A 1 731 ? -12.975 -17.592 -1.460 1.00 56.25 731 SER A C 1
ATOM 5732 O O . SER A 1 731 ? -12.164 -16.707 -1.192 1.00 56.25 731 SER A O 1
ATOM 5734 N N . PHE A 1 732 ? -13.896 -17.453 -2.418 1.00 54.19 732 PHE A N 1
ATOM 5735 C CA . PHE A 1 732 ? -14.144 -16.181 -3.108 1.00 54.19 732 PHE A CA 1
ATOM 5736 C C . PHE A 1 732 ? -15.061 -15.243 -2.308 1.00 54.19 732 PHE A C 1
ATOM 5738 O O . PHE A 1 732 ? -15.217 -14.083 -2.688 1.00 54.19 732 PHE A O 1
ATOM 5745 N N . ASP A 1 733 ? -15.661 -15.725 -1.216 1.00 56.88 733 ASP A N 1
ATOM 5746 C CA . ASP A 1 733 ? -16.499 -14.908 -0.350 1.00 56.88 733 ASP A CA 1
ATOM 5747 C C . ASP A 1 733 ? -15.605 -14.045 0.546 1.00 56.88 733 ASP A C 1
ATOM 5749 O O . ASP A 1 733 ? -14.705 -14.531 1.231 1.00 56.88 733 ASP A O 1
ATOM 5753 N N . GLN A 1 734 ? -15.839 -12.734 0.524 1.00 58.81 734 GLN A N 1
ATOM 5754 C CA . GLN A 1 734 ? -15.107 -11.766 1.335 1.00 58.81 734 GLN A CA 1
ATOM 5755 C C . GLN A 1 734 ? -16.070 -10.965 2.213 1.00 58.81 734 GLN A C 1
ATOM 5757 O O . GLN A 1 734 ? -16.406 -9.825 1.900 1.00 58.81 734 GLN A O 1
ATOM 5762 N N . GLY A 1 735 ? -16.531 -11.541 3.324 1.00 63.66 735 GLY A N 1
ATOM 5763 C CA . GLY A 1 735 ? -17.207 -10.760 4.360 1.00 63.66 735 GLY A CA 1
ATOM 5764 C C . GLY A 1 735 ? -18.034 -11.534 5.384 1.00 63.66 735 GLY A C 1
ATOM 5765 O O . GLY A 1 735 ? -18.586 -12.592 5.115 1.00 63.66 735 GLY A O 1
ATOM 5766 N N . ASN A 1 736 ? -18.173 -10.935 6.567 1.00 77.94 736 ASN A N 1
ATOM 5767 C CA . ASN A 1 736 ? -18.939 -11.458 7.702 1.00 77.94 736 ASN A CA 1
ATOM 5768 C C . ASN A 1 736 ? -20.447 -11.122 7.617 1.00 77.94 736 ASN A C 1
ATOM 5770 O O . ASN A 1 736 ? -21.145 -11.179 8.629 1.00 77.94 736 ASN A O 1
ATOM 5774 N N . TRP A 1 737 ? -20.988 -10.726 6.454 1.00 79.56 737 TRP A N 1
ATOM 5775 C CA . TRP A 1 737 ? -22.345 -10.150 6.357 1.00 79.56 737 TRP A CA 1
ATOM 5776 C C . TRP A 1 737 ? -23.448 -11.083 6.874 1.00 79.56 737 TRP A C 1
ATOM 5778 O O . TRP A 1 737 ? -24.399 -10.617 7.505 1.00 79.56 737 TRP A O 1
ATOM 5788 N N . THR A 1 738 ? -23.319 -12.396 6.664 1.00 85.88 738 THR A N 1
ATOM 5789 C CA . THR A 1 738 ? -24.285 -13.385 7.166 1.00 85.88 738 THR A CA 1
ATOM 5790 C C . THR A 1 738 ? -24.255 -13.448 8.691 1.00 85.88 738 THR A C 1
ATOM 5792 O O . THR A 1 738 ? -25.312 -13.442 9.325 1.00 85.88 738 THR A O 1
ATOM 5795 N N . ALA A 1 739 ? -23.061 -13.445 9.287 1.00 89.75 739 ALA A N 1
ATOM 5796 C CA . ALA A 1 739 ? -22.883 -13.466 10.733 1.00 89.75 739 ALA A CA 1
ATOM 5797 C C . ALA A 1 739 ? -23.383 -12.162 11.382 1.00 89.75 739 ALA A C 1
ATOM 5799 O O . ALA A 1 739 ? -24.151 -12.206 12.341 1.00 89.75 739 ALA A O 1
ATOM 5800 N N . VAL A 1 740 ? -23.058 -11.004 10.793 1.00 93.81 740 VAL A N 1
ATOM 5801 C CA . VAL A 1 740 ? -23.567 -9.680 11.202 1.00 93.81 740 VAL A CA 1
ATOM 5802 C C . VAL A 1 740 ? -25.100 -9.642 11.157 1.00 93.81 740 VAL A C 1
ATOM 5804 O O . VAL A 1 740 ? -25.748 -9.233 12.124 1.00 93.81 740 VAL A O 1
ATOM 5807 N N . GLY A 1 741 ? -25.700 -10.117 10.061 1.00 94.31 741 GLY A N 1
ATOM 5808 C CA . GLY A 1 741 ? -27.153 -10.192 9.908 1.00 94.31 741 GLY A CA 1
ATOM 5809 C C . GLY A 1 741 ? -27.806 -11.127 10.930 1.00 94.31 741 GLY A C 1
ATOM 5810 O O . GLY A 1 741 ? -28.804 -10.762 11.555 1.00 94.31 741 GLY A O 1
ATOM 5811 N N . ARG A 1 742 ? -27.215 -12.305 11.168 1.00 95.50 742 ARG A N 1
ATOM 5812 C CA . ARG A 1 742 ? -27.673 -13.253 12.195 1.00 95.50 742 ARG A CA 1
ATOM 5813 C C . ARG A 1 742 ? -27.644 -12.626 13.588 1.00 95.50 742 ARG A C 1
ATOM 5815 O O . ARG A 1 742 ? -28.629 -12.752 14.312 1.00 95.50 742 ARG A O 1
ATOM 5822 N N . THR A 1 743 ? -26.585 -11.893 13.928 1.00 97.62 743 THR A N 1
ATOM 5823 C CA . THR A 1 743 ? -26.470 -11.166 15.200 1.00 97.62 743 THR A CA 1
ATOM 5824 C C . THR A 1 743 ? -27.583 -10.130 15.388 1.00 97.62 743 THR A C 1
ATOM 5826 O O . THR A 1 743 ? -28.124 -9.984 16.488 1.00 97.62 743 THR A O 1
ATOM 5829 N N . ALA A 1 744 ? -27.994 -9.425 14.330 1.00 97.81 744 ALA A N 1
ATOM 5830 C CA . ALA A 1 744 ? -29.123 -8.493 14.407 1.00 97.81 744 ALA A CA 1
ATOM 5831 C C . ALA A 1 744 ? -30.460 -9.223 14.656 1.00 97.81 744 ALA A C 1
ATOM 5833 O O . ALA A 1 744 ? -31.307 -8.755 15.429 1.00 97.81 744 ALA A O 1
ATOM 5834 N N . VAL A 1 745 ? -30.640 -10.396 14.038 1.00 98.44 745 VAL A N 1
ATOM 5835 C CA . VAL A 1 745 ? -31.832 -11.239 14.211 1.00 98.44 745 VAL A CA 1
ATOM 5836 C C . VAL A 1 745 ? -31.915 -11.811 15.629 1.00 98.44 745 VAL A C 1
ATOM 5838 O O . VAL A 1 745 ? -32.957 -11.675 16.271 1.00 98.44 745 VAL A O 1
ATOM 5841 N N . THR A 1 746 ? -30.836 -12.407 16.149 1.00 98.56 746 THR A N 1
ATOM 5842 C CA . THR A 1 746 ? -30.790 -12.960 17.519 1.00 98.56 746 THR A CA 1
ATOM 5843 C C . THR A 1 746 ? -31.049 -11.861 18.553 1.00 98.56 746 THR A C 1
ATOM 5845 O O . THR A 1 746 ? -31.862 -12.056 19.457 1.00 98.56 746 THR A O 1
ATOM 5848 N N . THR A 1 747 ? -30.461 -10.672 18.363 1.00 98.50 747 THR A N 1
ATOM 5849 C CA . THR A 1 747 ? -30.705 -9.485 19.205 1.00 98.50 747 THR A CA 1
ATOM 5850 C C . THR A 1 747 ? -32.192 -9.133 19.265 1.00 98.50 747 THR A C 1
ATOM 5852 O O . THR A 1 747 ? -32.778 -9.039 20.345 1.00 98.50 747 THR A O 1
ATOM 5855 N N . THR A 1 748 ? -32.830 -9.017 18.099 1.00 98.50 748 THR A N 1
ATOM 5856 C CA . THR A 1 748 ? -34.255 -8.676 17.969 1.00 98.50 748 THR A CA 1
ATOM 5857 C C . THR A 1 748 ? -35.154 -9.722 18.631 1.00 98.50 748 THR A C 1
ATOM 5859 O O . THR A 1 748 ? -36.077 -9.368 19.371 1.00 98.50 748 THR A O 1
ATOM 5862 N N . LEU A 1 749 ? -34.893 -11.011 18.391 1.00 98.75 749 LEU A N 1
ATOM 5863 C CA . LEU A 1 749 ? -35.716 -12.104 18.910 1.00 98.75 749 LEU A CA 1
ATOM 5864 C C . LEU A 1 749 ? -35.638 -12.219 20.435 1.00 98.75 749 LEU A C 1
ATOM 5866 O O . LEU A 1 749 ? -36.672 -12.433 21.075 1.00 98.75 749 LEU A O 1
ATOM 5870 N N . ALA A 1 750 ? -34.453 -12.041 21.024 1.00 98.75 750 ALA A N 1
ATOM 5871 C CA . ALA A 1 750 ? -34.287 -12.104 22.472 1.00 98.75 750 ALA A CA 1
ATOM 5872 C C . ALA A 1 750 ? -35.029 -10.966 23.184 1.00 98.75 750 ALA A C 1
ATOM 5874 O O . ALA A 1 750 ? -35.830 -11.235 24.082 1.00 98.75 750 ALA A O 1
ATOM 5875 N N . GLY A 1 751 ? -34.840 -9.713 22.750 1.00 98.31 751 GLY A N 1
ATOM 5876 C CA . GLY A 1 751 ? -35.561 -8.574 23.329 1.00 98.31 751 GLY A CA 1
ATOM 5877 C C . GLY A 1 751 ? -37.074 -8.679 23.143 1.00 98.31 751 GLY A C 1
ATOM 5878 O O . GLY A 1 751 ? -37.830 -8.503 24.095 1.00 98.31 751 GLY A O 1
ATOM 5879 N N . SER A 1 752 ? -37.534 -9.070 21.951 1.00 98.56 752 SER A N 1
ATOM 5880 C CA . SER A 1 752 ? -38.969 -9.258 21.683 1.00 98.56 752 SER A CA 1
ATOM 5881 C C . SER A 1 752 ? -39.586 -10.325 22.588 1.00 98.56 752 SER A C 1
ATOM 5883 O O . SER A 1 752 ? -40.666 -10.127 23.149 1.00 98.56 752 SER A O 1
ATOM 5885 N N . THR A 1 753 ? -38.888 -11.449 22.772 1.00 98.69 753 THR A N 1
ATOM 5886 C CA . THR A 1 753 ? -39.376 -12.537 23.626 1.00 98.69 753 THR A CA 1
ATOM 5887 C C . THR A 1 753 ? -39.406 -12.114 25.087 1.00 98.69 753 THR A C 1
ATOM 5889 O O . THR A 1 753 ? -40.413 -12.333 25.758 1.00 98.69 753 THR A O 1
ATOM 5892 N N . ALA A 1 754 ? -38.353 -11.455 25.574 1.00 98.69 754 ALA A N 1
ATOM 5893 C CA . ALA A 1 754 ? -38.307 -10.959 26.942 1.00 98.69 754 ALA A CA 1
ATOM 5894 C C . ALA A 1 754 ? -39.415 -9.925 27.213 1.00 98.69 754 ALA A C 1
ATOM 5896 O O . ALA A 1 754 ? -40.092 -10.003 28.235 1.00 98.69 754 ALA A O 1
ATOM 5897 N N . GLY A 1 755 ? -39.692 -9.027 26.263 1.00 98.00 755 GLY A N 1
ATOM 5898 C CA . GLY A 1 755 ? -40.811 -8.085 26.343 1.00 98.00 755 GLY A CA 1
ATOM 5899 C C . GLY A 1 755 ? -42.171 -8.774 26.479 1.00 98.00 755 GLY A C 1
ATOM 5900 O O . GLY A 1 755 ? -42.954 -8.431 27.365 1.00 98.00 755 GLY A O 1
ATOM 5901 N N . ILE A 1 756 ? -42.445 -9.786 25.647 1.00 97.88 756 ILE A N 1
ATOM 5902 C CA . ILE A 1 756 ? -43.696 -10.563 25.697 1.00 97.88 756 ILE A CA 1
ATOM 5903 C C . ILE A 1 756 ? -43.811 -11.347 27.011 1.00 97.88 756 ILE A C 1
ATOM 5905 O O . ILE A 1 756 ? -44.869 -11.359 27.644 1.00 97.88 756 ILE A O 1
ATOM 5909 N N . VAL A 1 757 ? -42.734 -11.999 27.447 1.00 98.12 757 VAL A N 1
ATOM 5910 C CA . VAL A 1 757 ? -42.736 -12.793 28.682 1.00 98.12 757 VAL A CA 1
ATOM 5911 C C . VAL A 1 757 ? -42.927 -11.893 29.897 1.00 98.12 757 VAL A C 1
ATOM 5913 O O . VAL A 1 757 ? -43.716 -12.236 30.778 1.00 98.12 757 VAL A O 1
ATOM 5916 N N . THR A 1 758 ? -42.309 -10.712 29.920 1.00 97.69 758 THR A N 1
ATOM 5917 C CA . THR A 1 758 ? -42.533 -9.731 30.984 1.00 97.69 758 THR A CA 1
ATOM 5918 C C . THR A 1 758 ? -43.951 -9.167 30.950 1.00 97.69 758 THR A C 1
ATOM 5920 O O . THR A 1 758 ? -44.582 -9.109 32.003 1.00 97.69 758 THR A O 1
ATOM 5923 N N . LEU A 1 759 ? -44.504 -8.857 29.769 1.00 96.19 759 LEU A N 1
ATOM 5924 C CA . LEU A 1 759 ? -45.893 -8.405 29.601 1.00 96.19 759 LEU A CA 1
ATOM 5925 C C . LEU A 1 759 ? -46.882 -9.364 30.285 1.00 96.19 759 LEU A C 1
ATOM 5927 O O . LEU A 1 759 ? -47.686 -8.950 31.123 1.00 96.19 759 LEU A O 1
ATOM 5931 N N . PHE A 1 760 ? -46.818 -10.655 29.942 1.00 96.56 760 PHE A N 1
ATOM 5932 C CA . PHE A 1 760 ? -47.718 -11.665 30.501 1.00 96.56 760 PHE A CA 1
ATOM 5933 C C . PHE A 1 760 ? -47.370 -12.022 31.950 1.00 96.56 760 PHE A C 1
ATOM 5935 O O . PHE A 1 760 ? -48.266 -12.104 32.792 1.00 96.56 760 PHE A O 1
ATOM 5942 N N . GLY A 1 761 ? -46.087 -12.196 32.271 1.00 95.50 761 GLY A N 1
ATOM 5943 C CA . GLY A 1 761 ? -45.629 -12.552 33.613 1.00 95.50 761 GLY A CA 1
ATOM 5944 C C . GLY A 1 761 ? -46.010 -11.500 34.651 1.00 95.50 761 GLY A C 1
ATOM 5945 O O . GLY A 1 761 ? -46.549 -11.829 35.707 1.00 95.50 761 GLY A O 1
ATOM 5946 N N . ARG A 1 762 ? -45.822 -10.217 34.331 1.00 93.88 762 ARG A N 1
ATOM 5947 C CA . ARG A 1 762 ? -46.218 -9.110 35.208 1.00 93.88 762 ARG A CA 1
ATOM 5948 C C . ARG A 1 762 ? -47.725 -8.959 35.285 1.00 93.88 762 ARG A C 1
ATOM 5950 O O . ARG A 1 762 ? -48.239 -8.835 36.394 1.00 93.88 762 ARG A O 1
ATOM 5957 N N . ARG A 1 763 ? -48.457 -9.106 34.176 1.00 93.56 763 ARG A N 1
ATOM 5958 C CA . ARG A 1 763 ? -49.930 -9.130 34.198 1.00 93.56 763 ARG A CA 1
ATOM 5959 C C . ARG A 1 763 ? -50.483 -10.158 35.187 1.00 93.56 763 ARG A C 1
ATOM 5961 O O . ARG A 1 763 ? -51.456 -9.854 35.876 1.00 93.56 763 ARG A O 1
ATOM 5968 N N . LEU A 1 764 ? -49.875 -11.343 35.275 1.00 93.31 764 LEU A N 1
ATOM 5969 C CA . LEU A 1 764 ? -50.277 -12.386 36.227 1.00 93.31 764 LEU A CA 1
ATOM 5970 C C . LEU A 1 764 ? -49.976 -12.020 37.690 1.00 93.31 764 LEU A C 1
ATOM 5972 O O . LEU A 1 764 ? -50.703 -12.454 38.578 1.00 93.31 764 LEU A O 1
ATOM 5976 N N . LEU A 1 765 ? -48.939 -11.218 37.946 1.00 91.12 765 LEU A N 1
ATOM 5977 C CA . LEU A 1 765 ? -48.533 -10.806 39.294 1.00 91.12 765 LEU A CA 1
ATOM 5978 C C . LEU A 1 765 ? -49.264 -9.550 39.794 1.00 91.12 765 LEU A C 1
ATOM 5980 O O . LEU A 1 765 ? -49.624 -9.491 40.967 1.00 91.12 765 LEU A O 1
ATOM 5984 N N . VAL A 1 766 ? -49.464 -8.546 38.931 1.00 87.81 766 VAL A N 1
ATOM 5985 C CA . VAL A 1 766 ? -50.016 -7.230 39.313 1.00 87.81 766 VAL A CA 1
ATOM 5986 C C . VAL A 1 766 ? -51.466 -7.002 38.870 1.00 87.81 766 VAL A C 1
ATOM 5988 O O . VAL A 1 766 ? -52.120 -6.088 39.364 1.00 87.81 766 VAL A O 1
ATOM 5991 N N . GLY A 1 767 ? -52.003 -7.819 37.957 1.00 91.12 767 GLY A N 1
ATOM 5992 C CA . GLY A 1 767 ? -53.411 -7.763 37.540 1.00 91.12 767 GLY A CA 1
ATOM 5993 C C . GLY A 1 767 ? -53.772 -6.674 36.517 1.00 91.12 767 GLY A C 1
ATOM 5994 O O . GLY A 1 767 ? -54.937 -6.581 36.125 1.00 91.12 767 GLY A O 1
ATOM 5995 N N . HIS A 1 768 ? -52.811 -5.882 36.031 1.00 90.06 768 HIS A N 1
ATOM 5996 C CA . HIS A 1 768 ? -52.960 -4.923 34.924 1.00 90.06 768 HIS A CA 1
ATOM 5997 C C . HIS A 1 768 ? -51.803 -5.037 33.918 1.00 90.06 768 HIS A C 1
ATOM 5999 O O . HIS A 1 768 ? -50.811 -5.705 34.189 1.00 90.06 768 HIS A O 1
ATOM 6005 N N . TRP A 1 769 ? -51.964 -4.452 32.730 1.00 93.00 769 TRP A N 1
ATOM 6006 C CA . TRP A 1 769 ? -50.872 -4.325 31.757 1.00 93.00 769 TRP A CA 1
ATOM 6007 C C . TRP A 1 769 ? -50.080 -3.053 32.070 1.00 93.00 769 TRP A C 1
ATOM 6009 O O . TRP A 1 769 ? -50.690 -2.047 32.438 1.00 93.00 769 TRP A O 1
ATOM 6019 N N . ASP A 1 770 ? -48.755 -3.095 31.954 1.00 90.00 770 ASP A N 1
ATOM 6020 C CA . ASP A 1 770 ? -47.875 -1.957 32.237 1.00 90.00 770 ASP A CA 1
ATOM 6021 C C . ASP A 1 770 ? -46.799 -1.853 31.151 1.00 90.00 770 ASP A C 1
ATOM 6023 O O . ASP A 1 770 ? -46.074 -2.811 30.899 1.00 90.00 770 ASP A O 1
ATOM 6027 N N . ALA A 1 771 ? -46.724 -0.704 30.479 1.00 91.50 771 ALA A N 1
ATOM 6028 C CA . ALA A 1 771 ? -45.774 -0.483 29.393 1.00 91.50 771 ALA A CA 1
ATOM 6029 C C . ALA A 1 771 ? -44.320 -0.392 29.888 1.00 91.50 771 ALA A C 1
ATOM 6031 O O . ALA A 1 771 ? -43.418 -0.812 29.168 1.00 91.50 771 ALA A O 1
ATOM 6032 N N . LEU A 1 772 ? -44.090 0.111 31.106 1.00 92.75 772 LEU A N 1
ATOM 6033 C CA . LEU A 1 772 ? -42.749 0.248 31.682 1.00 92.75 772 LEU A CA 1
ATOM 6034 C C . LEU A 1 772 ? -42.139 -1.125 31.967 1.00 92.75 772 LEU A C 1
ATOM 6036 O O . LEU A 1 772 ? -40.983 -1.371 31.629 1.00 92.75 772 LEU A O 1
ATOM 6040 N N . ASP A 1 773 ? -42.951 -2.041 32.501 1.00 93.38 773 ASP A N 1
ATOM 6041 C CA . ASP A 1 773 ? -42.554 -3.434 32.719 1.00 93.38 773 ASP A CA 1
ATOM 6042 C C . ASP A 1 773 ? -42.134 -4.092 31.388 1.00 93.38 773 ASP A C 1
ATOM 6044 O O . ASP A 1 773 ? -41.111 -4.772 31.322 1.00 93.38 773 ASP A O 1
ATOM 6048 N N . VAL A 1 774 ? -42.882 -3.864 30.299 1.00 96.31 774 VAL A N 1
ATOM 6049 C CA . VAL A 1 774 ? -42.530 -4.389 28.964 1.00 96.31 774 VAL A CA 1
ATOM 6050 C C . VAL A 1 774 ? -41.217 -3.803 28.465 1.00 96.31 774 VAL A C 1
ATOM 6052 O O . VAL A 1 774 ? -40.373 -4.559 27.991 1.00 96.31 774 VAL A O 1
ATOM 6055 N N . CYS A 1 775 ? -41.032 -2.486 28.584 1.00 97.56 775 CYS A N 1
ATOM 6056 C CA . CYS A 1 775 ? -39.795 -1.804 28.211 1.00 97.56 775 CYS A CA 1
ATOM 6057 C C . CYS A 1 775 ? -38.581 -2.401 28.940 1.00 97.56 775 CYS A C 1
ATOM 6059 O O . CYS A 1 775 ? -37.626 -2.812 28.282 1.00 97.56 775 CYS A O 1
ATOM 6061 N N . ASN A 1 776 ? -38.647 -2.557 30.266 1.00 95.56 776 ASN A N 1
ATOM 6062 C CA . ASN A 1 776 ? -37.580 -3.196 31.045 1.00 95.56 776 ASN A CA 1
ATOM 6063 C C . ASN A 1 776 ? -37.367 -4.662 30.637 1.00 95.56 776 ASN A C 1
ATOM 6065 O O . ASN A 1 776 ? -36.229 -5.116 30.532 1.00 95.56 776 ASN A O 1
ATOM 6069 N N . GLY A 1 777 ? -38.444 -5.396 30.339 1.00 97.69 777 GLY A N 1
ATOM 6070 C CA . GLY A 1 777 ? -38.368 -6.753 29.796 1.00 97.69 777 GLY A CA 1
ATOM 6071 C C . GLY A 1 777 ? -37.594 -6.823 28.481 1.00 97.69 777 GLY A C 1
ATOM 6072 O O . GLY A 1 777 ? -36.667 -7.620 28.362 1.00 97.69 777 GLY A O 1
ATOM 6073 N N . VAL A 1 778 ? -37.932 -5.962 27.517 1.00 98.50 778 VAL A N 1
ATOM 6074 C CA . VAL A 1 778 ? -37.246 -5.874 26.218 1.00 98.50 778 VAL A CA 1
ATOM 6075 C C . VAL A 1 778 ? -35.748 -5.623 26.406 1.00 98.50 778 VAL A C 1
ATOM 6077 O O . VAL A 1 778 ? -34.926 -6.350 25.847 1.00 98.50 778 VAL A O 1
ATOM 6080 N N . LEU A 1 779 ? -35.393 -4.650 27.247 1.00 98.25 779 LEU A N 1
ATOM 6081 C CA . LEU A 1 779 ? -34.002 -4.305 27.543 1.00 98.25 779 LEU A CA 1
ATOM 6082 C C . LEU A 1 779 ? -33.256 -5.450 28.244 1.00 98.25 779 LEU A C 1
ATOM 6084 O O . LEU A 1 779 ? -32.116 -5.734 27.887 1.00 98.25 779 LEU A O 1
ATOM 6088 N N . GLY A 1 780 ? -33.898 -6.161 29.176 1.00 98.38 780 GLY A N 1
ATOM 6089 C CA . GLY A 1 780 ? -33.320 -7.346 29.818 1.00 98.38 780 GLY A CA 1
ATOM 6090 C C . GLY A 1 780 ? -32.989 -8.462 28.820 1.00 98.38 780 GLY A C 1
ATOM 6091 O O . GLY A 1 780 ? -31.942 -9.102 28.925 1.00 98.38 780 GLY A O 1
ATOM 6092 N N . GLY A 1 781 ? -33.836 -8.656 27.803 1.00 98.69 781 GLY A N 1
ATOM 6093 C CA . GLY A 1 781 ? -33.566 -9.584 26.703 1.00 98.69 781 GLY A CA 1
ATOM 6094 C C . GLY A 1 781 ? -32.375 -9.164 25.840 1.00 98.69 781 GLY A C 1
ATOM 6095 O O . GLY A 1 781 ? -31.546 -10.012 25.507 1.00 98.69 781 GLY A O 1
ATOM 6096 N N . PHE A 1 782 ? -32.252 -7.871 25.518 1.00 98.69 782 PHE A N 1
ATOM 6097 C CA . PHE A 1 782 ? -31.084 -7.364 24.791 1.00 98.69 782 PHE A CA 1
ATOM 6098 C C . PHE A 1 782 ? -29.794 -7.531 25.588 1.00 98.69 782 PHE A C 1
ATOM 6100 O O . PHE A 1 782 ? -28.822 -8.044 25.051 1.00 98.69 782 PHE A O 1
ATOM 6107 N N . VAL A 1 783 ? -29.807 -7.198 26.879 1.00 98.69 783 VAL A N 1
ATOM 6108 C CA . VAL A 1 783 ? -28.660 -7.386 27.775 1.00 98.69 783 VAL A CA 1
ATOM 6109 C C . VAL A 1 783 ? -28.197 -8.842 27.820 1.00 98.69 783 VAL A C 1
ATOM 6111 O O . VAL A 1 783 ? -26.994 -9.109 27.778 1.00 98.69 783 VAL A O 1
ATOM 6114 N N . ALA A 1 784 ? -29.132 -9.789 27.928 1.00 98.81 784 ALA A N 1
ATOM 6115 C CA . ALA A 1 784 ? -28.797 -11.204 28.055 1.00 98.81 784 ALA A CA 1
ATOM 6116 C C . ALA A 1 784 ? -28.219 -11.795 26.763 1.00 98.81 784 ALA A C 1
ATOM 6118 O O . ALA A 1 784 ? -27.311 -12.617 26.816 1.00 98.81 784 ALA A O 1
ATOM 6119 N N . ILE A 1 785 ? -28.719 -11.399 25.591 1.00 98.81 785 ILE A N 1
ATOM 6120 C CA . ILE A 1 785 ? -28.221 -11.957 24.327 1.00 98.81 785 ILE A CA 1
ATOM 6121 C C . ILE A 1 785 ? -26.868 -11.368 23.910 1.00 98.81 785 ILE A C 1
ATOM 6123 O O . ILE A 1 785 ? -26.183 -11.988 23.104 1.00 98.81 785 ILE A O 1
ATOM 6127 N N . THR A 1 786 ? -26.464 -10.217 24.456 1.00 98.69 786 THR A N 1
ATOM 6128 C CA . THR A 1 786 ? -25.234 -9.492 24.097 1.00 98.69 786 THR A CA 1
ATOM 6129 C C . THR A 1 786 ? -23.974 -10.384 24.049 1.00 98.69 786 THR A C 1
ATOM 6131 O O . THR A 1 786 ? -23.215 -10.292 23.085 1.00 98.69 786 THR A O 1
ATOM 6134 N N . SER A 1 787 ? -23.750 -11.297 25.002 1.00 98.38 787 SER A N 1
ATOM 6135 C CA . SER A 1 787 ? -22.566 -12.176 24.991 1.00 98.38 787 SER A CA 1
ATOM 6136 C C . SER A 1 787 ? -22.604 -13.245 23.900 1.00 98.38 787 SER A C 1
ATOM 6138 O O . SER A 1 787 ? -21.567 -13.581 23.333 1.00 98.38 787 SER A O 1
ATOM 6140 N N . GLY A 1 788 ? -23.792 -13.772 23.595 1.00 97.69 788 GLY A N 1
ATOM 6141 C CA . GLY A 1 788 ? -23.984 -14.930 22.717 1.00 97.69 788 GLY A CA 1
ATOM 6142 C C . GLY A 1 788 ? -24.525 -14.606 21.330 1.00 97.69 788 GLY A C 1
ATOM 6143 O O . GLY A 1 788 ? -24.678 -15.512 20.515 1.00 97.69 788 GLY A O 1
ATOM 6144 N N . CYS A 1 789 ? -24.850 -13.344 21.047 1.00 98.00 789 CYS A N 1
ATOM 6145 C CA . CYS A 1 789 ? -25.629 -12.943 19.875 1.00 98.00 789 CYS A CA 1
ATOM 6146 C C . CYS A 1 789 ? -25.012 -13.357 18.526 1.00 98.00 789 CYS A C 1
ATOM 6148 O O . CYS A 1 789 ? -25.769 -13.623 17.591 1.00 98.00 789 CYS A O 1
ATOM 6150 N N . SER A 1 790 ? -23.684 -13.478 18.440 1.00 96.44 790 SER A N 1
ATOM 6151 C CA . SER A 1 790 ? -22.955 -13.968 17.260 1.00 96.44 790 SER A CA 1
ATOM 6152 C C . SER A 1 790 ? -22.842 -15.490 17.171 1.00 96.44 790 SER A C 1
ATOM 6154 O O . SER A 1 790 ? -22.717 -16.021 16.066 1.00 96.44 790 SER A O 1
ATOM 6156 N N . VAL A 1 791 ? -22.932 -16.206 18.296 1.00 96.88 791 VAL A N 1
ATOM 6157 C CA . VAL A 1 791 ? -22.590 -17.637 18.389 1.00 96.88 791 VAL A CA 1
ATOM 6158 C C . VAL A 1 791 ? -23.778 -18.567 18.631 1.00 96.88 791 VAL A C 1
ATOM 6160 O O . VAL A 1 791 ? -23.590 -19.776 18.733 1.00 96.88 791 VAL A O 1
ATOM 6163 N N . VAL A 1 792 ? -25.004 -18.050 18.714 1.00 97.94 792 VAL A N 1
ATOM 6164 C CA . VAL A 1 792 ? -26.211 -18.867 18.927 1.00 97.94 792 VAL A CA 1
ATOM 6165 C C . VAL A 1 792 ? -27.155 -18.839 17.729 1.00 97.94 792 VAL A C 1
ATOM 6167 O O . VAL A 1 792 ? -27.169 -17.907 16.927 1.00 97.94 792 VAL A O 1
ATOM 6170 N N . GLU A 1 793 ? -27.984 -19.873 17.628 1.00 97.19 793 GLU A N 1
ATOM 6171 C CA . GLU A 1 793 ? -29.053 -19.940 16.633 1.00 97.19 793 GLU A CA 1
ATOM 6172 C C . GLU A 1 793 ? -30.200 -18.957 16.960 1.00 97.19 793 GLU A C 1
ATOM 6174 O O . GLU A 1 793 ? -30.503 -18.731 18.138 1.00 97.19 793 GLU A O 1
ATOM 6179 N N . PRO A 1 794 ? -30.928 -18.430 15.955 1.00 97.81 794 PRO A N 1
ATOM 6180 C CA . PRO A 1 794 ? -32.074 -17.540 16.172 1.00 97.81 794 PRO A CA 1
ATOM 6181 C C . PRO A 1 794 ? -33.145 -18.095 17.122 1.00 97.81 794 PRO A C 1
ATOM 6183 O O . PRO A 1 794 ? -33.690 -17.355 17.940 1.00 97.81 794 PRO A O 1
ATOM 6186 N N . TRP A 1 795 ? -33.428 -19.402 17.074 1.00 97.88 795 TRP A N 1
ATOM 6187 C CA . TRP A 1 795 ? -34.387 -20.024 17.995 1.00 97.88 795 TRP A CA 1
ATOM 6188 C C . TRP A 1 795 ? -33.883 -20.015 19.445 1.00 97.88 795 TRP A C 1
ATOM 6190 O O . TRP A 1 795 ? -34.676 -19.870 20.374 1.00 97.88 795 TRP A O 1
ATOM 6200 N N . ALA A 1 796 ? -32.570 -20.136 19.655 1.00 98.19 796 ALA A N 1
ATOM 6201 C CA . ALA A 1 796 ? -31.976 -20.134 20.984 1.00 98.19 796 ALA A CA 1
ATOM 6202 C C . ALA A 1 796 ? -32.080 -18.733 21.609 1.00 98.19 796 ALA A C 1
ATOM 6204 O O . ALA A 1 796 ? -32.337 -18.609 22.804 1.00 98.19 796 ALA A O 1
ATOM 6205 N N . ALA A 1 797 ? -32.008 -17.669 20.804 1.00 98.50 797 ALA A N 1
ATOM 6206 C CA . ALA A 1 797 ? -32.222 -16.301 21.277 1.00 98.50 797 ALA A CA 1
ATOM 6207 C C . ALA A 1 797 ? -33.623 -16.078 21.889 1.00 98.50 797 ALA A C 1
ATOM 6209 O O . ALA A 1 797 ? -33.753 -15.347 22.870 1.00 98.50 797 ALA A O 1
ATOM 6210 N N . ILE A 1 798 ? -34.659 -16.760 21.383 1.00 98.75 798 ILE A N 1
ATOM 6211 C CA . ILE A 1 798 ? -36.007 -16.760 21.987 1.00 98.75 798 ILE A CA 1
ATOM 6212 C C . ILE A 1 798 ? -35.944 -17.351 23.404 1.00 98.75 798 ILE A C 1
ATOM 6214 O O . ILE A 1 798 ? -36.467 -16.768 24.355 1.00 98.75 798 ILE A O 1
ATOM 6218 N N . VAL A 1 799 ? -35.247 -18.479 23.572 1.00 98.56 799 VAL A N 1
ATOM 6219 C CA . VAL A 1 799 ? -35.048 -19.117 24.885 1.00 98.56 799 VAL A CA 1
ATOM 6220 C C . VAL A 1 799 ? -34.273 -18.197 25.832 1.00 98.56 799 VAL A C 1
ATOM 6222 O O . VAL A 1 799 ? -34.662 -18.054 26.992 1.00 98.56 799 VAL A O 1
ATOM 6225 N N . CYS A 1 800 ? -33.231 -17.521 25.338 1.00 98.69 800 CYS A N 1
ATOM 6226 C CA . CYS A 1 800 ? -32.475 -16.533 26.109 1.00 98.69 800 CYS A CA 1
ATOM 6227 C C . CYS A 1 800 ? -33.391 -15.435 26.658 1.00 98.69 800 CYS A C 1
ATOM 6229 O O . CYS A 1 800 ? -33.409 -15.202 27.868 1.00 98.69 800 CYS A O 1
ATOM 6231 N N . GLY A 1 801 ? -34.199 -14.824 25.783 1.00 98.62 801 GLY A N 1
ATOM 6232 C CA . GLY A 1 801 ? -35.133 -13.760 26.146 1.00 98.62 801 GLY A CA 1
ATOM 6233 C C . GLY A 1 801 ? -36.184 -14.202 27.164 1.00 98.62 801 GLY A C 1
ATOM 6234 O O . GLY A 1 801 ? -36.475 -13.470 28.109 1.00 98.62 801 GLY A O 1
ATOM 6235 N N . PHE A 1 802 ? -36.712 -15.422 27.030 1.00 98.75 802 PHE A N 1
ATOM 6236 C CA . PHE A 1 802 ? -37.669 -15.973 27.992 1.00 98.75 802 PHE A CA 1
ATOM 6237 C C . PHE A 1 802 ? -37.092 -16.020 29.411 1.00 98.75 802 PHE A C 1
ATOM 6239 O O . PHE A 1 802 ? -37.692 -15.492 30.350 1.00 98.75 802 PHE A O 1
ATOM 6246 N N . PHE A 1 803 ? -35.910 -16.613 29.574 1.00 98.62 803 PHE A N 1
ATOM 6247 C CA . PHE A 1 803 ? -35.291 -16.735 30.891 1.00 98.62 803 PHE A CA 1
ATOM 6248 C C . PHE A 1 803 ? -34.721 -15.410 31.404 1.00 98.62 803 PHE A C 1
ATOM 6250 O O . PHE A 1 803 ? -34.763 -15.181 32.612 1.00 98.62 803 PHE A O 1
ATOM 6257 N N . ALA A 1 804 ? -34.285 -14.504 30.524 1.00 98.69 804 ALA A N 1
ATOM 6258 C CA . ALA A 1 804 ? -33.888 -13.151 30.910 1.00 98.69 804 ALA A CA 1
ATOM 6259 C C . ALA A 1 804 ? -35.042 -12.404 31.603 1.00 98.69 804 ALA A C 1
ATOM 6261 O O . ALA A 1 804 ? -34.860 -11.846 32.684 1.00 98.69 804 ALA A O 1
ATOM 6262 N N . ALA A 1 805 ? -36.258 -12.482 31.051 1.00 98.50 805 ALA A N 1
ATOM 6263 C CA . ALA A 1 805 ? -37.451 -11.918 31.684 1.00 98.50 805 ALA A CA 1
ATOM 6264 C C . ALA A 1 805 ? -37.753 -12.559 33.051 1.00 98.50 805 ALA A C 1
ATOM 6266 O O . ALA A 1 805 ? -38.081 -11.855 34.009 1.00 98.50 805 ALA A O 1
ATOM 6267 N N . CYS A 1 806 ? -37.602 -13.882 33.185 1.00 98.38 806 CYS A N 1
ATOM 6268 C CA . CYS A 1 806 ? -37.764 -14.562 34.474 1.00 98.38 806 CYS A CA 1
ATOM 6269 C C . CYS A 1 806 ? -36.741 -14.090 35.518 1.00 98.38 806 CYS A C 1
ATOM 6271 O O . CYS A 1 806 ? -37.111 -13.868 36.673 1.00 98.38 806 CYS A O 1
ATOM 6273 N N . VAL A 1 807 ? -35.477 -13.923 35.116 1.00 98.50 807 VAL A N 1
ATOM 6274 C CA . VAL A 1 807 ? -34.399 -13.419 35.978 1.00 98.50 807 VAL A CA 1
ATOM 6275 C C . VAL A 1 807 ? -34.710 -12.001 36.444 1.00 98.50 807 VAL A C 1
ATOM 6277 O O . VAL A 1 807 ? -34.690 -11.751 37.648 1.00 98.50 807 VAL A O 1
ATOM 6280 N N . LEU A 1 808 ? -35.086 -11.106 35.527 1.00 98.31 808 LEU A N 1
ATOM 6281 C CA . LEU A 1 808 ? -35.464 -9.731 35.853 1.00 98.31 808 LEU A CA 1
ATOM 6282 C C . LEU A 1 808 ? -36.621 -9.681 36.862 1.00 98.31 808 LEU A C 1
ATOM 6284 O O . LEU A 1 808 ? -36.497 -9.075 37.926 1.00 98.31 808 LEU A O 1
ATOM 6288 N N . ILE A 1 809 ? -37.730 -10.374 36.577 1.00 97.69 809 ILE A N 1
ATOM 6289 C CA . ILE A 1 809 ? -38.900 -10.409 37.470 1.00 97.69 809 ILE A CA 1
ATOM 6290 C C . ILE A 1 809 ? -38.518 -10.967 38.847 1.00 97.69 809 ILE A C 1
ATOM 6292 O O . ILE A 1 809 ? -38.919 -10.415 39.875 1.00 97.69 809 ILE A O 1
ATOM 6296 N N . GLY A 1 810 ? -37.744 -12.054 38.879 1.00 97.69 810 GLY A N 1
ATOM 6297 C CA . GLY A 1 810 ? -37.296 -12.688 40.116 1.00 97.69 810 GLY A CA 1
ATOM 6298 C C . GLY A 1 810 ? -36.432 -11.758 40.965 1.00 97.69 810 GLY A C 1
ATOM 6299 O O . GLY A 1 810 ? -36.693 -11.597 42.160 1.00 97.69 810 GLY A O 1
ATOM 6300 N N . LEU A 1 811 ? -35.449 -11.098 40.351 1.00 97.81 811 LEU A N 1
ATOM 6301 C CA . LEU A 1 811 ? -34.568 -10.157 41.038 1.00 97.81 811 LEU A CA 1
ATOM 6302 C C . LEU A 1 811 ? -35.309 -8.905 41.505 1.00 97.81 811 LEU A C 1
ATOM 6304 O O . LEU A 1 811 ? -35.046 -8.445 42.612 1.00 97.81 811 LEU A O 1
ATOM 6308 N N . ASN A 1 812 ? -36.292 -8.410 40.752 1.00 95.81 812 ASN A N 1
ATOM 6309 C CA . ASN A 1 812 ? -37.144 -7.308 41.202 1.00 95.81 812 ASN A CA 1
ATOM 6310 C C . ASN A 1 812 ? -37.950 -7.688 42.453 1.00 95.81 812 ASN A C 1
ATOM 6312 O O . ASN A 1 812 ? -38.032 -6.911 43.404 1.00 95.81 812 ASN A O 1
ATOM 6316 N N . ILE A 1 813 ? -38.497 -8.908 42.513 1.00 95.19 813 ILE A N 1
ATOM 6317 C CA . ILE A 1 813 ? -39.185 -9.405 43.717 1.00 95.19 813 ILE A CA 1
ATOM 6318 C C . ILE A 1 813 ? -38.213 -9.507 44.902 1.00 95.19 813 ILE A C 1
ATOM 6320 O O . ILE A 1 813 ? -38.575 -9.147 46.025 1.00 95.19 813 ILE A O 1
ATOM 6324 N N . ILE A 1 814 ? -36.992 -9.995 44.672 1.00 96.62 814 ILE A N 1
ATOM 6325 C CA . ILE A 1 814 ? -35.961 -10.113 45.712 1.00 96.62 814 ILE A CA 1
ATOM 6326 C C . ILE A 1 814 ? -35.535 -8.729 46.215 1.00 96.62 814 ILE A C 1
ATOM 6328 O O . ILE A 1 814 ? -35.498 -8.523 47.426 1.00 96.62 814 ILE A O 1
ATOM 6332 N N . ALA A 1 815 ? -35.299 -7.770 45.320 1.00 95.94 815 ALA A N 1
ATOM 6333 C CA . ALA A 1 815 ? -34.951 -6.393 45.660 1.00 95.94 815 ALA A CA 1
ATOM 6334 C C . ALA A 1 815 ? -35.988 -5.760 46.600 1.00 95.94 815 ALA A C 1
ATOM 6336 O O . ALA A 1 815 ? -35.634 -5.242 47.659 1.00 95.94 815 ALA A O 1
ATOM 6337 N N . LEU A 1 816 ? -37.280 -5.902 46.281 1.00 93.62 816 LEU A N 1
ATOM 6338 C CA . LEU A 1 816 ? -38.367 -5.411 47.134 1.00 93.62 816 LEU A CA 1
ATOM 6339 C C . LEU A 1 816 ? -38.381 -6.076 48.517 1.00 93.62 816 LEU A C 1
ATOM 6341 O O . LEU A 1 816 ? -38.635 -5.400 49.512 1.00 93.62 816 LEU A O 1
ATOM 6345 N N . LYS A 1 817 ? -38.110 -7.387 48.594 1.00 93.19 817 LYS A N 1
ATOM 6346 C CA . LYS A 1 817 ? -38.042 -8.123 49.869 1.00 93.19 817 LYS A CA 1
ATOM 6347 C C . LYS A 1 817 ? -36.850 -7.706 50.727 1.00 93.19 817 LYS A C 1
ATOM 6349 O O . LYS A 1 817 ? -36.964 -7.705 51.947 1.00 93.19 817 LYS A O 1
ATOM 6354 N N . LEU A 1 818 ? -35.728 -7.367 50.096 1.00 95.19 818 LEU A N 1
ATOM 6355 C CA . LEU A 1 818 ? -34.504 -6.921 50.763 1.00 95.19 818 LEU A CA 1
ATOM 6356 C C . LEU A 1 818 ? -34.483 -5.412 51.038 1.00 95.19 818 LEU A C 1
ATOM 6358 O O . LEU A 1 818 ? -33.471 -4.903 51.507 1.00 95.19 818 LEU A O 1
ATO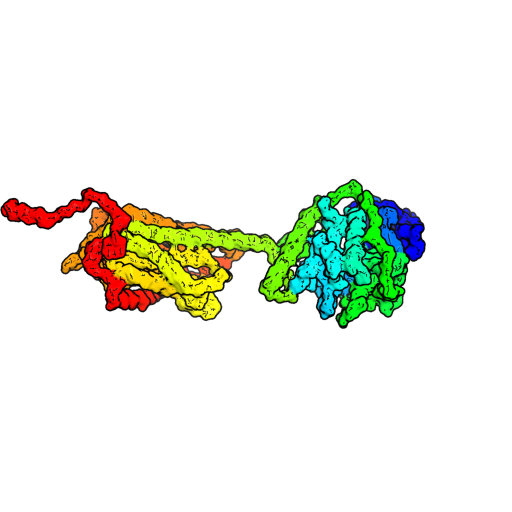M 6362 N N . GLN A 1 819 ? -35.578 -4.701 50.751 1.00 95.19 819 GLN A N 1
ATOM 6363 C CA . GLN A 1 819 ? -35.670 -3.242 50.872 1.00 95.19 819 GLN A CA 1
ATOM 6364 C C . GLN A 1 819 ? -34.590 -2.495 50.072 1.00 95.19 819 GLN A C 1
ATOM 6366 O O . GLN A 1 819 ? -34.162 -1.398 50.432 1.00 95.19 819 GLN A O 1
ATOM 6371 N N . TYR A 1 820 ? -34.158 -3.098 48.967 1.00 96.06 820 TYR A N 1
ATOM 6372 C CA . TYR A 1 820 ? -33.221 -2.506 48.031 1.00 96.06 820 TYR A CA 1
ATOM 6373 C C . TYR A 1 820 ? -33.981 -1.617 47.044 1.00 96.06 820 TYR A C 1
ATOM 6375 O O . TYR A 1 820 ? -34.998 -2.025 46.475 1.00 96.06 820 TYR A O 1
ATOM 6383 N N . ASP A 1 821 ? -33.503 -0.388 46.865 1.00 96.44 821 ASP A N 1
ATOM 6384 C CA . ASP A 1 821 ? -34.129 0.606 45.997 1.00 96.44 821 ASP A CA 1
ATOM 6385 C C . ASP A 1 821 ? -33.180 1.024 44.879 1.00 96.44 821 ASP A C 1
ATOM 6387 O O . ASP A 1 821 ? -32.299 1.864 45.059 1.00 96.44 821 ASP A O 1
ATOM 6391 N N . ASP A 1 822 ? -33.417 0.438 43.715 1.00 95.81 822 ASP A N 1
ATOM 6392 C CA . ASP A 1 822 ? -32.864 0.869 42.443 1.00 95.81 822 ASP A CA 1
ATOM 6393 C C . ASP A 1 822 ? -33.997 1.549 41.648 1.00 95.81 822 ASP A C 1
ATOM 6395 O O . ASP A 1 822 ? -34.981 0.878 41.320 1.00 95.81 822 ASP A O 1
ATOM 6399 N N . PRO A 1 823 ? -33.915 2.865 41.368 1.00 93.31 823 PRO A N 1
ATOM 6400 C CA . PRO A 1 823 ? -34.951 3.612 40.660 1.00 93.31 823 PRO A CA 1
ATOM 6401 C C . PRO A 1 823 ? -35.313 3.074 39.283 1.00 93.31 823 PRO A C 1
ATOM 6403 O O . PRO A 1 823 ? -36.465 3.219 38.878 1.00 93.31 823 PRO A O 1
ATOM 6406 N N . LEU A 1 824 ? -34.342 2.498 38.579 1.00 93.44 824 LEU A N 1
ATOM 6407 C CA . LEU A 1 824 ? -34.492 2.019 37.210 1.00 93.44 824 LEU A CA 1
ATOM 6408 C C . LEU A 1 824 ? -34.468 0.494 37.113 1.00 93.44 824 LEU A C 1
ATOM 6410 O O . LEU A 1 824 ? -34.603 -0.043 36.018 1.00 93.44 824 LEU A O 1
ATOM 6414 N N . GLU A 1 825 ? -34.285 -0.196 38.239 1.00 95.06 825 GLU A N 1
ATOM 6415 C CA . GLU A 1 825 ? -34.017 -1.635 38.276 1.00 95.06 825 GLU A CA 1
ATOM 6416 C C . GLU A 1 825 ? -32.733 -2.000 37.504 1.00 95.06 825 GLU A C 1
ATOM 6418 O O . GLU A 1 825 ? -32.586 -3.121 37.017 1.00 95.06 825 GLU A O 1
ATOM 6423 N N . ALA A 1 826 ? -31.791 -1.057 37.384 1.00 95.69 826 ALA A N 1
ATOM 6424 C CA . ALA A 1 826 ? -30.609 -1.187 36.539 1.00 95.69 826 ALA A CA 1
ATOM 6425 C C . ALA A 1 826 ? -29.662 -2.301 37.019 1.00 95.69 826 ALA A C 1
ATOM 6427 O O . ALA A 1 826 ? -29.132 -3.041 36.191 1.00 95.69 826 ALA A O 1
ATOM 6428 N N . ALA A 1 827 ? -29.503 -2.504 38.330 1.00 97.19 827 ALA A N 1
ATOM 6429 C CA . ALA A 1 827 ? -28.712 -3.605 38.878 1.00 97.19 827 ALA A CA 1
ATOM 6430 C C . ALA A 1 827 ? -29.343 -4.977 38.572 1.00 97.19 827 ALA A C 1
ATOM 6432 O O . ALA A 1 827 ? -28.647 -5.914 38.175 1.00 97.19 827 ALA A O 1
ATOM 6433 N N . GLN A 1 828 ? -30.667 -5.101 38.711 1.00 97.19 828 GLN A N 1
ATOM 6434 C CA . GLN A 1 828 ? -31.408 -6.329 38.406 1.00 97.19 828 GLN A CA 1
ATOM 6435 C C . GLN A 1 828 ? -31.389 -6.638 36.908 1.00 97.19 828 GLN A C 1
ATOM 6437 O O . GLN A 1 828 ? -31.163 -7.782 36.510 1.00 97.19 828 GLN A O 1
ATOM 6442 N N . LEU A 1 829 ? -31.602 -5.615 36.082 1.00 97.56 829 LEU A N 1
ATOM 6443 C CA . LEU A 1 829 ? -31.645 -5.726 34.634 1.00 97.56 829 LEU A CA 1
ATOM 6444 C C . LEU A 1 829 ? -30.253 -6.015 34.078 1.00 97.56 829 LEU A C 1
ATOM 6446 O O . LEU A 1 829 ? -30.042 -7.075 33.500 1.00 97.56 829 LEU A O 1
ATOM 6450 N N . HIS A 1 830 ? -29.285 -5.128 34.292 1.00 98.50 830 HIS A N 1
ATOM 6451 C CA . HIS A 1 830 ? -27.957 -5.261 33.699 1.00 98.50 830 HIS A CA 1
ATOM 6452 C C . HIS A 1 830 ? -27.094 -6.308 34.406 1.00 98.50 830 HIS A C 1
ATOM 6454 O O . HIS A 1 830 ? -26.505 -7.159 33.744 1.00 98.50 830 HIS A O 1
ATOM 6460 N N . GLY A 1 831 ? -27.073 -6.310 35.741 1.00 97.88 831 GLY A N 1
ATOM 6461 C CA . GLY A 1 831 ? -26.316 -7.292 36.518 1.00 97.88 831 GLY A CA 1
ATOM 6462 C C . GLY A 1 831 ? -26.913 -8.694 36.413 1.00 97.88 831 GLY A C 1
ATOM 6463 O O . GLY A 1 831 ? -26.227 -9.655 36.070 1.00 97.88 831 GLY A O 1
ATOM 6464 N N . GLY A 1 832 ? -28.218 -8.815 36.656 1.00 98.06 832 GLY A N 1
ATOM 6465 C CA . GLY A 1 832 ? -28.918 -10.096 36.613 1.00 98.06 832 GLY A CA 1
ATOM 6466 C C . GLY A 1 832 ? -28.996 -10.710 35.220 1.00 98.06 832 GLY A C 1
ATOM 6467 O O . GLY A 1 832 ? -28.556 -11.844 35.017 1.00 98.06 832 GLY A O 1
ATOM 6468 N N . CYS A 1 833 ? -29.540 -9.969 34.249 1.00 98.69 833 CYS A N 1
ATOM 6469 C CA . CYS A 1 833 ? -29.676 -10.489 32.887 1.00 98.69 833 CYS A CA 1
ATOM 6470 C C . CYS A 1 833 ? -28.311 -10.626 32.199 1.00 98.69 833 CYS A C 1
ATOM 6472 O O . CYS A 1 833 ? -28.146 -11.536 31.393 1.00 98.69 833 CYS A O 1
ATOM 6474 N N . GLY A 1 834 ? -27.320 -9.794 32.546 1.00 98.44 834 GLY A N 1
ATOM 6475 C CA . GLY A 1 834 ? -25.949 -9.917 32.044 1.00 98.44 834 GLY A CA 1
ATOM 6476 C C . GLY A 1 834 ? -25.274 -11.212 32.504 1.00 98.44 834 GLY A C 1
ATOM 6477 O O . GLY A 1 834 ? -24.744 -11.962 31.684 1.00 98.44 834 GLY A O 1
ATOM 6478 N N . ALA A 1 835 ? -25.388 -11.548 33.796 1.00 98.69 835 ALA A N 1
ATOM 6479 C CA . ALA A 1 835 ? -24.910 -12.829 34.320 1.00 98.69 835 ALA A CA 1
ATOM 6480 C C . ALA A 1 835 ? -25.631 -14.025 33.673 1.00 98.69 835 ALA A C 1
ATOM 6482 O O . ALA A 1 835 ? -24.992 -15.017 33.320 1.00 98.69 835 ALA A O 1
ATOM 6483 N N . TRP A 1 836 ? -26.952 -13.926 33.472 1.00 98.69 836 TRP A N 1
ATOM 6484 C CA . TRP A 1 836 ? -27.704 -14.941 32.729 1.00 98.69 836 TRP A CA 1
ATOM 6485 C C . TRP A 1 836 ? -27.209 -15.080 31.288 1.00 98.69 836 TRP A C 1
ATOM 6487 O O . TRP A 1 836 ? -27.061 -16.203 30.821 1.00 98.69 836 TRP A O 1
ATOM 6497 N N . GLY A 1 837 ? -26.904 -13.976 30.609 1.00 98.62 837 GLY A N 1
ATOM 6498 C CA . GLY A 1 837 ? -26.377 -13.985 29.249 1.00 98.62 837 GLY A CA 1
ATOM 6499 C C . GLY A 1 837 ? -25.091 -14.793 29.109 1.00 98.62 837 GLY A C 1
ATOM 6500 O O . GLY A 1 837 ? -25.001 -15.668 28.252 1.00 98.62 837 GLY A O 1
ATOM 6501 N N . LEU A 1 838 ? -24.107 -14.565 29.985 1.00 98.75 838 LEU A N 1
ATOM 6502 C CA . LEU A 1 838 ? -22.851 -15.335 30.000 1.00 98.75 838 LEU A CA 1
ATOM 6503 C C . LEU A 1 838 ? -23.103 -16.836 30.217 1.00 98.75 838 LEU A C 1
ATOM 6505 O O . LEU A 1 838 ? -22.593 -17.678 29.473 1.00 98.75 838 LEU A O 1
ATOM 6509 N N . ILE A 1 839 ? -23.957 -17.182 31.187 1.00 98.62 839 ILE A N 1
ATOM 6510 C CA . ILE A 1 839 ? -24.352 -18.576 31.442 1.00 98.62 839 ILE A CA 1
ATOM 6511 C C . ILE A 1 839 ? -25.037 -19.170 30.205 1.00 98.62 839 ILE A C 1
ATOM 6513 O O . ILE A 1 839 ? -24.678 -20.260 29.766 1.00 98.62 839 ILE A O 1
ATOM 6517 N N . PHE A 1 840 ? -25.994 -18.453 29.614 1.00 98.69 840 PHE A N 1
ATOM 6518 C CA . PHE A 1 840 ? -26.743 -18.882 28.439 1.00 98.69 840 PHE A CA 1
ATOM 6519 C C . PHE A 1 840 ? -25.819 -19.167 27.249 1.00 98.69 840 PHE A C 1
ATOM 6521 O O . PHE A 1 840 ? -25.935 -20.221 26.620 1.00 98.69 840 PHE A O 1
ATOM 6528 N N . THR A 1 841 ? -24.853 -18.289 26.985 1.00 98.56 841 THR A N 1
ATOM 6529 C CA . THR A 1 841 ? -23.850 -18.480 25.932 1.00 98.56 841 THR A CA 1
ATOM 6530 C C . THR A 1 841 ? -23.039 -19.752 26.163 1.00 98.56 841 THR A C 1
ATOM 6532 O O . THR A 1 841 ? -22.880 -20.557 25.245 1.00 98.56 841 THR A O 1
ATOM 6535 N N . GLY A 1 842 ? -22.618 -20.014 27.404 1.00 98.06 842 GLY A N 1
ATOM 6536 C CA . GLY A 1 842 ? -21.934 -21.260 27.760 1.00 98.06 842 GLY A CA 1
ATOM 6537 C C . GLY A 1 842 ? -22.775 -22.530 27.595 1.00 98.06 842 GLY A C 1
ATOM 6538 O O . GLY A 1 842 ? -22.223 -23.621 27.460 1.00 98.06 842 GLY A O 1
ATOM 6539 N N . LEU A 1 843 ? -24.102 -22.410 27.566 1.00 98.44 843 LEU A N 1
ATOM 6540 C CA . LEU A 1 843 ? -25.017 -23.533 27.371 1.00 98.44 843 LEU A CA 1
ATOM 6541 C C . LEU A 1 843 ? -25.361 -23.773 25.893 1.00 98.44 843 LEU A C 1
ATOM 6543 O O . LEU A 1 843 ? -25.470 -24.933 25.494 1.00 98.44 843 LEU A O 1
ATOM 6547 N N . PHE A 1 844 ? -25.516 -22.712 25.092 1.00 98.31 844 PHE A N 1
ATOM 6548 C CA . PHE A 1 844 ? -26.137 -22.776 23.758 1.00 98.31 844 PHE A CA 1
ATOM 6549 C C . PHE A 1 844 ? -25.263 -22.300 22.585 1.00 98.31 844 PHE A C 1
ATOM 6551 O O . PHE A 1 844 ? -25.737 -22.346 21.449 1.00 98.31 844 PHE A O 1
ATOM 6558 N N . ALA A 1 845 ? -24.019 -21.855 22.802 1.00 97.81 845 ALA A N 1
ATOM 6559 C CA . ALA A 1 845 ? -23.129 -21.485 21.696 1.00 97.81 845 ALA A CA 1
ATOM 6560 C C . ALA A 1 845 ? -22.911 -22.665 20.732 1.00 97.81 845 ALA A C 1
ATOM 6562 O O . ALA A 1 845 ? -22.571 -23.769 21.158 1.00 97.81 845 ALA A O 1
ATOM 6563 N N . LYS A 1 846 ? -23.097 -22.445 19.432 1.00 95.69 846 LYS A N 1
ATOM 6564 C CA . LYS A 1 846 ? -22.933 -23.461 18.389 1.00 95.69 846 LYS A CA 1
ATOM 6565 C C . LYS A 1 846 ? -21.488 -23.486 17.905 1.00 95.69 846 LYS A C 1
ATOM 6567 O O . LYS A 1 846 ? -20.946 -22.437 17.575 1.00 95.69 846 LYS A O 1
ATOM 6572 N N . GLU A 1 847 ? -20.894 -24.676 17.808 1.00 92.06 847 GLU A N 1
ATOM 6573 C CA . GLU A 1 847 ? -19.492 -24.862 17.400 1.00 92.06 847 GLU A CA 1
ATOM 6574 C C . GLU A 1 847 ? -19.141 -24.109 16.111 1.00 92.06 847 GLU A C 1
ATOM 6576 O O . GLU A 1 847 ? -18.204 -23.315 16.094 1.00 92.06 847 GLU A O 1
ATOM 6581 N N . GLU A 1 848 ? -19.953 -24.288 15.066 1.00 89.31 848 GLU A N 1
ATOM 6582 C CA . GLU A 1 848 ? -19.778 -23.631 13.765 1.00 89.31 848 GLU A CA 1
ATOM 6583 C C . GLU A 1 848 ? -19.682 -22.106 13.893 1.00 89.31 848 GLU A C 1
ATOM 6585 O O . GLU A 1 848 ? -18.821 -21.486 13.278 1.00 89.31 848 GLU A O 1
ATOM 6590 N N . PHE A 1 849 ? -20.532 -21.495 14.722 1.00 92.88 849 PHE A N 1
ATOM 6591 C CA . PHE A 1 849 ? -20.570 -20.041 14.878 1.00 92.88 849 PHE A CA 1
ATOM 6592 C C . PHE A 1 849 ? -19.471 -19.524 15.808 1.00 92.88 849 PHE A C 1
ATOM 6594 O O . PHE A 1 849 ? -18.991 -18.406 15.621 1.00 92.88 849 PHE A O 1
ATOM 6601 N N . VAL A 1 850 ? -19.031 -20.328 16.783 1.00 92.06 850 VAL A N 1
ATOM 6602 C CA . VAL A 1 850 ? -17.835 -20.022 17.583 1.00 92.06 850 VAL A CA 1
ATOM 6603 C C . VAL A 1 850 ? -16.605 -19.978 16.676 1.00 92.06 850 VAL A C 1
ATOM 6605 O O . VAL A 1 850 ? -15.831 -19.024 16.749 1.00 92.06 850 VAL A O 1
ATOM 6608 N N . ILE A 1 851 ? -16.452 -20.964 15.788 1.00 87.62 851 ILE A N 1
ATOM 6609 C CA . ILE A 1 851 ? -15.350 -21.010 14.819 1.00 87.62 851 ILE A CA 1
ATOM 6610 C C . ILE A 1 851 ? -15.462 -19.848 13.825 1.00 87.62 851 ILE A C 1
ATOM 6612 O O . ILE A 1 851 ? -14.480 -19.137 13.635 1.00 87.62 851 ILE A O 1
ATOM 6616 N N . GLU A 1 852 ? -16.647 -19.602 13.254 1.00 85.94 852 GLU A N 1
ATOM 6617 C CA . GLU A 1 852 ? -16.899 -18.473 12.342 1.00 85.94 852 GLU A CA 1
ATOM 6618 C C . GLU A 1 852 ? -16.521 -17.127 12.981 1.00 85.94 852 GLU A C 1
ATOM 6620 O O . GLU A 1 852 ? -15.944 -16.271 12.319 1.00 85.94 852 GLU A O 1
ATOM 6625 N N . THR A 1 853 ? -16.794 -16.948 14.276 1.00 88.31 853 THR A N 1
ATOM 6626 C CA . THR A 1 853 ? -16.565 -15.671 14.968 1.00 88.31 853 THR A CA 1
ATOM 6627 C C . THR A 1 853 ? -15.111 -15.482 15.411 1.00 88.31 853 THR A C 1
ATOM 6629 O O . THR A 1 853 ? -14.579 -14.381 15.285 1.00 88.31 853 THR A O 1
ATOM 6632 N N . TYR A 1 854 ? -14.452 -16.525 15.931 1.00 87.62 854 TYR A N 1
ATOM 6633 C CA . TYR A 1 854 ? -13.156 -16.391 16.620 1.00 87.62 854 TYR A CA 1
ATOM 6634 C C . TYR A 1 854 ? -11.977 -17.084 15.927 1.00 87.62 854 TYR A C 1
ATOM 6636 O O . TYR A 1 854 ? -10.826 -16.818 16.268 1.00 87.62 854 TYR A O 1
ATOM 6644 N N . ASN A 1 855 ? -12.231 -17.968 14.961 1.00 79.75 855 ASN A N 1
ATOM 6645 C CA . ASN A 1 855 ? -11.204 -18.738 14.253 1.00 79.75 855 ASN A CA 1
ATOM 6646 C C . ASN A 1 855 ? -11.469 -18.822 12.746 1.00 79.75 855 ASN A C 1
ATOM 6648 O O . ASN A 1 855 ? -11.044 -19.778 12.090 1.00 79.75 855 ASN A O 1
ATOM 6652 N N . SER A 1 856 ? -12.165 -17.822 12.201 1.00 63.25 856 SER A N 1
ATOM 6653 C CA . SER A 1 856 ? -12.465 -17.731 10.778 1.00 63.25 856 SER A CA 1
ATOM 6654 C C . SER A 1 856 ? -11.212 -17.969 9.929 1.00 63.25 856 SER A C 1
ATOM 6656 O O . SER A 1 856 ? -10.149 -17.404 10.192 1.00 63.25 856 SER A O 1
ATOM 6658 N N . GLY A 1 857 ? -11.330 -18.851 8.934 1.00 56.47 857 GLY A N 1
ATOM 6659 C CA . GLY A 1 857 ? -10.238 -19.184 8.021 1.00 56.47 857 GLY A CA 1
ATOM 6660 C C . GLY A 1 857 ? -9.220 -20.209 8.516 1.00 56.47 857 GLY A C 1
ATOM 6661 O O . GLY A 1 857 ? -8.267 -20.513 7.806 1.00 56.47 857 GLY A O 1
ATOM 6662 N N . SER A 1 858 ? -9.403 -20.778 9.705 1.00 64.50 858 SER A N 1
ATOM 6663 C CA . SER A 1 858 ? -8.537 -21.850 10.200 1.00 64.50 858 SER A CA 1
ATOM 6664 C C . SER A 1 858 ? -9.159 -23.229 9.958 1.00 64.50 858 SER A C 1
ATOM 6666 O O . SER A 1 858 ? -10.293 -23.481 10.361 1.00 64.50 858 SER A O 1
ATOM 6668 N N . LEU A 1 859 ? -8.418 -24.147 9.329 1.00 62.69 859 LEU A N 1
ATOM 6669 C CA . LEU A 1 859 ? -8.877 -25.518 9.066 1.00 62.69 859 LEU A CA 1
ATOM 6670 C C . LEU A 1 859 ? -8.547 -26.463 10.229 1.00 62.69 859 LEU A C 1
ATOM 6672 O O . LEU A 1 859 ? -7.481 -26.376 10.835 1.00 62.69 859 LEU A O 1
ATOM 6676 N N . GLY A 1 860 ? -9.452 -27.405 10.509 1.00 68.56 860 GLY A N 1
ATOM 6677 C CA . GLY A 1 860 ? -9.226 -28.484 11.481 1.00 68.56 860 GLY A CA 1
ATOM 6678 C C . GLY A 1 860 ? -9.200 -28.048 12.950 1.00 68.56 860 GLY A C 1
ATOM 6679 O O . GLY A 1 860 ? -8.753 -28.818 13.798 1.00 68.56 860 GLY A O 1
ATOM 6680 N N . ILE A 1 861 ? -9.663 -26.834 13.264 1.00 77.88 861 ILE A N 1
ATOM 6681 C CA . ILE A 1 861 ? -9.802 -26.367 14.646 1.00 77.88 861 ILE A CA 1
ATOM 6682 C C . ILE A 1 861 ? -11.098 -26.924 15.242 1.00 77.88 861 ILE A C 1
ATOM 6684 O O . ILE A 1 861 ? -12.179 -26.704 14.707 1.00 77.88 861 ILE A O 1
ATOM 6688 N N . THR A 1 862 ? -10.983 -27.594 16.387 1.00 81.50 862 THR A N 1
ATOM 6689 C CA . THR A 1 862 ? -12.112 -27.978 17.246 1.00 81.50 862 THR A CA 1
ATOM 6690 C C . THR A 1 862 ? -12.059 -27.126 18.504 1.00 81.50 862 THR A C 1
ATOM 6692 O O . THR A 1 862 ? -10.989 -26.966 19.098 1.00 81.50 862 THR A O 1
ATOM 6695 N N . ARG A 1 863 ? -13.201 -26.585 18.930 1.00 85.88 863 ARG A N 1
ATOM 6696 C CA . ARG A 1 863 ? -13.290 -25.757 20.137 1.00 85.88 863 ARG A CA 1
ATOM 6697 C C . ARG A 1 863 ? -14.382 -26.235 21.073 1.00 85.88 863 ARG A C 1
ATOM 6699 O O . ARG A 1 863 ? -15.384 -26.744 20.592 1.00 85.88 863 ARG A O 1
ATOM 6706 N N . PRO A 1 864 ? -14.245 -26.030 22.393 1.00 92.44 864 PRO A N 1
ATOM 6707 C CA . PRO A 1 864 ? -15.388 -26.126 23.284 1.00 92.44 864 PRO A CA 1
ATOM 6708 C C . PRO A 1 864 ? -16.483 -25.141 22.855 1.00 92.44 864 PRO A C 1
ATOM 6710 O O . PRO A 1 864 ? -16.210 -24.004 22.475 1.00 92.44 864 PRO A O 1
ATOM 6713 N N . TYR A 1 865 ? -17.728 -25.588 22.938 1.00 95.19 865 TYR A N 1
ATOM 6714 C CA . TYR A 1 865 ? -18.924 -24.814 22.609 1.00 95.19 865 TYR A CA 1
ATOM 6715 C C . TYR A 1 865 ? -20.011 -25.087 23.660 1.00 95.19 865 TYR A C 1
ATOM 6717 O O . TYR A 1 865 ? -19.715 -25.591 24.744 1.00 95.19 865 TYR A O 1
ATOM 6725 N N . GLY A 1 866 ? -21.260 -24.724 23.380 1.00 97.12 866 GLY A N 1
ATOM 6726 C CA . GLY A 1 866 ? -22.381 -24.826 24.307 1.00 97.12 866 GLY A CA 1
ATOM 6727 C C . GLY A 1 866 ? -22.548 -26.223 24.910 1.00 97.12 866 GLY A C 1
ATOM 6728 O O . GLY A 1 866 ? -22.637 -27.220 24.186 1.00 97.12 866 GLY A O 1
ATOM 6729 N N . LEU A 1 867 ? -22.642 -26.293 26.243 1.00 97.69 867 LEU A N 1
ATOM 6730 C CA . LEU A 1 867 ? -22.772 -27.550 26.990 1.00 97.69 867 LEU A CA 1
ATOM 6731 C C . LEU A 1 867 ? -23.944 -28.413 26.492 1.00 97.69 867 LEU A C 1
ATOM 6733 O O . LEU A 1 867 ? -23.793 -29.624 26.339 1.00 97.69 867 LEU A O 1
ATOM 6737 N N . PHE A 1 868 ? -25.101 -27.808 26.206 1.00 97.69 868 PHE A N 1
ATOM 6738 C CA . PHE A 1 868 ? -26.292 -28.538 25.749 1.00 97.69 868 PHE A CA 1
ATOM 6739 C C . PHE A 1 868 ? -26.237 -28.962 24.286 1.00 97.69 868 PHE A C 1
ATOM 6741 O O . PHE A 1 868 ? -27.062 -29.767 23.858 1.00 97.69 868 PHE A O 1
ATOM 6748 N N . LEU A 1 869 ? -25.262 -28.461 23.532 1.00 95.12 869 LEU A N 1
ATOM 6749 C CA . LEU A 1 869 ? -25.017 -28.884 22.160 1.00 95.12 869 LEU A CA 1
ATOM 6750 C C . LEU A 1 869 ? -23.936 -29.973 22.075 1.00 95.12 869 LEU A C 1
ATOM 6752 O O . LEU A 1 869 ? -23.735 -30.525 21.000 1.00 95.12 869 LEU A O 1
ATOM 6756 N N . GLY A 1 870 ? -23.281 -30.321 23.191 1.00 93.94 870 GLY A N 1
ATOM 6757 C CA . GLY A 1 870 ? -22.235 -31.350 23.250 1.00 93.94 870 GLY A CA 1
ATOM 6758 C C . GLY A 1 870 ? -20.809 -30.814 23.422 1.00 93.94 870 GLY A C 1
ATOM 6759 O O . GLY A 1 870 ? -19.874 -31.609 23.466 1.00 93.94 870 GLY A O 1
ATOM 6760 N N . GLY A 1 871 ? -20.626 -29.498 23.591 1.00 91.69 871 GLY A N 1
ATOM 6761 C CA . GLY A 1 871 ? -19.311 -28.838 23.626 1.00 91.69 871 GLY A CA 1
ATOM 6762 C C . GLY A 1 871 ? -18.488 -29.012 24.909 1.00 91.69 871 GLY A C 1
ATOM 6763 O O . GLY A 1 871 ? -17.423 -28.408 25.049 1.00 91.69 871 GLY A O 1
ATOM 6764 N N . GLY A 1 872 ? -18.957 -29.841 25.846 1.00 94.88 872 GLY A N 1
ATOM 6765 C CA . GLY A 1 872 ? -18.283 -30.118 27.114 1.00 94.88 872 GLY A CA 1
ATOM 6766 C C . GLY A 1 872 ? -18.312 -28.947 28.106 1.00 94.88 872 GLY A C 1
ATOM 6767 O O . GLY A 1 872 ? -19.110 -28.022 27.999 1.00 94.88 872 GLY A O 1
ATOM 6768 N N . TRP A 1 873 ? -17.443 -29.007 29.120 1.00 96.44 873 TRP A N 1
ATOM 6769 C CA . TRP A 1 873 ? -17.438 -28.054 30.242 1.00 96.44 873 TRP A CA 1
ATOM 6770 C C . TRP A 1 873 ? -16.574 -26.807 30.016 1.00 96.44 873 TRP A C 1
ATOM 6772 O O . TRP A 1 873 ? -16.630 -25.886 30.827 1.00 96.44 873 TRP A O 1
ATOM 6782 N N . GLY A 1 874 ? -15.768 -26.772 28.949 1.00 95.81 874 GLY A N 1
ATOM 6783 C CA . GLY A 1 874 ? -14.751 -25.735 28.740 1.00 95.81 874 GLY A CA 1
ATOM 6784 C C . GLY A 1 874 ? -15.338 -24.325 28.658 1.00 95.81 874 GLY A C 1
ATOM 6785 O O . GLY A 1 874 ? -14.984 -23.467 29.466 1.00 95.81 874 GLY A O 1
ATOM 6786 N N . LEU A 1 875 ? -16.282 -24.105 27.734 1.00 97.31 875 LEU A N 1
ATOM 6787 C CA . LEU A 1 875 ? -16.887 -22.787 27.524 1.00 97.31 875 LEU A CA 1
ATOM 6788 C C . LEU A 1 875 ? -17.709 -22.334 28.737 1.00 97.31 875 LEU A C 1
ATOM 6790 O O . LEU A 1 875 ? -17.495 -21.239 29.245 1.00 97.31 875 LEU A O 1
ATOM 6794 N N . I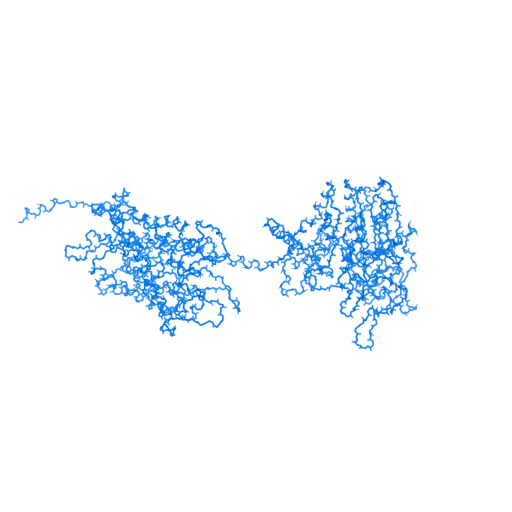LE A 1 876 ? -18.620 -23.173 29.243 1.00 98.00 876 ILE A N 1
ATOM 6795 C CA . ILE A 1 876 ? -19.428 -22.815 30.421 1.00 98.00 876 ILE A CA 1
ATOM 6796 C C . ILE A 1 876 ? -18.556 -22.549 31.657 1.00 98.00 876 ILE A C 1
ATOM 6798 O O . ILE A 1 876 ? -18.849 -21.639 32.428 1.00 98.00 876 ILE A O 1
ATOM 6802 N N . GLY A 1 877 ? -17.454 -23.288 31.825 1.00 97.81 877 GLY A N 1
ATOM 6803 C CA . GLY A 1 877 ? -16.479 -23.040 32.882 1.00 97.81 877 GLY A CA 1
ATOM 6804 C C . GLY A 1 877 ? -15.842 -21.656 32.765 1.00 97.81 877 GLY A C 1
ATOM 6805 O O . GLY A 1 877 ? -15.746 -20.950 33.766 1.00 97.81 877 GLY A O 1
ATOM 6806 N N . ALA A 1 878 ? -15.459 -21.241 31.554 1.00 98.00 878 ALA A N 1
ATOM 6807 C CA . ALA A 1 878 ? -14.881 -19.919 31.313 1.00 98.00 878 ALA A CA 1
ATOM 6808 C C . ALA A 1 878 ? -15.896 -18.793 31.581 1.00 98.00 878 ALA A C 1
ATOM 6810 O O . ALA A 1 878 ? -15.558 -17.830 32.264 1.00 98.00 878 ALA A O 1
ATOM 6811 N N . GLN A 1 879 ? -17.152 -18.969 31.160 1.00 98.50 879 GLN A N 1
ATOM 6812 C CA . GLN A 1 879 ? -18.240 -18.015 31.413 1.00 98.50 879 GLN A CA 1
ATOM 6813 C C . GLN A 1 879 ? -18.527 -17.833 32.909 1.00 98.50 879 GLN A C 1
ATOM 6815 O O . GLN A 1 879 ? -18.706 -16.717 33.394 1.00 98.50 879 GLN A O 1
ATOM 6820 N N . VAL A 1 880 ? -18.546 -18.931 33.675 1.00 98.56 880 VAL A N 1
ATOM 6821 C CA . VAL A 1 880 ? -18.719 -18.873 35.136 1.00 98.56 880 VAL A CA 1
ATOM 6822 C C . VAL A 1 880 ? -17.545 -18.151 35.793 1.00 98.56 880 VAL A C 1
ATOM 6824 O O . VAL A 1 880 ? -17.761 -17.352 36.706 1.00 98.56 880 VAL A O 1
ATOM 6827 N N . VAL A 1 881 ? -16.316 -18.401 35.329 1.00 98.56 881 VAL A N 1
ATOM 6828 C CA . VAL A 1 881 ? -15.142 -17.658 35.802 1.00 98.56 881 VAL A CA 1
ATOM 6829 C C . VAL A 1 881 ? -15.308 -16.171 35.512 1.00 98.56 881 VAL A C 1
ATOM 6831 O O . VAL A 1 881 ? -15.134 -15.391 36.443 1.00 98.56 881 VAL A O 1
ATOM 6834 N N . GLU A 1 882 ? -15.707 -15.779 34.297 1.00 98.56 882 GLU A N 1
ATOM 6835 C CA . GLU A 1 882 ? -15.953 -14.375 33.943 1.00 98.56 882 GLU A CA 1
ATOM 6836 C C . GLU A 1 882 ? -16.970 -13.712 34.885 1.00 98.56 882 GLU A C 1
ATOM 6838 O O . GLU A 1 882 ? -16.670 -12.675 35.479 1.00 98.56 882 GLU A O 1
ATOM 6843 N N . VAL A 1 883 ? -18.131 -14.341 35.111 1.00 98.81 883 VAL A N 1
ATOM 6844 C CA . VAL A 1 883 ? -19.147 -13.829 36.051 1.00 98.81 883 VAL A CA 1
ATOM 6845 C C . VAL A 1 883 ? -18.540 -13.586 37.435 1.00 98.81 883 VAL A C 1
ATOM 6847 O O . VAL A 1 883 ? -18.708 -12.512 38.014 1.00 98.81 883 VAL A O 1
ATOM 6850 N N . VAL A 1 884 ? -17.820 -14.572 37.978 1.00 98.69 884 VAL A N 1
ATOM 6851 C CA . VAL A 1 884 ? -17.253 -14.503 39.332 1.00 98.69 884 VAL A CA 1
ATOM 6852 C C . VAL A 1 884 ? -16.169 -13.434 39.439 1.00 98.69 884 VAL A C 1
ATOM 6854 O O . VAL A 1 884 ? -16.154 -12.685 40.418 1.00 98.69 884 VAL A O 1
ATOM 6857 N N . VAL A 1 885 ? -15.267 -13.335 38.460 1.00 98.38 885 VAL A N 1
ATOM 6858 C CA . VAL A 1 885 ? -14.175 -12.353 38.519 1.00 98.38 885 VAL A CA 1
ATOM 6859 C C . VAL A 1 885 ? -14.670 -10.934 38.287 1.00 98.38 885 VAL A C 1
ATOM 6861 O O . VAL A 1 885 ? -14.179 -10.035 38.964 1.00 98.38 885 VAL A O 1
ATOM 6864 N N . ILE A 1 886 ? -15.676 -10.719 37.431 1.00 98.69 886 ILE A N 1
ATOM 6865 C CA . ILE A 1 886 ? -16.316 -9.405 37.283 1.00 98.69 886 ILE A CA 1
ATOM 6866 C C . ILE A 1 886 ? -17.007 -9.012 38.590 1.00 98.69 886 ILE A C 1
ATOM 6868 O O . ILE A 1 886 ? -16.770 -7.915 39.099 1.00 98.69 886 ILE A O 1
ATOM 6872 N N . LEU A 1 887 ? -17.799 -9.916 39.183 1.00 98.56 887 LEU A N 1
ATOM 6873 C CA . LEU A 1 887 ? -18.439 -9.681 40.481 1.00 98.56 887 LEU A CA 1
ATOM 6874 C C . LEU A 1 887 ? -17.411 -9.294 41.548 1.00 98.56 887 LEU A C 1
ATOM 6876 O O . LEU A 1 887 ? -17.605 -8.306 42.258 1.00 98.56 887 LEU A O 1
ATOM 6880 N N . ALA A 1 888 ? -16.312 -10.042 41.653 1.00 98.62 888 ALA A N 1
ATOM 6881 C CA . ALA A 1 888 ? -15.260 -9.782 42.627 1.00 98.62 888 ALA A CA 1
ATOM 6882 C C . ALA A 1 888 ? -14.536 -8.453 42.358 1.00 98.62 888 ALA A C 1
ATOM 6884 O O . ALA A 1 888 ? -14.418 -7.628 43.262 1.00 98.62 888 ALA A O 1
ATOM 6885 N N . TRP A 1 889 ? -14.086 -8.218 41.126 1.00 98.56 889 TRP A N 1
ATOM 6886 C CA . TRP A 1 889 ? -13.316 -7.034 40.743 1.00 98.56 889 TRP A CA 1
ATOM 6887 C C . TRP A 1 889 ? -14.094 -5.741 40.930 1.00 98.56 889 TRP A C 1
ATOM 6889 O O . TRP A 1 889 ? -13.610 -4.804 41.570 1.00 98.56 889 TRP A O 1
ATOM 6899 N N . VAL A 1 890 ? -15.325 -5.700 40.423 1.00 98.69 890 VAL A N 1
ATOM 6900 C CA . VAL A 1 890 ? -16.177 -4.517 40.542 1.00 98.69 890 VAL A CA 1
ATOM 6901 C C . VAL A 1 890 ? -16.550 -4.286 42.003 1.00 98.69 890 VAL A C 1
ATOM 6903 O O . VAL A 1 890 ? -16.540 -3.147 42.460 1.00 98.69 890 VAL A O 1
ATOM 6906 N N . SER A 1 891 ? -16.780 -5.344 42.788 1.00 98.56 891 SER A N 1
ATOM 6907 C CA . SER A 1 891 ? -17.042 -5.201 44.226 1.00 98.56 891 SER A CA 1
ATOM 6908 C C . SER A 1 891 ? -15.840 -4.664 45.002 1.00 98.56 891 SER A C 1
ATOM 6910 O O . SER A 1 891 ? -16.007 -3.802 45.861 1.00 98.56 891 SER A O 1
ATOM 6912 N N . ILE A 1 892 ? -14.628 -5.142 44.699 1.00 98.38 892 ILE A N 1
ATOM 6913 C CA . ILE A 1 892 ? -13.388 -4.729 45.377 1.00 98.38 892 ILE A CA 1
ATOM 6914 C C . ILE A 1 892 ? -12.969 -3.308 44.978 1.00 98.38 892 ILE A C 1
ATOM 6916 O O . ILE A 1 892 ? -12.299 -2.634 45.755 1.00 98.38 892 ILE A O 1
ATOM 6920 N N . THR A 1 893 ? -13.377 -2.820 43.808 1.00 98.50 893 THR A N 1
ATOM 6921 C CA . THR A 1 893 ? -13.047 -1.462 43.353 1.00 98.50 893 THR A CA 1
ATOM 6922 C C . THR A 1 893 ? -14.158 -0.458 43.678 1.00 98.50 893 THR A C 1
ATOM 6924 O O . THR A 1 893 ? -13.918 0.521 44.388 1.00 98.50 893 THR A O 1
ATOM 6927 N N . MET A 1 894 ? -15.392 -0.707 43.233 1.00 98.38 894 MET A N 1
ATOM 6928 C CA . MET A 1 894 ? -16.511 0.232 43.377 1.00 98.38 894 MET A CA 1
ATOM 6929 C C . MET A 1 894 ? -17.121 0.233 44.780 1.00 98.38 894 MET A C 1
ATOM 6931 O O . MET A 1 894 ? -17.512 1.294 45.264 1.00 98.38 894 MET A O 1
ATOM 6935 N N . GLY A 1 895 ? -17.161 -0.911 45.470 1.00 98.19 895 GLY A N 1
ATOM 6936 C CA . GLY A 1 895 ? -17.659 -0.996 46.848 1.00 98.19 895 GLY A CA 1
ATOM 6937 C C . GLY A 1 895 ? -16.894 -0.063 47.799 1.00 98.19 895 GLY A C 1
ATOM 6938 O O . GLY A 1 895 ? -17.507 0.820 48.410 1.00 98.19 895 GLY A O 1
ATOM 6939 N N . PRO A 1 896 ? -15.554 -0.176 47.893 1.00 98.50 896 PRO A N 1
ATOM 6940 C CA . PRO A 1 896 ? -14.738 0.755 48.664 1.00 98.50 896 PRO A CA 1
ATOM 6941 C C . PRO A 1 896 ? -14.851 2.206 48.200 1.00 98.50 896 PRO A C 1
ATOM 6943 O O . PRO A 1 896 ? -14.924 3.084 49.056 1.00 98.50 896 PRO A O 1
ATOM 6946 N N . LEU A 1 897 ? -14.914 2.476 46.889 1.00 98.25 897 LEU A N 1
ATOM 6947 C CA . LEU A 1 897 ? -15.092 3.840 46.383 1.00 98.25 897 LEU A CA 1
ATOM 6948 C C . LEU A 1 897 ? -16.372 4.474 46.943 1.00 98.25 897 LEU A C 1
ATOM 6950 O O . LEU A 1 897 ? -16.308 5.518 47.593 1.00 98.25 897 LEU A O 1
ATOM 6954 N N . PHE A 1 898 ? -17.523 3.827 46.752 1.00 98.31 898 PHE A N 1
ATOM 6955 C CA . PHE A 1 898 ? -18.800 4.330 47.259 1.00 98.31 898 PHE A CA 1
ATOM 6956 C C . PHE A 1 898 ? -18.813 4.423 48.787 1.00 98.31 898 PHE A C 1
ATOM 6958 O O . PHE A 1 898 ? -19.332 5.392 49.340 1.00 98.31 898 PHE A O 1
ATOM 6965 N N . TYR A 1 899 ? -18.180 3.480 49.487 1.00 98.12 899 TYR A N 1
ATOM 6966 C CA . TYR A 1 899 ? -18.056 3.537 50.942 1.00 98.12 899 TYR A CA 1
ATOM 6967 C C . TYR A 1 899 ? -17.219 4.735 51.414 1.00 98.12 899 TYR A C 1
ATOM 6969 O O . TYR A 1 899 ? -17.593 5.407 52.378 1.00 98.12 899 TYR A O 1
ATOM 6977 N N . ILE A 1 900 ? -16.117 5.051 50.727 1.00 98.00 900 ILE A N 1
ATOM 6978 C CA . ILE A 1 900 ? -15.296 6.236 51.009 1.00 98.00 900 ILE A CA 1
ATOM 6979 C C . ILE A 1 900 ? -16.111 7.508 50.760 1.00 98.00 900 ILE A C 1
ATOM 6981 O O . ILE A 1 900 ? -16.180 8.359 51.645 1.00 98.00 900 ILE A O 1
ATOM 6985 N N . LEU A 1 901 ? -16.792 7.617 49.613 1.00 97.50 901 LEU A N 1
ATOM 6986 C CA . LEU A 1 901 ? -17.665 8.758 49.301 1.00 97.50 901 LEU A CA 1
ATOM 6987 C C . LEU A 1 901 ? -18.769 8.932 50.359 1.00 97.50 901 LEU A C 1
ATOM 6989 O O . LEU A 1 901 ? -19.063 10.052 50.787 1.00 97.50 901 LEU A O 1
ATOM 6993 N N . HIS A 1 902 ? -19.337 7.825 50.841 1.00 96.94 902 HIS A N 1
ATOM 6994 C CA . HIS A 1 902 ? -20.316 7.818 51.924 1.00 96.94 902 HIS A CA 1
ATOM 6995 C C . HIS A 1 902 ? -19.715 8.326 53.242 1.00 96.94 902 HIS A C 1
ATOM 6997 O O . HIS A 1 902 ? -20.293 9.198 53.892 1.00 96.94 902 HIS A O 1
ATOM 7003 N N . LYS A 1 903 ? -18.529 7.840 53.635 1.00 97.31 903 LYS A N 1
ATOM 7004 C CA . LYS A 1 903 ? -17.842 8.287 54.860 1.00 97.31 903 LYS A CA 1
ATOM 7005 C C . LYS A 1 903 ? -17.429 9.752 54.815 1.00 97.31 903 LYS A C 1
ATOM 7007 O O . LYS A 1 903 ? -17.483 10.419 55.847 1.00 97.31 903 LYS A O 1
ATOM 7012 N N . LEU A 1 904 ? -17.084 10.256 53.635 1.00 96.31 904 LEU A N 1
ATOM 7013 C CA . LEU A 1 904 ? -16.795 11.668 53.392 1.00 96.31 904 LEU A CA 1
ATOM 7014 C C . LEU A 1 904 ? -18.060 12.543 53.313 1.00 96.31 904 LEU A C 1
ATOM 7016 O O . LEU A 1 904 ? -17.937 13.758 53.212 1.00 96.31 904 LEU A O 1
ATOM 7020 N N . ARG A 1 905 ? -19.264 11.952 53.399 1.00 94.38 905 ARG A N 1
ATOM 7021 C CA . ARG A 1 905 ? -20.570 12.632 53.281 1.00 94.38 905 ARG A CA 1
ATOM 7022 C C . ARG A 1 905 ? -20.765 13.377 51.956 1.00 94.38 905 ARG A C 1
ATOM 7024 O O . ARG A 1 905 ? -21.485 14.370 51.903 1.00 94.38 905 ARG A O 1
ATOM 7031 N N . ILE A 1 906 ? -20.143 12.869 50.894 1.00 95.00 906 ILE A N 1
ATOM 7032 C CA . ILE A 1 906 ? -20.271 13.407 49.534 1.00 95.00 906 ILE A CA 1
ATOM 7033 C C . ILE A 1 906 ? -21.031 12.467 48.593 1.00 95.00 906 ILE A C 1
ATOM 7035 O O . ILE A 1 906 ? -21.160 12.769 47.417 1.00 95.00 906 ILE A O 1
ATOM 7039 N N . LEU A 1 907 ? -21.529 11.325 49.087 1.00 95.69 907 LEU A N 1
ATOM 7040 C CA . LEU A 1 907 ? -22.316 10.386 48.280 1.00 95.69 907 LEU A CA 1
ATOM 7041 C C . LEU A 1 907 ? -23.780 10.817 48.133 1.00 95.69 907 LEU A C 1
ATOM 7043 O O . LEU A 1 907 ? -24.260 10.951 47.015 1.00 95.69 907 LEU A O 1
ATOM 7047 N N . ARG A 1 908 ? -24.483 11.036 49.250 1.00 95.81 908 ARG A N 1
ATOM 7048 C CA . ARG A 1 908 ? -25.935 11.273 49.285 1.00 95.81 908 ARG A CA 1
ATOM 7049 C C . ARG A 1 908 ? -26.257 12.717 49.662 1.00 95.81 908 ARG A C 1
ATOM 7051 O O . ARG A 1 908 ? -25.583 13.286 50.522 1.00 95.81 908 ARG A O 1
ATOM 7058 N N . ILE A 1 909 ? -27.274 13.301 49.038 1.00 94.81 909 ILE A N 1
ATOM 7059 C CA . ILE A 1 909 ? -27.817 14.619 49.411 1.00 94.81 909 ILE A CA 1
ATOM 7060 C C . ILE A 1 909 ? -28.550 14.587 50.760 1.00 94.81 909 ILE A C 1
ATOM 7062 O O . ILE A 1 909 ? -28.830 13.518 51.311 1.00 94.81 909 ILE A O 1
ATOM 7066 N N . SER A 1 910 ? -28.867 15.762 51.308 1.00 93.50 910 SER A N 1
ATOM 7067 C CA . SER A 1 910 ? -29.681 15.857 52.523 1.00 93.50 910 SER A CA 1
ATOM 7068 C C . SER A 1 910 ? -31.133 15.419 52.277 1.00 93.50 910 SER A C 1
ATOM 7070 O O . SER A 1 910 ? -31.646 15.492 51.161 1.00 93.50 910 SER A O 1
ATOM 7072 N N . SER A 1 911 ? -31.831 14.980 53.330 1.00 91.50 911 SER A N 1
ATOM 7073 C CA . SER A 1 911 ? -33.239 14.570 53.212 1.00 91.50 911 SER A CA 1
ATOM 7074 C C . SER A 1 911 ? -34.152 15.709 52.747 1.00 91.50 911 SER A C 1
ATOM 7076 O O . SER A 1 911 ? -35.107 15.451 52.019 1.00 91.50 911 SER A O 1
ATOM 7078 N N . ASP A 1 912 ? -33.843 16.954 53.118 1.00 89.94 912 ASP A N 1
ATOM 7079 C CA . ASP A 1 912 ? -34.610 18.130 52.697 1.00 89.94 912 ASP A CA 1
ATOM 7080 C C . ASP A 1 912 ? -34.458 18.385 51.190 1.00 89.94 912 ASP A C 1
ATOM 7082 O O . ASP A 1 912 ? -35.453 18.599 50.496 1.00 89.94 912 ASP A O 1
ATOM 7086 N N . GLU A 1 913 ? -33.235 18.274 50.659 1.00 90.44 913 GLU A N 1
ATOM 7087 C CA . GLU A 1 913 ? -32.966 18.358 49.216 1.00 90.44 913 GLU A CA 1
ATOM 7088 C C . GLU A 1 913 ? -33.629 17.207 48.452 1.00 90.44 913 GLU A C 1
ATOM 7090 O O . GLU A 1 913 ? -34.248 17.426 47.413 1.00 90.44 913 GLU A O 1
ATOM 7095 N N . GLU A 1 914 ? -33.584 15.983 48.984 1.00 92.38 914 GLU A N 1
ATOM 7096 C CA . GLU A 1 914 ? -34.228 14.824 48.358 1.00 92.38 914 GLU A CA 1
ATOM 7097 C C . GLU A 1 914 ? -35.760 14.969 48.302 1.00 92.38 914 GLU A C 1
ATOM 7099 O O . GLU A 1 914 ? -36.406 14.561 47.327 1.00 92.38 914 GLU A O 1
ATOM 7104 N N . ILE A 1 915 ? -36.371 15.567 49.330 1.00 89.25 915 ILE A N 1
ATOM 7105 C CA . ILE A 1 915 ? -37.808 15.867 49.361 1.00 89.25 915 ILE A CA 1
ATOM 7106 C C . ILE A 1 915 ? -38.142 17.011 48.394 1.00 89.25 915 ILE A C 1
ATOM 7108 O O . ILE A 1 915 ? -39.118 16.876 47.649 1.00 89.25 915 ILE A O 1
ATOM 7112 N N . ALA A 1 916 ? -37.329 18.067 48.328 1.00 86.81 916 ALA A N 1
ATOM 7113 C CA . ALA A 1 916 ? -37.514 19.176 47.388 1.00 86.81 916 ALA A CA 1
ATOM 7114 C C . ALA A 1 916 ? -37.355 18.745 45.916 1.00 86.81 916 ALA A C 1
ATOM 7116 O O . ALA A 1 916 ? -38.152 19.141 45.067 1.00 86.81 916 ALA A O 1
ATOM 7117 N N . GLY A 1 917 ? -36.394 17.861 45.637 1.00 88.50 917 GLY A N 1
ATOM 7118 C CA . GLY A 1 917 ? -35.988 17.452 44.294 1.00 88.50 917 GLY A CA 1
ATOM 7119 C C . GLY A 1 917 ? -34.746 18.198 43.810 1.00 88.50 917 GLY A C 1
ATOM 7120 O O . GLY A 1 917 ? -34.644 19.420 43.949 1.00 88.50 917 GLY A O 1
ATOM 7121 N N . LEU A 1 918 ? -33.827 17.444 43.203 1.00 86.88 918 LEU A N 1
ATOM 7122 C CA . LEU A 1 918 ? -32.509 17.904 42.760 1.00 86.88 918 LEU A CA 1
ATOM 7123 C C . LEU A 1 918 ? -32.576 19.010 41.707 1.00 86.88 918 LEU A C 1
ATOM 7125 O O . LEU A 1 918 ? -31.685 19.856 41.650 1.00 86.88 918 LEU A O 1
ATOM 7129 N N . ASP A 1 919 ? -33.633 19.037 40.896 1.00 88.38 919 ASP A N 1
ATOM 7130 C CA . ASP A 1 919 ? -33.806 20.053 39.857 1.00 88.38 919 ASP A CA 1
ATOM 7131 C C . ASP A 1 919 ? -33.874 21.462 40.476 1.00 88.38 919 ASP A C 1
ATOM 7133 O O . ASP A 1 919 ? -33.194 22.388 40.032 1.00 88.38 919 ASP A O 1
ATOM 7137 N N . ILE A 1 920 ? -34.611 21.609 41.580 1.00 83.44 920 ILE A N 1
ATOM 7138 C CA . ILE A 1 920 ? -34.726 22.879 42.306 1.00 83.44 920 ILE A CA 1
ATOM 7139 C C . ILE A 1 920 ? -33.506 23.098 43.198 1.00 83.44 920 ILE A C 1
ATOM 7141 O O . ILE A 1 920 ? -32.921 24.180 43.178 1.00 83.44 920 ILE A O 1
ATOM 7145 N N . SER A 1 921 ? -33.141 22.094 44.002 1.00 82.12 921 SER A N 1
ATOM 7146 C CA . SER A 1 921 ? -32.140 22.268 45.057 1.00 82.12 921 SER A CA 1
ATOM 7147 C C . SER A 1 921 ? -30.718 22.428 44.524 1.00 82.12 921 SER A C 1
ATOM 7149 O O . SER A 1 921 ? -29.900 23.068 45.178 1.00 82.12 921 SER A O 1
ATOM 7151 N N . SER A 1 922 ? -30.413 21.858 43.355 1.00 80.06 922 SER A N 1
ATOM 7152 C CA . SER A 1 922 ? -29.050 21.816 42.811 1.00 80.06 922 SER A CA 1
ATOM 7153 C C . SER A 1 922 ? -28.912 22.465 41.435 1.00 80.06 922 SER A C 1
ATOM 7155 O O . SER A 1 922 ? -27.813 22.903 41.103 1.00 80.06 922 SER A O 1
ATOM 7157 N N . HIS A 1 923 ? -29.997 22.578 40.658 1.00 83.62 923 HIS A N 1
ATOM 7158 C CA . HIS A 1 923 ? -29.927 23.030 39.259 1.00 83.62 923 HIS A CA 1
ATOM 7159 C C . HIS A 1 923 ? -30.761 24.283 38.944 1.00 83.62 923 HIS A C 1
ATOM 7161 O O . HIS A 1 923 ? -30.819 24.716 37.795 1.00 83.62 923 HIS A O 1
ATOM 7167 N N . GLY A 1 924 ? -31.358 24.916 39.957 1.00 76.19 924 GLY A N 1
ATOM 7168 C CA . GLY A 1 924 ? -31.943 26.256 39.843 1.00 76.19 924 GLY A CA 1
ATOM 7169 C C . GLY A 1 924 ? -33.284 26.346 39.103 1.00 76.19 924 GLY A C 1
ATOM 7170 O O . GLY A 1 924 ? -33.717 27.457 38.798 1.00 76.19 924 GLY A O 1
ATOM 7171 N N . GLY A 1 925 ? -33.963 25.228 38.825 1.00 74.81 925 GLY A N 1
ATOM 7172 C CA . GLY A 1 925 ? -35.279 25.236 38.175 1.00 74.81 925 GLY A CA 1
ATOM 7173 C C . GLY A 1 925 ? -35.744 23.858 37.702 1.00 74.81 925 GLY A C 1
ATOM 7174 O O . GLY A 1 925 ? -34.993 22.896 37.739 1.00 74.81 925 GLY A O 1
ATOM 7175 N N . TYR A 1 926 ? -36.997 23.744 37.258 1.00 77.88 926 TYR A N 1
ATOM 7176 C CA . TYR A 1 926 ? -37.515 22.499 36.676 1.00 77.88 926 TYR A CA 1
ATOM 7177 C C . TYR A 1 926 ? -37.042 22.316 35.228 1.00 77.88 926 TYR A C 1
ATOM 7179 O O . TYR A 1 926 ? -36.865 23.297 34.507 1.00 77.88 926 TYR A O 1
ATOM 7187 N N . ALA A 1 927 ? -36.945 21.063 34.770 1.00 74.25 927 ALA A N 1
ATOM 7188 C CA . ALA A 1 927 ? -36.638 20.739 33.371 1.00 74.25 927 ALA A CA 1
ATOM 7189 C C . ALA A 1 927 ? -37.634 21.347 32.358 1.00 74.25 927 ALA A C 1
ATOM 7191 O O . ALA A 1 927 ? -37.293 21.571 31.198 1.00 74.25 927 ALA A O 1
ATOM 7192 N N . TYR A 1 928 ? -38.874 21.594 32.784 1.00 76.38 928 TYR A N 1
ATOM 7193 C CA . TYR A 1 928 ? -39.933 22.208 31.990 1.00 76.38 928 TYR A CA 1
ATOM 7194 C C . TYR A 1 928 ? -40.901 22.969 32.904 1.00 76.38 928 TYR A C 1
ATOM 7196 O O . TYR A 1 928 ? -41.126 22.589 34.055 1.00 76.38 928 TYR A O 1
ATOM 7204 N N . ASN A 1 929 ? -41.498 24.046 32.388 1.00 64.44 929 ASN A N 1
ATOM 7205 C CA . ASN A 1 929 ? -42.538 24.780 33.104 1.00 64.44 929 ASN A CA 1
ATOM 7206 C C . ASN A 1 929 ? -43.796 23.906 33.178 1.00 64.44 929 ASN A C 1
ATOM 7208 O O . ASN A 1 929 ? -44.436 23.657 32.157 1.00 64.44 929 ASN A O 1
ATOM 7212 N N . ALA A 1 930 ? -44.164 23.437 34.370 1.00 52.97 930 ALA A N 1
ATOM 7213 C CA . ALA A 1 930 ? -45.460 22.800 34.567 1.00 52.97 930 ALA A CA 1
ATOM 7214 C C . ALA A 1 930 ? -46.565 23.831 34.277 1.00 52.97 930 ALA A C 1
ATOM 7216 O O . ALA A 1 930 ? -46.618 24.886 34.912 1.00 52.97 930 ALA A O 1
ATOM 7217 N N . HIS A 1 931 ? -47.438 23.555 33.306 1.00 43.41 931 HIS A N 1
ATOM 7218 C CA . HIS A 1 931 ? -48.641 24.362 33.126 1.00 43.41 931 HIS A CA 1
ATOM 7219 C C . HIS A 1 931 ? -49.504 24.261 34.393 1.00 43.41 931 HIS A C 1
ATOM 7221 O O . HIS A 1 931 ? -49.709 23.183 34.943 1.00 43.41 931 HIS A O 1
ATOM 7227 N N . HIS A 1 932 ? -49.978 25.418 34.851 1.00 40.88 932 HIS A N 1
ATOM 7228 C CA . HIS A 1 932 ? -50.610 25.702 36.143 1.00 40.88 932 HIS A CA 1
ATOM 7229 C C . HIS A 1 932 ? -51.916 24.939 36.479 1.00 40.88 932 HIS A C 1
ATOM 7231 O O . HIS A 1 932 ? -52.615 25.348 37.405 1.00 40.88 932 HIS A O 1
ATOM 7237 N N . GLU A 1 933 ? -52.278 23.859 35.782 1.00 43.97 933 GLU A N 1
ATOM 7238 C CA . GLU A 1 933 ? -53.593 23.215 35.943 1.00 43.97 933 GLU A CA 1
ATOM 7239 C C . GLU A 1 933 ? -53.651 22.040 36.936 1.00 43.97 933 GLU A C 1
ATOM 7241 O O . GLU A 1 933 ? -54.747 21.709 37.377 1.00 43.97 933 GLU A O 1
ATOM 7246 N N . GLU A 1 934 ? -52.533 21.459 37.398 1.00 45.28 934 GLU A N 1
ATOM 7247 C CA . GLU A 1 934 ? -52.595 20.260 38.272 1.00 45.28 934 GLU A CA 1
ATOM 7248 C C . GLU A 1 934 ? -52.043 20.413 39.700 1.00 45.28 934 GLU A C 1
ATOM 7250 O O . GLU A 1 934 ? -52.028 19.453 40.470 1.00 45.28 934 GLU A O 1
ATOM 7255 N N . SER A 1 935 ? -51.670 21.618 40.136 1.00 40.38 935 SER A N 1
ATOM 7256 C CA . SER A 1 935 ? -51.203 21.826 41.515 1.00 40.38 935 SER A CA 1
ATOM 7257 C C . SER A 1 935 ? -51.660 23.159 42.101 1.00 40.38 935 SER A C 1
ATOM 7259 O O . SER A 1 935 ? -50.861 24.055 42.376 1.00 40.38 935 SER A O 1
ATOM 7261 N N . GLY A 1 936 ? -52.964 23.284 42.344 1.00 31.39 936 GLY A N 1
ATOM 7262 C CA . GLY A 1 936 ? -53.427 24.154 43.420 1.00 31.39 936 GLY A CA 1
ATOM 7263 C C . GLY A 1 936 ? -53.009 23.537 44.764 1.00 31.39 936 GLY A C 1
ATOM 7264 O O . GLY A 1 936 ? -53.276 22.352 44.983 1.00 31.39 936 GLY A O 1
ATOM 7265 N N . PRO A 1 937 ? -52.359 24.274 45.681 1.00 39.47 937 PRO A N 1
ATOM 7266 C CA . PRO A 1 937 ? -52.103 23.759 47.015 1.00 39.47 937 PRO A CA 1
ATOM 7267 C C . PRO A 1 937 ? -53.453 23.594 47.718 1.00 39.47 937 PRO A C 1
ATOM 7269 O O . PRO A 1 937 ? -54.086 24.582 48.090 1.00 39.47 937 PRO A O 1
ATOM 7272 N N . ARG A 1 938 ? -53.906 22.353 47.938 1.00 42.06 938 ARG A N 1
ATOM 7273 C CA . ARG A 1 938 ? -54.885 22.094 49.002 1.00 42.06 938 ARG A CA 1
ATOM 7274 C C . ARG A 1 938 ? -54.172 22.358 50.322 1.00 42.06 938 ARG A C 1
ATOM 7276 O O . ARG A 1 938 ? -53.542 21.474 50.896 1.00 42.06 938 ARG A O 1
ATOM 7283 N N . LEU A 1 939 ? -54.186 23.623 50.739 1.00 43.72 939 LEU A N 1
ATOM 7284 C CA . LEU A 1 939 ? -53.669 24.054 52.025 1.00 43.72 939 LEU A CA 1
ATOM 7285 C C . LEU A 1 939 ? -54.354 23.252 53.135 1.00 43.72 939 LEU A C 1
ATOM 7287 O O . LEU A 1 939 ? -55.571 23.080 53.157 1.00 43.72 939 LEU A O 1
ATOM 7291 N N . TYR A 1 940 ? -53.541 22.876 54.115 1.00 43.84 940 TYR A N 1
ATOM 7292 C CA . TYR A 1 940 ? -53.860 22.314 55.429 1.00 43.84 940 TYR A CA 1
ATOM 7293 C C . TYR A 1 940 ? -55.046 22.985 56.177 1.00 43.84 940 TYR A C 1
ATOM 7295 O O . TYR A 1 940 ? -55.549 22.444 57.157 1.00 43.84 940 TYR A O 1
ATOM 7303 N N . GLY A 1 941 ? -55.545 24.135 55.708 1.00 46.19 941 GLY A N 1
ATOM 7304 C CA . GLY A 1 941 ? -56.717 24.832 56.246 1.00 46.19 941 GLY A CA 1
ATOM 7305 C C . GLY A 1 941 ? -58.083 24.193 55.943 1.00 46.19 941 GLY A C 1
ATOM 7306 O O . GLY A 1 941 ? -59.028 24.465 56.680 1.00 46.19 941 GLY A O 1
ATOM 7307 N N . GLU A 1 942 ? -58.225 23.331 54.926 1.00 43.31 942 GLU A N 1
ATOM 7308 C CA . GLU A 1 942 ? -59.512 22.649 54.657 1.00 43.31 942 GLU A CA 1
ATOM 7309 C C . GLU A 1 942 ? -59.776 21.457 55.592 1.00 43.31 942 GLU A C 1
ATOM 7311 O O . GLU A 1 942 ? -60.930 21.193 55.927 1.00 43.31 942 GLU A O 1
ATOM 7316 N N . TYR A 1 943 ? -58.731 20.799 56.108 1.00 45.94 943 TYR A N 1
ATOM 7317 C CA . TYR A 1 943 ? -58.878 19.719 57.095 1.00 45.94 943 TYR A CA 1
ATOM 7318 C C . TYR A 1 943 ? -59.422 20.217 58.444 1.00 45.94 943 TYR A C 1
ATOM 7320 O O . TYR A 1 943 ? -60.139 19.484 59.120 1.00 45.94 943 TYR A O 1
ATOM 7328 N N . LEU A 1 944 ? -59.151 21.475 58.810 1.00 45.72 944 LEU A N 1
ATOM 7329 C CA . LEU A 1 944 ? -59.665 22.088 60.042 1.00 45.72 944 LEU A CA 1
ATOM 7330 C C . LEU A 1 944 ? -61.112 22.594 59.913 1.00 45.72 944 LEU A C 1
ATOM 7332 O O . LEU A 1 944 ? -61.786 22.745 60.925 1.00 45.72 944 LEU A O 1
ATOM 7336 N N . ARG A 1 945 ? -61.635 22.809 58.695 1.00 45.97 945 ARG A N 1
ATOM 7337 C CA . ARG A 1 945 ? -63.052 23.179 58.490 1.00 45.97 945 ARG A CA 1
ATOM 7338 C C . ARG A 1 945 ? -64.013 21.991 58.516 1.00 45.97 945 ARG A C 1
ATOM 7340 O O . ARG A 1 945 ? -65.208 22.201 58.684 1.00 45.97 945 ARG A O 1
ATOM 7347 N N . LEU A 1 946 ? -63.510 20.766 58.372 1.00 44.28 946 LEU A N 1
ATOM 7348 C CA . LEU A 1 946 ? -64.323 19.544 58.379 1.00 44.28 946 LEU A CA 1
ATOM 7349 C C . LEU A 1 946 ? -64.451 18.892 59.768 1.00 44.28 946 LEU A C 1
ATOM 7351 O O . LEU A 1 946 ? -65.162 17.904 59.892 1.00 44.28 946 LEU A O 1
ATOM 7355 N N . GLN A 1 947 ? -63.818 19.446 60.811 1.00 47.06 947 GLN A N 1
ATOM 7356 C CA . GLN A 1 947 ? -64.020 19.016 62.206 1.00 47.06 947 GLN A CA 1
ATOM 7357 C C . GLN A 1 947 ? -65.006 19.890 63.002 1.00 47.06 947 GLN A C 1
ATOM 7359 O O . GLN A 1 947 ? -65.407 19.483 64.084 1.00 47.06 947 GLN A O 1
ATOM 7364 N N . ASP A 1 948 ? -65.448 21.031 62.462 1.00 45.88 948 ASP A N 1
ATOM 7365 C CA . ASP A 1 948 ? -66.454 21.909 63.097 1.00 45.88 948 ASP A CA 1
ATOM 7366 C C . ASP A 1 948 ? -67.870 21.758 62.493 1.00 45.88 948 ASP A C 1
ATOM 7368 O O . ASP A 1 948 ? -68.786 22.516 62.814 1.00 45.88 948 ASP A O 1
ATOM 7372 N N . GLN A 1 949 ? -68.078 20.766 61.619 1.00 47.78 949 GLN A N 1
ATOM 7373 C CA . GLN A 1 949 ? -69.400 20.361 61.121 1.00 47.78 949 GLN A CA 1
ATOM 7374 C C . GLN A 1 949 ? -69.530 18.830 61.041 1.00 47.78 949 GLN A C 1
ATOM 7376 O O . GLN A 1 949 ? -69.744 18.272 59.966 1.00 47.78 949 GLN A O 1
ATOM 7381 N N . SER A 1 950 ? -69.418 18.157 62.190 1.00 40.28 950 SER A N 1
ATOM 7382 C CA . SER A 1 950 ? -70.111 16.890 62.490 1.00 40.28 950 SER A CA 1
ATOM 7383 C C . SER A 1 950 ? -70.136 16.633 63.989 1.00 40.28 950 SER A C 1
ATOM 7385 O O . SER A 1 950 ? -69.022 16.522 64.552 1.00 40.28 950 SER A O 1
#

Sequence (950 aa):
MENRSFDHILGWIKKTRPDIDGLTGNEFNQVNASDPASKNVFVSNDAVFVDSDPGHSIQAIYEQIFGSTPLNGSNGLNGSFGQNGSYPKVAPMNGFVQQANSMGVDGLDKTVMSGFDPVLLPSYTELVSEFGVFDKWFASVPASTQPNRFYVHSATSHGASSNVKKDLINGFPQKTIFDSLDENGLSFGIYYQNIPATLFFKSLRKLKYVTKFHEYDLMFKYHAKKGKLPNYVVVEQRYFDVNIFPANDDHPSHDVAIGQKFVKEVYETLRASPQWEEMAFLITYDEHGGFYDHVATPLDNVPNPDGLIGPEPYYFGFDRLGVRVPTLLISPWIEKGTVIHESNGPTSDSQYEHSSIPATVKKLFNLDSDFLTKRDAWAGTFESYFNIRDTPRNDCPEKLPEITASLRQRGPNEDMKLTEFQIELIQLASQLNGDHTLNSYPYIGKYMTVGEAHKYAHDAVTRFLEAGRAALKAGANESAIVTMKSALISWETSVTDSINAIYLLFSAYLVFMMQLGFAMLCAGSVRAKNAMNIMLTNVVDAVVGSLSYFLFGFAFAFGGESDSNPFIGTHYFALNNIPSNSYDYSFFLYQWAFAIAVAGITSGSIAERTQFSAYLVFSFFLTGFVYPVVAHWVWSSNGWLNPGSTSLLFGSGSIDFAGSGVVHLVGGIAGLWGALIEGPRVGRFDAFGKPVQMRGHSATLVVLGTFLLWFGWFGFNPGSFNKILVSYPDSFDQGNWTAVGRTAVTTTLAGSTAGIVTLFGRRLLVGHWDALDVCNGVLGGFVAITSGCSVVEPWAAIVCGFFAACVLIGLNIIALKLQYDDPLEAAQLHGGCGAWGLIFTGLFAKEEFVIETYNSGSLGITRPYGLFLGGGWGLIGAQVVEVVVILAWVSITMGPLFYILHKLRILRISSDEEIAGLDISSHGGYAYNAHHEESGPRLYGEYLRLQDQS

pLDDT: mean 90.2, std 12.1, range [31.39, 98.81]

InterPro domains:
  IPR001905 Ammonium transporter [TIGR00836] (500-928)
  IPR007312 Phosphoesterase [PF04185] (1-367)
  IPR007312 Phosphoesterase [PTHR31956] (1-467)
  IPR017850 Alkaline-phosphatase-like, core domain superfamily [G3DSA:3.40.720.10] (1-185)
  IPR017850 Alkaline-phosphatase-like, core domain superfamily [G3DSA:3.40.720.10] (222-413)
  IPR018047 Ammonium transporter, conserved site [PS01219] (656-681)
  IPR024041 Ammonium transporter AmtB-like domain [PF00909] (502-928)
  IPR029020 Ammonium/urea transporter [G3DSA:1.10.3430.10] (479-941)

Foldseek 3Di:
DAAAFCQQEPQQCCVVVVVFNHDPQADWAFLQNVDPVGDTQTAEQPAFFFQDQADQALQLLVCQQASDGFDQPPPPAFGEPDPDDPGPPWGQSHRLLNRLVVVVDPPSSNNLRYHHDCVLLQLVSQLLQFFEWESFAFQLASHDQLQSVCCLWQVGSQQARDDDLVLQLQADAADTLCNLCVVVVFDEAEEEAFFGSVLSHQQCLFLLNLVRYHHNVPVVLVCQQVVNHTPYYHYYWAPFQDQVHGTQQPGRRGWVLSVSVVVQVNVLSNLNGPCQQVDKDKDWYNARSSHGDRDIWDQPDQDQWAQHFHDPPYRHRSRTTGGHIIMGIDGLQAGRNHYHYAFDWPDRSAGNYSLLNSLQSCVVVVRPDDRSTVRVNGHGHDVVRNVPDPGGHPPRDSGTDDNDDTSDPDGTDQQDQDDPVLLSLQSSLCSLQQVCPPPCPPVGSRPHGSNRSSVSSRVSSVSSSVQSVVCVVVVHDSRDRRGHHHPVVVVVVVVQVVQLLVLLLVLLVLLLLLLVLLLLQLLQLAAQLQNVVLNVLSVLLLVLLLVLCLQALVQQQAQDDPPDAQQTGDHCGNPPPPPDPVDHVSVSSNVSSLLSLLLSLLCLQQGLWWFVVLSSVCSSCSSNPLLSRLNSQDPYQSHVQDQLHPNHFLQGRFQQLQCLQSRQQLSLLLSVLLQVLQAAFVPQADPVLAGDDRGGDHPPSSVVSLVSNLSSLLSRQLSSLSGAFDDAPPDPDGGPVVLSVQLNLLLQLQLVLQLVLQQVVVCVVPVDGDSLSSSLSSLLSNSLQSRQSSFAGSVLSSVLSNVSNVQLVVVVVVCSVVSGDRSSSSSSRRSRSSLNSSLSFQAGGDQVRSCCRRVGNDPPDGGQGHVPVPSPCRHNVNSVVSSVVSSVSSCVPSNVSSNVCVVVVNTTDDSVCSVSGCCVPPVPHGPDDDDPDPDDPPDPVVVVVVVVPD

Radius of gyration: 44.26 Å; chains: 1; bounding box: 117×64×124 Å